Protein AF-0000000075646967 (afdb_homodimer)

pLDDT: mean 88.01, std 10.65, range [46.5, 98.62]

Organism: Culex quinquefasciatus (NCBI:txid7176)

InterPro domains:
  IPR001128 Cytochrome P450 [PF00067] (39-519)
  IPR001128 Cytochrome P450 [PR00385] (335-352)
  IPR001128 Cytochrome P450 [PR00385] (390-401)
  IPR001128 Cytochrome P450 [PR00385] (469-478)
  IPR001128 Cytochrome P450 [PR00385] (478-489)
  IPR002401 Cytochrome P450, E-class, group I [PR00463] (324-341)
  IPR002401 Cytochrome P450, E-class, group I [PR00463] (344-370)
  IPR002401 Cytochrome P450, E-class, group I [PR00463] (433-457)
  IPR002401 Cytochrome P450, E-class, group I [PR00463] (468-478)
  IPR002401 Cytochrome P450, E-class, group I [PR00463] (478-501)
  IPR017972 Cytochrome P450, conserved site [PS00086] (471-480)
  IPR036396 Cytochrome P450 superfamily [G3DSA:1.10.630.10] (17-534)
  IPR036396 Cytochrome P450 superfamily [SSF48264] (34-533)
  IPR050476 Insect Cytochrome P450 Detoxification [PTHR24292] (9-531)

Solvent-accessible surface area (backbone atoms only — not comparable to full-atom values): 57048 Å² total; per-residue (Å²): 114,70,38,54,51,64,52,55,51,48,50,50,49,48,49,51,49,49,50,45,66,55,45,63,65,74,50,62,51,34,74,40,73,31,19,37,47,52,64,42,81,73,35,12,46,43,42,53,25,74,69,46,72,33,20,40,48,55,49,37,34,49,59,48,60,59,31,58,75,48,52,47,35,31,38,25,57,32,76,45,46,32,39,39,40,66,33,41,69,57,43,48,41,45,38,49,77,43,23,86,34,36,68,26,53,67,62,76,83,46,72,67,80,51,88,76,56,90,40,55,62,52,50,11,75,80,47,30,48,58,70,61,24,45,38,49,42,14,48,50,41,47,62,58,34,72,70,49,45,47,52,34,38,53,58,49,49,54,49,49,55,54,52,50,52,52,54,49,58,69,12,59,84,78,45,34,39,79,41,51,33,49,64,57,31,34,39,51,28,42,26,46,43,32,35,42,42,65,68,34,91,52,56,41,85,81,38,74,79,38,64,68,58,51,41,50,53,56,58,65,50,60,80,37,65,66,49,48,50,46,48,52,43,34,57,75,36,46,75,63,43,46,68,50,86,67,58,90,59,48,68,69,45,51,51,51,52,47,48,54,51,49,51,48,53,51,49,27,69,75,68,67,59,85,56,72,24,46,51,46,45,48,50,29,32,43,70,66,67,60,62,75,68,85,71,84,69,84,77,52,76,46,87,72,45,74,74,81,37,72,54,37,69,34,87,46,88,67,71,58,48,68,70,38,51,49,19,42,53,48,45,53,46,58,56,44,24,59,56,48,12,41,53,49,30,52,44,48,51,50,34,30,74,32,53,70,60,40,50,55,44,38,50,52,45,52,53,51,51,59,72,44,70,83,52,78,85,45,58,71,62,58,46,65,41,60,64,57,42,20,44,51,44,37,42,37,46,67,63,42,60,34,61,50,68,27,19,24,73,38,71,39,76,48,64,75,83,78,59,55,67,50,73,47,52,53,75,27,29,37,32,38,42,42,38,25,47,35,50,28,53,90,67,28,72,63,37,86,56,93,54,34,64,57,52,30,87,82,40,38,77,72,47,57,69,66,52,61,51,67,49,52,60,43,74,78,25,51,76,54,40,59,59,51,50,50,50,52,51,52,51,51,48,57,46,44,71,46,28,44,57,31,72,44,94,70,37,60,82,75,72,52,62,34,54,11,92,56,72,86,42,52,64,84,56,49,35,34,27,41,30,58,57,132,114,70,37,54,52,65,52,54,50,47,50,50,49,50,50,50,48,51,47,46,65,55,45,64,65,74,49,61,51,34,72,40,73,31,19,38,48,52,64,41,80,72,35,12,46,43,42,54,25,75,70,47,72,33,20,39,48,56,48,39,32,50,58,48,61,58,32,59,75,48,51,47,34,32,38,25,57,32,76,47,47,30,39,39,39,65,31,41,69,59,44,47,40,44,37,49,77,42,23,85,34,36,68,26,55,67,64,74,82,46,72,67,79,51,88,76,58,89,39,55,64,52,50,12,77,82,49,29,48,58,69,62,25,45,38,49,42,14,48,50,41,46,62,58,33,72,71,49,46,46,53,34,38,54,57,50,49,55,50,48,54,53,51,49,52,54,53,47,59,69,12,59,83,79,44,33,41,78,40,51,35,49,66,57,30,33,39,52,27,42,27,48,44,31,36,41,42,64,67,35,88,53,56,42,86,82,39,72,78,38,64,70,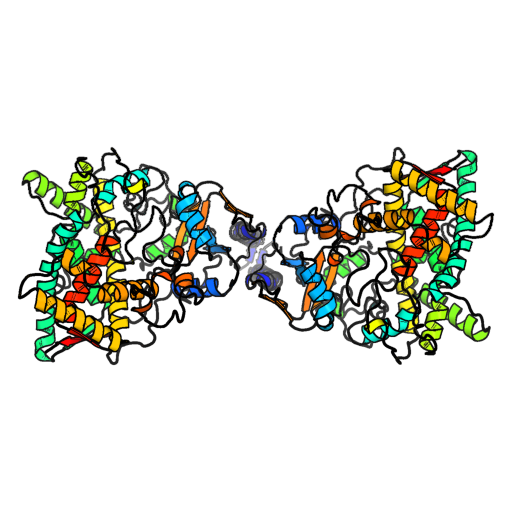58,52,42,51,54,56,56,65,50,61,78,38,64,65,49,47,50,48,47,50,44,34,58,75,35,46,75,65,42,45,69,50,86,68,57,90,59,48,68,67,45,49,52,51,53,46,49,52,52,49,52,48,52,52,49,26,69,76,67,67,60,85,57,74,26,46,51,47,43,48,51,29,32,43,70,67,66,61,60,76,69,84,68,84,68,83,78,52,75,49,86,71,47,73,73,81,38,72,53,35,68,35,86,46,87,65,72,60,47,69,69,39,50,49,19,42,53,49,46,53,46,56,58,43,24,58,56,48,12,39,52,51,30,52,43,47,51,50,34,29,74,34,54,70,60,39,51,54,44,38,50,51,46,51,54,50,52,60,71,43,71,83,51,79,87,46,58,71,61,57,48,65,42,59,66,58,42,20,44,51,44,37,41,36,45,68,64,43,60,32,62,48,67,26,20,24,74,39,70,38,77,49,64,75,82,77,58,55,66,52,74,47,53,53,75,28,30,37,32,38,43,40,38,25,47,36,50,28,53,91,69,29,72,65,36,86,55,92,53,33,63,57,51,30,88,83,39,35,77,72,46,56,69,66,54,60,53,68,48,51,60,43,72,79,28,52,76,55,39,58,58,52,51,50,51,52,54,52,52,51,48,57,46,45,70,45,29,44,59,32,72,44,95,68,38,61,83,77,74,52,62,34,54,11,91,55,71,86,40,50,65,82,55,47,35,34,28,42,30,58,56,132

Radius of gyration: 39.23 Å; Cα contacts (8 Å, |Δi|>4): 1684; chains: 2; bounding box: 58×118×92 Å

Sequence (1068 aa):
MEVNIVYPLAVVAILVWFYHRLTRVYGYFHEKPIPSMAAKPMFGSTKPVLTKKCSFNEFIKKIYDQYEGVKCFGLFDAKQRFFVLRDPELIKKVAVKDFDHFVDRRPMFGDRTSENSNIMFLKTLVGLKDQKWRDMRGTLSPAFTGSKMRAMFELITEYSERMVQVVRGEAAGAGYVDQEMKDFFRRIANDIIATCAFGLQVESFKNRNNEFFTMGKEMLNFKRAFVIFRMIAFKLFPGIMSKLNHDIIGKKQLEYFTRIIRDTVETREARGIVRPDMIQLLMEARKGTLKHQQESSNTGAGFATVEESHIGQATSNRAITEPELIAQCLIFFLAGFDTISTVFTFMAYELALNQDVQHKLHQEVVQTNDLLKGKPLTYDVLQTLTYLDIVVSECLRKWPAPAIDRLCVKDYVLDDGEGLKFTIDKGACVWFPVHGIHRDPKYYPDPERFNPERFSETNRASINPAAYMPFGVGPRNCIGSRFALMEIKAIVYQLLLSFSFERTEQTEVPIQLAKGFVNLASVNGVHLRLKLRVMEVNIVYPLAVVAILVWFYHRLTRVYGYFHEKPIPSMAAKPMFGSTKPVLTKKCSFNEFIKKIYDQYEGVKCFGLFDAKQRFFVLRDPELIKKVAVKDFDHFVDRRPMFGDRTSENSNIMFLKTLVGLKDQKWRDMRGTLSPAFTGSKMRAMFELITEYSERMVQVVRGEAAGAGYVDQEMKDFFRRIANDIIATCAFGLQVESFKNRNNEFFTMGKEMLNFKRAFVIFRMIAFKLFPGIMSKLNHDIIGKKQLEYFTRIIRDTVETREARGIVRPDMIQLLMEARKGTLKHQQESSNTGAGFATVEESHIGQATSNRAITEPELIAQCLIFFLAGFDTISTVFTFMAYELALNQDVQHKLHQEVVQTNDLLKGKPLTYDVLQTLTYLDIVVSECLRKWPAPAIDRLCVKDYVLDDGEGLKFTIDKGACVWFPVHGIHRDPKYYPDPERFNPERFSETNRASINPAAYMPFGVGPRNCIGSRFALMEIKAIVYQLLLSFSFERTEQTEVPIQLAKGFVNLASVNGVHLRLKLRV

Nearest PDB structures (foldseek):
  6dac-assembly1_A  TM=9.416E-01  e=2.974E-32  Homo sapiens
  7ufb-assembly1_A  TM=9.275E-01  e=1.501E-32  Homo sapiens
  7ksa-assembly1_A-2  TM=9.241E-01  e=8.284E-31  Homo sapiens
  2v0m-assembly2_B  TM=9.306E-01  e=4.900E-30  Homo sapiens
  7uff-assembly1_B-2  TM=9.299E-01  e=4.473E-30  Homo sapiens

Structure (mmCIF, N/CA/C/O backbone):
data_AF-0000000075646967-model_v1
#
loop_
_entity.id
_entity.type
_entity.pdbx_description
1 polymer 'Cytochrome P450 9b1'
#
loop_
_atom_site.group_PDB
_atom_site.id
_atom_site.type_symbol
_atom_site.label_atom_id
_atom_site.label_alt_id
_atom_site.label_comp_id
_atom_site.label_asym_id
_atom_site.label_entity_id
_atom_site.label_seq_id
_atom_site.pdbx_PDB_ins_code
_atom_site.Cartn_x
_atom_site.Cartn_y
_atom_site.Cartn_z
_atom_site.occupancy
_atom_site.B_iso_or_equiv
_atom_site.auth_seq_id
_atom_site.auth_comp_id
_atom_site.auth_asym_id
_atom_site.auth_atom_id
_atom_site.pdbx_PDB_model_num
ATOM 1 N N . MET A 1 1 ? -8.023 25.641 -42.406 1 63.62 1 MET A N 1
ATOM 2 C CA . MET A 1 1 ? -6.617 26.016 -42.281 1 63.62 1 MET A CA 1
ATOM 3 C C . MET A 1 1 ? -5.711 24.797 -42.406 1 63.62 1 MET A C 1
ATOM 5 O O . MET A 1 1 ? -5.949 23.781 -41.75 1 63.62 1 MET A O 1
ATOM 9 N N . GLU A 1 2 ? -4.906 24.672 -43.344 1 75.94 2 GLU A N 1
ATOM 10 C CA . GLU A 1 2 ? -3.992 23.562 -43.625 1 75.94 2 GLU A CA 1
ATOM 11 C C . GLU A 1 2 ? -2.67 23.734 -42.906 1 75.94 2 GLU A C 1
ATOM 13 O O . GLU A 1 2 ? -2.129 24.844 -42.812 1 75.94 2 GLU A O 1
ATOM 18 N N . VAL A 1 3 ? -2.40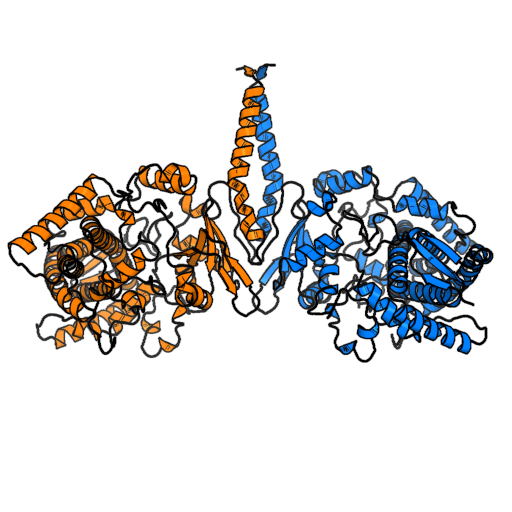8 22.922 -41.906 1 76.25 3 VAL A N 1
ATOM 19 C CA . VAL A 1 3 ? -1.17 23 -41.125 1 76.25 3 VAL A CA 1
ATOM 20 C C . VAL A 1 3 ? -0.236 21.859 -41.531 1 76.25 3 VAL A C 1
ATOM 22 O O . VAL A 1 3 ? -0.692 20.797 -41.938 1 76.25 3 VAL A O 1
ATOM 25 N N . ASN A 1 4 ? 0.993 22.219 -41.719 1 78.81 4 ASN A N 1
ATOM 26 C CA . ASN A 1 4 ? 2.01 21.188 -41.969 1 78.81 4 ASN A CA 1
ATOM 27 C C . ASN A 1 4 ? 1.986 20.109 -40.875 1 78.81 4 ASN A C 1
ATOM 29 O O . ASN A 1 4 ? 1.948 20.422 -39.688 1 78.81 4 ASN A O 1
ATOM 33 N N . ILE A 1 5 ? 1.819 18.844 -41.281 1 79 5 ILE A N 1
ATOM 34 C CA . ILE A 1 5 ? 1.659 17.672 -40.438 1 79 5 ILE A CA 1
ATOM 35 C C . ILE A 1 5 ? 2.781 17.625 -39.375 1 79 5 ILE A C 1
ATOM 37 O O . ILE A 1 5 ? 2.615 17.062 -38.312 1 79 5 ILE A O 1
ATOM 41 N N . VAL A 1 6 ? 3.893 18.25 -39.656 1 79.31 6 VAL A N 1
ATOM 42 C CA . VAL A 1 6 ? 5.043 18.25 -38.75 1 79.31 6 VAL A CA 1
ATOM 43 C C . VAL A 1 6 ? 4.691 19 -37.469 1 79.31 6 VAL A C 1
ATOM 45 O O . VAL A 1 6 ? 5.121 18.609 -36.375 1 79.31 6 VAL A O 1
ATOM 48 N N . TYR A 1 7 ? 3.848 19.969 -37.656 1 79.12 7 TYR A N 1
ATOM 49 C CA . TYR A 1 7 ? 3.525 20.781 -36.5 1 79.12 7 TYR A CA 1
ATOM 50 C C . TYR A 1 7 ? 2.639 20.031 -35.531 1 79.12 7 TYR A C 1
ATOM 52 O O . TYR A 1 7 ? 2.955 19.922 -34.344 1 79.12 7 TYR A O 1
ATOM 60 N N . PRO A 1 8 ? 1.542 19.453 -36.062 1 79.44 8 PRO A N 1
ATOM 61 C CA . PRO A 1 8 ? 0.737 18.672 -35.125 1 79.44 8 PRO A CA 1
ATOM 62 C C . PRO A 1 8 ? 1.516 17.516 -34.5 1 79.44 8 PRO A C 1
ATOM 64 O O . PRO A 1 8 ? 1.309 17.188 -33.312 1 79.44 8 PRO A O 1
ATOM 67 N N . LEU A 1 9 ? 2.381 16.938 -35.219 1 82 9 LEU A N 1
ATOM 68 C CA . LEU A 1 9 ? 3.188 15.852 -34.688 1 82 9 LEU A CA 1
ATOM 69 C C . LEU A 1 9 ? 4.129 16.359 -33.594 1 82 9 LEU A C 1
ATOM 71 O O . LEU A 1 9 ? 4.348 15.672 -32.594 1 82 9 LEU A O 1
ATOM 75 N N . ALA A 1 10 ? 4.641 17.484 -33.906 1 81.94 10 ALA A N 1
ATOM 76 C CA . ALA A 1 10 ? 5.516 18.078 -32.875 1 81.94 10 ALA A CA 1
ATOM 77 C C . ALA A 1 10 ? 4.742 18.422 -31.625 1 81.94 10 ALA A C 1
ATOM 79 O O . ALA A 1 10 ? 5.238 18.219 -30.5 1 81.94 10 ALA A O 1
ATOM 80 N N . VAL A 1 11 ? 3.582 18.906 -31.797 1 80.69 11 VAL A N 1
ATOM 81 C CA . VAL A 1 11 ? 2.75 19.266 -30.656 1 80.69 11 VAL A CA 1
ATOM 82 C C . VAL A 1 11 ? 2.41 18 -29.859 1 80.69 11 VAL A C 1
ATOM 84 O O . VAL A 1 11 ? 2.473 18.016 -28.625 1 80.69 11 VAL A O 1
ATOM 87 N N . VAL A 1 12 ? 2.107 17.016 -30.594 1 81.44 12 VAL A N 1
ATOM 88 C CA . VAL A 1 12 ? 1.788 15.75 -29.922 1 81.44 12 VAL A CA 1
ATOM 89 C C . VAL A 1 12 ? 3.018 15.234 -29.172 1 81.44 12 VAL A C 1
ATOM 91 O O . VAL A 1 12 ? 2.914 14.766 -28.047 1 81.44 12 VAL A O 1
ATOM 94 N N . ALA A 1 13 ? 4.082 15.359 -29.781 1 84.5 13 ALA A N 1
ATOM 95 C CA . ALA A 1 13 ? 5.32 14.898 -29.156 1 84.5 13 ALA A CA 1
ATOM 96 C C . ALA A 1 13 ? 5.633 15.703 -27.891 1 84.5 13 ALA A C 1
ATOM 98 O O . ALA A 1 13 ? 6.055 15.148 -26.875 1 84.5 13 ALA A O 1
ATOM 99 N N . ILE A 1 14 ? 5.422 16.906 -28.016 1 83.56 14 ILE A N 1
ATOM 100 C CA . ILE A 1 14 ? 5.672 17.797 -26.875 1 83.56 14 ILE A CA 1
ATOM 101 C C . ILE A 1 14 ? 4.695 17.469 -25.75 1 83.56 14 ILE A C 1
ATOM 103 O O . ILE A 1 14 ? 5.086 17.391 -24.578 1 83.56 14 ILE A O 1
ATOM 107 N N . LEU A 1 15 ? 3.523 17.234 -26.094 1 81.5 15 LEU A N 1
ATOM 108 C CA . LEU A 1 15 ? 2.514 16.906 -25.094 1 81.5 15 LEU A CA 1
ATOM 109 C C . LEU A 1 15 ? 2.828 15.57 -24.422 1 81.5 15 LEU A C 1
ATOM 111 O O . LEU A 1 15 ? 2.668 15.43 -23.203 1 81.5 15 LEU A O 1
ATOM 115 N N . VAL A 1 16 ? 3.268 14.68 -25.188 1 82.31 16 VAL A N 1
ATOM 116 C CA . VAL A 1 16 ? 3.623 13.367 -24.641 1 82.31 16 VAL A CA 1
ATOM 117 C C . VAL A 1 16 ? 4.836 13.5 -23.734 1 82.31 16 VAL A C 1
ATOM 119 O O . VAL A 1 16 ? 4.891 12.883 -22.656 1 82.31 16 VAL A O 1
ATOM 122 N N . TRP A 1 17 ? 5.711 14.273 -24.188 1 82.62 17 TRP A N 1
ATOM 123 C CA . TRP A 1 17 ? 6.902 14.5 -23.375 1 82.62 17 TRP A CA 1
ATOM 124 C C . TRP A 1 17 ? 6.543 15.172 -22.062 1 82.62 17 TRP A C 1
ATOM 126 O O . TRP A 1 17 ? 7.027 14.766 -21 1 82.62 17 TRP A O 1
ATOM 136 N N . PHE A 1 18 ? 5.742 16.156 -22.172 1 80.69 18 PHE A N 1
ATOM 137 C CA . PHE A 1 18 ? 5.312 16.859 -20.969 1 80.69 18 PHE A CA 1
ATOM 138 C C . PHE A 1 18 ? 4.535 15.945 -20.047 1 80.69 18 PHE A C 1
ATOM 140 O O . PHE A 1 18 ? 4.723 15.984 -18.828 1 80.69 18 PHE A O 1
ATOM 147 N N . TYR A 1 19 ? 3.74 15.211 -20.609 1 81.62 19 TYR A N 1
ATOM 148 C CA . TYR A 1 19 ? 2.99 14.242 -19.812 1 81.62 19 TYR A CA 1
ATOM 149 C C . TYR A 1 19 ? 3.93 13.258 -19.125 1 81.62 19 TYR A C 1
ATOM 151 O O . TYR A 1 19 ? 3.756 12.953 -17.953 1 81.62 19 TYR A O 1
ATOM 159 N N . HIS A 1 20 ? 4.836 12.812 -19.859 1 82.69 20 HIS A N 1
ATOM 160 C CA . HIS A 1 20 ? 5.805 11.883 -19.297 1 82.69 20 HIS A CA 1
ATOM 161 C C . HIS A 1 20 ? 6.605 12.531 -18.172 1 82.69 20 HIS A C 1
ATOM 163 O O . HIS A 1 20 ? 6.863 11.898 -17.141 1 82.69 20 HIS A O 1
ATOM 169 N N . ARG A 1 21 ? 6.945 13.711 -18.375 1 78.5 21 ARG A N 1
ATOM 170 C CA . ARG A 1 21 ? 7.723 14.422 -17.375 1 78.5 21 ARG A CA 1
ATOM 171 C C . ARG A 1 21 ? 6.902 14.648 -16.109 1 78.5 21 ARG A C 1
ATOM 173 O O . ARG A 1 21 ? 7.438 14.609 -14.992 1 78.5 21 ARG A O 1
ATOM 180 N N . LEU A 1 22 ? 5.652 14.844 -16.312 1 79.19 22 LEU A N 1
ATOM 181 C CA . LEU A 1 22 ? 4.781 15.141 -15.18 1 79.19 22 LEU A CA 1
ATOM 182 C C . LEU A 1 22 ? 4.434 13.867 -14.422 1 79.19 22 LEU A C 1
ATOM 184 O O . LEU A 1 22 ? 4.18 13.906 -13.211 1 79.19 22 LEU A O 1
ATOM 188 N N . THR A 1 23 ? 4.473 12.727 -15.117 1 83.69 23 THR A N 1
ATOM 189 C CA . THR A 1 23 ? 3.938 11.523 -14.5 1 83.69 23 THR A CA 1
ATOM 190 C C . THR A 1 23 ? 5.062 10.555 -14.133 1 83.69 23 THR A C 1
ATOM 192 O O . THR A 1 23 ? 4.828 9.539 -13.477 1 83.69 23 THR A O 1
ATOM 195 N N . ARG A 1 24 ? 6.277 10.875 -14.477 1 82.5 24 ARG A N 1
ATOM 196 C CA . ARG A 1 24 ? 7.398 9.961 -14.297 1 82.5 24 ARG A CA 1
ATOM 197 C C . ARG A 1 24 ? 7.641 9.672 -12.82 1 82.5 24 ARG A C 1
ATOM 199 O O . ARG A 1 24 ? 8.078 8.578 -12.453 1 82.5 24 ARG A O 1
ATOM 206 N N . VAL A 1 25 ? 7.277 10.633 -11.938 1 87.12 25 VAL A N 1
ATOM 207 C CA . VAL A 1 25 ? 7.605 10.516 -10.523 1 87.12 25 VAL A CA 1
ATOM 208 C C . VAL A 1 25 ? 6.527 9.711 -9.805 1 87.12 25 VAL A C 1
ATOM 210 O O . VAL A 1 25 ? 6.758 9.195 -8.711 1 87.12 25 VAL A O 1
ATOM 213 N N . TYR A 1 26 ? 5.363 9.5 -10.383 1 90.12 26 TYR A N 1
ATOM 214 C CA . TYR A 1 26 ? 4.199 8.961 -9.688 1 90.12 26 TYR A CA 1
ATOM 215 C C . TYR A 1 26 ? 4.344 7.461 -9.469 1 90.12 26 TYR A C 1
ATOM 217 O O . TYR A 1 26 ? 3.518 6.848 -8.789 1 90.12 26 TYR A O 1
ATOM 225 N N . GLY A 1 27 ? 5.41 6.836 -9.977 1 89.75 27 GLY A N 1
ATOM 226 C CA . GLY A 1 27 ? 5.668 5.426 -9.727 1 89.75 27 GLY A CA 1
ATOM 227 C C . GLY A 1 27 ? 6.461 5.188 -8.453 1 89.75 27 GLY A C 1
ATOM 228 O O . GLY A 1 27 ? 6.652 4.039 -8.039 1 89.75 27 GLY A O 1
ATOM 229 N N . TYR A 1 28 ? 6.828 6.199 -7.77 1 93.56 28 TYR A N 1
ATOM 230 C CA . TYR A 1 28 ? 7.738 6.156 -6.629 1 93.56 28 TYR A CA 1
ATOM 231 C C . TYR A 1 28 ? 7.188 5.262 -5.527 1 93.56 28 TYR A C 1
ATOM 233 O O . TYR A 1 28 ? 7.902 4.402 -5.004 1 93.56 28 TYR A O 1
ATOM 241 N N . PHE A 1 29 ? 5.945 5.371 -5.23 1 95.38 29 PHE A N 1
ATOM 242 C CA . PHE A 1 29 ? 5.398 4.688 -4.062 1 95.38 29 PHE A CA 1
ATOM 243 C C . PHE A 1 29 ? 5.059 3.238 -4.395 1 95.38 29 PHE A C 1
ATOM 245 O O . PHE A 1 29 ? 4.844 2.426 -3.492 1 95.38 29 PHE A O 1
ATOM 252 N N . HIS A 1 30 ? 5.023 2.887 -5.676 1 93.56 30 HIS A N 1
ATOM 253 C CA . HIS A 1 30 ? 4.727 1.518 -6.082 1 93.56 30 HIS A CA 1
ATOM 254 C C . HIS A 1 30 ? 5.883 0.581 -5.75 1 93.56 30 HIS A C 1
ATOM 256 O O . HIS A 1 30 ? 5.723 -0.642 -5.77 1 93.56 30 HIS A O 1
ATOM 262 N N . GLU A 1 31 ? 6.98 1.075 -5.465 1 90.75 31 GLU A N 1
ATOM 263 C CA . GLU A 1 31 ? 8.156 0.275 -5.137 1 90.75 31 GLU A CA 1
ATOM 264 C C . GLU A 1 31 ? 8.305 0.107 -3.625 1 90.75 31 GLU A C 1
ATOM 266 O O . GLU A 1 31 ? 9.289 -0.46 -3.152 1 90.75 31 GLU A O 1
ATOM 271 N N . LYS A 1 32 ? 7.41 0.598 -2.885 1 93.56 32 LYS A N 1
ATOM 272 C CA . LYS A 1 32 ? 7.445 0.524 -1.428 1 93.56 32 LYS A CA 1
ATOM 273 C C . LYS A 1 32 ? 6.297 -0.329 -0.894 1 93.56 32 LYS A C 1
ATOM 275 O O . LYS A 1 32 ? 5.234 -0.411 -1.518 1 93.56 32 LYS A O 1
ATOM 280 N N . PRO A 1 33 ? 6.449 -0.939 0.241 1 92.94 33 PRO A N 1
ATOM 281 C CA . PRO A 1 33 ? 5.43 -1.818 0.817 1 92.94 33 PRO A CA 1
ATOM 282 C C . PRO A 1 33 ? 4.344 -1.05 1.564 1 92.94 33 PRO A C 1
ATOM 284 O O . PRO A 1 33 ? 3.93 -1.46 2.652 1 92.94 33 PRO A O 1
ATOM 287 N N . ILE A 1 34 ? 3.926 0.089 1.055 1 94.88 34 ILE A N 1
ATOM 288 C CA . ILE A 1 34 ? 2.871 0.892 1.662 1 94.88 34 ILE A CA 1
ATOM 289 C C . ILE A 1 34 ? 1.856 1.301 0.597 1 94.88 34 ILE A C 1
ATOM 291 O O . ILE A 1 34 ? 2.201 1.437 -0.579 1 94.88 34 ILE A O 1
ATOM 295 N N . PRO A 1 35 ? 0.619 1.421 1.025 1 95.12 35 PRO A N 1
ATOM 296 C CA . PRO A 1 35 ? -0.36 1.94 0.068 1 95.12 35 PRO A CA 1
ATOM 297 C C . PRO A 1 35 ? -0.107 3.4 -0.301 1 95.12 35 PRO A C 1
ATOM 299 O O . PRO A 1 35 ? 0.67 4.086 0.371 1 95.12 35 PRO A O 1
ATOM 302 N N . SER A 1 36 ? -0.656 3.826 -1.377 1 95.56 36 SER A N 1
ATOM 303 C CA . SER A 1 36 ? -0.519 5.211 -1.808 1 95.56 36 SER A CA 1
ATOM 304 C C . SER A 1 36 ? -1.786 5.703 -2.498 1 95.56 36 SER A C 1
ATOM 306 O O . SER A 1 36 ? -2.561 4.906 -3.029 1 95.56 36 SER A O 1
ATOM 308 N N . MET A 1 37 ? -1.968 6.957 -2.445 1 94.62 37 MET A N 1
ATOM 309 C CA . MET A 1 37 ? -3.117 7.574 -3.1 1 94.62 37 MET A CA 1
ATOM 310 C C . MET A 1 37 ? -2.867 7.742 -4.594 1 94.62 37 MET A C 1
ATOM 312 O O . MET A 1 37 ? -1.719 7.855 -5.027 1 94.62 37 MET A O 1
ATOM 316 N N . ALA A 1 38 ? -3.977 7.766 -5.328 1 91.75 38 ALA A N 1
ATOM 317 C CA . ALA A 1 38 ? -3.863 8.023 -6.762 1 91.75 38 ALA A CA 1
ATOM 318 C C . ALA A 1 38 ? -3.334 9.43 -7.023 1 91.75 38 ALA A C 1
ATOM 320 O O . ALA A 1 38 ? -3.59 10.352 -6.246 1 91.75 38 ALA A O 1
ATOM 321 N N . ALA A 1 39 ? -2.504 9.555 -8 1 90.94 39 ALA A N 1
ATOM 322 C CA . ALA A 1 39 ? -1.952 10.852 -8.391 1 90.94 39 ALA A CA 1
ATOM 323 C C . ALA A 1 39 ? -2.436 11.258 -9.773 1 90.94 39 ALA A C 1
ATOM 325 O O . ALA A 1 39 ? -2.504 10.43 -10.688 1 90.94 39 ALA A O 1
ATOM 326 N N . LYS A 1 40 ? -2.852 12.43 -9.867 1 87.56 40 LYS A N 1
ATOM 327 C CA . LYS A 1 40 ? -3.244 12.992 -11.156 1 87.56 40 LYS A CA 1
ATOM 328 C C . LYS A 1 40 ? -2.146 13.883 -11.727 1 87.56 40 LYS A C 1
ATOM 330 O O . LYS A 1 40 ? -1.459 14.586 -10.977 1 87.56 40 LYS A O 1
ATOM 335 N N . PRO A 1 41 ? -2.088 13.859 -13.07 1 83.75 41 PRO A N 1
ATOM 336 C CA . PRO A 1 41 ? -1.042 14.688 -13.68 1 83.75 41 PRO A CA 1
ATOM 337 C C . PRO A 1 41 ? -1.128 16.156 -13.258 1 83.75 41 PRO A C 1
ATOM 339 O O . PRO A 1 41 ? -2.215 16.734 -13.258 1 83.75 41 PRO A O 1
ATOM 342 N N . MET A 1 42 ? -0.027 16.75 -12.781 1 79.94 42 MET A N 1
ATOM 343 C CA . MET A 1 42 ? 0.142 18.156 -12.422 1 79.94 42 MET A CA 1
ATOM 344 C C . MET A 1 42 ? -0.292 18.406 -10.977 1 79.94 42 MET A C 1
ATOM 346 O O . MET A 1 42 ? 0.327 19.203 -10.266 1 79.94 42 MET A O 1
ATOM 350 N N . PHE A 1 43 ? -1.299 17.703 -10.516 1 85.94 43 PHE A N 1
ATOM 351 C CA . PHE A 1 43 ? -1.868 18.047 -9.219 1 85.94 43 PHE A CA 1
ATOM 352 C C . PHE A 1 43 ? -1.426 17.047 -8.156 1 85.94 43 PHE A C 1
ATOM 354 O O . PHE A 1 43 ? -1.363 17.375 -6.969 1 85.94 43 PHE A O 1
ATOM 361 N N . GLY A 1 44 ? -1.121 15.828 -8.617 1 90.12 44 GLY A N 1
ATOM 362 C CA . GLY A 1 44 ? -0.874 14.766 -7.656 1 90.12 44 GLY A CA 1
ATOM 363 C C . GLY A 1 44 ? -2.137 14.266 -6.98 1 90.12 44 GLY A C 1
ATOM 364 O O . GLY A 1 44 ? -3.164 14.078 -7.637 1 90.12 44 GLY A O 1
ATOM 365 N N . SER A 1 45 ? -2.049 14.039 -5.715 1 94.12 45 SER A N 1
ATOM 366 C CA . SER A 1 45 ? -3.158 13.469 -4.957 1 94.12 45 SER A CA 1
ATOM 367 C C . SER A 1 45 ? -4 14.555 -4.301 1 94.12 45 SER A C 1
ATOM 369 O O . SER A 1 45 ? -5.082 14.281 -3.779 1 94.12 45 SER A O 1
ATOM 371 N N . THR A 1 46 ? -3.592 15.852 -4.309 1 91.69 46 THR A N 1
ATOM 372 C CA . THR A 1 46 ? -4.227 16.922 -3.541 1 91.69 46 THR A CA 1
ATOM 373 C C . THR A 1 46 ? -5.113 17.766 -4.441 1 91.69 46 THR A C 1
ATOM 375 O O . THR A 1 46 ? -5.406 18.922 -4.117 1 91.69 46 THR A O 1
ATOM 378 N N . LYS A 1 47 ? -5.52 17.234 -5.559 1 89.38 47 LYS A N 1
ATOM 379 C CA . LYS A 1 47 ? -6.348 17.969 -6.52 1 89.38 47 LYS A CA 1
ATOM 380 C C . LYS A 1 47 ? -7.613 18.5 -5.859 1 89.38 47 LYS A C 1
ATOM 382 O O . LYS A 1 47 ? -7.984 19.656 -6.078 1 89.38 47 LYS A O 1
ATOM 387 N N . PRO A 1 48 ? -8.273 17.75 -5.004 1 90.56 48 PRO A N 1
ATOM 388 C CA . PRO A 1 48 ? -9.508 18.25 -4.395 1 90.56 48 PRO A CA 1
ATOM 389 C C . PRO A 1 48 ? -9.289 19.516 -3.564 1 90.56 48 PRO A C 1
ATOM 391 O O . PRO A 1 48 ? -10.164 20.375 -3.5 1 90.56 48 PRO A O 1
ATOM 394 N N . VAL A 1 49 ? -8.18 19.672 -2.951 1 89.5 49 VAL A N 1
ATOM 395 C CA . VAL A 1 49 ? -7.875 20.844 -2.148 1 89.5 49 VAL A CA 1
ATOM 396 C C . VAL A 1 49 ? -7.484 22.016 -3.062 1 89.5 49 VAL A C 1
ATOM 398 O O . VAL A 1 49 ? -7.949 23.141 -2.879 1 89.5 49 VAL A O 1
ATOM 401 N N . LEU A 1 50 ? -6.715 21.703 -4.031 1 83.75 50 LEU A N 1
ATOM 402 C CA . LEU A 1 50 ? -6.23 22.719 -4.957 1 83.75 50 LEU A CA 1
ATOM 403 C C . LEU A 1 50 ? -7.387 23.312 -5.754 1 83.75 50 LEU A C 1
ATOM 405 O O . LEU A 1 50 ? -7.359 24.5 -6.098 1 83.75 50 LEU A O 1
ATOM 409 N N . THR A 1 51 ? -8.359 22.469 -6.059 1 86.94 51 THR A N 1
ATOM 410 C CA . THR A 1 51 ? -9.5 22.938 -6.836 1 86.94 51 THR A CA 1
ATOM 411 C C . THR A 1 51 ? -10.617 23.438 -5.918 1 86.94 51 THR A C 1
ATOM 413 O O . THR A 1 51 ? -11.75 23.609 -6.355 1 86.94 51 THR A O 1
ATOM 416 N N . LYS A 1 52 ? -10.391 23.578 -4.59 1 87.69 52 LYS A N 1
ATOM 417 C CA . LYS A 1 52 ? -11.281 24.141 -3.582 1 87.69 52 LYS A CA 1
ATOM 418 C C . LYS A 1 52 ? -12.57 23.344 -3.475 1 87.69 52 LYS A C 1
ATOM 420 O O . LYS A 1 52 ? -13.656 23.906 -3.334 1 87.69 52 LYS A O 1
ATOM 425 N N . LYS A 1 53 ? -12.445 22.016 -3.666 1 91.19 53 LYS A N 1
ATOM 426 C CA . LYS A 1 53 ? -13.602 21.156 -3.473 1 91.19 53 LYS A CA 1
ATOM 427 C C . LYS A 1 53 ? -13.805 20.828 -1.996 1 91.19 53 LYS A C 1
ATOM 429 O O . LYS A 1 53 ? -14.906 20.453 -1.579 1 91.19 53 LYS A O 1
ATOM 434 N N . CYS A 1 54 ? -12.734 20.906 -1.288 1 92.81 54 CYS A N 1
ATOM 435 C CA . CYS A 1 54 ? -12.812 20.672 0.148 1 92.81 54 CYS A CA 1
ATOM 436 C C . CYS A 1 54 ? -11.766 21.484 0.896 1 92.81 54 CYS A C 1
ATOM 438 O O . CYS A 1 54 ? -10.883 22.078 0.279 1 92.81 54 CYS A O 1
ATOM 440 N N . SER A 1 55 ? -11.93 21.625 2.162 1 93.62 55 SER A N 1
ATOM 441 C CA . SER A 1 55 ? -10.914 22.266 2.994 1 93.62 55 SER A CA 1
ATOM 442 C C . SER A 1 55 ? -9.734 21.328 3.242 1 93.62 55 SER A C 1
ATOM 444 O O . SER A 1 55 ? -9.844 20.125 3.053 1 93.62 55 SER A O 1
ATOM 446 N N . PHE A 1 56 ? -8.641 21.891 3.555 1 93.56 56 PHE A N 1
ATOM 447 C CA . PHE A 1 56 ? -7.461 21.078 3.842 1 93.56 56 PHE A CA 1
ATOM 448 C C . PHE A 1 56 ? -7.703 20.156 5.031 1 93.56 56 PHE A C 1
ATOM 450 O O . PHE A 1 56 ? -7.27 19 5.031 1 93.56 56 PHE A O 1
ATOM 457 N N . ASN A 1 57 ? -8.422 20.625 6.066 1 95.06 57 ASN A N 1
ATOM 458 C CA . ASN A 1 57 ? -8.781 19.812 7.219 1 95.06 57 ASN A CA 1
ATOM 459 C C . ASN A 1 57 ? -9.633 18.609 6.809 1 95.06 57 ASN A C 1
ATOM 461 O O . ASN A 1 57 ? -9.367 17.484 7.234 1 95.06 57 ASN A O 1
ATOM 465 N N . GLU A 1 58 ? -10.586 18.906 5.969 1 94.94 58 GLU A N 1
ATOM 466 C CA . GLU A 1 58 ? -11.453 17.828 5.488 1 94.94 58 GLU A CA 1
ATOM 467 C C . GLU A 1 58 ? -10.664 16.812 4.672 1 94.94 58 GLU A C 1
ATOM 469 O O . GLU A 1 58 ? -10.922 15.609 4.77 1 94.94 58 GLU A O 1
ATOM 474 N N . PHE A 1 59 ? -9.812 17.328 3.904 1 95.62 59 PHE A N 1
ATOM 475 C CA . PHE A 1 59 ? -8.977 16.453 3.088 1 95.62 59 PHE A CA 1
ATOM 476 C C . PHE A 1 59 ? -8.141 15.531 3.965 1 95.62 59 PHE A C 1
ATOM 478 O O . PHE A 1 59 ? -8.102 14.32 3.736 1 95.62 59 PHE A O 1
ATOM 485 N N . ILE A 1 60 ? -7.488 16.062 4.961 1 96.75 60 ILE A N 1
ATOM 486 C CA . ILE A 1 60 ? -6.633 15.297 5.855 1 96.75 60 ILE A CA 1
ATOM 487 C C . ILE A 1 60 ? -7.461 14.234 6.57 1 96.75 60 ILE A C 1
ATOM 489 O O . ILE A 1 60 ? -7.023 13.086 6.711 1 96.75 60 ILE A O 1
ATOM 493 N N . LYS A 1 61 ? -8.633 14.594 7.027 1 96.75 61 LYS A N 1
ATOM 494 C CA . LYS A 1 61 ? -9.508 13.641 7.695 1 96.75 61 LYS A CA 1
ATOM 495 C C . LYS A 1 61 ? -9.922 12.516 6.746 1 96.75 61 LYS A C 1
ATOM 497 O O . LYS A 1 61 ? -9.914 11.344 7.121 1 96.75 61 LYS A O 1
ATOM 502 N N . LYS A 1 62 ? -10.25 12.906 5.539 1 95.88 62 LYS A N 1
ATOM 503 C CA . LYS A 1 62 ? -10.711 11.938 4.551 1 95.88 62 LYS A CA 1
ATOM 504 C C . LYS A 1 62 ? -9.625 10.906 4.242 1 95.88 62 LYS A C 1
ATOM 506 O O . LYS A 1 62 ? -9.891 9.703 4.242 1 95.88 62 LYS A O 1
ATOM 511 N N . ILE A 1 63 ? -8.461 11.344 3.969 1 94.94 63 ILE A N 1
ATOM 512 C CA . ILE A 1 63 ? -7.402 10.422 3.578 1 94.94 63 ILE A CA 1
ATOM 513 C C . ILE A 1 63 ? -6.965 9.602 4.789 1 94.94 63 ILE A C 1
ATOM 515 O O . ILE A 1 63 ? -6.574 8.438 4.648 1 94.94 63 ILE A O 1
ATOM 519 N N . TYR A 1 64 ? -7.027 10.18 5.977 1 96.81 64 TYR A N 1
ATOM 520 C CA . TYR A 1 64 ? -6.738 9.453 7.207 1 96.81 64 TYR A CA 1
ATOM 521 C C . TYR A 1 64 ? -7.699 8.289 7.391 1 96.81 64 TYR A C 1
ATOM 523 O O . TYR A 1 64 ? -7.285 7.184 7.738 1 96.81 64 TYR A O 1
ATOM 531 N N . ASP A 1 65 ? -8.945 8.531 7.125 1 94.38 65 ASP A N 1
ATOM 532 C CA . ASP A 1 65 ? -9.984 7.527 7.309 1 94.38 65 ASP A CA 1
ATOM 533 C C . ASP A 1 65 ? -9.922 6.461 6.219 1 94.38 65 ASP A C 1
ATOM 535 O O . ASP A 1 65 ? -10.242 5.297 6.457 1 94.38 65 ASP A O 1
ATOM 539 N N . GLN A 1 66 ? -9.523 6.914 5.066 1 91.12 66 GLN A N 1
ATOM 540 C CA . GLN A 1 66 ? -9.461 6.02 3.916 1 91.12 66 GLN A CA 1
ATOM 541 C C . GLN A 1 66 ? -8.5 4.859 4.176 1 91.12 66 GLN A C 1
ATOM 543 O O . GLN A 1 66 ? -8.719 3.746 3.693 1 91.12 66 GLN A O 1
ATOM 548 N N . TYR A 1 67 ? -7.48 5.023 4.898 1 91.94 67 TYR A N 1
ATOM 549 C CA . TYR A 1 67 ? -6.449 4.016 5.117 1 91.94 67 TYR A CA 1
ATOM 550 C C . TYR A 1 67 ? -6.418 3.574 6.574 1 91.94 67 TYR A C 1
ATOM 552 O O . TYR A 1 67 ? -5.352 3.535 7.191 1 91.94 67 TYR A O 1
ATOM 560 N N . GLU A 1 68 ? -7.562 3.281 7.066 1 88.44 68 GLU A N 1
ATOM 561 C CA . GLU A 1 68 ? -7.652 2.795 8.438 1 88.44 68 GLU A CA 1
ATOM 562 C C . GLU A 1 68 ? -6.805 1.541 8.641 1 88.44 68 GLU A C 1
ATOM 564 O O . GLU A 1 68 ? -6.797 0.65 7.785 1 88.44 68 GLU A O 1
ATOM 569 N N . GLY A 1 69 ? -6.027 1.529 9.641 1 84.38 69 GLY A N 1
ATOM 570 C CA . GLY A 1 69 ? -5.211 0.368 9.961 1 84.38 69 GLY A CA 1
ATOM 571 C C . GLY A 1 69 ? -3.805 0.454 9.398 1 84.38 69 GLY A C 1
ATOM 572 O O . GLY A 1 69 ? -2.924 -0.312 9.797 1 84.38 69 GLY A O 1
ATOM 573 N N . VAL A 1 70 ? -3.609 1.309 8.484 1 91 70 VAL A N 1
ATOM 574 C CA . VAL A 1 70 ? -2.301 1.503 7.871 1 91 70 VAL A CA 1
ATOM 575 C C . VAL A 1 70 ? -1.483 2.494 8.695 1 91 70 VAL A C 1
ATOM 577 O O . VAL A 1 70 ? -2.016 3.498 9.18 1 91 70 VAL A O 1
ATOM 580 N N . LYS A 1 71 ? -0.229 2.217 8.883 1 94 71 LYS A N 1
ATOM 581 C CA . LYS A 1 71 ? 0.615 3.084 9.703 1 94 71 LYS A CA 1
ATOM 582 C C . LYS A 1 71 ? 1.171 4.242 8.875 1 94 71 LYS A C 1
ATOM 584 O O . LYS A 1 71 ? 1.44 5.32 9.414 1 94 71 LYS A O 1
ATOM 589 N N . CYS A 1 72 ? 1.369 3.957 7.637 1 96.25 72 CYS A N 1
ATOM 590 C CA . CYS A 1 72 ? 1.963 4.949 6.746 1 96.25 72 CYS A CA 1
ATOM 591 C C . CYS A 1 72 ? 1.501 4.742 5.309 1 96.25 72 CYS A C 1
ATOM 593 O O . CYS A 1 72 ? 1.377 3.604 4.852 1 96.25 72 CYS A O 1
ATOM 595 N N . PHE A 1 73 ? 1.176 5.746 4.594 1 97.25 73 PHE A N 1
ATOM 596 C CA . PHE A 1 73 ? 0.854 5.648 3.176 1 97.25 73 PHE A CA 1
ATOM 597 C C . PHE A 1 73 ? 1.441 6.828 2.406 1 97.25 73 PHE A C 1
ATOM 599 O O . PHE A 1 73 ? 1.892 7.805 3.008 1 97.25 73 PHE A O 1
ATOM 606 N N . GLY A 1 74 ? 1.477 6.723 1.097 1 97.5 74 GLY A N 1
ATOM 607 C CA . GLY A 1 74 ? 2.09 7.75 0.271 1 97.5 74 GLY A CA 1
ATOM 608 C C . GLY A 1 74 ? 1.079 8.586 -0.49 1 97.5 74 GLY A C 1
ATOM 609 O O . GLY A 1 74 ? -0.012 8.109 -0.812 1 97.5 74 GLY A O 1
ATOM 610 N N . LEU A 1 75 ? 1.395 9.812 -0.729 1 96.81 75 LEU A N 1
ATOM 611 C CA . LEU A 1 75 ? 0.639 10.672 -1.636 1 96.81 75 LEU A CA 1
ATOM 612 C C . LEU A 1 75 ? 1.553 11.695 -2.305 1 96.81 75 LEU A C 1
ATOM 614 O O . LEU A 1 75 ? 2.723 11.82 -1.939 1 96.81 75 LEU A O 1
ATOM 618 N N . PHE A 1 76 ? 1.063 12.328 -3.334 1 93.81 76 PHE A N 1
ATOM 619 C CA . PHE A 1 76 ? 1.798 13.359 -4.055 1 93.81 76 PHE A CA 1
ATOM 620 C C . PHE A 1 76 ? 1.074 14.695 -3.973 1 93.81 76 PHE A C 1
ATOM 622 O O . PHE A 1 76 ? -0.148 14.758 -4.125 1 93.81 76 PHE A O 1
ATOM 629 N N . ASP A 1 77 ? 1.729 15.648 -3.496 1 90.94 77 ASP A N 1
ATOM 630 C CA . ASP A 1 77 ? 1.297 17.016 -3.756 1 90.94 77 ASP A CA 1
ATOM 631 C C . ASP A 1 77 ? 2.016 17.594 -4.973 1 90.94 77 ASP A C 1
ATOM 633 O O . ASP A 1 77 ? 3.156 18.047 -4.867 1 90.94 77 ASP A O 1
ATOM 637 N N . ALA A 1 78 ? 1.317 17.562 -6.047 1 87.5 78 ALA A N 1
ATOM 638 C CA . ALA A 1 78 ? 1.954 17.781 -7.344 1 87.5 78 ALA A CA 1
ATOM 639 C C . ALA A 1 78 ? 3.061 16.766 -7.586 1 87.5 78 ALA A C 1
ATOM 641 O O . ALA A 1 78 ? 2.807 15.555 -7.602 1 87.5 78 ALA A O 1
ATOM 642 N N . LYS A 1 79 ? 4.344 17.203 -7.539 1 87.69 79 LYS A N 1
ATOM 643 C CA . LYS A 1 79 ? 5.445 16.266 -7.766 1 87.69 79 LYS A CA 1
ATOM 644 C C . LYS A 1 79 ? 6.137 15.906 -6.457 1 87.69 79 LYS A C 1
ATOM 646 O O . LYS A 1 79 ? 6.957 14.984 -6.414 1 87.69 79 LYS A O 1
ATOM 651 N N . GLN A 1 80 ? 5.773 16.609 -5.375 1 90.25 80 GLN A N 1
ATOM 652 C CA . GLN A 1 80 ? 6.418 16.391 -4.086 1 90.25 80 GLN A CA 1
ATOM 653 C C . GLN A 1 80 ? 5.922 15.102 -3.441 1 90.25 80 GLN A C 1
ATOM 655 O O . GLN A 1 80 ? 4.715 14.891 -3.309 1 90.25 80 GLN A O 1
ATOM 660 N N . ARG A 1 81 ? 6.812 14.234 -3.055 1 94.56 81 ARG A N 1
ATOM 661 C CA . ARG A 1 81 ? 6.512 12.969 -2.396 1 94.56 81 ARG A CA 1
ATOM 662 C C . ARG A 1 81 ? 6.219 13.172 -0.915 1 94.56 81 ARG A C 1
ATOM 664 O O . ARG A 1 81 ? 7.035 13.75 -0.191 1 94.56 81 ARG A O 1
ATOM 671 N N . PHE A 1 82 ? 5.078 12.664 -0.474 1 96.5 82 PHE A N 1
ATOM 672 C CA . PHE A 1 82 ? 4.719 12.766 0.935 1 96.5 82 PHE A CA 1
ATOM 673 C C . PHE A 1 82 ? 4.441 11.391 1.527 1 96.5 82 PHE A C 1
ATOM 675 O O . PHE A 1 82 ? 3.695 10.594 0.949 1 96.5 82 PHE A O 1
ATOM 682 N N . PHE A 1 83 ? 5.07 11.07 2.588 1 98 83 PHE A N 1
ATOM 683 C CA . PHE A 1 83 ? 4.684 9.961 3.447 1 98 83 PHE A CA 1
ATOM 684 C C . PHE A 1 83 ? 3.785 10.438 4.582 1 98 83 PHE A C 1
ATOM 686 O O . PHE A 1 83 ? 4.195 11.258 5.402 1 98 83 PHE A O 1
ATOM 693 N N . VAL A 1 84 ? 2.576 9.992 4.629 1 98.19 84 VAL A N 1
ATOM 694 C CA . VAL A 1 84 ? 1.662 10.367 5.703 1 98.19 84 VAL A CA 1
ATOM 695 C C . VAL A 1 84 ? 1.753 9.352 6.836 1 98.19 84 VAL A C 1
ATOM 697 O O . VAL A 1 84 ? 1.44 8.172 6.648 1 98.19 84 VAL A O 1
ATOM 700 N N . LEU A 1 85 ? 2.17 9.766 7.957 1 98.06 85 LEU A N 1
ATOM 701 C CA . LEU A 1 85 ? 2.324 8.898 9.117 1 98.06 85 LEU A CA 1
ATOM 702 C C . LEU A 1 85 ? 1.065 8.914 9.984 1 98.06 85 LEU A C 1
ATOM 704 O O . LEU A 1 85 ? 0.787 9.906 10.664 1 98.06 85 LEU A O 1
ATOM 708 N N . ARG A 1 86 ? 0.394 7.828 9.984 1 96.62 86 ARG A N 1
ATOM 709 C CA . ARG A 1 86 ? -0.878 7.734 10.695 1 96.62 86 ARG A CA 1
ATOM 710 C C . ARG A 1 86 ? -0.67 7.289 12.133 1 96.62 86 ARG A C 1
ATOM 712 O O . ARG A 1 86 ? -1.531 7.508 12.992 1 96.62 86 ARG A O 1
ATOM 719 N N . ASP A 1 87 ? 0.463 6.695 12.453 1 96.12 87 ASP A N 1
ATOM 720 C CA . ASP A 1 87 ? 0.753 6.129 13.766 1 96.12 87 ASP A CA 1
ATOM 721 C C . ASP A 1 87 ? 1.515 7.125 14.633 1 96.12 87 ASP A C 1
ATOM 723 O O . ASP A 1 87 ? 2.617 7.551 14.281 1 96.12 87 ASP A O 1
ATOM 727 N N . PRO A 1 88 ? 0.955 7.434 15.812 1 96.5 88 PRO A N 1
ATOM 728 C CA . PRO A 1 88 ? 1.597 8.422 16.672 1 96.5 88 PRO A CA 1
ATOM 729 C C . PRO A 1 88 ? 2.992 8 17.125 1 96.5 88 PRO A C 1
ATOM 731 O O . PRO A 1 88 ? 3.881 8.844 17.281 1 96.5 88 PRO A O 1
ATOM 734 N N . GLU A 1 89 ? 3.211 6.746 17.328 1 95 89 GLU A N 1
ATOM 735 C CA . GLU A 1 89 ? 4.527 6.281 17.75 1 95 89 GLU A CA 1
ATOM 736 C C . GLU A 1 89 ? 5.559 6.445 16.641 1 95 89 GLU A C 1
ATOM 738 O O . GLU A 1 89 ? 6.727 6.734 16.906 1 95 89 GLU A O 1
ATOM 743 N N . LEU A 1 90 ? 5.105 6.219 15.445 1 96 90 LEU A N 1
ATOM 744 C CA . LEU A 1 90 ? 5.988 6.449 14.305 1 96 90 LEU A CA 1
ATOM 745 C C . LEU A 1 90 ? 6.316 7.934 14.172 1 96 90 LEU A C 1
ATOM 747 O O . LEU A 1 90 ? 7.441 8.289 13.805 1 96 90 LEU A O 1
ATOM 751 N N . ILE A 1 91 ? 5.344 8.734 14.445 1 97.44 91 ILE A N 1
ATOM 752 C CA . ILE A 1 91 ? 5.551 10.172 14.391 1 97.44 91 ILE A CA 1
ATOM 753 C C . ILE A 1 91 ? 6.586 10.586 15.43 1 97.44 91 ILE A C 1
ATOM 755 O O . ILE A 1 91 ? 7.5 11.359 15.133 1 97.44 91 ILE A O 1
ATOM 759 N N . LYS A 1 92 ? 6.465 10.109 16.609 1 96.19 92 LYS A N 1
ATOM 760 C CA . LYS A 1 92 ? 7.426 10.391 17.672 1 96.19 92 LYS A CA 1
ATOM 761 C C . LYS A 1 92 ? 8.828 9.945 17.281 1 96.19 92 LYS A C 1
ATOM 763 O O . LYS A 1 92 ? 9.805 10.664 17.516 1 96.19 92 LYS A O 1
ATOM 768 N N . LYS A 1 93 ? 8.883 8.789 16.656 1 96.19 93 LYS A N 1
ATOM 769 C CA . LYS A 1 93 ? 10.172 8.266 16.219 1 96.19 93 LYS A CA 1
ATOM 770 C C . LYS A 1 93 ? 10.82 9.203 15.195 1 96.19 93 LYS A C 1
ATOM 772 O O . LYS A 1 93 ? 11.992 9.57 15.336 1 96.19 93 LYS A O 1
ATOM 777 N N . VAL A 1 94 ? 10.062 9.656 14.266 1 96.69 94 VAL A N 1
ATOM 778 C CA . VAL A 1 94 ? 10.562 10.469 13.164 1 96.69 94 VAL A CA 1
ATOM 779 C C . VAL A 1 94 ? 10.844 11.891 13.656 1 96.69 94 VAL A C 1
ATOM 781 O O . VAL A 1 94 ? 11.867 12.484 13.312 1 96.69 94 VAL A O 1
ATOM 784 N N . ALA A 1 95 ? 9.977 12.391 14.469 1 95.5 95 ALA A N 1
ATOM 785 C CA . ALA A 1 95 ? 10.031 13.797 14.852 1 95.5 95 ALA A CA 1
ATOM 786 C C . ALA A 1 95 ? 11.008 14.016 16.016 1 95.5 95 ALA A C 1
ATOM 788 O O . ALA A 1 95 ? 11.547 15.109 16.188 1 95.5 95 ALA A O 1
ATOM 789 N N . VAL A 1 96 ? 11.281 13.047 16.859 1 95 96 VAL A N 1
ATOM 790 C CA . VAL A 1 96 ? 12.07 13.227 18.062 1 95 96 VAL A CA 1
ATOM 791 C C . VAL A 1 96 ? 13.344 12.391 17.984 1 95 96 VAL A C 1
ATOM 793 O O . VAL A 1 96 ? 14.453 12.93 17.891 1 95 96 VAL A O 1
ATOM 796 N N . LYS A 1 97 ? 13.172 11.078 17.797 1 94.88 97 LYS A N 1
ATOM 797 C CA . LYS A 1 97 ? 14.32 10.18 17.859 1 94.88 97 LYS A CA 1
ATOM 798 C C . LYS A 1 97 ? 15.227 10.344 16.641 1 94.88 97 LYS A C 1
ATOM 800 O O . LYS A 1 97 ? 16.453 10.367 16.781 1 94.88 97 LYS A O 1
ATOM 805 N N . ASP A 1 98 ? 14.602 10.414 15.555 1 96.69 98 ASP A N 1
ATOM 806 C CA . ASP A 1 98 ? 15.367 10.5 14.312 1 96.69 98 ASP A CA 1
ATOM 807 C C . ASP A 1 98 ? 15.289 11.906 13.719 1 96.69 98 ASP A C 1
ATOM 809 O O . ASP A 1 98 ? 15.258 12.07 12.492 1 96.69 98 ASP A O 1
ATOM 813 N N . PHE A 1 99 ? 15.281 12.875 14.594 1 95.81 99 PHE A N 1
ATOM 814 C CA . PHE A 1 99 ? 15.086 14.273 14.234 1 95.81 99 PHE A CA 1
ATOM 815 C C . PHE A 1 99 ? 16.141 14.727 13.227 1 95.81 99 PHE A C 1
ATOM 817 O O . PHE A 1 99 ? 15.852 15.539 12.344 1 95.81 99 PHE A O 1
ATOM 824 N N . ASP A 1 100 ? 17.281 14.242 13.242 1 95 100 ASP A N 1
ATOM 825 C CA . ASP A 1 100 ? 18.406 14.688 12.406 1 95 100 ASP A CA 1
ATOM 826 C C . ASP A 1 100 ? 18.094 14.461 10.93 1 95 100 ASP A C 1
ATOM 828 O O . ASP A 1 100 ? 18.672 15.133 10.07 1 95 100 ASP A O 1
ATOM 832 N N . HIS A 1 101 ? 17.219 13.516 10.672 1 96.62 101 HIS A N 1
ATOM 833 C CA . HIS A 1 101 ? 16.859 13.242 9.289 1 96.62 101 HIS A CA 1
ATOM 834 C C . HIS A 1 101 ? 15.734 14.164 8.82 1 96.62 101 HIS A C 1
ATOM 836 O O . HIS A 1 101 ? 15.445 14.234 7.625 1 96.62 101 HIS A O 1
ATOM 842 N N . PHE A 1 102 ? 15.133 14.883 9.789 1 96.56 102 PHE A N 1
ATOM 843 C CA . PHE A 1 102 ? 13.914 15.625 9.477 1 96.56 102 PHE A CA 1
ATOM 844 C C . PHE A 1 102 ? 13.945 17 10.117 1 96.56 102 PHE A C 1
ATOM 846 O O . PHE A 1 102 ? 12.938 17.453 10.68 1 96.56 102 PHE A O 1
ATOM 853 N N . VAL A 1 103 ? 14.992 17.672 10.016 1 93.5 103 VAL A N 1
ATOM 854 C CA . VAL A 1 103 ? 15.211 18.953 10.688 1 93.5 103 VAL A CA 1
ATOM 855 C C . VAL A 1 103 ? 14.438 20.047 9.969 1 93.5 103 VAL A C 1
ATOM 857 O O . VAL A 1 103 ? 13.961 21 10.594 1 93.5 103 VAL A O 1
ATOM 860 N N . ASP A 1 104 ? 14.258 19.859 8.672 1 92.56 104 ASP A N 1
ATOM 861 C CA . ASP A 1 104 ? 13.766 20.984 7.875 1 92.56 104 ASP A CA 1
ATOM 862 C C . ASP A 1 104 ? 12.312 20.781 7.473 1 92.56 104 ASP A C 1
ATOM 864 O O . ASP A 1 104 ? 11.805 19.656 7.496 1 92.56 104 ASP A O 1
ATOM 868 N N . ARG A 1 105 ? 11.688 21.891 7.188 1 89.62 105 ARG A N 1
ATOM 869 C CA . ARG A 1 105 ? 10.367 21.891 6.559 1 89.62 105 ARG A CA 1
ATOM 870 C C . ARG A 1 105 ? 10.484 21.969 5.039 1 89.62 105 ARG A C 1
ATOM 872 O O . ARG A 1 105 ? 11.562 22.281 4.512 1 89.62 105 ARG A O 1
ATOM 879 N N . ARG A 1 106 ? 9.391 21.609 4.465 1 82.44 106 ARG A N 1
ATOM 880 C CA . ARG A 1 106 ? 9.375 21.734 3.012 1 82.44 106 ARG A CA 1
ATOM 881 C C . ARG A 1 106 ? 9.578 23.188 2.582 1 82.44 106 ARG A C 1
ATOM 883 O O . ARG A 1 106 ? 9.031 24.109 3.203 1 82.44 106 ARG A O 1
ATOM 890 N N . PRO A 1 107 ? 10.406 23.344 1.596 1 70.12 107 PRO A N 1
ATOM 891 C CA . PRO A 1 107 ? 10.57 24.719 1.123 1 70.12 107 PRO A CA 1
ATOM 892 C C . PRO A 1 107 ? 9.359 25.219 0.343 1 70.12 107 PRO A C 1
ATOM 894 O O . PRO A 1 107 ? 9.016 24.656 -0.704 1 70.12 107 PRO A O 1
ATOM 897 N N . MET A 1 108 ? 8.539 25.859 0.925 1 63.16 108 MET A N 1
ATOM 898 C CA . MET A 1 108 ? 7.316 26.312 0.269 1 63.16 108 MET A CA 1
ATOM 899 C C . MET A 1 108 ? 7.605 27.484 -0.657 1 63.16 108 MET A C 1
ATOM 901 O O . MET A 1 108 ? 6.902 27.688 -1.648 1 63.16 108 MET A O 1
ATOM 905 N N . PHE A 1 109 ? 8.57 28.25 -0.302 1 58.62 109 PHE A N 1
ATOM 906 C CA . PHE A 1 109 ? 8.766 29.5 -1.035 1 58.62 109 PHE A CA 1
ATOM 907 C C . PHE A 1 109 ? 10.156 29.547 -1.647 1 58.62 109 PHE A C 1
ATOM 909 O O . PHE A 1 109 ? 10.719 30.625 -1.822 1 58.62 109 PHE A O 1
ATOM 916 N N . GLY A 1 110 ? 10.672 28.422 -2.02 1 56.88 110 GLY A N 1
ATOM 917 C CA . GLY A 1 110 ? 11.969 28.422 -2.688 1 56.88 110 GLY A CA 1
ATOM 918 C C . GLY A 1 110 ? 13.086 27.875 -1.821 1 56.88 110 GLY A C 1
ATOM 919 O O . GLY A 1 110 ? 12.953 27.797 -0.598 1 56.88 110 GLY A O 1
ATOM 920 N N . ASP A 1 111 ? 13.906 26.891 -2.24 1 56.16 111 ASP A N 1
ATOM 921 C CA . ASP A 1 111 ? 15 26.266 -1.506 1 56.16 111 ASP A CA 1
ATOM 922 C C . ASP A 1 111 ? 16.328 26.938 -1.816 1 56.16 111 ASP A C 1
ATOM 924 O O . ASP A 1 111 ? 17.25 26.312 -2.361 1 56.16 111 ASP A O 1
ATOM 928 N N . ARG A 1 112 ? 16.406 28.266 -2.09 1 47.81 112 ARG A N 1
ATOM 929 C CA . ARG A 1 112 ? 17.781 28.594 -2.465 1 47.81 112 ARG A CA 1
ATOM 930 C C . ARG A 1 112 ? 18.719 28.484 -1.264 1 47.81 112 ARG A C 1
ATOM 932 O O . ARG A 1 112 ? 18.438 29.016 -0.194 1 47.81 112 ARG A O 1
ATOM 939 N N . THR A 1 113 ? 19.359 27.359 -1.145 1 48.84 113 THR A N 1
ATOM 940 C CA . THR A 1 113 ? 20.5 27.266 -0.242 1 48.84 113 THR A CA 1
ATOM 941 C C . THR A 1 113 ? 21.234 28.594 -0.161 1 48.84 113 THR A C 1
ATOM 943 O O . THR A 1 113 ? 22.266 28.703 0.504 1 48.84 113 THR A O 1
ATOM 946 N N . SER A 1 114 ? 20.922 29.5 -1.059 1 46.5 114 SER A N 1
ATOM 947 C CA . SER A 1 114 ? 21.953 30.531 -1.066 1 46.5 114 SER A CA 1
ATOM 948 C C . SER A 1 114 ? 21.828 31.453 0.147 1 46.5 114 SER A C 1
ATOM 950 O O . SER A 1 114 ? 20.75 31.969 0.433 1 46.5 114 SER A O 1
ATOM 952 N N . GLU A 1 115 ? 22.625 31.188 1.188 1 47.06 115 GLU A N 1
ATOM 953 C CA . GLU A 1 115 ? 22.984 32.062 2.295 1 47.06 115 GLU A CA 1
ATOM 954 C C . GLU A 1 115 ? 22.594 33.5 1.999 1 47.06 115 GLU A C 1
ATOM 956 O O . GLU A 1 115 ? 22.297 34.281 2.916 1 47.06 115 GLU A O 1
ATOM 961 N N . ASN A 1 116 ? 22.75 33.844 0.744 1 48.88 116 ASN A N 1
ATOM 962 C CA . ASN A 1 116 ? 22.672 35.25 0.372 1 48.88 116 ASN A CA 1
ATOM 963 C C . ASN A 1 116 ? 21.297 35.625 -0.132 1 48.88 116 ASN A C 1
ATOM 965 O O . ASN A 1 116 ? 21.141 36.594 -0.885 1 48.88 116 ASN A O 1
ATOM 969 N N . SER A 1 117 ? 20.266 34.812 0.204 1 59.5 117 SER A N 1
ATOM 970 C CA . SER A 1 117 ? 18.984 35.156 -0.398 1 59.5 117 SER A CA 1
ATOM 971 C C . SER A 1 117 ? 18.375 36.375 0.246 1 59.5 117 SER A C 1
ATOM 973 O O . SER A 1 117 ? 18.531 36.594 1.448 1 59.5 117 SER A O 1
ATOM 975 N N . ASN A 1 118 ? 18.156 37.406 -0.528 1 65.31 118 ASN A N 1
ATOM 976 C CA . ASN A 1 118 ? 17.484 38.625 -0.122 1 65.31 118 ASN A CA 1
ATOM 977 C C . ASN A 1 118 ? 16.031 38.375 0.238 1 65.31 118 ASN A C 1
ATOM 979 O O . ASN A 1 118 ? 15.289 39.344 0.529 1 65.31 118 ASN A O 1
ATOM 983 N N . ILE A 1 119 ? 15.742 37.031 0.406 1 74.56 119 ILE A N 1
ATOM 984 C CA . ILE A 1 119 ? 14.359 36.719 0.75 1 74.56 119 ILE A CA 1
ATOM 985 C C . ILE A 1 119 ? 14.195 36.719 2.268 1 74.56 119 ILE A C 1
ATOM 987 O O . ILE A 1 119 ? 14.82 35.906 2.955 1 74.56 119 ILE A O 1
ATOM 991 N N . MET A 1 120 ? 13.398 37.562 2.785 1 77.94 120 MET A N 1
ATOM 992 C CA . MET A 1 120 ? 13.227 37.781 4.219 1 77.94 120 MET A CA 1
ATOM 993 C C . MET A 1 120 ? 12.617 36.531 4.875 1 77.94 120 MET A C 1
ATOM 995 O O . MET A 1 120 ? 13.008 36.156 5.984 1 77.94 120 MET A O 1
ATOM 999 N N . PHE A 1 121 ? 11.781 35.875 4.246 1 77.69 121 PHE A N 1
ATOM 1000 C CA . PHE A 1 121 ? 11.094 34.719 4.828 1 77.69 121 PHE A CA 1
ATOM 1001 C C . PHE A 1 121 ? 12.07 33.594 5.125 1 77.69 121 PHE A C 1
ATOM 1003 O O . PHE A 1 121 ? 11.898 32.875 6.102 1 77.69 121 PHE A O 1
ATOM 1010 N N . LEU A 1 122 ? 13.047 33.469 4.359 1 82.06 122 LEU A N 1
ATOM 1011 C CA . LEU A 1 122 ? 14.008 32.375 4.531 1 82.06 122 LEU A CA 1
ATOM 1012 C C . LEU A 1 122 ? 14.883 32.625 5.758 1 82.06 122 LEU A C 1
ATOM 1014 O O . LEU A 1 122 ? 15.555 31.703 6.238 1 82.06 122 LEU A O 1
ATOM 1018 N N . LYS A 1 123 ? 14.797 33.812 6.238 1 86.31 123 LYS A N 1
ATOM 1019 C CA . LYS A 1 123 ? 15.602 34.188 7.41 1 86.31 123 LYS A CA 1
ATOM 1020 C C . LYS A 1 123 ? 14.789 34.031 8.695 1 86.31 123 LYS A C 1
ATOM 1022 O O . LYS A 1 123 ? 15.336 34.125 9.797 1 86.31 123 LYS A O 1
ATOM 1027 N N . THR A 1 124 ? 13.539 33.719 8.523 1 88.31 124 THR A N 1
ATOM 1028 C CA . THR A 1 124 ? 12.688 33.5 9.68 1 88.31 124 THR A CA 1
ATOM 1029 C C . THR A 1 124 ? 12.953 32.094 10.281 1 88.31 124 THR A C 1
ATOM 1031 O O . THR A 1 124 ? 13.492 31.234 9.617 1 88.31 124 THR A O 1
ATOM 1034 N N . LEU A 1 125 ? 12.562 31.953 11.516 1 89 125 LEU A N 1
ATOM 1035 C CA . LEU A 1 125 ? 12.75 30.672 12.195 1 89 125 LEU A CA 1
ATOM 1036 C C . LEU A 1 125 ? 12.086 29.531 11.414 1 89 125 LEU A C 1
ATOM 1038 O O . LEU A 1 125 ? 12.594 28.406 11.398 1 89 125 LEU A O 1
ATOM 1042 N N . VAL A 1 126 ? 11.023 29.797 10.742 1 87.62 126 VAL A N 1
ATOM 1043 C CA . VAL A 1 126 ? 10.281 28.781 10 1 87.62 126 VAL A CA 1
ATOM 1044 C C . VAL A 1 126 ? 11.031 28.438 8.719 1 87.62 126 VAL A C 1
ATOM 1046 O O . VAL A 1 126 ? 11 27.297 8.266 1 87.62 126 VAL A O 1
ATOM 1049 N N . GLY A 1 127 ? 11.703 29.344 8.188 1 86.62 127 GLY A N 1
ATOM 1050 C CA . GLY A 1 127 ? 12.352 29.156 6.898 1 86.62 127 GLY A CA 1
ATOM 1051 C C . GLY A 1 127 ? 13.781 28.656 7.016 1 86.62 127 GLY A C 1
ATOM 1052 O O . GLY A 1 127 ? 14.328 28.094 6.066 1 86.62 127 GLY A O 1
ATOM 1053 N N . LEU A 1 128 ? 14.398 28.875 8.211 1 88.12 128 LEU A N 1
ATOM 1054 C CA . LEU A 1 128 ? 15.789 28.469 8.398 1 88.12 128 LEU A CA 1
ATOM 1055 C C . LEU A 1 128 ? 15.922 26.953 8.375 1 88.12 128 LEU A C 1
ATOM 1057 O O . LEU A 1 128 ? 14.961 26.234 8.648 1 88.12 128 LEU A O 1
ATOM 1061 N N . LYS A 1 129 ? 17.156 26.562 8 1 90.12 129 LYS A N 1
ATOM 1062 C CA . LYS A 1 129 ? 17.391 25.125 7.816 1 90.12 129 LYS A CA 1
ATOM 1063 C C . LYS A 1 129 ? 18.609 24.656 8.609 1 90.12 129 LYS A C 1
ATOM 1065 O O . LYS A 1 129 ? 19.484 25.453 8.953 1 90.12 129 LYS A O 1
ATOM 1070 N N . ASP A 1 130 ? 18.531 23.484 8.945 1 90.75 130 ASP A N 1
ATOM 1071 C CA . ASP A 1 130 ? 19.672 22.734 9.469 1 90.75 130 ASP A CA 1
ATOM 1072 C C . ASP A 1 130 ? 20.312 23.438 10.656 1 90.75 130 ASP A C 1
ATOM 1074 O O . ASP A 1 130 ? 19.625 23.812 11.609 1 90.75 130 ASP A O 1
ATOM 1078 N N . GLN A 1 131 ? 21.609 23.688 10.539 1 89.75 131 GLN A N 1
ATOM 1079 C CA . GLN A 1 131 ? 22.359 24.234 11.664 1 89.75 131 GLN A CA 1
ATOM 1080 C C . GLN A 1 131 ? 21.938 25.672 11.961 1 89.75 131 GLN A C 1
ATOM 1082 O O . GLN A 1 131 ? 21.891 26.078 13.117 1 89.75 131 GLN A O 1
ATOM 1087 N N . LYS A 1 132 ? 21.609 26.375 10.969 1 89.06 132 LYS A N 1
ATOM 1088 C CA . LYS A 1 132 ? 21.156 27.734 11.172 1 89.06 132 LYS A CA 1
ATOM 1089 C C . LYS A 1 132 ? 19.859 27.781 11.977 1 89.06 132 LYS A C 1
ATOM 1091 O O . LYS A 1 132 ? 19.656 28.672 12.805 1 89.06 132 LYS A O 1
ATOM 1096 N N . TRP A 1 133 ? 19.047 26.875 11.664 1 91.81 133 TRP A N 1
ATOM 1097 C CA . TRP A 1 133 ? 17.797 26.781 12.43 1 91.81 133 TRP A CA 1
ATOM 1098 C C . TRP A 1 133 ? 18.094 26.453 13.891 1 91.81 133 TRP A C 1
ATOM 1100 O O . TRP A 1 133 ? 17.531 27.094 14.789 1 91.81 133 TRP A O 1
ATOM 1110 N N . ARG A 1 134 ? 18.938 25.469 14.125 1 92.06 134 ARG A N 1
ATOM 1111 C CA . ARG A 1 134 ? 19.281 25.047 15.477 1 92.06 134 ARG A CA 1
ATOM 1112 C C . ARG A 1 134 ? 19.844 26.219 16.281 1 92.06 134 ARG A C 1
ATOM 1114 O O . ARG A 1 134 ? 19.438 26.422 17.438 1 92.06 134 ARG A O 1
ATOM 1121 N N . ASP A 1 135 ? 20.672 26.922 15.641 1 89.31 135 ASP A N 1
ATOM 1122 C CA . ASP A 1 135 ? 21.312 28.047 16.312 1 89.31 135 ASP A CA 1
ATOM 1123 C C . ASP A 1 135 ? 20.281 29.109 16.672 1 89.31 135 ASP A C 1
ATOM 1125 O O . ASP A 1 135 ? 20.281 29.641 17.781 1 89.31 135 ASP A O 1
ATOM 1129 N N . MET A 1 136 ? 19.5 29.359 15.711 1 89.44 136 MET A N 1
ATOM 1130 C CA . MET A 1 136 ? 18.484 30.391 15.945 1 89.44 136 MET A CA 1
ATOM 1131 C C . MET A 1 136 ? 17.484 29.938 17 1 89.44 136 MET A C 1
ATOM 1133 O O . MET A 1 136 ? 17.062 30.734 17.844 1 89.44 136 MET A O 1
ATOM 1137 N N . ARG A 1 137 ? 17.094 28.672 16.938 1 90.56 137 ARG A N 1
ATOM 1138 C CA . ARG A 1 137 ? 16.203 28.109 17.938 1 90.56 137 ARG A CA 1
ATOM 1139 C C . ARG A 1 137 ? 16.797 28.266 19.344 1 90.56 137 ARG A C 1
ATOM 1141 O O . ARG A 1 137 ? 16.094 28.703 20.266 1 90.56 137 ARG A O 1
ATOM 1148 N N . GLY A 1 138 ? 18.016 27.938 19.484 1 87.62 138 GLY A N 1
ATOM 1149 C CA . GLY A 1 138 ? 18.703 28.078 20.766 1 87.62 138 GLY A CA 1
ATOM 1150 C C . GLY A 1 138 ? 18.797 29.516 21.234 1 87.62 138 GLY A C 1
ATOM 1151 O O . GLY A 1 138 ? 18.719 29.781 22.438 1 87.62 138 GLY A O 1
ATOM 1152 N N . THR A 1 139 ? 18.875 30.344 20.312 1 86 139 THR A N 1
ATOM 1153 C CA . THR A 1 139 ? 19.031 31.766 20.625 1 86 139 THR A CA 1
ATOM 1154 C C . THR A 1 139 ? 17.688 32.344 21.078 1 86 139 THR A C 1
ATOM 1156 O O . THR A 1 139 ? 17.656 33.219 21.953 1 86 139 THR A O 1
ATOM 1159 N N . LEU A 1 140 ? 16.609 31.891 20.516 1 87.75 140 LEU A N 1
ATOM 1160 C CA . LEU A 1 140 ? 15.312 32.5 20.734 1 87.75 140 LEU A CA 1
ATOM 1161 C C . LEU A 1 140 ? 14.578 31.859 21.891 1 87.75 140 LEU A C 1
ATOM 1163 O O . LEU A 1 140 ? 13.719 32.469 22.531 1 87.75 140 LEU A O 1
ATOM 1167 N N . SER A 1 141 ? 14.867 30.672 22.234 1 88.5 141 SER A N 1
ATOM 1168 C CA . SER A 1 141 ? 14.102 29.859 23.188 1 88.5 141 SER A CA 1
ATOM 1169 C C . SER A 1 141 ? 14.047 30.531 24.562 1 88.5 141 SER A C 1
ATOM 1171 O O . SER A 1 141 ? 13.008 30.5 25.219 1 88.5 141 SER A O 1
ATOM 1173 N N . PRO A 1 142 ? 15.086 31.141 25 1 86.19 142 PRO A N 1
ATOM 1174 C CA . PRO A 1 142 ? 15.047 31.766 26.328 1 86.19 142 PRO A CA 1
ATOM 1175 C C . PRO A 1 142 ? 14.031 32.906 26.422 1 86.19 142 PRO A C 1
ATOM 1177 O O . PRO A 1 142 ? 13.641 33.312 27.516 1 86.19 142 PRO A O 1
ATOM 1180 N N . ALA A 1 143 ? 13.656 33.375 25.266 1 84.38 143 ALA A N 1
ATOM 1181 C CA . ALA A 1 143 ? 12.68 34.469 25.25 1 84.38 143 ALA A CA 1
ATOM 1182 C C . ALA A 1 143 ? 11.289 33.969 25.625 1 84.38 143 ALA A C 1
ATOM 1184 O O . ALA A 1 143 ? 10.406 34.75 25.938 1 84.38 143 ALA A O 1
ATOM 1185 N N . PHE A 1 144 ? 11.102 32.719 25.656 1 87.12 144 PHE A N 1
ATOM 1186 C CA . PHE A 1 144 ? 9.766 32.156 25.875 1 87.12 144 PHE A CA 1
ATOM 1187 C C . PHE A 1 144 ? 9.727 31.328 27.156 1 87.12 144 PHE A C 1
ATOM 1189 O O . PHE A 1 144 ? 9.062 30.297 27.219 1 87.12 144 PHE A O 1
ATOM 1196 N N . THR A 1 145 ? 10.422 31.781 28.141 1 85.06 145 THR A N 1
ATOM 1197 C CA . THR A 1 145 ? 10.445 31.141 29.453 1 85.06 145 THR A CA 1
ATOM 1198 C C . THR A 1 145 ? 9.383 31.734 30.375 1 85.06 145 THR A C 1
ATOM 1200 O O . THR A 1 145 ? 8.789 32.75 30.062 1 85.06 145 THR A O 1
ATOM 1203 N N . GLY A 1 146 ? 9.211 31.047 31.5 1 83.94 146 GLY A N 1
ATOM 1204 C CA . GLY A 1 146 ? 8.203 31.484 32.469 1 83.94 146 GLY A CA 1
ATOM 1205 C C . GLY A 1 146 ? 8.445 32.875 32.969 1 83.94 146 GLY A C 1
ATOM 1206 O O . GLY A 1 146 ? 7.508 33.656 33.156 1 83.94 146 GLY A O 1
ATOM 1207 N N . SER A 1 147 ? 9.641 33.188 33.25 1 84.38 147 SER A N 1
ATOM 1208 C CA . SER A 1 147 ? 9.984 34.5 33.781 1 84.38 147 SER A CA 1
ATOM 1209 C C . SER A 1 147 ? 9.672 35.594 32.781 1 84.38 147 SER A C 1
ATOM 1211 O O . SER A 1 147 ? 9.125 36.625 33.125 1 84.38 147 SER A O 1
ATOM 1213 N N . LYS A 1 148 ? 10.016 35.344 31.547 1 86.44 148 LYS A N 1
ATOM 1214 C CA . LYS A 1 148 ? 9.75 36.344 30.516 1 86.44 148 LYS A CA 1
ATOM 1215 C C . LYS A 1 148 ? 8.258 36.469 30.234 1 86.44 148 LYS A C 1
ATOM 1217 O O . LYS A 1 148 ? 7.762 37.562 29.953 1 86.44 148 LYS A O 1
ATOM 1222 N N . MET A 1 149 ? 7.508 35.375 30.359 1 89.06 149 MET A N 1
ATOM 1223 C CA . MET A 1 149 ? 6.059 35.406 30.188 1 89.06 149 MET A CA 1
ATOM 1224 C C . MET A 1 149 ? 5.395 36.281 31.25 1 89.06 149 MET A C 1
ATOM 1226 O O . MET A 1 149 ? 4.453 37 30.953 1 89.06 149 MET A O 1
ATOM 1230 N N . ARG A 1 150 ? 5.91 36.188 32.438 1 90.62 150 ARG A N 1
ATOM 1231 C CA . ARG A 1 150 ? 5.375 37 33.531 1 90.62 150 ARG A CA 1
ATOM 1232 C C . ARG A 1 150 ? 5.449 38.5 33.219 1 90.62 150 ARG A C 1
ATOM 1234 O O . ARG A 1 150 ? 4.488 39.219 33.469 1 90.62 150 ARG A O 1
ATOM 1241 N N . ALA A 1 151 ? 6.547 38.812 32.656 1 87.81 151 ALA A N 1
ATOM 1242 C CA . ALA A 1 151 ? 6.746 40.219 32.312 1 87.81 151 ALA A CA 1
ATOM 1243 C C . ALA A 1 151 ? 5.816 40.625 31.188 1 87.81 151 ALA A C 1
ATOM 1245 O O . ALA A 1 151 ? 5.23 41.719 31.234 1 87.81 151 ALA A O 1
ATOM 1246 N N . MET A 1 152 ? 5.672 39.844 30.25 1 88.88 152 MET A N 1
ATOM 1247 C CA . MET A 1 152 ? 4.828 40.188 29.109 1 88.88 152 MET A CA 1
ATOM 1248 C C . MET A 1 152 ? 3.352 40.156 29.484 1 88.88 152 MET A C 1
ATOM 1250 O O . MET A 1 152 ? 2.531 40.844 28.859 1 88.88 152 MET A O 1
ATOM 1254 N N . PHE A 1 153 ? 3.045 39.375 30.484 1 93.75 153 PHE A N 1
ATOM 1255 C CA . PHE A 1 153 ? 1.664 39.219 30.922 1 93.75 153 PHE A CA 1
ATOM 1256 C C . PHE A 1 153 ? 1.087 40.562 31.391 1 93.75 153 PHE A C 1
ATOM 1258 O O . PHE A 1 153 ? -0.1 40.812 31.203 1 93.75 153 PHE A O 1
ATOM 1265 N N . GLU A 1 154 ? 1.903 41.375 31.922 1 91.44 154 GLU A N 1
ATOM 1266 C CA . GLU A 1 154 ? 1.457 42.688 32.375 1 91.44 154 GLU A CA 1
ATOM 1267 C C . GLU A 1 154 ? 0.951 43.531 31.234 1 91.44 154 GLU A C 1
ATOM 1269 O O . GLU A 1 154 ? -0.046 44.25 31.359 1 91.44 154 GLU A O 1
ATOM 1274 N N . LEU A 1 155 ? 1.677 43.406 30.141 1 89.69 155 LEU A N 1
ATOM 1275 C CA . LEU A 1 155 ? 1.269 44.156 28.953 1 89.69 155 LEU A CA 1
ATOM 1276 C C . LEU A 1 155 ? -0.077 43.656 28.438 1 89.69 155 LEU A C 1
ATOM 1278 O O . LEU A 1 155 ? -0.923 44.438 28.031 1 89.69 155 LEU A O 1
ATOM 1282 N N . ILE A 1 156 ? -0.316 42.375 28.531 1 92.94 156 ILE A N 1
ATOM 1283 C CA . ILE A 1 156 ? -1.545 41.75 28.031 1 92.94 156 ILE A CA 1
ATOM 1284 C C . ILE A 1 156 ? -2.711 42.125 28.938 1 92.94 156 ILE A C 1
ATOM 1286 O O . ILE A 1 156 ? -3.811 42.438 28.469 1 92.94 156 ILE A O 1
ATOM 1290 N N . THR A 1 157 ? -2.473 42.094 30.219 1 91.44 157 THR A N 1
ATOM 1291 C CA . THR A 1 157 ? -3.518 42.438 31.188 1 91.44 157 THR A CA 1
ATOM 1292 C C . THR A 1 157 ? -3.949 43.906 31.016 1 91.44 157 THR A C 1
ATOM 1294 O O . THR A 1 157 ? -5.145 44.219 31.047 1 91.44 157 THR A O 1
ATOM 1297 N N . GLU A 1 158 ? -2.957 44.75 30.844 1 90.38 158 GLU A N 1
ATOM 1298 C CA . GLU A 1 158 ? -3.262 46.156 30.625 1 90.38 158 GLU A CA 1
ATOM 1299 C C . GLU A 1 158 ? -4.094 46.344 29.359 1 90.38 158 GLU A C 1
ATOM 1301 O O . GLU A 1 158 ? -5.086 47.094 29.375 1 90.38 158 GLU A O 1
ATOM 1306 N N . TYR A 1 159 ? -3.635 45.781 28.375 1 92.06 159 TYR A N 1
ATOM 1307 C CA . TYR A 1 159 ? -4.371 45.875 27.109 1 92.06 159 TYR A CA 1
ATOM 1308 C C . TYR A 1 159 ? -5.785 45.312 27.266 1 92.06 159 TYR A C 1
ATOM 1310 O O . TYR A 1 159 ? -6.75 45.938 26.797 1 92.06 159 TYR A O 1
ATOM 1318 N N . SER A 1 160 ? -5.957 44.156 27.875 1 92.69 160 SER A N 1
ATOM 1319 C CA . SER A 1 160 ? -7.238 43.469 27.984 1 92.69 160 SER A CA 1
ATOM 1320 C C . SER A 1 160 ? -8.258 44.281 28.75 1 92.69 160 SER A C 1
ATOM 1322 O O . SER A 1 160 ? -9.445 44.312 28.406 1 92.69 160 SER A O 1
ATOM 1324 N N . GLU A 1 161 ? -7.777 44.969 29.734 1 89.56 161 GLU A N 1
ATOM 1325 C CA . GLU A 1 161 ? -8.672 45.812 30.516 1 89.56 161 GLU A CA 1
ATOM 1326 C C . GLU A 1 161 ? -9.227 46.938 29.672 1 89.56 161 GLU A C 1
ATOM 1328 O O . GLU A 1 161 ? -10.422 47.25 29.734 1 89.56 161 GLU A O 1
ATOM 1333 N N . ARG A 1 162 ? -8.359 47.531 28.891 1 91.62 162 ARG A N 1
ATOM 1334 C CA . ARG A 1 162 ? -8.789 48.625 28.031 1 91.62 162 ARG A CA 1
ATOM 1335 C C . ARG A 1 162 ? -9.734 48.125 26.953 1 91.62 162 ARG A C 1
ATOM 1337 O O . ARG A 1 162 ? -10.75 48.75 26.656 1 91.62 162 ARG A O 1
ATOM 1344 N N . MET A 1 163 ? -9.383 47.062 26.391 1 93.19 163 MET A N 1
ATOM 1345 C CA . MET A 1 163 ? -10.172 46.5 25.312 1 93.19 163 MET A CA 1
ATOM 1346 C C . MET A 1 163 ? -11.586 46.156 25.797 1 93.19 163 MET A C 1
ATOM 1348 O O . MET A 1 163 ? -12.562 46.469 25.109 1 93.19 163 MET A O 1
ATOM 1352 N N . VAL A 1 164 ? -11.75 45.562 26.969 1 93.62 164 VAL A N 1
ATOM 1353 C CA . VAL A 1 164 ? -13.039 45.156 27.5 1 93.62 164 VAL A CA 1
ATOM 1354 C C . VAL A 1 164 ? -13.914 46.375 27.75 1 93.62 164 VAL A C 1
ATOM 1356 O O . VAL A 1 164 ? -15.125 46.344 27.531 1 93.62 164 VAL A O 1
ATOM 1359 N N . GLN A 1 165 ? -13.273 47.438 28.188 1 93.44 165 GLN A N 1
ATOM 1360 C CA . GLN A 1 165 ? -14.016 48.656 28.438 1 93.44 165 GLN A CA 1
ATOM 1361 C C . GLN A 1 165 ? -14.625 49.188 27.141 1 93.44 165 GLN A C 1
ATOM 1363 O O . GLN A 1 165 ? -15.766 49.656 27.125 1 93.44 165 GLN A O 1
ATOM 1368 N N . VAL A 1 166 ? -13.852 49.125 26.141 1 93.25 166 VAL A N 1
ATOM 1369 C CA . VAL A 1 166 ? -14.328 49.594 24.844 1 93.25 166 VAL A CA 1
ATOM 1370 C C . VAL A 1 166 ? -15.492 48.75 24.375 1 93.25 166 VAL A C 1
ATOM 1372 O O . VAL A 1 166 ? -16.516 49.25 23.922 1 93.25 166 VAL A O 1
ATOM 1375 N N . VAL A 1 167 ? -15.391 47.469 24.469 1 94.19 167 VAL A N 1
ATOM 1376 C CA . VAL A 1 167 ? -16.422 46.531 23.984 1 94.19 167 VAL A CA 1
ATOM 1377 C C . VAL A 1 167 ? -17.672 46.688 24.844 1 94.19 167 VAL A C 1
ATOM 1379 O O . VAL A 1 167 ? -18.797 46.594 24.328 1 94.19 167 VAL A O 1
ATOM 1382 N N . ARG A 1 168 ? -17.5 46.875 26.141 1 94.94 168 ARG A N 1
ATOM 1383 C CA . ARG A 1 168 ? -18.625 47.094 27.031 1 94.94 168 ARG A CA 1
ATOM 1384 C C . ARG A 1 168 ? -19.375 48.375 26.625 1 94.94 168 ARG A C 1
ATOM 1386 O O . ARG A 1 168 ? -20.609 48.406 26.672 1 94.94 168 ARG A O 1
ATOM 1393 N N . GLY A 1 169 ? -18.609 49.344 26.25 1 94.19 169 GLY A N 1
ATOM 1394 C CA . GLY A 1 169 ? -19.219 50.594 25.781 1 94.19 169 GLY A CA 1
ATOM 1395 C C . GLY A 1 169 ? -20.078 50.406 24.547 1 94.19 169 GLY A C 1
ATOM 1396 O O . GLY A 1 169 ? -21.156 51 24.422 1 94.19 169 GLY A O 1
ATOM 1397 N N . GLU A 1 170 ? -19.594 49.594 23.672 1 92.94 170 GLU A N 1
ATOM 1398 C CA . GLU A 1 170 ? -20.328 49.312 22.453 1 92.94 170 GLU A CA 1
ATOM 1399 C C . GLU A 1 170 ? -21.609 48.531 22.75 1 92.94 170 GLU A C 1
ATOM 1401 O O . GLU A 1 170 ? -22.609 48.688 22.047 1 92.94 170 GLU A O 1
ATOM 1406 N N . ALA A 1 171 ? -21.562 47.75 23.828 1 94.44 171 ALA A N 1
ATOM 1407 C CA . ALA A 1 171 ? -22.703 46.906 24.172 1 94.44 171 ALA A CA 1
ATOM 1408 C C . ALA A 1 171 ? -23.672 47.625 25.094 1 94.44 171 ALA A C 1
ATOM 1410 O O . ALA A 1 171 ? -24.797 47.156 25.297 1 94.44 171 ALA A O 1
ATOM 1411 N N . ALA A 1 172 ? -23.344 48.688 25.75 1 92.62 172 ALA A N 1
ATOM 1412 C CA . ALA A 1 172 ? -24.094 49.344 26.812 1 92.62 172 ALA A CA 1
ATOM 1413 C C . ALA A 1 172 ? -25.5 49.719 26.375 1 92.62 172 ALA A C 1
ATOM 1415 O O . ALA A 1 172 ? -26.453 49.594 27.156 1 92.62 172 ALA A O 1
ATOM 1416 N N . GLY A 1 173 ? -25.766 50.125 25.219 1 91.56 173 GLY A N 1
ATOM 1417 C CA . GLY A 1 173 ? -27.094 50.5 24.766 1 91.56 173 GLY A CA 1
ATOM 1418 C C . GLY A 1 173 ? -28.062 49.344 24.688 1 91.56 173 GLY A C 1
ATOM 1419 O O . GLY A 1 173 ? -29.047 49.281 25.422 1 91.56 173 GLY A O 1
ATOM 1420 N N . ALA A 1 174 ? -27.734 48.281 24.047 1 94.38 174 ALA A N 1
ATOM 1421 C CA . ALA A 1 174 ? -28.625 47.156 23.766 1 94.38 174 ALA A CA 1
ATOM 1422 C C . ALA A 1 174 ? -28.391 46.031 24.766 1 94.38 174 ALA A C 1
ATOM 1424 O O . ALA A 1 174 ? -29.219 45.125 24.875 1 94.38 174 ALA A O 1
ATOM 1425 N N . GLY A 1 175 ? -27.328 46.062 25.516 1 95.69 175 GLY A N 1
ATOM 1426 C CA . GLY A 1 175 ? -26.969 45 26.422 1 95.69 175 GLY A CA 1
ATOM 1427 C C . GLY A 1 175 ? -26.141 43.906 25.75 1 95.69 175 GLY A C 1
ATOM 1428 O O . GLY A 1 175 ? -25.844 42.875 26.375 1 95.69 175 GLY A O 1
ATOM 1429 N N . TYR A 1 176 ? -25.969 44.062 24.516 1 96.62 176 TYR A N 1
ATOM 1430 C CA . TYR A 1 176 ? -25.156 43.094 23.766 1 96.62 176 TYR A CA 1
ATOM 1431 C C . TYR A 1 176 ? -24.578 43.75 22.516 1 96.62 176 TYR A C 1
ATOM 1433 O O . TYR A 1 176 ? -24.938 44.875 22.172 1 96.62 176 TYR A O 1
ATOM 1441 N N . VAL A 1 177 ? -23.609 43.094 21.891 1 96.25 177 VAL A N 1
ATOM 1442 C CA . VAL A 1 177 ? -23.078 43.5 20.594 1 96.25 177 VAL A CA 1
ATOM 1443 C C . VAL A 1 177 ? -22.812 42.281 19.734 1 96.25 177 VAL A C 1
ATOM 1445 O O . VAL A 1 177 ? -22.281 41.281 20.234 1 96.25 177 VAL A O 1
ATOM 1448 N N . ASP A 1 178 ? -23.297 42.312 18.547 1 96.44 178 ASP A N 1
ATOM 1449 C CA . ASP A 1 178 ? -23.031 41.219 17.594 1 96.44 178 ASP A CA 1
ATOM 1450 C C . ASP A 1 178 ? -21.734 41.5 16.828 1 96.44 178 ASP A C 1
ATOM 1452 O O . ASP A 1 178 ? -21.484 42.594 16.375 1 96.44 178 ASP A O 1
ATOM 1456 N N . GLN A 1 179 ? -20.875 40.5 16.812 1 95.5 179 GLN A N 1
ATOM 1457 C CA . GLN A 1 179 ? -19.562 40.625 16.203 1 95.5 179 GLN A CA 1
ATOM 1458 C C . GLN A 1 179 ? -19.234 39.469 15.289 1 95.5 179 GLN A C 1
ATOM 1460 O O . GLN A 1 179 ? -19.703 38.344 15.516 1 95.5 179 GLN A O 1
ATOM 1465 N N . GLU A 1 180 ? -18.562 39.75 14.164 1 96.75 180 GLU A N 1
ATOM 1466 C CA . GLU A 1 180 ? -17.844 38.688 13.461 1 96.75 180 GLU A CA 1
ATOM 1467 C C . GLU A 1 180 ? -16.531 38.344 14.18 1 96.75 180 GLU A C 1
ATOM 1469 O O . GLU A 1 180 ? -15.617 39.156 14.234 1 96.75 180 GLU A O 1
ATOM 1474 N N . MET A 1 181 ? -16.484 37.188 14.688 1 96.81 181 MET A N 1
ATOM 1475 C CA . MET A 1 181 ? -15.5 36.844 15.711 1 96.81 181 MET A CA 1
ATOM 1476 C C . MET A 1 181 ? -14.086 36.844 15.133 1 96.81 181 MET A C 1
ATOM 1478 O O . MET A 1 181 ? -13.125 37.156 15.836 1 96.81 181 MET A O 1
ATOM 1482 N N . LYS A 1 182 ? -13.898 36.438 13.906 1 94.25 182 LYS A N 1
ATOM 1483 C CA . LYS A 1 182 ? -12.547 36.438 13.352 1 94.25 182 LYS A CA 1
ATOM 1484 C C . LYS A 1 182 ? -11.977 37.875 13.273 1 94.25 182 LYS A C 1
ATOM 1486 O O . LYS A 1 182 ? -10.82 38.094 13.633 1 94.25 182 LYS A O 1
ATOM 1491 N N . ASP A 1 183 ? -12.766 38.719 12.805 1 92.94 183 ASP A N 1
ATOM 1492 C CA . ASP A 1 183 ? -12.336 40.125 12.758 1 92.94 183 ASP A CA 1
ATOM 1493 C C . ASP A 1 183 ? -12.102 40.688 14.164 1 92.94 183 ASP A C 1
ATOM 1495 O O . ASP A 1 183 ? -11.117 41.375 14.406 1 92.94 183 ASP A O 1
ATOM 1499 N N . PHE A 1 184 ? -13.023 40.406 15.047 1 95 184 PHE A N 1
ATOM 1500 C CA . PHE A 1 184 ? -12.938 40.844 16.438 1 95 184 PHE A CA 1
ATOM 1501 C C . PHE A 1 184 ? -11.633 40.375 17.078 1 95 184 PHE A C 1
ATOM 1503 O O . PHE A 1 184 ? -10.891 41.188 17.641 1 95 184 PHE A O 1
ATOM 1510 N N . PHE A 1 185 ? -11.281 39.125 16.891 1 95.62 185 PHE A N 1
ATOM 1511 C CA . PHE A 1 185 ? -10.117 38.562 17.547 1 95.62 185 PHE A CA 1
ATOM 1512 C C . PHE A 1 185 ? -8.836 38.906 16.797 1 95.62 185 PHE A C 1
ATOM 1514 O O . PHE A 1 185 ? -7.758 38.969 17.391 1 95.62 185 PHE A O 1
ATOM 1521 N N . ARG A 1 186 ? -8.875 39.125 15.508 1 92.62 186 ARG A N 1
ATOM 1522 C CA . ARG A 1 186 ? -7.707 39.594 14.766 1 92.62 186 ARG A CA 1
ATOM 1523 C C . ARG A 1 186 ? -7.227 40.938 15.312 1 92.62 186 ARG A C 1
ATOM 1525 O O . ARG A 1 186 ? -6.023 41.188 15.383 1 92.62 186 ARG A O 1
ATOM 1532 N N . ARG A 1 187 ? -8.125 41.719 15.633 1 93.56 187 ARG A N 1
ATOM 1533 C CA . ARG A 1 187 ? -7.785 43.031 16.188 1 93.56 187 ARG A CA 1
ATOM 1534 C C . ARG A 1 187 ? -7.141 42.875 17.562 1 93.56 187 ARG A C 1
ATOM 1536 O O . ARG A 1 187 ? -6.191 43.594 17.875 1 93.56 187 ARG A O 1
ATOM 1543 N N . ILE A 1 188 ? -7.676 42 18.344 1 94.31 188 ILE A N 1
ATOM 1544 C CA . ILE A 1 188 ? -7.094 41.75 19.656 1 94.31 188 ILE A CA 1
ATOM 1545 C C . ILE A 1 188 ? -5.672 41.219 19.5 1 94.31 188 ILE A C 1
ATOM 1547 O O . ILE A 1 188 ? -4.738 41.719 20.125 1 94.31 188 ILE A O 1
ATOM 1551 N N . ALA A 1 189 ? -5.562 40.219 18.656 1 92.88 189 ALA A N 1
ATOM 1552 C CA . ALA A 1 189 ? -4.25 39.625 18.422 1 92.88 189 ALA A CA 1
ATOM 1553 C C . ALA A 1 189 ? -3.254 40.656 17.906 1 92.88 189 ALA A C 1
ATOM 1555 O O . ALA A 1 189 ? -2.094 40.656 18.328 1 92.88 189 ALA A O 1
ATOM 1556 N N . ASN A 1 190 ? -3.73 41.469 17.031 1 90.06 190 ASN A N 1
ATOM 1557 C CA . ASN A 1 190 ? -2.902 42.5 16.469 1 90.06 190 ASN A CA 1
ATOM 1558 C C . ASN A 1 190 ? -2.398 43.469 17.547 1 90.06 190 ASN A C 1
ATOM 1560 O O . ASN A 1 190 ? -1.214 43.812 17.578 1 90.06 190 ASN A O 1
ATOM 1564 N N . ASP A 1 191 ? -3.24 43.875 18.375 1 93.12 191 ASP A N 1
ATOM 1565 C CA . ASP A 1 191 ? -2.879 44.844 19.406 1 93.12 191 ASP A CA 1
ATOM 1566 C C . ASP A 1 191 ? -1.926 44.25 20.438 1 93.12 191 ASP A C 1
ATOM 1568 O O . ASP A 1 191 ? -1.011 44.906 20.922 1 93.12 191 ASP A O 1
ATOM 1572 N N . ILE A 1 192 ? -2.158 43.031 20.734 1 92.38 192 ILE A N 1
ATOM 1573 C CA . ILE A 1 192 ? -1.302 42.344 21.688 1 92.38 192 ILE A CA 1
ATOM 1574 C C . ILE A 1 192 ? 0.1 42.188 21.094 1 92.38 192 ILE A C 1
ATOM 1576 O O . ILE A 1 192 ? 1.096 42.438 21.781 1 92.38 192 ILE A O 1
ATOM 1580 N N . ILE A 1 193 ? 0.16 41.75 19.891 1 89.69 193 ILE A N 1
ATOM 1581 C CA . ILE A 1 193 ? 1.469 41.562 19.281 1 89.69 193 ILE A CA 1
ATOM 1582 C C . ILE A 1 193 ? 2.17 42.906 19.109 1 89.69 193 ILE A C 1
ATOM 1584 O O . ILE A 1 193 ? 3.393 43 19.25 1 89.69 193 ILE A O 1
ATOM 1588 N N . ALA A 1 194 ? 1.396 43.906 18.75 1 88.94 194 ALA A N 1
ATOM 1589 C CA . ALA A 1 194 ? 1.971 45.25 18.625 1 88.94 194 ALA A CA 1
ATOM 1590 C C . ALA A 1 194 ? 2.645 45.688 19.922 1 88.94 194 ALA A C 1
ATOM 1592 O O . ALA A 1 194 ? 3.76 46.188 19.906 1 88.94 194 ALA A O 1
ATOM 1593 N N . THR A 1 195 ? 2.008 45.406 21 1 88.5 195 THR A N 1
ATOM 1594 C CA . THR A 1 195 ? 2.543 45.844 22.281 1 88.5 195 THR A CA 1
ATOM 1595 C C . THR A 1 195 ? 3.617 44.875 22.781 1 88.5 195 THR A C 1
ATOM 1597 O O . THR A 1 195 ? 4.648 45.312 23.297 1 88.5 195 THR A O 1
ATOM 1600 N N . CYS A 1 196 ? 3.453 43.625 22.609 1 87.25 196 CYS A N 1
ATOM 1601 C CA . CYS A 1 196 ? 4.355 42.625 23.188 1 87.25 196 CYS A CA 1
ATOM 1602 C C . CYS A 1 196 ? 5.566 42.406 22.281 1 87.25 196 CYS A C 1
ATOM 1604 O O . CYS A 1 196 ? 6.617 41.969 22.75 1 87.25 196 CYS A O 1
ATOM 1606 N N . ALA A 1 197 ? 5.449 42.656 21.031 1 82 197 ALA A N 1
ATOM 1607 C CA . ALA A 1 197 ? 6.562 42.375 20.125 1 82 197 ALA A CA 1
ATOM 1608 C C . ALA A 1 197 ? 7.242 43.656 19.672 1 82 197 ALA A C 1
ATOM 1610 O O . ALA A 1 197 ? 8.461 43.688 19.469 1 82 197 ALA A O 1
ATOM 1611 N N . PHE A 1 198 ? 6.418 44.719 19.547 1 80.75 198 PHE A N 1
ATOM 1612 C CA . PHE A 1 198 ? 6.973 45.906 18.922 1 80.75 198 PHE A CA 1
ATOM 1613 C C . PHE A 1 198 ? 6.984 47.094 19.891 1 80.75 198 PHE A C 1
ATOM 1615 O O . PHE A 1 198 ? 7.516 48.156 19.562 1 80.75 198 PHE A O 1
ATOM 1622 N N . GLY A 1 199 ? 6.363 46.906 21 1 79.44 199 GLY A N 1
ATOM 1623 C CA . GLY A 1 199 ? 6.309 48 21.969 1 79.44 199 GLY A CA 1
ATOM 1624 C C . GLY A 1 199 ? 5.418 49.156 21.531 1 79.44 199 GLY A C 1
ATOM 1625 O O . GLY A 1 199 ? 5.633 50.281 21.922 1 79.44 199 GLY A O 1
ATOM 1626 N N . LEU A 1 200 ? 4.562 48.812 20.688 1 82.31 200 LEU A N 1
ATOM 1627 C CA . LEU A 1 200 ? 3.65 49.812 20.156 1 82.31 200 LEU A CA 1
ATOM 1628 C C . LEU A 1 200 ? 2.27 49.688 20.797 1 82.31 200 LEU A C 1
ATOM 1630 O O . LEU A 1 200 ? 1.8 48.562 21.031 1 82.31 200 LEU A O 1
ATOM 1634 N N . GLN A 1 201 ? 1.827 50.75 21.047 1 82.69 201 GLN A N 1
ATOM 1635 C CA . GLN A 1 201 ? 0.438 50.75 21.484 1 82.69 201 GLN A CA 1
ATOM 1636 C C . GLN A 1 201 ? -0.51 51.062 20.328 1 82.69 201 GLN A C 1
ATOM 1638 O O . GLN A 1 201 ? -0.592 52.219 19.875 1 82.69 201 GLN A O 1
ATOM 1643 N N . VAL A 1 202 ? -1.087 50 19.938 1 83.69 202 VAL A N 1
ATOM 1644 C CA . VAL A 1 202 ? -2.062 50.125 18.859 1 83.69 202 VAL A CA 1
ATOM 1645 C C . VAL A 1 202 ? -3.463 49.812 19.406 1 83.69 202 VAL A C 1
ATOM 1647 O O . VAL A 1 202 ? -3.643 48.938 20.234 1 83.69 202 VAL A O 1
ATOM 1650 N N . GLU A 1 203 ? -4.422 50.656 19.188 1 85.19 203 GLU A N 1
ATOM 1651 C CA . GLU A 1 203 ? -5.812 50.469 19.594 1 85.19 203 GLU A CA 1
ATOM 1652 C C . GLU A 1 203 ? -6.715 50.25 18.391 1 85.19 203 GLU A C 1
ATOM 1654 O O . GLU A 1 203 ? -7.461 51.125 17.984 1 85.19 203 GLU A O 1
ATOM 1659 N N . SER A 1 204 ? -6.781 49.062 18.062 1 88.94 204 SER A N 1
ATOM 1660 C CA . SER A 1 204 ? -7.449 48.719 16.812 1 88.94 204 SER A CA 1
ATOM 1661 C C . SER A 1 204 ? -8.961 48.781 16.953 1 88.94 204 SER A C 1
ATOM 1663 O O . SER A 1 204 ? -9.688 48.844 15.953 1 88.94 204 SER A O 1
ATOM 1665 N N . PHE A 1 205 ? -9.531 48.781 18.156 1 87.12 205 PHE A N 1
ATOM 1666 C CA . PHE A 1 205 ? -10.969 48.906 18.359 1 87.12 205 PHE A CA 1
ATOM 1667 C C . PHE A 1 205 ? -11.406 50.344 18.266 1 87.12 205 PHE A C 1
ATOM 1669 O O . PHE A 1 205 ? -12.523 50.656 17.844 1 87.12 205 PHE A O 1
ATOM 1676 N N . LYS A 1 206 ? -10.531 51.188 18.656 1 86.19 206 LYS A N 1
ATOM 1677 C CA . LYS A 1 206 ? -10.82 52.625 18.562 1 86.19 206 LYS A CA 1
ATOM 1678 C C . LYS A 1 206 ? -10.547 53.125 17.156 1 86.19 206 LYS A C 1
ATOM 1680 O O . LYS A 1 206 ? -11.328 53.906 16.609 1 86.19 206 LYS A O 1
ATOM 1685 N N . ASN A 1 207 ? -9.398 52.688 16.656 1 87.62 207 ASN A N 1
ATOM 1686 C CA . ASN A 1 207 ? -9 53 15.289 1 87.62 207 ASN A CA 1
ATOM 1687 C C . ASN A 1 207 ? -8.945 51.781 14.406 1 87.62 207 ASN A C 1
ATOM 1689 O O . ASN A 1 207 ? -7.871 51.219 14.172 1 87.62 207 ASN A O 1
ATOM 1693 N N . ARG A 1 208 ? -9.953 51.5 13.797 1 84.44 208 ARG A N 1
ATOM 1694 C CA . ARG A 1 208 ? -10.141 50.219 13.102 1 84.44 208 ARG A CA 1
ATOM 1695 C C . ARG A 1 208 ? -9.242 50.156 11.875 1 84.44 208 ARG A C 1
ATOM 1697 O O . ARG A 1 208 ? -8.891 49.062 11.43 1 84.44 208 ARG A O 1
ATOM 1704 N N . ASN A 1 209 ? -8.844 51.25 11.344 1 84.94 209 ASN A N 1
ATOM 1705 C CA . ASN A 1 209 ? -8.07 51.25 10.109 1 84.94 209 ASN A CA 1
ATOM 1706 C C . ASN A 1 209 ? -6.648 51.75 10.336 1 84.94 209 ASN A C 1
ATOM 1708 O O . ASN A 1 209 ? -6.066 52.375 9.453 1 84.94 209 ASN A O 1
ATOM 1712 N N . ASN A 1 210 ? -6.195 51.438 11.531 1 87.5 210 ASN A N 1
ATOM 1713 C CA . ASN A 1 210 ? -4.824 51.875 11.766 1 87.5 210 ASN A CA 1
ATOM 1714 C C . ASN A 1 210 ? -3.848 51.156 10.82 1 87.5 210 ASN A C 1
ATOM 1716 O O . ASN A 1 210 ? -4.125 50.062 10.336 1 87.5 210 ASN A O 1
ATOM 1720 N N . GLU A 1 211 ? -2.768 51.781 10.602 1 87.69 211 GLU A N 1
ATOM 1721 C CA . GLU A 1 211 ? -1.806 51.344 9.594 1 87.69 211 GLU A CA 1
ATOM 1722 C C . GLU A 1 211 ? -1.194 50 9.969 1 87.69 211 GLU A C 1
ATOM 1724 O O . GLU A 1 211 ? -0.928 49.156 9.102 1 87.69 211 GLU A O 1
ATOM 1729 N N . PHE A 1 212 ? -0.914 49.844 11.211 1 87.06 212 PHE A N 1
ATOM 1730 C CA . PHE A 1 212 ? -0.307 48.594 11.664 1 87.06 212 PHE A CA 1
ATOM 1731 C C . PHE A 1 212 ? -1.205 47.406 11.344 1 87.06 212 PHE A C 1
ATOM 1733 O O . PHE A 1 212 ? -0.74 46.406 10.812 1 87.06 212 PHE A O 1
ATOM 1740 N N . PHE A 1 213 ? -2.457 47.562 11.625 1 87.12 213 PHE A N 1
ATOM 1741 C CA . PHE A 1 213 ? -3.436 46.5 11.367 1 87.12 213 PHE A CA 1
ATOM 1742 C C . PHE A 1 213 ? -3.613 46.281 9.875 1 87.12 213 PHE A C 1
ATOM 1744 O O . PHE A 1 213 ? -3.633 45.125 9.406 1 87.12 213 PHE A O 1
ATOM 1751 N N . THR A 1 214 ? -3.697 47.281 9.102 1 87.38 214 THR A N 1
ATOM 1752 C CA . THR A 1 214 ? -3.938 47.188 7.668 1 87.38 214 THR A CA 1
ATOM 1753 C C . THR A 1 214 ? -2.738 46.562 6.961 1 87.38 214 THR A C 1
ATOM 1755 O O . THR A 1 214 ? -2.902 45.719 6.066 1 87.38 214 THR A O 1
ATOM 1758 N N . MET A 1 215 ? -1.603 46.969 7.398 1 85.44 215 MET A N 1
ATOM 1759 C CA . MET A 1 215 ? -0.386 46.406 6.82 1 85.44 215 MET A CA 1
ATOM 1760 C C . MET A 1 215 ? -0.243 44.938 7.18 1 85.44 215 MET A C 1
ATOM 1762 O O . MET A 1 215 ? 0.206 44.125 6.359 1 85.44 215 MET A O 1
ATOM 1766 N N . GLY A 1 216 ? -0.563 44.688 8.391 1 82.94 216 GLY A N 1
ATOM 1767 C CA . GLY A 1 216 ? -0.518 43.312 8.805 1 82.94 216 GLY A CA 1
ATOM 1768 C C . GLY A 1 216 ? -1.504 42.438 8.062 1 82.94 216 GLY A C 1
ATOM 1769 O O . GLY A 1 216 ? -1.164 41.312 7.645 1 82.94 216 GLY A O 1
ATOM 1770 N N . LYS A 1 217 ? -2.699 42.875 7.891 1 82.19 217 LYS A N 1
ATOM 1771 C CA . LYS A 1 217 ? -3.746 42.156 7.176 1 82.19 217 LYS A CA 1
ATOM 1772 C C . LYS A 1 217 ? -3.348 41.906 5.723 1 82.19 217 LYS A C 1
ATOM 1774 O O . LYS A 1 217 ? -3.574 40.812 5.191 1 82.19 217 LYS A O 1
ATOM 1779 N N . GLU A 1 218 ? -2.777 42.781 5.148 1 80.12 218 GLU A N 1
ATOM 1780 C CA . GLU A 1 218 ? -2.355 42.688 3.756 1 80.12 218 GLU A CA 1
ATOM 1781 C C . GLU A 1 218 ? -1.187 41.719 3.611 1 80.12 218 GLU A C 1
ATOM 1783 O O . GLU A 1 218 ? -1.069 41.031 2.598 1 80.12 218 GLU A O 1
ATOM 1788 N N . MET A 1 219 ? -0.392 41.719 4.582 1 77.56 219 MET A N 1
ATOM 1789 C CA . MET A 1 219 ? 0.759 40.844 4.559 1 77.56 219 MET A CA 1
ATOM 1790 C C . MET A 1 219 ? 0.313 39.375 4.578 1 77.56 219 MET A C 1
ATOM 1792 O O . MET A 1 219 ? 0.962 38.5 3.982 1 77.56 219 MET A O 1
ATOM 1796 N N . LEU A 1 220 ? -0.783 39.125 5.18 1 72.38 220 LEU A N 1
ATOM 1797 C CA . LEU A 1 220 ? -1.246 37.75 5.344 1 72.38 220 LEU A CA 1
ATOM 1798 C C . LEU A 1 220 ? -2.232 37.375 4.246 1 72.38 220 LEU A C 1
ATOM 1800 O O . LEU A 1 220 ? -2.758 36.25 4.234 1 72.38 220 LEU A O 1
ATOM 1804 N N . ASN A 1 221 ? -2.527 38.281 3.414 1 68.81 221 ASN A N 1
ATOM 1805 C CA . ASN A 1 221 ? -3.461 37.969 2.338 1 68.81 221 ASN A CA 1
ATOM 1806 C C . ASN A 1 221 ? -2.789 37.156 1.228 1 68.81 221 ASN A C 1
ATOM 1808 O O . ASN A 1 221 ? -2.461 37.719 0.173 1 68.81 221 ASN A O 1
ATOM 1812 N N . PHE A 1 222 ? -2.693 35.906 1.526 1 62.22 222 PHE A N 1
ATOM 1813 C CA . PHE A 1 222 ? -2.053 35 0.57 1 62.22 222 PHE A CA 1
ATOM 1814 C C . PHE A 1 222 ? -3.012 34.656 -0.559 1 62.22 222 PHE A C 1
ATOM 1816 O O . PHE A 1 222 ? -2.674 33.844 -1.434 1 62.22 222 PHE A O 1
ATOM 1823 N N . LYS A 1 223 ? -4.23 35.156 -0.474 1 57.62 223 LYS A N 1
ATOM 1824 C CA . LYS A 1 223 ? -5.25 34.844 -1.474 1 57.62 223 LYS A CA 1
ATOM 1825 C C . LYS A 1 223 ? -5.043 35.656 -2.74 1 57.62 223 LYS A C 1
ATOM 1827 O O . LYS A 1 223 ? -5.777 35.5 -3.719 1 57.62 223 LYS A O 1
ATOM 1832 N N . ARG A 1 224 ? -4 36.312 -2.756 1 61.81 224 ARG A N 1
ATOM 1833 C CA . ARG A 1 224 ? -3.711 37.062 -3.967 1 61.81 224 ARG A CA 1
ATOM 1834 C C . ARG A 1 224 ? -3.344 36.156 -5.121 1 61.81 224 ARG A C 1
ATOM 1836 O O . ARG A 1 224 ? -2.594 35.188 -4.938 1 61.81 224 ARG A O 1
ATOM 1843 N N . ALA A 1 225 ? -4.074 36.344 -6.141 1 65.75 225 ALA A N 1
ATOM 1844 C CA . ALA A 1 225 ? -3.918 35.5 -7.328 1 65.75 225 ALA A CA 1
ATOM 1845 C C . ALA A 1 225 ? -2.441 35.281 -7.641 1 65.75 225 ALA A C 1
ATOM 1847 O O . ALA A 1 225 ? -2.047 34.156 -8.008 1 65.75 225 ALA A O 1
ATOM 1848 N N . PHE A 1 226 ? -1.739 36.344 -7.438 1 66.31 226 PHE A N 1
ATOM 1849 C CA . PHE A 1 226 ? -0.325 36.219 -7.773 1 66.31 226 PHE A CA 1
ATOM 1850 C C . PHE A 1 226 ? 0.388 35.25 -6.832 1 66.31 226 PHE A C 1
ATOM 1852 O O . PHE A 1 226 ? 1.264 34.5 -7.258 1 66.31 226 PHE A O 1
ATOM 1859 N N . VAL A 1 227 ? 0 35.281 -5.605 1 67.94 227 VAL A N 1
ATOM 1860 C CA . VAL A 1 227 ? 0.623 34.406 -4.621 1 67.94 227 VAL A CA 1
ATOM 1861 C C . VAL A 1 227 ? 0.249 32.969 -4.918 1 67.94 227 VAL A C 1
ATOM 1863 O O . VAL A 1 227 ? 1.104 32.062 -4.883 1 67.94 227 VAL A O 1
ATOM 1866 N N . ILE A 1 228 ? -0.989 32.75 -5.281 1 68 228 ILE A N 1
ATOM 1867 C CA . ILE A 1 228 ? -1.46 31.422 -5.613 1 68 228 ILE A CA 1
ATOM 1868 C C . ILE A 1 228 ? -0.719 30.906 -6.844 1 68 228 ILE A C 1
ATOM 1870 O O . ILE A 1 228 ? -0.273 29.75 -6.871 1 68 228 ILE A O 1
ATOM 1874 N N . PHE A 1 229 ? -0.655 31.766 -7.801 1 72.19 229 PHE A N 1
ATOM 1875 C CA . PHE A 1 229 ? 0.045 31.391 -9.023 1 72.19 229 PHE A CA 1
ATOM 1876 C C . PHE A 1 229 ? 1.499 31.047 -8.734 1 72.19 229 PHE A C 1
ATOM 1878 O O . PHE A 1 229 ? 2.031 30.078 -9.281 1 72.19 229 PHE A O 1
ATOM 1885 N N . ARG A 1 230 ? 2.037 31.781 -7.895 1 71.38 230 ARG A N 1
ATOM 1886 C CA . ARG A 1 230 ? 3.434 31.547 -7.551 1 71.38 230 ARG A CA 1
ATOM 1887 C C . ARG A 1 230 ? 3.596 30.234 -6.801 1 71.38 230 ARG A C 1
ATOM 1889 O O . ARG A 1 230 ? 4.559 29.484 -7.031 1 71.38 230 ARG A O 1
ATOM 1896 N N . MET A 1 231 ? 2.709 30 -5.949 1 70.06 231 MET A N 1
ATOM 1897 C CA . MET A 1 231 ? 2.764 28.766 -5.184 1 70.06 231 MET A CA 1
ATOM 1898 C C . MET A 1 231 ? 2.623 27.562 -6.105 1 70.06 231 MET A C 1
ATOM 1900 O O . MET A 1 231 ? 3.357 26.578 -5.965 1 70.06 231 MET A O 1
ATOM 1904 N N . ILE A 1 232 ? 1.76 27.688 -7.066 1 70.56 232 ILE A N 1
ATOM 1905 C CA . ILE A 1 232 ? 1.545 26.609 -8.023 1 70.56 232 ILE A CA 1
ATOM 1906 C C . ILE A 1 232 ? 2.771 26.453 -8.922 1 70.56 232 ILE A C 1
ATOM 1908 O O . ILE A 1 232 ? 3.221 25.344 -9.195 1 70.56 232 ILE A O 1
ATOM 1912 N N . ALA A 1 233 ? 3.262 27.578 -9.344 1 73.44 233 ALA A N 1
ATOM 1913 C CA . ALA A 1 233 ? 4.43 27.578 -10.219 1 73.44 233 ALA A CA 1
ATOM 1914 C C . ALA A 1 233 ? 5.645 26.984 -9.516 1 73.44 233 ALA A C 1
ATOM 1916 O O . ALA A 1 233 ? 6.438 26.266 -10.133 1 73.44 233 ALA A O 1
ATOM 1917 N N . PHE A 1 234 ? 5.734 27.25 -8.297 1 70.75 234 PHE A N 1
ATOM 1918 C CA . PHE A 1 234 ? 6.84 26.719 -7.516 1 70.75 234 PHE A CA 1
ATOM 1919 C C . PHE A 1 234 ? 6.707 25.203 -7.371 1 70.75 234 PHE A C 1
ATOM 1921 O O . PHE A 1 234 ? 7.707 24.484 -7.375 1 70.75 234 PHE A O 1
ATOM 1928 N N . LYS A 1 235 ? 5.5 24.828 -7.195 1 71.25 235 LYS A N 1
ATOM 1929 C CA . LYS A 1 235 ? 5.246 23.391 -7.035 1 71.25 235 LYS A CA 1
ATOM 1930 C C . LYS A 1 235 ? 5.531 22.641 -8.328 1 71.25 235 LYS A C 1
ATOM 1932 O O . LYS A 1 235 ? 6.055 21.516 -8.297 1 71.25 235 LYS A O 1
ATOM 1937 N N . LEU A 1 236 ? 5.258 23.25 -9.43 1 71.12 236 LEU A N 1
ATOM 1938 C CA . LEU A 1 236 ? 5.383 22.578 -10.719 1 71.12 236 LEU A CA 1
ATOM 1939 C C . LEU A 1 236 ? 6.785 22.75 -11.289 1 71.12 236 LEU A C 1
ATOM 1941 O O . LEU A 1 236 ? 7.305 21.859 -11.961 1 71.12 236 LEU A O 1
ATOM 1945 N N . PHE A 1 237 ? 7.344 23.969 -10.945 1 73.75 237 PHE A N 1
ATOM 1946 C CA . PHE A 1 237 ? 8.633 24.281 -11.547 1 73.75 237 PHE A CA 1
ATOM 1947 C C . PHE A 1 237 ? 9.586 24.875 -10.508 1 73.75 237 PHE A C 1
ATOM 1949 O O . PHE A 1 237 ? 10.047 26 -10.656 1 73.75 237 PHE A O 1
ATOM 1956 N N . PRO A 1 238 ? 9.953 24.156 -9.555 1 68.81 238 PRO A N 1
ATOM 1957 C CA . PRO A 1 238 ? 10.781 24.719 -8.484 1 68.81 238 PRO A CA 1
ATOM 1958 C C . PRO A 1 238 ? 12.125 25.234 -8.992 1 68.81 238 PRO A C 1
ATOM 1960 O O . PRO A 1 238 ? 12.625 26.25 -8.492 1 68.81 238 PRO A O 1
ATOM 1963 N N . GLY A 1 239 ? 12.641 24.656 -10 1 66.94 239 GLY A N 1
ATOM 1964 C CA . GLY A 1 239 ? 13.922 25.078 -10.523 1 66.94 239 GLY A CA 1
ATOM 1965 C C . GLY A 1 239 ? 13.891 26.469 -11.141 1 66.94 239 GLY A C 1
ATOM 1966 O O . GLY A 1 239 ? 14.766 27.297 -10.859 1 66.94 239 GLY A O 1
ATOM 1967 N N . ILE A 1 240 ? 12.859 26.719 -11.844 1 71.06 240 ILE A N 1
ATOM 1968 C CA . ILE A 1 240 ? 12.734 28.016 -12.523 1 71.06 240 ILE A CA 1
ATOM 1969 C C . ILE A 1 240 ? 12.375 29.094 -11.516 1 71.06 240 ILE A C 1
ATOM 1971 O O . ILE A 1 240 ? 12.938 30.188 -11.547 1 71.06 240 ILE A O 1
ATOM 1975 N N . MET A 1 241 ? 11.57 28.75 -10.648 1 69.69 241 MET A N 1
ATOM 1976 C CA . MET A 1 241 ? 11.039 29.75 -9.719 1 69.69 241 MET A CA 1
ATOM 1977 C C . MET A 1 241 ? 12.078 30.125 -8.672 1 69.69 241 MET A C 1
ATOM 1979 O O . MET A 1 241 ? 12.094 31.25 -8.18 1 69.69 241 MET A O 1
ATOM 1983 N N . SER A 1 242 ? 12.844 29.141 -8.375 1 66.38 242 SER A N 1
ATOM 1984 C CA . SER A 1 242 ? 13.891 29.422 -7.398 1 66.38 242 SER A CA 1
ATOM 1985 C C . SER A 1 242 ? 14.859 30.469 -7.922 1 66.38 242 SER A C 1
ATOM 1987 O O . SER A 1 242 ? 15.484 31.203 -7.137 1 66.38 242 SER A O 1
ATOM 1989 N N . LYS A 1 243 ? 14.836 30.625 -9.133 1 66 243 LYS A N 1
ATOM 1990 C CA . LYS A 1 243 ? 15.727 31.609 -9.742 1 66 243 LYS A CA 1
ATOM 1991 C C . LYS A 1 243 ? 15.078 33 -9.773 1 66 243 LYS A C 1
ATOM 1993 O O . LYS A 1 243 ? 15.773 34 -9.859 1 66 243 LYS A O 1
ATOM 1998 N N . LEU A 1 244 ? 13.758 32.875 -9.602 1 68.06 244 LEU A N 1
ATOM 1999 C CA . LEU A 1 244 ? 13.055 34.156 -9.617 1 68.06 244 LEU A CA 1
ATOM 2000 C C . LEU A 1 244 ? 12.992 34.75 -8.227 1 68.06 244 LEU A C 1
ATOM 2002 O O . LEU A 1 244 ? 12.719 34.062 -7.246 1 68.06 244 LEU A O 1
ATOM 2006 N N . ASN A 1 245 ? 13.906 35.469 -7.691 1 60.94 245 ASN A N 1
ATOM 2007 C CA . ASN A 1 245 ? 14.195 36.062 -6.387 1 60.94 245 ASN A CA 1
ATOM 2008 C C . ASN A 1 245 ? 13.016 36.875 -5.871 1 60.94 245 ASN A C 1
ATOM 2010 O O . ASN A 1 245 ? 13.188 38 -5.434 1 60.94 245 ASN A O 1
ATOM 2014 N N . HIS A 1 246 ? 11.812 36.344 -5.953 1 64.69 246 HIS A N 1
ATOM 2015 C CA . HIS A 1 246 ? 10.742 37.188 -5.445 1 64.69 246 HIS A CA 1
ATOM 2016 C C . HIS A 1 246 ? 10.219 36.688 -4.105 1 64.69 246 HIS A C 1
ATOM 2018 O O . HIS A 1 246 ? 10.047 35.469 -3.918 1 64.69 246 HIS A O 1
ATOM 2024 N N . ASP A 1 247 ? 10.125 37.719 -3.088 1 67.81 247 ASP A N 1
ATOM 2025 C CA . ASP A 1 247 ? 9.617 37.406 -1.752 1 67.81 247 ASP A CA 1
ATOM 2026 C C . ASP A 1 247 ? 8.102 37.281 -1.76 1 67.81 247 ASP A C 1
ATOM 2028 O O . ASP A 1 247 ? 7.418 37.875 -2.58 1 67.81 247 ASP A O 1
ATOM 2032 N N . ILE A 1 248 ? 7.57 36.438 -0.979 1 67.69 248 ILE A N 1
ATOM 2033 C CA . ILE A 1 248 ? 6.129 36.25 -0.862 1 67.69 248 ILE A CA 1
ATOM 2034 C C . ILE A 1 248 ? 5.516 37.438 -0.135 1 67.69 248 ILE A C 1
ATOM 2036 O O . ILE A 1 248 ? 4.348 37.781 -0.35 1 67.69 248 ILE A O 1
ATOM 2040 N N . ILE A 1 249 ? 6.398 38.062 0.69 1 71.19 249 ILE A N 1
ATOM 2041 C CA . ILE A 1 249 ? 5.926 39.25 1.403 1 71.19 249 ILE A CA 1
ATOM 2042 C C . ILE A 1 249 ? 5.992 40.469 0.487 1 71.19 249 ILE A C 1
ATOM 2044 O O . ILE A 1 249 ? 7 40.688 -0.19 1 71.19 249 ILE A O 1
ATOM 2048 N N . GLY A 1 250 ? 4.941 41.188 0.478 1 74.5 250 GLY A N 1
ATOM 2049 C CA . GLY A 1 250 ? 4.914 42.406 -0.334 1 74.5 250 GLY A CA 1
ATOM 2050 C C . GLY A 1 250 ? 5.98 43.406 0.055 1 74.5 250 GLY A C 1
ATOM 2051 O O . GLY A 1 250 ? 6.297 43.562 1.236 1 74.5 250 GLY A O 1
ATOM 2052 N N . LYS A 1 251 ? 6.539 44.094 -0.861 1 80.56 251 LYS A N 1
ATOM 2053 C CA . LYS A 1 251 ? 7.613 45.062 -0.641 1 80.56 251 LYS A CA 1
ATOM 2054 C C . LYS A 1 251 ? 7.156 46.156 0.288 1 80.56 251 LYS A C 1
ATOM 2056 O O . LYS A 1 251 ? 7.902 46.594 1.172 1 80.56 251 LYS A O 1
ATOM 2061 N N . LYS A 1 252 ? 5.965 46.594 0.092 1 85.75 252 LYS A N 1
ATOM 2062 C CA . LYS A 1 252 ? 5.453 47.688 0.898 1 85.75 252 LYS A CA 1
ATOM 2063 C C . LYS A 1 252 ? 5.328 47.281 2.365 1 85.75 252 LYS A C 1
ATOM 2065 O O . LYS A 1 252 ? 5.695 48.062 3.258 1 85.75 252 LYS A O 1
ATOM 2070 N N . GLN A 1 253 ? 4.781 46.156 2.584 1 85.81 253 GLN A N 1
ATOM 2071 C CA . GLN A 1 253 ? 4.605 45.656 3.945 1 85.81 253 GLN A CA 1
ATOM 2072 C C . GLN A 1 253 ? 5.953 45.406 4.609 1 85.81 253 GLN A C 1
ATOM 2074 O O . GLN A 1 253 ? 6.148 45.719 5.781 1 85.81 253 GLN A O 1
ATOM 2079 N N . LEU A 1 254 ? 6.852 44.875 3.869 1 85.81 254 LEU A N 1
ATOM 2080 C CA . LEU A 1 254 ? 8.18 44.594 4.391 1 85.81 254 LEU A CA 1
ATOM 2081 C C . LEU A 1 254 ? 8.898 45.875 4.793 1 85.81 254 LEU A C 1
ATOM 2083 O O . LEU A 1 254 ? 9.539 45.938 5.848 1 85.81 254 LEU A O 1
ATOM 2087 N N . GLU A 1 255 ? 8.812 46.781 3.941 1 89.25 255 GLU A N 1
ATOM 2088 C CA . GLU A 1 255 ? 9.453 48.062 4.227 1 89.25 255 GLU A CA 1
ATOM 2089 C C . GLU A 1 255 ? 8.836 48.719 5.453 1 89.25 255 GLU A C 1
ATOM 2091 O O . GLU A 1 255 ? 9.555 49.281 6.281 1 89.25 255 GLU A O 1
ATOM 2096 N N . TYR A 1 256 ? 7.582 48.656 5.516 1 89.62 256 TYR A N 1
ATOM 2097 C CA . TYR A 1 256 ? 6.867 49.25 6.637 1 89.62 256 TYR A CA 1
ATOM 2098 C C . TYR A 1 256 ? 7.312 48.625 7.957 1 89.62 256 TYR A C 1
ATOM 2100 O O . TYR A 1 256 ? 7.715 49.344 8.883 1 89.62 256 TYR A O 1
ATOM 2108 N N . PHE A 1 257 ? 7.281 47.406 8.086 1 88 257 PHE A N 1
ATOM 2109 C CA . PHE A 1 257 ? 7.602 46.719 9.336 1 88 257 PHE A CA 1
ATOM 2110 C C . PHE A 1 257 ? 9.094 46.812 9.633 1 88 257 PHE A C 1
ATOM 2112 O O . PHE A 1 257 ? 9.492 46.906 10.797 1 88 257 PHE A O 1
ATOM 2119 N N . THR A 1 258 ? 9.914 46.75 8.602 1 90.19 258 THR A N 1
ATOM 2120 C CA . THR A 1 258 ? 11.352 46.906 8.797 1 90.19 258 THR A CA 1
ATOM 2121 C C . THR A 1 258 ? 11.656 48.281 9.422 1 90.19 258 THR A C 1
ATOM 2123 O O . THR A 1 258 ? 12.477 48.375 10.336 1 90.19 258 THR A O 1
ATOM 2126 N N . ARG A 1 259 ? 10.992 49.219 8.898 1 92.19 259 ARG A N 1
ATOM 2127 C CA . ARG A 1 259 ? 11.195 50.562 9.414 1 92.19 259 ARG A CA 1
ATOM 2128 C C . ARG A 1 259 ? 10.781 50.656 10.875 1 92.19 259 ARG A C 1
ATOM 2130 O O . ARG A 1 259 ? 11.5 51.219 11.695 1 92.19 259 ARG A O 1
ATOM 2137 N N . ILE A 1 260 ? 9.656 50.125 11.227 1 89.38 260 ILE A N 1
ATOM 2138 C CA . ILE A 1 260 ? 9.156 50.188 12.602 1 89.38 260 ILE A CA 1
ATOM 2139 C C . ILE A 1 260 ? 10.148 49.5 13.539 1 89.38 260 ILE A C 1
ATOM 2141 O O . ILE A 1 260 ? 10.469 50 14.609 1 89.38 260 ILE A O 1
ATOM 2145 N N . ILE A 1 261 ? 10.641 48.406 13.156 1 89.75 261 ILE A N 1
ATOM 2146 C CA . ILE A 1 261 ? 11.547 47.625 13.992 1 89.75 261 ILE A CA 1
ATOM 2147 C C . ILE A 1 261 ? 12.867 48.344 14.156 1 89.75 261 ILE A C 1
ATOM 2149 O O . ILE A 1 261 ? 13.383 48.469 15.266 1 89.75 261 ILE A O 1
ATOM 2153 N N . ARG A 1 262 ? 13.328 48.844 13.062 1 90.88 262 ARG A N 1
ATOM 2154 C CA . ARG A 1 262 ? 14.594 49.562 13.102 1 90.88 262 ARG A CA 1
ATOM 2155 C C . ARG A 1 262 ? 14.484 50.812 13.969 1 90.88 262 ARG A C 1
ATOM 2157 O O . ARG A 1 262 ? 15.375 51.094 14.781 1 90.88 262 ARG A O 1
ATOM 2164 N N . ASP A 1 263 ? 13.469 51.5 13.719 1 91.31 263 ASP A N 1
ATOM 2165 C CA . ASP A 1 263 ? 13.266 52.719 14.484 1 91.31 263 ASP A CA 1
ATOM 2166 C C . ASP A 1 263 ? 13.148 52.406 15.977 1 91.31 263 ASP A C 1
ATOM 2168 O O . ASP A 1 263 ? 13.68 53.156 16.812 1 91.31 263 ASP A O 1
ATOM 2172 N N . THR A 1 264 ? 12.477 51.406 16.297 1 89 264 THR A N 1
ATOM 2173 C CA . THR A 1 264 ? 12.297 51 17.703 1 89 264 THR A CA 1
ATOM 2174 C C . THR A 1 264 ? 13.625 50.594 18.328 1 89 264 THR A C 1
ATOM 2176 O O . THR A 1 264 ? 13.938 51.031 19.453 1 89 264 THR A O 1
ATOM 2179 N N . VAL A 1 265 ? 14.375 49.844 17.641 1 88.75 265 VAL A N 1
ATOM 2180 C CA . VAL A 1 265 ? 15.672 49.375 18.141 1 88.75 265 VAL A CA 1
ATOM 2181 C C . VAL A 1 265 ? 16.594 50.562 18.344 1 88.75 265 VAL A C 1
ATOM 2183 O O . VAL A 1 265 ? 17.25 50.688 19.391 1 88.75 265 VAL A O 1
ATOM 2186 N N . GLU A 1 266 ? 16.594 51.438 17.375 1 91.25 266 GLU A N 1
ATOM 2187 C CA . GLU A 1 266 ? 17.469 52.594 17.453 1 91.25 266 GLU A CA 1
ATOM 2188 C C . GLU A 1 266 ? 17.078 53.5 18.609 1 91.25 266 GLU A C 1
ATOM 2190 O O . GLU A 1 266 ? 17.938 54 19.328 1 91.25 266 GLU A O 1
ATOM 2195 N N . THR A 1 267 ? 15.875 53.719 18.703 1 91.25 267 THR A N 1
ATOM 2196 C CA . THR A 1 267 ? 15.375 54.594 19.766 1 91.25 267 THR A CA 1
ATOM 2197 C C . THR A 1 267 ? 15.703 54 21.141 1 91.25 267 THR A C 1
ATOM 2199 O O . THR A 1 267 ? 16.109 54.719 22.047 1 91.25 267 THR A O 1
ATOM 2202 N N . ARG A 1 268 ? 15.562 52.719 21.266 1 89.5 268 ARG A N 1
ATOM 2203 C CA . ARG A 1 268 ? 15.828 52.062 22.547 1 89.5 268 ARG A CA 1
ATOM 2204 C C . ARG A 1 268 ? 17.312 52.094 22.891 1 89.5 268 ARG A C 1
ATOM 2206 O O . ARG A 1 268 ? 17.688 52.281 24.047 1 89.5 268 ARG A O 1
ATOM 2213 N N . GLU A 1 269 ? 18.078 51.906 21.922 1 88.69 269 GLU A N 1
ATOM 2214 C CA . GLU A 1 269 ? 19.516 51.938 22.141 1 88.69 269 GLU A CA 1
ATOM 2215 C C . GLU A 1 269 ? 19.984 53.375 22.469 1 88.69 269 GLU A C 1
ATOM 2217 O O . GLU A 1 269 ? 20.828 53.562 23.344 1 88.69 269 GLU A O 1
ATOM 2222 N N . ALA A 1 270 ? 19.375 54.344 21.844 1 92.44 270 ALA A N 1
ATOM 2223 C CA . ALA A 1 270 ? 19.766 55.75 22.031 1 92.44 270 ALA A CA 1
ATOM 2224 C C . ALA A 1 270 ? 19.297 56.25 23.391 1 92.44 270 ALA A C 1
ATOM 2226 O O . ALA A 1 270 ? 19.969 57.062 24.031 1 92.44 270 ALA A O 1
ATOM 2227 N N . ARG A 1 271 ? 18.125 55.75 23.859 1 92.69 271 ARG A N 1
ATOM 2228 C CA . ARG A 1 271 ? 17.5 56.344 25.047 1 92.69 271 ARG A CA 1
ATOM 2229 C C . ARG A 1 271 ? 17.609 55.375 26.234 1 92.69 271 ARG A C 1
ATOM 2231 O O . ARG A 1 271 ? 17.203 55.719 27.344 1 92.69 271 ARG A O 1
ATOM 2238 N N . GLY A 1 272 ? 18.047 54.25 26.031 1 89.06 272 GLY A N 1
ATOM 2239 C CA . GLY A 1 272 ? 18.188 53.25 27.094 1 89.06 272 GLY A CA 1
ATOM 2240 C C . GLY A 1 272 ? 16.875 52.75 27.609 1 89.06 272 GLY A C 1
ATOM 2241 O O . GLY A 1 272 ? 16.719 52.5 28.797 1 89.06 272 GLY A O 1
ATOM 2242 N N . ILE A 1 273 ? 15.93 52.688 26.75 1 88 273 ILE A N 1
ATOM 2243 C CA . ILE A 1 273 ? 14.602 52.188 27.125 1 88 273 ILE A CA 1
ATOM 2244 C C . ILE A 1 273 ? 14.586 50.688 27.141 1 88 273 ILE A C 1
ATOM 2246 O O . ILE A 1 273 ? 15.055 50.031 26.203 1 88 273 ILE A O 1
ATOM 2250 N N . VAL A 1 274 ? 14.109 50.125 28.297 1 85.06 274 VAL A N 1
ATOM 2251 C CA . VAL A 1 274 ? 13.969 48.688 28.422 1 85.06 274 VAL A CA 1
ATOM 2252 C C . VAL A 1 274 ? 12.492 48.312 28.609 1 85.06 274 VAL A C 1
ATOM 2254 O O . VAL A 1 274 ? 11.82 48.844 29.5 1 85.06 274 VAL A O 1
ATOM 2257 N N . ARG A 1 275 ? 11.977 47.562 27.703 1 84.81 275 ARG A N 1
ATOM 2258 C CA . ARG A 1 275 ? 10.602 47.062 27.734 1 84.81 275 ARG A CA 1
ATOM 2259 C C . ARG A 1 275 ? 10.562 45.562 27.609 1 84.81 275 ARG A C 1
ATOM 2261 O O . ARG A 1 275 ? 11.328 44.969 26.828 1 84.81 275 ARG A O 1
ATOM 2268 N N . PRO A 1 276 ? 9.789 44.938 28.406 1 82.44 276 PRO A N 1
ATOM 2269 C CA . PRO A 1 276 ? 9.742 43.469 28.344 1 82.44 276 PRO A CA 1
ATOM 2270 C C . PRO A 1 276 ? 8.953 42.938 27.156 1 82.44 276 PRO A C 1
ATOM 2272 O O . PRO A 1 276 ? 7.914 42.312 27.328 1 82.44 276 PRO A O 1
ATOM 2275 N N . ASP A 1 277 ? 9.477 43.188 26 1 82.19 277 ASP A N 1
ATOM 2276 C CA . ASP A 1 277 ? 8.852 42.719 24.781 1 82.19 277 ASP A CA 1
ATOM 2277 C C . ASP A 1 277 ? 9.852 41.938 23.922 1 82.19 277 ASP A C 1
ATOM 2279 O O . ASP A 1 277 ? 10.984 41.719 24.344 1 82.19 277 ASP A O 1
ATOM 2283 N N . MET A 1 278 ? 9.438 41.531 22.797 1 82.81 278 MET A N 1
ATOM 2284 C CA . MET A 1 278 ? 10.219 40.625 21.953 1 82.81 278 MET A CA 1
ATOM 2285 C C . MET A 1 278 ? 11.43 41.344 21.375 1 82.81 278 MET A C 1
ATOM 2287 O O . MET A 1 278 ? 12.508 40.75 21.25 1 82.81 278 MET A O 1
ATOM 2291 N N . ILE A 1 279 ? 11.234 42.531 20.969 1 85.06 279 ILE A N 1
ATOM 2292 C CA . ILE A 1 279 ? 12.352 43.281 20.422 1 85.06 279 ILE A CA 1
ATOM 2293 C C . ILE A 1 279 ? 13.477 43.375 21.453 1 85.06 279 ILE A C 1
ATOM 2295 O O . ILE A 1 279 ? 14.648 43.219 21.109 1 85.06 279 ILE A O 1
ATOM 2299 N N . GLN A 1 280 ? 13.078 43.656 22.656 1 85.94 280 GLN A N 1
ATOM 2300 C CA . GLN A 1 280 ? 14.07 43.719 23.719 1 85.94 280 GLN A CA 1
ATOM 2301 C C . GLN A 1 280 ? 14.812 42.375 23.875 1 85.94 280 GLN A C 1
ATOM 2303 O O . GLN A 1 280 ? 16.031 42.375 24.016 1 85.94 280 GLN A O 1
ATOM 2308 N N . LEU A 1 281 ? 14.102 41.406 23.812 1 83.19 281 LEU A N 1
ATOM 2309 C CA . LEU A 1 281 ? 14.695 40.062 23.953 1 83.19 281 LEU A CA 1
ATOM 2310 C C . LEU A 1 281 ? 15.625 39.75 22.781 1 83.19 281 LEU A C 1
ATOM 2312 O O . LEU A 1 281 ? 16.688 39.156 22.969 1 83.19 281 LEU A O 1
ATOM 2316 N N . LEU A 1 282 ? 15.234 40.188 21.656 1 84.69 282 LEU A N 1
ATOM 2317 C CA . LEU A 1 282 ? 16.062 39.969 20.469 1 84.69 282 LEU A CA 1
ATOM 2318 C C . LEU A 1 282 ? 17.328 40.812 20.531 1 84.69 282 LEU A C 1
ATOM 2320 O O . LEU A 1 282 ? 18.391 40.406 20.078 1 84.69 282 LEU A O 1
ATOM 2324 N N . MET A 1 283 ? 17.109 41.938 21.016 1 86.69 283 MET A N 1
ATOM 2325 C CA . MET A 1 283 ? 18.281 42.781 21.234 1 86.69 283 MET A CA 1
ATOM 2326 C C . MET A 1 283 ? 19.25 42.156 22.203 1 86.69 283 MET A C 1
ATOM 2328 O O . MET A 1 283 ? 20.469 42.188 22 1 86.69 283 MET A O 1
ATOM 2332 N N . GLU A 1 284 ? 18.672 41.594 23.219 1 85.5 284 GLU A N 1
ATOM 2333 C CA . GLU A 1 284 ? 19.5 40.906 24.203 1 85.5 284 GLU A CA 1
ATOM 2334 C C . GLU A 1 284 ? 20.172 39.688 23.578 1 85.5 284 GLU A C 1
ATOM 2336 O O . GLU A 1 284 ? 21.328 39.406 23.875 1 85.5 284 GLU A O 1
ATOM 2341 N N . ALA A 1 285 ? 19.438 39 22.812 1 83.06 285 ALA A N 1
ATOM 2342 C CA . ALA A 1 285 ? 20 37.844 22.109 1 83.06 285 ALA A CA 1
ATOM 2343 C C . ALA A 1 285 ? 21.141 38.281 21.203 1 83.06 285 ALA A C 1
ATOM 2345 O O . ALA A 1 285 ? 22.156 37.594 21.109 1 83.06 285 ALA A O 1
ATOM 2346 N N . ARG A 1 286 ? 20.891 39.344 20.484 1 82.69 286 ARG A N 1
ATOM 2347 C CA . ARG A 1 286 ? 21.906 39.844 19.578 1 82.69 286 ARG A CA 1
ATOM 2348 C C . ARG A 1 286 ? 23.172 40.25 20.344 1 82.69 286 ARG A C 1
ATOM 2350 O O . ARG A 1 286 ? 24.281 40.062 19.828 1 82.69 286 ARG A O 1
ATOM 2357 N N . LYS A 1 287 ? 23 40.688 21.5 1 82.06 287 LYS A N 1
ATOM 2358 C CA . LYS A 1 287 ? 24.125 41.094 22.344 1 82.06 287 LYS A CA 1
ATOM 2359 C C . LYS A 1 287 ? 24.703 39.906 23.109 1 82.06 287 LYS A C 1
ATOM 2361 O O . LYS A 1 287 ? 25.734 40.031 23.766 1 82.06 287 LYS A O 1
ATOM 2366 N N . GLY A 1 288 ? 24.062 38.781 23.094 1 78.38 288 GLY A N 1
ATOM 2367 C CA . GLY A 1 288 ? 24.516 37.594 23.781 1 78.38 288 GLY A CA 1
ATOM 2368 C C . GLY A 1 288 ? 24.188 37.594 25.266 1 78.38 288 GLY A C 1
ATOM 2369 O O . GLY A 1 288 ? 24.828 36.875 26.047 1 78.38 288 GLY A O 1
ATOM 2370 N N . THR A 1 289 ? 23.234 38.312 25.641 1 77.62 289 THR A N 1
ATOM 2371 C CA . THR A 1 289 ? 22.938 38.469 27.062 1 77.62 289 THR A CA 1
ATOM 2372 C C . THR A 1 289 ? 21.672 37.688 27.422 1 77.62 289 THR A C 1
ATOM 2374 O O . THR A 1 289 ? 21.328 37.562 28.594 1 77.62 289 THR A O 1
ATOM 2377 N N . LEU A 1 290 ? 20.984 37.188 26.422 1 77.69 290 LEU A N 1
ATOM 2378 C CA . LEU A 1 290 ? 19.812 36.406 26.688 1 77.69 290 LEU A CA 1
ATOM 2379 C C . LEU A 1 290 ? 20.188 35 27.125 1 77.69 290 LEU A C 1
ATOM 2381 O O . LEU A 1 290 ? 20.797 34.25 26.375 1 77.69 290 LEU A O 1
ATOM 2385 N N . LYS A 1 291 ? 20.188 34.625 28.406 1 69.19 291 LYS A N 1
ATOM 2386 C CA . LYS A 1 291 ? 20.641 33.344 28.938 1 69.19 291 LYS A CA 1
ATOM 2387 C C . LYS A 1 291 ? 19.453 32.5 29.406 1 69.19 291 LYS A C 1
ATOM 2389 O O . LYS A 1 291 ? 18.422 33.062 29.812 1 69.19 291 LYS A O 1
ATOM 2394 N N . HIS A 1 292 ? 19.531 31.219 29.141 1 72 292 HIS A N 1
ATOM 2395 C CA . HIS A 1 292 ? 18.531 30.281 29.609 1 72 292 HIS A CA 1
ATOM 2396 C C . HIS A 1 292 ? 18.453 30.25 31.125 1 72 292 HIS A C 1
ATOM 2398 O O . HIS A 1 292 ? 19.5 30.156 31.797 1 72 292 HIS A O 1
ATOM 2404 N N . GLN A 1 293 ? 17.359 30.703 31.656 1 60.25 293 GLN A N 1
ATOM 2405 C CA . GLN A 1 293 ? 17.188 30.547 33.094 1 60.25 293 GLN A CA 1
ATOM 2406 C C . GLN A 1 293 ? 16.594 29.188 33.438 1 60.25 293 GLN A C 1
ATOM 2408 O O . GLN A 1 293 ? 15.664 28.719 32.781 1 60.25 293 GLN A O 1
ATOM 2413 N N . GLN A 1 294 ? 17.484 28.266 34.062 1 55.16 294 GLN A N 1
ATOM 2414 C CA . GLN A 1 294 ? 16.969 26.969 34.5 1 55.16 294 GLN A CA 1
ATOM 2415 C C . GLN A 1 294 ? 15.648 27.125 35.25 1 55.16 294 GLN A C 1
ATOM 2417 O O . GLN A 1 294 ? 15.57 27.859 36.25 1 55.16 294 GLN A O 1
ATOM 2422 N N . GLU A 1 295 ? 14.656 27.188 34.5 1 56.5 295 GLU A N 1
ATOM 2423 C CA . GLU A 1 295 ? 13.391 27.234 35.219 1 56.5 295 GLU A CA 1
ATOM 2424 C C . GLU A 1 295 ? 13.141 25.922 35.969 1 56.5 295 GLU A C 1
ATOM 2426 O O . GLU A 1 295 ? 13.492 24.844 35.469 1 56.5 295 GLU A O 1
ATOM 2431 N N . SER A 1 296 ? 13.203 26.031 37.312 1 48.94 296 SER A N 1
ATOM 2432 C CA . SER A 1 296 ? 12.961 24.875 38.188 1 48.94 296 SER A CA 1
ATOM 2433 C C . SER A 1 296 ? 11.875 23.984 37.594 1 48.94 296 SER A C 1
ATOM 2435 O O . SER A 1 296 ? 12.055 22.766 37.469 1 48.94 296 SER A O 1
ATOM 2437 N N . SER A 1 297 ? 10.531 24.047 38 1 47.09 297 SER A N 1
ATOM 2438 C CA . SER A 1 297 ? 9.398 23.141 37.781 1 47.09 297 SER A CA 1
ATOM 2439 C C . SER A 1 297 ? 8.453 23.688 36.719 1 47.09 297 SER A C 1
ATOM 2441 O O . SER A 1 297 ? 8.039 24.844 36.781 1 47.09 297 SER A O 1
ATOM 2443 N N . ASN A 1 298 ? 8.602 23.328 35.469 1 52.62 298 ASN A N 1
ATOM 2444 C CA . ASN A 1 298 ? 7.555 23.562 34.469 1 52.62 298 ASN A CA 1
ATOM 2445 C C . ASN A 1 298 ? 6.172 23.281 35.031 1 52.62 298 ASN A C 1
ATOM 2447 O O . ASN A 1 298 ? 5.23 22.984 34.312 1 52.62 298 ASN A O 1
ATOM 2451 N N . THR A 1 299 ? 6.066 23.266 36.25 1 49.78 299 THR A N 1
ATOM 2452 C CA . THR A 1 299 ? 4.863 22.953 37 1 49.78 299 THR A CA 1
ATOM 2453 C C . THR A 1 299 ? 3.805 24.031 36.812 1 49.78 299 THR A C 1
ATOM 2455 O O . THR A 1 299 ? 4.082 25.219 37 1 49.78 299 THR A O 1
ATOM 2458 N N . GLY A 1 300 ? 2.76 23.844 35.812 1 55.19 300 GLY A N 1
ATOM 2459 C CA . GLY A 1 300 ? 1.542 24.641 35.781 1 55.19 300 GLY A CA 1
ATOM 2460 C C . GLY A 1 300 ? 1.248 25.203 34.406 1 55.19 300 GLY A C 1
ATOM 2461 O O . GLY A 1 300 ? 0.264 25.922 34.219 1 55.19 300 GLY A O 1
ATOM 2462 N N . ALA A 1 301 ? 2.16 25.047 33.281 1 60 301 ALA A N 1
ATOM 2463 C CA . ALA A 1 301 ? 1.966 25.812 32.031 1 60 301 ALA A CA 1
ATOM 2464 C C . ALA A 1 301 ? 0.816 25.234 31.219 1 60 301 ALA A C 1
ATOM 2466 O O . ALA A 1 301 ? 0.417 25.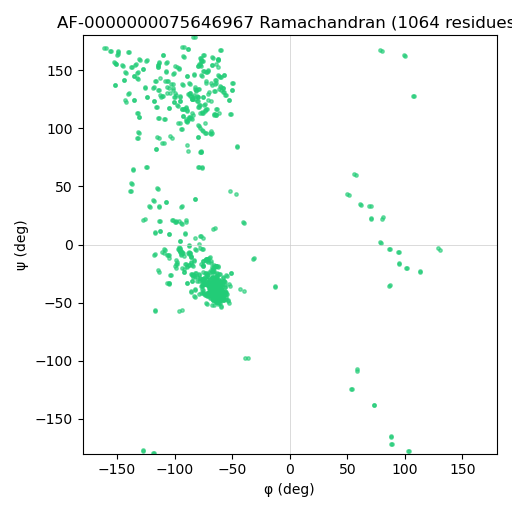812 30.203 1 60 301 ALA A O 1
ATOM 2467 N N . GLY A 1 302 ? 0.17 24.328 31.734 1 74.94 302 GLY A N 1
ATOM 2468 C CA . GLY A 1 302 ? -0.992 23.797 31.047 1 74.94 302 GLY A CA 1
ATOM 2469 C C . GLY A 1 302 ? -0.704 22.5 30.312 1 74.94 302 GLY A C 1
ATOM 2470 O O . GLY A 1 302 ? 0.454 22.188 30.031 1 74.94 302 GLY A O 1
ATOM 2471 N N . PHE A 1 303 ? -1.677 21.828 30 1 80.62 303 PHE A N 1
ATOM 2472 C CA . PHE A 1 303 ? -1.576 20.516 29.391 1 80.62 303 PHE A CA 1
ATOM 2473 C C . PHE A 1 303 ? -0.99 20.609 27.984 1 80.62 303 PHE A C 1
ATOM 2475 O O . PHE A 1 303 ? -0.228 19.734 27.562 1 80.62 303 PHE A O 1
ATOM 2482 N N . ALA A 1 304 ? -1.271 21.688 27.297 1 84.06 304 ALA A N 1
ATOM 2483 C CA . ALA A 1 304 ? -0.926 21.812 25.891 1 84.06 304 ALA A CA 1
ATOM 2484 C C . ALA A 1 304 ? 0.479 22.375 25.703 1 84.06 304 ALA A C 1
ATOM 2486 O O . ALA A 1 304 ? 1.011 22.406 24.594 1 84.06 304 ALA A O 1
ATOM 2487 N N . THR A 1 305 ? 1.102 22.797 26.766 1 84.06 305 THR A N 1
ATOM 2488 C CA . THR A 1 305 ? 2.424 23.406 26.672 1 84.06 305 THR A CA 1
ATOM 2489 C C . THR A 1 305 ? 3.461 22.375 26.234 1 84.06 305 THR A C 1
ATOM 2491 O O . THR A 1 305 ? 3.457 21.234 26.719 1 84.06 305 THR A O 1
ATOM 2494 N N . VAL A 1 306 ? 4.305 22.797 25.344 1 84.88 306 VAL A N 1
ATOM 2495 C CA . VAL A 1 306 ? 5.324 21.875 24.859 1 84.88 306 VAL A CA 1
ATOM 2496 C C . VAL A 1 306 ? 6.633 22.109 25.609 1 84.88 306 VAL A C 1
ATOM 2498 O O . VAL A 1 306 ? 6.906 23.234 26.047 1 84.88 306 VAL A O 1
ATOM 2501 N N . GLU A 1 307 ? 7.379 21.078 25.672 1 80 307 GLU A N 1
ATOM 2502 C CA . GLU A 1 307 ? 8.68 21.141 26.328 1 80 307 GLU A CA 1
ATOM 2503 C C . GLU A 1 307 ? 9.789 21.453 25.328 1 80 307 GLU A C 1
ATOM 2505 O O . GLU A 1 307 ? 9.773 20.953 24.203 1 80 307 GLU A O 1
ATOM 2510 N N . GLU A 1 308 ? 10.609 22.328 25.828 1 82.94 308 GLU A N 1
ATOM 2511 C CA . GLU A 1 308 ? 11.727 22.688 24.969 1 82.94 308 GLU A CA 1
ATOM 2512 C C . GLU A 1 308 ? 12.742 21.547 24.891 1 82.94 308 GLU A C 1
ATOM 2514 O O . GLU A 1 308 ? 13.023 20.891 25.891 1 82.94 308 GLU A O 1
ATOM 2519 N N . SER A 1 309 ? 13.273 21.344 23.719 1 85.69 309 SER A N 1
ATOM 2520 C CA . SER A 1 309 ? 14.242 20.281 23.5 1 85.69 309 SER A CA 1
ATOM 2521 C C . SER A 1 309 ? 15.648 20.719 23.875 1 85.69 309 SER A C 1
ATOM 2523 O O . SER A 1 309 ? 15.867 21.875 24.234 1 85.69 309 SER A O 1
ATOM 2525 N N . HIS A 1 310 ? 16.562 19.797 23.719 1 79.56 310 HIS A N 1
ATOM 2526 C CA . HIS A 1 310 ? 17.984 20.062 23.969 1 79.56 310 HIS A CA 1
ATOM 2527 C C . HIS A 1 310 ? 18.531 21.109 23 1 79.56 310 HIS A C 1
ATOM 2529 O O . HIS A 1 310 ? 19.438 21.859 23.344 1 79.56 310 HIS A O 1
ATOM 2535 N N . ILE A 1 311 ? 17.922 21.141 21.906 1 81.81 311 ILE A N 1
ATOM 2536 C CA . ILE A 1 311 ? 18.375 22.094 20.891 1 81.81 311 ILE A CA 1
ATOM 2537 C C . ILE A 1 311 ? 18.078 23.516 21.344 1 81.81 311 ILE A C 1
ATOM 2539 O O . ILE A 1 311 ? 18.922 24.406 21.234 1 81.81 311 ILE A O 1
ATOM 2543 N N . GLY A 1 312 ? 16.922 23.672 21.797 1 78 312 GLY A N 1
ATOM 2544 C CA . GLY A 1 312 ? 16.531 24.984 22.281 1 78 312 GLY A CA 1
ATOM 2545 C C . GLY A 1 312 ? 17.25 25.406 23.547 1 78 312 GLY A C 1
ATOM 2546 O O . GLY A 1 312 ? 17.297 26.594 23.875 1 78 312 GLY A O 1
ATOM 2547 N N . GLN A 1 313 ? 17.875 24.453 24.172 1 74.44 313 GLN A N 1
ATOM 2548 C CA . GLN A 1 313 ? 18.562 24.75 25.438 1 74.44 313 GLN A CA 1
ATOM 2549 C C . GLN A 1 313 ? 20.047 25 25.203 1 74.44 313 GLN A C 1
ATOM 2551 O O . GLN A 1 313 ? 20.766 25.406 26.109 1 74.44 313 GLN A O 1
ATOM 2556 N N . ALA A 1 314 ? 20.406 24.812 23.922 1 74 314 ALA A N 1
ATOM 2557 C CA . ALA A 1 314 ? 21.828 24.984 23.609 1 74 314 ALA A CA 1
ATOM 2558 C C . ALA A 1 314 ? 22.156 26.453 23.422 1 74 314 ALA A C 1
ATOM 2560 O O . ALA A 1 314 ? 21.359 27.219 22.859 1 74 314 ALA A O 1
ATOM 2561 N N . THR A 1 315 ? 23.266 26.781 24.047 1 69.69 315 THR A N 1
ATOM 2562 C CA . THR A 1 315 ? 23.719 28.156 23.891 1 69.69 315 THR A CA 1
ATOM 2563 C C . THR A 1 315 ? 24.391 28.359 22.531 1 69.69 315 THR A C 1
ATOM 2565 O O . THR A 1 315 ? 25.25 27.562 22.141 1 69.69 315 THR A O 1
ATOM 2568 N N . SER A 1 316 ? 23.703 29.172 21.734 1 70.69 316 SER A N 1
ATOM 2569 C CA . SER A 1 316 ? 24.375 29.484 20.484 1 70.69 316 SER A CA 1
ATOM 2570 C C . SER A 1 316 ? 25.062 30.844 20.547 1 70.69 316 SER A C 1
ATOM 2572 O O . SER A 1 316 ? 24.531 31.797 21.109 1 70.69 316 SER A O 1
ATOM 2574 N N . ASN A 1 317 ? 26.312 30.828 20.141 1 65.88 317 ASN A N 1
ATOM 2575 C CA . ASN A 1 317 ? 27.109 32.062 20.141 1 65.88 317 ASN A CA 1
ATOM 2576 C C . ASN A 1 317 ? 26.984 32.812 18.797 1 65.88 317 ASN A C 1
ATOM 2578 O O . ASN A 1 317 ? 27.797 33.688 18.5 1 65.88 317 ASN A O 1
ATOM 2582 N N . ARG A 1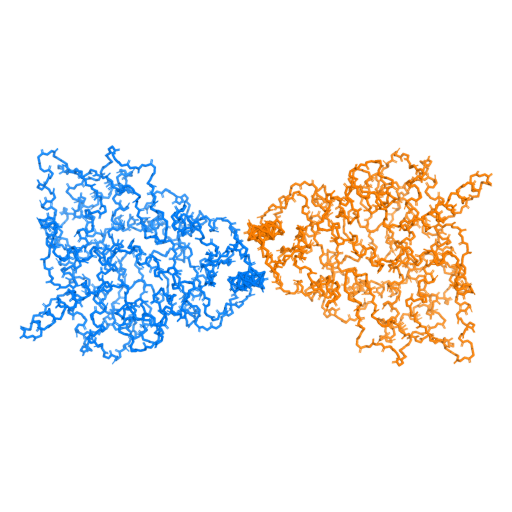 318 ? 26.016 32.5 18.125 1 73 318 ARG A N 1
ATOM 2583 C CA . ARG A 1 318 ? 25.953 33.156 16.828 1 73 318 ARG A CA 1
ATOM 2584 C C . ARG A 1 318 ? 25.266 34.531 16.938 1 73 318 ARG A C 1
ATOM 2586 O O . ARG A 1 318 ? 24.203 34.656 17.531 1 73 318 ARG A O 1
ATOM 2593 N N . ALA A 1 319 ? 26 35.531 16.406 1 76.88 319 ALA A N 1
ATOM 2594 C CA . ALA A 1 319 ? 25.438 36.875 16.391 1 76.88 319 ALA A CA 1
ATOM 2595 C C . ALA A 1 319 ? 24.281 36.969 15.398 1 76.88 319 ALA A C 1
ATOM 2597 O O . ALA A 1 319 ? 24.391 36.5 14.266 1 76.88 319 ALA A O 1
ATOM 2598 N N . ILE A 1 320 ? 23.188 37.531 15.859 1 84.75 320 ILE A N 1
ATOM 2599 C CA . ILE A 1 320 ? 22.031 37.75 14.992 1 84.75 320 ILE A CA 1
ATOM 2600 C C . ILE A 1 320 ? 22.234 39 14.156 1 84.75 320 ILE A C 1
ATOM 2602 O O . ILE A 1 320 ? 22.531 40.094 14.703 1 84.75 320 ILE A O 1
ATOM 2606 N N . THR A 1 321 ? 22.156 38.844 12.859 1 86.69 321 THR A N 1
ATOM 2607 C CA . THR A 1 321 ? 22.281 40 11.977 1 86.69 321 THR A CA 1
ATOM 2608 C C . THR A 1 321 ? 21 40.844 12 1 86.69 321 THR A C 1
ATOM 2610 O O . THR A 1 321 ? 19.953 40.375 12.469 1 86.69 321 THR A O 1
ATOM 2613 N N . GLU A 1 322 ? 21.094 42.062 11.539 1 86.75 322 GLU A N 1
ATOM 2614 C CA . GLU A 1 322 ? 19.938 42.938 11.523 1 86.75 322 GLU A CA 1
ATOM 2615 C C . GLU A 1 322 ? 18.812 42.344 10.688 1 86.75 322 GLU A C 1
ATOM 2617 O O . GLU A 1 322 ? 17.656 42.312 11.125 1 86.75 322 GLU A O 1
ATOM 2622 N N . PRO A 1 323 ? 19.125 41.875 9.5 1 87.5 323 PRO A N 1
ATOM 2623 C CA . PRO A 1 323 ? 18.047 41.25 8.727 1 87.5 323 PRO A CA 1
ATOM 2624 C C . PRO A 1 323 ? 17.406 40.062 9.43 1 87.5 323 PRO A C 1
ATOM 2626 O O . PRO A 1 323 ? 16.203 39.844 9.312 1 87.5 323 PRO A O 1
ATOM 2629 N N . GLU A 1 324 ? 18.219 39.375 10.133 1 88.94 324 GLU A N 1
ATOM 2630 C CA . GLU A 1 324 ? 17.688 38.25 10.883 1 88.94 324 GLU A CA 1
ATOM 2631 C C . GLU A 1 324 ? 16.797 38.719 12.023 1 88.94 324 GLU A C 1
ATOM 2633 O O . GLU A 1 324 ? 15.758 38.094 12.297 1 88.94 324 GLU A O 1
ATOM 2638 N N . LEU A 1 325 ? 17.25 39.75 12.648 1 88.5 325 LEU A N 1
ATOM 2639 C CA . LEU A 1 325 ? 16.438 40.312 13.727 1 88.5 325 LEU A CA 1
ATOM 2640 C C . LEU A 1 325 ? 15.07 40.75 13.203 1 88.5 325 LEU A C 1
ATOM 2642 O O . LEU A 1 325 ? 14.039 40.438 13.805 1 88.5 325 LEU A O 1
ATOM 2646 N N . ILE A 1 326 ? 15.102 41.406 12.109 1 87.5 326 ILE A N 1
ATOM 2647 C CA . ILE A 1 326 ? 13.875 41.875 11.492 1 87.5 326 ILE A CA 1
ATOM 2648 C C . ILE A 1 326 ? 13 40.688 11.086 1 87.5 326 ILE A C 1
ATOM 2650 O O . ILE A 1 326 ? 11.789 40.688 11.328 1 87.5 326 ILE A O 1
ATOM 2654 N N . ALA A 1 327 ? 13.609 39.688 10.555 1 88.88 327 ALA A N 1
ATOM 2655 C CA . ALA A 1 327 ? 12.883 38.5 10.117 1 88.88 327 ALA A CA 1
ATOM 2656 C C . ALA A 1 327 ? 12.195 37.812 11.289 1 88.88 327 ALA A C 1
ATOM 2658 O O . ALA A 1 327 ? 11.047 37.344 11.164 1 88.88 327 ALA A O 1
ATOM 2659 N N . GLN A 1 328 ? 12.875 37.719 12.344 1 89.5 328 GLN A N 1
ATOM 2660 C CA . GLN A 1 328 ? 12.297 37.062 13.508 1 89.5 328 GLN A CA 1
ATOM 2661 C C . GLN A 1 328 ? 11.133 37.844 14.078 1 89.5 328 GLN A C 1
ATOM 2663 O O . GLN A 1 328 ? 10.117 37.281 14.492 1 89.5 328 GLN A O 1
ATOM 2668 N N . CYS A 1 329 ? 11.266 39.125 14.078 1 86.38 329 CYS A N 1
ATOM 2669 C CA . CYS A 1 329 ? 10.164 39.938 14.531 1 86.38 329 CYS A CA 1
ATOM 2670 C C . CYS A 1 329 ? 8.945 39.781 13.625 1 86.38 329 CYS A C 1
ATOM 2672 O O . CYS A 1 329 ? 7.812 39.688 14.102 1 86.38 329 CYS A O 1
ATOM 2674 N N . LEU A 1 330 ? 9.227 39.688 12.453 1 84.06 330 LEU A N 1
ATOM 2675 C CA . LEU A 1 330 ? 8.156 39.594 11.469 1 84.06 330 LEU A CA 1
ATOM 2676 C C . LEU A 1 330 ? 7.418 38.25 11.617 1 84.06 330 LEU A C 1
ATOM 2678 O O . LEU A 1 330 ? 6.191 38.219 11.516 1 84.06 330 LEU A O 1
ATOM 2682 N N . ILE A 1 331 ? 8.148 37.219 11.781 1 86.88 331 ILE A N 1
ATOM 2683 C CA . ILE A 1 331 ? 7.496 35.906 11.859 1 86.88 331 ILE A CA 1
ATOM 2684 C C . ILE A 1 331 ? 6.695 35.812 13.156 1 86.88 331 ILE A C 1
ATOM 2686 O O . ILE A 1 331 ? 5.641 35.188 13.195 1 86.88 331 ILE A O 1
ATOM 2690 N N . PHE A 1 332 ? 7.191 36.438 14.156 1 82.81 332 PHE A N 1
ATOM 2691 C CA . PHE A 1 332 ? 6.414 36.469 15.391 1 82.81 332 PHE A CA 1
ATOM 2692 C C . PHE A 1 332 ? 5.094 37.188 15.18 1 82.81 332 PHE A C 1
ATOM 2694 O O . PHE A 1 332 ? 4.07 36.812 15.758 1 82.81 332 PHE A O 1
ATOM 2701 N N . PHE A 1 333 ? 5.195 38.188 14.438 1 81.38 333 PHE A N 1
ATOM 2702 C CA . PHE A 1 333 ? 3.977 38.906 14.094 1 81.38 333 PHE A CA 1
ATOM 2703 C C . PHE A 1 333 ? 3.033 38.031 13.281 1 81.38 333 PHE A C 1
ATOM 2705 O O . PHE A 1 333 ? 1.848 37.938 13.609 1 81.38 333 PHE A O 1
ATOM 2712 N N . LEU A 1 334 ? 3.551 37.438 12.297 1 79.75 334 LEU A N 1
ATOM 2713 C CA . LEU A 1 334 ? 2.74 36.625 11.391 1 79.75 334 LEU A CA 1
ATOM 2714 C C . LEU A 1 334 ? 2.135 35.438 12.117 1 79.75 334 LEU A C 1
ATOM 2716 O O . LEU A 1 334 ? 0.965 35.094 11.914 1 79.75 334 LEU A O 1
ATOM 2720 N N . ALA A 1 335 ? 2.889 34.844 12.93 1 80.62 335 ALA A N 1
ATOM 2721 C CA . ALA A 1 335 ? 2.459 33.625 13.641 1 80.62 335 ALA A CA 1
ATOM 2722 C C . ALA A 1 335 ? 1.454 33.969 14.742 1 80.62 335 ALA A C 1
ATOM 2724 O O . ALA A 1 335 ? 0.598 33.156 15.078 1 80.62 335 ALA A O 1
ATOM 2725 N N . GLY A 1 336 ? 1.549 35.156 15.258 1 79.56 336 GLY A N 1
ATOM 2726 C CA . GLY A 1 336 ? 0.717 35.531 16.391 1 79.56 336 GLY A CA 1
ATOM 2727 C C . GLY A 1 336 ? -0.577 36.219 15.969 1 79.56 336 GLY A C 1
ATOM 2728 O O . GLY A 1 336 ? -1.483 36.375 16.797 1 79.56 336 GLY A O 1
ATOM 2729 N N . PHE A 1 337 ? -0.676 36.469 14.773 1 81.12 337 PHE A N 1
ATOM 2730 C CA . PHE A 1 337 ? -1.808 37.281 14.32 1 81.12 337 PHE A CA 1
ATOM 2731 C C . PHE A 1 337 ? -2.938 36.375 13.82 1 81.12 337 PHE A C 1
ATOM 2733 O O . PHE A 1 337 ? -3.996 36.281 14.445 1 81.12 337 PHE A O 1
ATOM 2740 N N . ASP A 1 338 ? -2.66 35.594 12.914 1 82.94 338 ASP A N 1
ATOM 2741 C CA . ASP A 1 338 ? -3.721 34.812 12.258 1 82.94 338 ASP A CA 1
ATOM 2742 C C . ASP A 1 338 ? -4.02 33.531 13.023 1 82.94 338 ASP A C 1
ATOM 2744 O O . ASP A 1 338 ? -5.184 33.156 13.188 1 82.94 338 ASP A O 1
ATOM 2748 N N . THR A 1 339 ? -3.055 32.875 13.5 1 88.56 339 THR A N 1
ATOM 2749 C CA . THR A 1 339 ? -3.219 31.578 14.156 1 88.56 339 THR A CA 1
ATOM 2750 C C . THR A 1 339 ? -3.951 31.734 15.484 1 88.56 339 THR A C 1
ATOM 2752 O O . THR A 1 339 ? -4.875 30.984 15.781 1 88.56 339 THR A O 1
ATOM 2755 N N . ILE A 1 340 ? -3.58 32.75 16.219 1 91.88 340 ILE A N 1
ATOM 2756 C CA . ILE A 1 340 ? -4.168 32.938 17.531 1 91.88 340 ILE A CA 1
ATOM 2757 C C . ILE A 1 340 ? -5.617 33.375 17.391 1 91.88 340 ILE A C 1
ATOM 2759 O O . ILE A 1 340 ? -6.488 32.969 18.156 1 91.88 340 ILE A O 1
ATOM 2763 N N . SER A 1 341 ? -5.836 34.312 16.469 1 93.5 341 SER A N 1
ATOM 2764 C CA . SER A 1 341 ? -7.199 34.781 16.25 1 93.5 341 SER A CA 1
ATOM 2765 C C . SER A 1 341 ? -8.117 33.656 15.82 1 93.5 341 SER A C 1
ATOM 2767 O O . SER A 1 341 ? -9.297 33.625 16.172 1 93.5 341 SER A O 1
ATOM 2769 N N . THR A 1 342 ? -7.555 32.719 15.102 1 94.56 342 THR A N 1
ATOM 2770 C CA . THR A 1 342 ? -8.32 31.547 14.695 1 94.56 342 THR A CA 1
ATOM 2771 C C . THR A 1 342 ? -8.695 30.703 15.906 1 94.56 342 THR A C 1
ATOM 2773 O O . THR A 1 342 ? -9.852 30.281 16.047 1 94.56 342 THR A O 1
ATOM 2776 N N . VAL A 1 343 ? -7.797 30.484 16.781 1 95.88 343 VAL A N 1
ATOM 2777 C CA . VAL A 1 343 ? -8.07 29.703 17.984 1 95.88 343 VAL A CA 1
ATOM 2778 C C . VAL A 1 343 ? -9.156 30.391 18.812 1 95.88 343 VAL A C 1
ATOM 2780 O O . VAL A 1 343 ? -10.102 29.734 19.266 1 95.88 343 VAL A O 1
ATOM 2783 N N . PHE A 1 344 ? -9.047 31.703 18.938 1 96.94 344 PHE A N 1
ATOM 2784 C CA . PHE A 1 344 ? -10.047 32.469 19.672 1 96.94 344 PHE A CA 1
ATOM 2785 C C . PHE A 1 344 ? -11.43 32.312 19.047 1 96.94 344 PHE A C 1
ATOM 2787 O O . PHE A 1 344 ? -12.422 32.094 19.766 1 96.94 344 PHE A O 1
ATOM 2794 N N . THR A 1 345 ? -11.406 32.375 17.766 1 97.38 345 THR A N 1
ATOM 2795 C CA . THR A 1 345 ? -12.664 32.312 17.031 1 97.38 345 THR A CA 1
ATOM 2796 C C . THR A 1 345 ? -13.375 31 17.266 1 97.38 345 THR A C 1
ATOM 2798 O O . THR A 1 345 ? -14.562 30.969 17.594 1 97.38 345 THR A O 1
ATOM 2801 N N . PHE A 1 346 ? -12.688 29.969 17.188 1 97.44 346 PHE A N 1
ATOM 2802 C CA . PHE A 1 346 ? -13.305 28.656 17.328 1 97.44 346 PHE A CA 1
ATOM 2803 C C . PHE A 1 346 ? -13.586 28.344 18.797 1 97.44 346 PHE A C 1
ATOM 2805 O O . PHE A 1 346 ? -14.523 27.609 19.109 1 97.44 346 PHE A O 1
ATOM 2812 N N . MET A 1 347 ? -12.797 28.875 19.672 1 97.81 347 MET A N 1
ATOM 2813 C CA . MET A 1 347 ? -13.102 28.75 21.094 1 97.81 347 MET A CA 1
ATOM 2814 C C . MET A 1 347 ? -14.414 29.438 21.438 1 97.81 347 MET A C 1
ATOM 2816 O O . MET A 1 347 ? -15.266 28.859 22.109 1 97.81 347 MET A O 1
ATOM 2820 N N . ALA A 1 348 ? -14.562 30.656 20.953 1 98.38 348 ALA A N 1
ATOM 2821 C CA . ALA A 1 348 ? -15.812 31.375 21.156 1 98.38 348 ALA A CA 1
ATOM 2822 C C . ALA A 1 348 ? -16.984 30.625 20.562 1 98.38 348 ALA A C 1
ATOM 2824 O O . ALA A 1 348 ? -18.062 30.562 21.156 1 98.38 348 ALA A O 1
ATOM 2825 N N . TYR A 1 349 ? -16.781 30.062 19.375 1 98.38 349 TYR A N 1
ATOM 2826 C CA . TYR A 1 349 ? -17.797 29.266 18.703 1 98.38 349 TYR A CA 1
ATOM 2827 C C . TYR A 1 349 ? -18.234 28.078 19.547 1 98.38 349 TYR A C 1
ATOM 2829 O O . TYR A 1 349 ? -19.422 27.859 19.766 1 98.38 349 TYR A O 1
ATOM 2837 N N . GLU A 1 350 ? -17.281 27.359 20.125 1 98.5 350 GLU A N 1
ATOM 2838 C CA . GLU A 1 350 ? -17.594 26.188 20.938 1 98.5 350 GLU A CA 1
ATOM 2839 C C . GLU A 1 350 ? -18.281 26.578 22.234 1 98.5 350 GLU A C 1
ATOM 2841 O O . GLU A 1 350 ? -19.188 25.891 22.688 1 98.5 350 GLU A O 1
ATOM 2846 N N . LEU A 1 351 ? -17.844 27.656 22.844 1 98.62 351 LEU A N 1
ATOM 2847 C CA . LEU A 1 351 ? -18.469 28.109 24.078 1 98.62 351 LEU A CA 1
ATOM 2848 C C . LEU A 1 351 ? -19.891 28.562 23.844 1 98.62 351 LEU A C 1
ATOM 2850 O O . LEU A 1 351 ? -20.766 28.375 24.703 1 98.62 351 LEU A O 1
ATOM 2854 N N . ALA A 1 352 ? -20.109 29.188 22.672 1 98.5 352 ALA A N 1
ATOM 2855 C CA . ALA A 1 352 ? -21.453 29.625 22.328 1 98.5 352 ALA A CA 1
ATOM 2856 C C . ALA A 1 352 ? -22.375 28.422 22.125 1 98.5 352 ALA A C 1
ATOM 2858 O O . ALA A 1 352 ? -23.578 28.5 22.438 1 98.5 352 ALA A O 1
ATOM 2859 N N . LEU A 1 353 ? -21.875 27.328 21.609 1 98 353 LEU A N 1
ATOM 2860 C CA . LEU A 1 353 ? -22.672 26.156 21.312 1 98 353 LEU A CA 1
ATOM 2861 C C . LEU A 1 353 ? -22.812 25.266 22.547 1 98 353 LEU A C 1
ATOM 2863 O O . LEU A 1 353 ? -23.734 24.469 22.641 1 98 353 LEU A O 1
ATOM 2867 N N . ASN A 1 354 ? -21.891 25.359 23.422 1 98.25 354 ASN A N 1
ATOM 2868 C CA . ASN A 1 354 ? -21.859 24.547 24.641 1 98.25 354 ASN A CA 1
ATOM 2869 C C . ASN A 1 354 ? -21.984 25.422 25.891 1 98.25 354 ASN A C 1
ATOM 2871 O O . ASN A 1 354 ? -21.031 25.562 26.641 1 98.25 354 ASN A O 1
ATOM 2875 N N . GLN A 1 355 ? -23.156 25.781 26.234 1 97.94 355 GLN A N 1
ATOM 2876 C CA . GLN A 1 355 ? -23.438 26.75 27.297 1 97.94 355 GLN A CA 1
ATOM 2877 C C . GLN A 1 355 ? -23.109 26.172 28.672 1 97.94 355 GLN A C 1
ATOM 2879 O O . GLN A 1 355 ? -22.734 26.922 29.578 1 97.94 355 GLN A O 1
ATOM 2884 N N . ASP A 1 356 ? -23.281 24.891 28.781 1 98.06 356 ASP A N 1
ATOM 2885 C CA . ASP A 1 356 ? -22.922 24.25 30.047 1 98.06 356 ASP A CA 1
ATOM 2886 C C . ASP A 1 356 ? -21.422 24.422 30.344 1 98.06 356 ASP A C 1
ATOM 2888 O O . ASP A 1 356 ? -21.047 24.719 31.469 1 98.06 356 ASP A O 1
ATOM 2892 N N . VAL A 1 357 ? -20.609 24.25 29.359 1 98.5 357 VAL A N 1
ATOM 2893 C CA . VAL A 1 357 ? -19.172 24.438 29.5 1 98.5 357 VAL A CA 1
ATOM 2894 C C . VAL A 1 357 ? -18.859 25.891 29.797 1 98.5 357 VAL A C 1
ATOM 2896 O O . VAL A 1 357 ? -18.031 26.203 30.656 1 98.5 357 VAL A O 1
ATOM 2899 N N . GLN A 1 358 ? -19.531 26.828 29.062 1 98.62 358 GLN A N 1
ATOM 2900 C CA . GLN A 1 358 ? -19.312 28.25 29.266 1 98.62 358 GLN A CA 1
ATOM 2901 C C . GLN A 1 358 ? -19.688 28.672 30.688 1 98.62 358 GLN A C 1
ATOM 2903 O O . GLN A 1 358 ? -18.984 29.453 31.312 1 98.62 358 GLN A O 1
ATOM 2908 N N . HIS A 1 359 ? -20.781 28.125 31.203 1 98.31 359 HIS A N 1
ATOM 2909 C CA . HIS A 1 359 ? -21.25 28.453 32.531 1 98.31 359 HIS A CA 1
ATOM 2910 C C . HIS A 1 359 ? -20.25 27.984 33.594 1 98.31 359 HIS A C 1
ATOM 2912 O O . HIS A 1 359 ? -19.938 28.734 34.531 1 98.31 359 HIS A O 1
ATOM 2918 N N . LYS A 1 360 ? -19.828 26.797 33.406 1 98.44 360 LYS A N 1
ATOM 2919 C CA . LYS A 1 360 ? -18.844 26.266 34.344 1 98.44 360 LYS A CA 1
ATOM 2920 C C . LYS A 1 360 ? -17.547 27.078 34.312 1 98.44 360 LYS A C 1
ATOM 2922 O O . LYS A 1 360 ? -16.953 27.344 35.344 1 98.44 360 LYS A O 1
ATOM 2927 N N . LEU A 1 361 ? -17.141 27.438 33.156 1 98.56 361 LEU A N 1
ATOM 2928 C CA . LEU A 1 361 ? -15.945 28.25 33 1 98.56 361 LEU A CA 1
ATOM 2929 C C . LEU A 1 361 ? -16.141 29.625 33.625 1 98.56 361 LEU A C 1
ATOM 2931 O O . LEU A 1 361 ? -15.227 30.141 34.281 1 98.56 361 LEU A O 1
ATOM 2935 N N . HIS A 1 362 ? -17.281 30.188 33.406 1 98.38 362 HIS A N 1
ATOM 2936 C CA . HIS A 1 362 ? -17.594 31.5 34 1 98.38 362 HIS A CA 1
ATOM 2937 C C . HIS A 1 362 ? -17.531 31.438 35.531 1 98.38 362 HIS A C 1
ATOM 2939 O O . HIS A 1 362 ? -17.062 32.375 36.156 1 98.38 362 HIS A O 1
ATOM 2945 N N . GLN A 1 363 ? -17.984 30.375 36.062 1 98.25 363 GLN A N 1
ATOM 2946 C CA . GLN A 1 363 ? -17.938 30.219 37.5 1 98.25 363 GLN A CA 1
ATOM 2947 C C . GLN A 1 363 ? -16.516 30.234 38.031 1 98.25 363 GLN A C 1
ATOM 2949 O O . GLN A 1 363 ? -16.219 30.875 39.031 1 98.25 363 GLN A O 1
ATOM 2954 N N . GLU A 1 364 ? -15.656 29.562 37.344 1 98.12 364 GLU A N 1
ATOM 2955 C CA . GLU A 1 364 ? -14.25 29.562 37.719 1 98.12 364 GLU A CA 1
ATOM 2956 C C . GLU A 1 364 ? -13.648 30.969 37.625 1 98.12 364 GLU A C 1
ATOM 2958 O O . GLU A 1 364 ? -12.906 31.391 38.531 1 98.12 364 GLU A O 1
ATOM 2963 N N . VAL A 1 365 ? -13.969 31.641 36.594 1 97.56 365 VAL A N 1
ATOM 2964 C CA . VAL A 1 365 ? -13.438 32.969 36.344 1 97.56 365 VAL A CA 1
ATOM 2965 C C . VAL A 1 365 ? -13.922 33.938 37.406 1 97.56 365 VAL A C 1
ATOM 2967 O O . VAL A 1 365 ? -13.133 34.719 37.969 1 97.56 365 VAL A O 1
ATOM 2970 N N . VAL A 1 366 ? -15.18 33.906 37.781 1 97.38 366 VAL A N 1
ATOM 2971 C CA . VAL A 1 366 ? -15.766 34.781 38.781 1 97.38 366 VAL A CA 1
ATOM 2972 C C . VAL A 1 366 ? -15.164 34.469 40.156 1 97.38 366 VAL A C 1
ATOM 2974 O O . VAL A 1 366 ? -14.828 35.375 40.906 1 97.38 366 VAL A O 1
ATOM 2977 N N . GLN A 1 367 ? -15.062 33.219 40.438 1 97.88 367 GLN A N 1
ATOM 2978 C CA . GLN A 1 367 ? -14.469 32.812 41.719 1 97.88 367 GLN A CA 1
ATOM 2979 C C . GLN A 1 367 ? -13.039 33.344 41.844 1 97.88 367 GLN A C 1
ATOM 2981 O O . GLN A 1 367 ? -12.633 33.812 42.906 1 97.88 367 GLN A O 1
ATOM 2986 N N . THR A 1 368 ? -12.305 33.1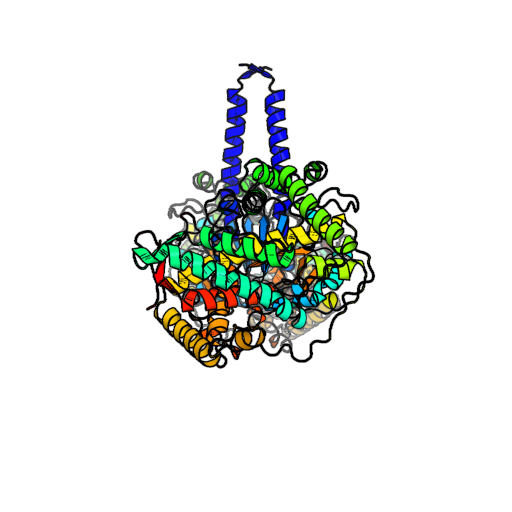88 40.812 1 97.31 368 THR A N 1
ATOM 2987 C CA . THR A 1 368 ? -10.93 33.688 40.812 1 97.31 368 THR A CA 1
ATOM 2988 C C . THR A 1 368 ? -10.883 35.188 40.969 1 97.31 368 THR A C 1
ATOM 2990 O O . THR A 1 368 ? -10.055 35.719 41.688 1 97.31 368 THR A O 1
ATOM 2993 N N . ASN A 1 369 ? -11.727 35.875 40.188 1 95.75 369 ASN A N 1
ATOM 2994 C CA . ASN A 1 369 ? -11.797 37.344 40.312 1 95.75 369 ASN A CA 1
ATOM 2995 C C . ASN A 1 369 ? -12.125 37.781 41.75 1 95.75 369 ASN A C 1
ATOM 2997 O O . ASN A 1 369 ? -11.578 38.781 42.219 1 95.75 369 ASN A O 1
ATOM 3001 N N . ASP A 1 370 ? -13.016 37.094 42.375 1 96.44 370 ASP A N 1
ATOM 3002 C CA . ASP A 1 370 ? -13.383 37.406 43.75 1 96.44 370 ASP A CA 1
ATOM 3003 C C . ASP A 1 370 ? -12.195 37.219 44.719 1 96.44 370 ASP A C 1
ATOM 3005 O O . ASP A 1 370 ? -12.008 38.031 45.625 1 96.44 370 ASP A O 1
ATOM 3009 N N . LEU A 1 371 ? -11.453 36.25 44.406 1 95.69 371 LEU A N 1
ATOM 3010 C CA . LEU A 1 371 ? -10.297 35.969 45.25 1 95.69 371 LEU A CA 1
ATOM 3011 C C . LEU A 1 371 ? -9.227 37.031 45.094 1 95.69 371 LEU A C 1
ATOM 3013 O O . LEU A 1 371 ? -8.438 37.281 46 1 95.69 371 LEU A O 1
ATOM 3017 N N . LEU A 1 372 ? -9.164 37.656 43.938 1 95.12 372 LEU A N 1
ATOM 3018 C CA . LEU A 1 372 ? -8.164 38.688 43.656 1 95.12 372 LEU A CA 1
ATOM 3019 C C . LEU A 1 372 ? -8.516 40 44.344 1 95.12 372 LEU A C 1
ATOM 3021 O O . LEU A 1 372 ? -7.66 40.875 44.5 1 95.12 372 LEU A O 1
ATOM 3025 N N . LYS A 1 373 ? -9.766 40.25 44.812 1 93.88 373 LYS A N 1
ATOM 3026 C CA . LYS A 1 373 ? -10.227 41.406 45.562 1 93.88 373 LYS A CA 1
ATOM 3027 C C . LYS A 1 373 ? -9.82 42.719 44.906 1 93.88 373 LYS A C 1
ATOM 3029 O O . LYS A 1 373 ? -9.227 43.562 45.562 1 93.88 373 LYS A O 1
ATOM 3034 N N . GLY A 1 374 ? -9.961 42.781 43.688 1 88.56 374 GLY A N 1
ATOM 3035 C CA . GLY A 1 374 ? -9.711 44.031 42.969 1 88.56 374 GLY A CA 1
ATOM 3036 C C . GLY A 1 374 ? -8.305 44.125 42.406 1 88.56 374 GLY A C 1
ATOM 3037 O O . GLY A 1 374 ? -8 45.031 41.625 1 88.56 374 GLY A O 1
ATOM 3038 N N . LYS A 1 375 ? -7.434 43.188 42.719 1 91.88 375 LYS A N 1
ATOM 3039 C CA . LYS A 1 375 ? -6.09 43.156 42.125 1 91.88 375 LYS A CA 1
ATOM 3040 C C . LYS A 1 375 ? -6.117 42.594 40.719 1 91.88 375 LYS A C 1
ATOM 3042 O O . LYS A 1 375 ? -7.027 41.844 40.344 1 91.88 375 LYS A O 1
ATOM 3047 N N . PRO A 1 376 ? -5.113 43.031 40.031 1 91.56 376 PRO A N 1
ATOM 3048 C CA . PRO A 1 376 ? -5.074 42.531 38.656 1 91.56 376 PRO A CA 1
ATOM 3049 C C . PRO A 1 376 ? -4.715 41.031 38.562 1 91.56 376 PRO A C 1
ATOM 3051 O O . PRO A 1 376 ? -4.008 40.531 39.438 1 91.56 376 PRO A O 1
ATOM 3054 N N . LEU A 1 377 ? -5.242 40.406 37.531 1 93.88 377 LEU A N 1
ATOM 3055 C CA . LEU A 1 377 ? -4.875 39.031 37.25 1 93.88 377 LEU A CA 1
ATOM 3056 C C . LEU A 1 377 ? -3.379 38.906 36.969 1 93.88 377 LEU A C 1
ATOM 3058 O O . LEU A 1 377 ? -2.803 39.719 36.25 1 93.88 377 LEU A O 1
ATOM 3062 N N . THR A 1 378 ? -2.705 37.938 37.562 1 93.88 378 THR A N 1
ATOM 3063 C CA . THR A 1 378 ? -1.282 37.719 37.344 1 93.88 378 THR A CA 1
ATOM 3064 C C . THR A 1 378 ? -1.062 36.438 36.562 1 93.88 378 THR A C 1
ATOM 3066 O O . THR A 1 378 ? -1.963 35.594 36.438 1 93.88 378 THR A O 1
ATOM 3069 N N . TYR A 1 379 ? 0.127 36.344 36.031 1 93.5 379 TYR A N 1
ATOM 3070 C CA . TYR A 1 379 ? 0.51 35.156 35.281 1 93.5 379 TYR A CA 1
ATOM 3071 C C . TYR A 1 379 ? 0.369 33.906 36.125 1 93.5 379 TYR A C 1
ATOM 3073 O O . TYR A 1 379 ? -0.144 32.875 35.656 1 93.5 379 TYR A O 1
ATOM 3081 N N . ASP 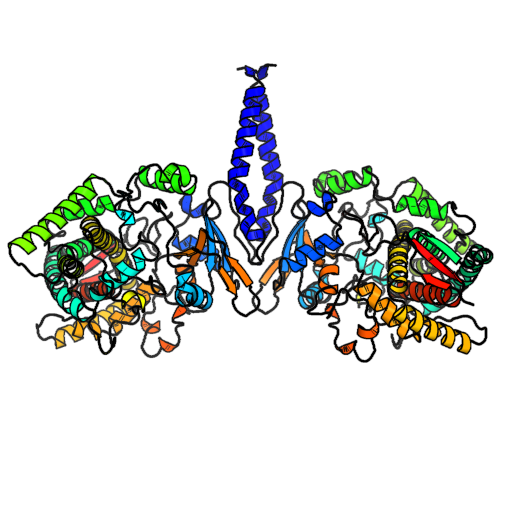A 1 380 ? 0.787 33.938 37.375 1 93 380 ASP A N 1
ATOM 3082 C CA . ASP A 1 380 ? 0.765 32.781 38.25 1 93 380 ASP A CA 1
ATOM 3083 C C . ASP A 1 380 ? -0.668 32.375 38.594 1 93 380 ASP A C 1
ATOM 3085 O O . ASP A 1 380 ? -0.975 31.172 38.656 1 93 380 ASP A O 1
ATOM 3089 N N . VAL A 1 381 ? -1.536 33.312 38.844 1 94.94 381 VAL A N 1
ATOM 3090 C CA . VAL A 1 381 ? -2.938 33.031 39.125 1 94.94 381 VAL A CA 1
ATOM 3091 C C . VAL A 1 381 ? -3.584 32.406 37.875 1 94.94 381 VAL A C 1
ATOM 3093 O O . VAL A 1 381 ? -4.398 31.484 37.969 1 94.94 381 VAL A O 1
ATOM 3096 N N . LEU A 1 382 ? -3.23 32.906 36.719 1 95.06 382 LEU A N 1
ATOM 3097 C CA . LEU A 1 382 ? -3.752 32.375 35.469 1 95.06 382 LEU A CA 1
ATOM 3098 C C . LEU A 1 382 ? -3.471 30.875 35.344 1 95.06 382 LEU A C 1
ATOM 3100 O O . LEU A 1 382 ? -4.301 30.125 34.844 1 95.06 382 LEU A O 1
ATOM 3104 N N . GLN A 1 383 ? -2.309 30.453 35.875 1 92.56 383 GLN A N 1
ATOM 3105 C CA . GLN A 1 383 ? -1.877 29.062 35.75 1 92.56 383 GLN A CA 1
ATOM 3106 C C . GLN A 1 383 ? -2.697 28.156 36.656 1 92.56 383 GLN A C 1
ATOM 3108 O O . GLN A 1 383 ? -2.701 26.938 36.5 1 92.56 383 GLN A O 1
ATOM 3113 N N . THR A 1 384 ? -3.438 28.703 37.562 1 94.12 384 THR A N 1
ATOM 3114 C CA . THR A 1 384 ? -4.195 27.922 38.531 1 94.12 384 THR A CA 1
ATOM 3115 C C . THR A 1 384 ? -5.613 27.656 38.031 1 94.12 384 THR A C 1
ATOM 3117 O O . THR A 1 384 ? -6.375 26.922 38.625 1 94.12 384 THR A O 1
ATOM 3120 N N . LEU A 1 385 ? -5.977 28.266 36.938 1 96.56 385 LEU A N 1
ATOM 3121 C CA . LEU A 1 385 ? -7.305 28.062 36.375 1 96.56 385 LEU A CA 1
ATOM 3122 C C . LEU A 1 385 ? -7.371 26.75 35.594 1 96.56 385 LEU A C 1
ATOM 3124 O O . LEU A 1 385 ? -7.199 26.734 34.375 1 96.56 385 LEU A O 1
ATOM 3128 N N . THR A 1 386 ? -7.773 25.719 36.281 1 95.81 386 THR A N 1
ATOM 3129 C CA . THR A 1 386 ? -7.684 24.359 35.75 1 95.81 386 THR A CA 1
ATOM 3130 C C . THR A 1 386 ? -8.75 24.125 34.688 1 95.81 386 THR A C 1
ATOM 3132 O O . THR A 1 386 ? -8.492 23.453 33.688 1 95.81 386 THR A O 1
ATOM 3135 N N . TYR A 1 387 ? -9.953 24.578 34.906 1 97.69 387 TYR A N 1
ATOM 3136 C CA . TYR A 1 387 ? -11.008 24.344 33.938 1 97.69 387 TYR A CA 1
ATOM 3137 C C . TYR A 1 387 ? -10.742 25.125 32.656 1 97.69 387 TYR A C 1
ATOM 3139 O O . TYR A 1 387 ? -11.008 24.625 31.562 1 97.69 387 TYR A O 1
ATOM 3147 N N . LEU A 1 388 ? -10.266 26.359 32.812 1 98 388 LEU A N 1
ATOM 3148 C CA . LEU A 1 388 ? -9.875 27.125 31.625 1 98 388 LEU A CA 1
ATOM 3149 C C . LEU A 1 388 ? -8.82 26.375 30.812 1 98 388 LEU A C 1
ATOM 3151 O O . LEU A 1 388 ? -8.883 26.344 29.578 1 98 388 LEU A O 1
ATOM 3155 N N . ASP A 1 389 ? -7.906 25.797 31.484 1 97.19 389 ASP A N 1
ATOM 3156 C CA . ASP A 1 389 ? -6.836 25.062 30.828 1 97.19 389 ASP A CA 1
ATOM 3157 C C . ASP A 1 389 ? -7.395 23.891 30.016 1 97.19 389 ASP A C 1
ATOM 3159 O O . ASP A 1 389 ? -6.969 23.656 28.891 1 97.19 389 ASP A O 1
ATOM 3163 N N . ILE A 1 390 ? -8.305 23.141 30.594 1 97.75 390 ILE A N 1
ATOM 3164 C CA . ILE A 1 390 ? -8.805 21.953 29.906 1 97.75 390 ILE A CA 1
ATOM 3165 C C . ILE A 1 390 ? -9.742 22.359 28.781 1 97.75 390 ILE A C 1
ATOM 3167 O O . ILE A 1 390 ? -9.852 21.656 27.766 1 97.75 390 ILE A O 1
ATOM 3171 N N . VAL A 1 391 ? -10.453 23.516 28.922 1 98.38 391 VAL A N 1
ATOM 3172 C CA . VAL A 1 391 ? -11.281 24.031 27.844 1 98.38 391 VAL A CA 1
ATOM 3173 C C . VAL A 1 391 ? -10.406 24.406 26.656 1 98.38 391 VAL A C 1
ATOM 3175 O O . VAL A 1 391 ? -10.719 24.078 25.516 1 98.38 391 VAL A O 1
ATOM 3178 N N . VAL A 1 392 ? -9.281 25.062 26.938 1 97.94 392 VAL A N 1
ATOM 3179 C CA . VAL A 1 392 ? -8.344 25.453 25.891 1 97.94 392 VAL A CA 1
ATOM 3180 C C . VAL A 1 392 ? -7.754 24.203 25.234 1 97.94 392 VAL A C 1
ATOM 3182 O O . VAL A 1 392 ? -7.645 24.141 24 1 97.94 392 VAL A O 1
ATOM 3185 N N . SER A 1 393 ? -7.402 23.234 26.016 1 97.75 393 SER A N 1
ATOM 3186 C CA . SER A 1 393 ? -6.816 22 25.5 1 97.75 393 SER A CA 1
ATOM 3187 C C . SER A 1 393 ? -7.781 21.281 24.578 1 97.75 393 SER A C 1
ATOM 3189 O O . SER A 1 393 ? -7.375 20.781 23.531 1 97.75 393 SER A O 1
ATOM 3191 N N . GLU A 1 394 ? -9.055 21.25 24.953 1 98.31 394 GLU A N 1
ATOM 3192 C CA . GLU A 1 394 ? -10.062 20.609 24.109 1 98.31 394 GLU A CA 1
ATOM 3193 C C . GLU A 1 394 ? -10.281 21.375 22.812 1 98.31 394 GLU A C 1
ATOM 3195 O O . GLU A 1 394 ? -10.492 20.781 21.766 1 98.31 394 GLU A O 1
ATOM 3200 N N . CYS A 1 395 ? -10.242 22.672 22.922 1 98.19 395 CYS A N 1
ATOM 3201 C CA . CYS A 1 395 ? -10.398 23.484 21.719 1 98.19 395 CYS A CA 1
ATOM 3202 C C . CYS A 1 395 ? -9.266 23.219 20.734 1 98.19 395 CYS A C 1
ATOM 3204 O O . CYS A 1 395 ? -9.5 23.062 19.547 1 98.19 395 CYS A O 1
ATOM 3206 N N . LEU A 1 396 ? -8.055 23.156 21.266 1 97.56 396 LEU A N 1
ATOM 3207 C CA . LEU A 1 396 ? -6.879 22.922 20.438 1 97.56 396 LEU A CA 1
ATOM 3208 C C . LEU A 1 396 ? -6.91 21.531 19.828 1 97.56 396 LEU A C 1
ATOM 3210 O O . LEU A 1 396 ? -6.426 21.312 18.703 1 97.56 396 LEU A O 1
ATOM 3214 N N . ARG A 1 397 ? -7.469 20.578 20.562 1 97.75 397 ARG A N 1
ATOM 3215 C CA . ARG A 1 397 ? -7.641 19.234 20.016 1 97.75 397 ARG A CA 1
ATOM 3216 C C . ARG A 1 397 ? -8.641 19.234 18.875 1 97.75 397 ARG A C 1
ATOM 3218 O O . ARG A 1 397 ? -8.375 18.672 17.812 1 97.75 397 ARG A O 1
ATOM 3225 N N . LYS A 1 398 ? -9.75 19.844 19.062 1 97.75 398 LYS A N 1
ATOM 3226 C CA . LYS A 1 398 ? -10.875 19.766 18.125 1 97.75 398 LYS A CA 1
ATOM 3227 C C . LYS A 1 398 ? -10.602 20.578 16.859 1 97.75 398 LYS A C 1
ATOM 3229 O O . LYS A 1 398 ? -11.039 20.219 15.773 1 97.75 398 LYS A O 1
ATOM 3234 N N . TRP A 1 399 ? -9.883 21.688 17.031 1 96.75 399 TRP A N 1
ATOM 3235 C CA . TRP A 1 399 ? -9.641 22.578 15.906 1 96.75 399 TRP A CA 1
ATOM 3236 C C . TRP A 1 399 ? -8.141 22.812 15.703 1 96.75 399 TRP A C 1
ATOM 3238 O O . TRP A 1 399 ? -7.66 23.938 15.805 1 96.75 399 TRP A O 1
ATOM 3248 N N . PRO A 1 400 ? -7.406 21.781 15.328 1 95.19 400 PRO A N 1
ATOM 3249 C CA . PRO A 1 400 ? -5.961 21.875 15.125 1 95.19 400 PRO A CA 1
ATOM 3250 C C . PRO A 1 400 ? -5.59 22.297 13.703 1 95.19 400 PRO A C 1
ATOM 3252 O O . PRO A 1 400 ? -6.465 22.422 12.844 1 95.19 400 PRO A O 1
ATOM 3255 N N . ALA A 1 401 ? -4.281 22.625 13.594 1 92.38 401 ALA A N 1
ATOM 3256 C CA . ALA A 1 401 ? -3.76 22.641 12.227 1 92.38 401 ALA A CA 1
ATOM 3257 C C . ALA A 1 401 ? -3.971 21.281 11.539 1 92.38 401 ALA A C 1
ATOM 3259 O O . ALA A 1 401 ? -3.928 20.234 12.195 1 92.38 401 ALA A O 1
ATOM 3260 N N . PRO A 1 402 ? -4.215 21.328 10.242 1 94.81 402 PRO A N 1
ATOM 3261 C CA . PRO A 1 402 ? -4.566 20.078 9.57 1 94.81 402 PRO A CA 1
ATOM 3262 C C . PRO A 1 402 ? -3.428 19.062 9.578 1 94.81 402 PRO A C 1
ATOM 3264 O O . PRO A 1 402 ? -3.648 17.875 9.875 1 94.81 402 PRO A O 1
ATOM 3267 N N . ALA A 1 403 ? -2.234 19.562 9.211 1 95.19 403 ALA A N 1
ATOM 3268 C CA . ALA A 1 403 ? -1.083 18.672 9.141 1 95.19 403 ALA A CA 1
ATOM 3269 C C . ALA A 1 403 ? 0.218 19.422 9.391 1 95.19 403 ALA A C 1
ATOM 3271 O O . ALA A 1 403 ? 0.263 20.656 9.273 1 95.19 403 ALA A O 1
ATOM 3272 N N . ILE A 1 404 ? 1.23 18.703 9.82 1 95.06 404 ILE A N 1
ATOM 3273 C CA . ILE A 1 404 ? 2.586 19.219 10 1 95.06 404 ILE A CA 1
ATOM 3274 C C . ILE A 1 404 ? 3.545 18.469 9.078 1 95.06 404 ILE A C 1
ATOM 3276 O O . ILE A 1 404 ? 3.439 17.25 8.914 1 95.06 404 ILE A O 1
ATOM 3280 N N . ASP A 1 405 ? 4.414 19.188 8.422 1 94.12 405 ASP A N 1
ATOM 3281 C CA . ASP A 1 405 ? 5.301 18.516 7.477 1 94.12 405 ASP A CA 1
ATOM 3282 C C . ASP A 1 405 ? 6.754 18.594 7.938 1 94.12 405 ASP A C 1
ATOM 3284 O O . ASP A 1 405 ? 7.113 19.469 8.742 1 94.12 405 ASP A O 1
ATOM 3288 N N . ARG A 1 406 ? 7.547 17.641 7.508 1 96.25 406 ARG A N 1
ATOM 3289 C CA . ARG A 1 406 ? 9 17.609 7.617 1 96.25 406 ARG A CA 1
ATOM 3290 C C . ARG A 1 406 ? 9.641 17.156 6.312 1 96.25 406 ARG A C 1
ATOM 3292 O O . ARG A 1 406 ? 9.062 16.344 5.582 1 96.25 406 ARG A O 1
ATOM 3299 N N . LEU A 1 407 ? 10.781 17.734 6.043 1 95.81 407 LEU A N 1
ATOM 3300 C CA . LEU A 1 407 ? 11.57 17.328 4.887 1 95.81 407 LEU A CA 1
ATOM 3301 C C . LEU A 1 407 ? 12.641 16.312 5.285 1 95.81 407 LEU A C 1
ATOM 3303 O O . LEU A 1 407 ? 13.367 16.531 6.258 1 95.81 407 LEU A O 1
ATOM 3307 N N . CYS A 1 408 ? 12.633 15.219 4.566 1 97.31 408 CYS A N 1
ATOM 3308 C CA . CYS A 1 408 ? 13.727 14.266 4.75 1 97.31 408 CYS A CA 1
ATOM 3309 C C . CYS A 1 408 ? 15.016 14.781 4.125 1 97.31 408 CYS A C 1
ATOM 3311 O O . CYS A 1 408 ? 15.125 14.867 2.902 1 97.31 408 CYS A O 1
ATOM 3313 N N . VAL A 1 409 ? 16 15.039 4.949 1 95.56 409 VAL A N 1
ATOM 3314 C CA . VAL A 1 409 ? 17.188 15.742 4.445 1 95.56 409 VAL A CA 1
ATOM 3315 C C . VAL A 1 409 ? 18.281 14.742 4.113 1 95.56 409 VAL A C 1
ATOM 3317 O O . VAL A 1 409 ? 19.25 15.078 3.436 1 95.56 409 VAL A O 1
ATOM 3320 N N . LYS A 1 410 ? 18.203 13.578 4.578 1 96.5 410 LYS A N 1
ATOM 3321 C CA . LYS A 1 410 ? 19.047 12.438 4.258 1 96.5 410 LYS A CA 1
ATOM 3322 C C . LYS A 1 410 ? 18.234 11.141 4.227 1 96.5 410 LYS A C 1
ATOM 3324 O O . LYS A 1 410 ? 17.25 11.008 4.949 1 96.5 410 LYS A O 1
ATOM 3329 N N . ASP A 1 411 ? 18.688 10.227 3.361 1 97.25 411 ASP A N 1
ATOM 3330 C CA . ASP A 1 411 ? 17.938 8.977 3.26 1 97.25 411 ASP A CA 1
ATOM 3331 C C . ASP A 1 411 ? 17.688 8.367 4.641 1 97.25 411 ASP A C 1
ATOM 3333 O O . ASP A 1 411 ? 18.578 8.383 5.496 1 97.25 411 ASP A O 1
ATOM 3337 N N . TYR A 1 412 ? 16.516 7.871 4.816 1 97.81 412 TYR A N 1
ATOM 3338 C CA . TYR A 1 412 ? 16.078 7.375 6.117 1 97.81 412 TYR A CA 1
ATOM 3339 C C . TYR A 1 412 ? 15.367 6.035 5.977 1 97.81 412 TYR A C 1
ATOM 3341 O O . TYR A 1 412 ? 14.414 5.914 5.207 1 97.81 412 TYR A O 1
ATOM 3349 N N . VAL A 1 413 ? 15.859 5.043 6.695 1 97.19 413 VAL A N 1
ATOM 3350 C CA . VAL A 1 413 ? 15.188 3.748 6.734 1 97.19 413 VAL A CA 1
ATOM 3351 C C . VAL A 1 413 ? 14.156 3.732 7.863 1 97.19 413 VAL A C 1
ATOM 3353 O O . VAL A 1 413 ? 14.523 3.664 9.039 1 97.19 413 VAL A O 1
ATOM 3356 N N . LEU A 1 414 ? 12.93 3.814 7.512 1 96.81 414 LEU A N 1
ATOM 3357 C CA . LEU A 1 414 ? 11.859 3.691 8.5 1 96.81 414 LEU A CA 1
ATOM 3358 C C . LEU A 1 414 ? 11.625 2.23 8.867 1 96.81 414 LEU A C 1
ATOM 3360 O O . LEU A 1 414 ? 11.383 1.397 7.988 1 96.81 414 LEU A O 1
ATOM 3364 N N . ASP A 1 415 ? 11.773 1.915 10.016 1 93.94 415 ASP A N 1
ATOM 3365 C CA . ASP A 1 415 ? 11.562 0.588 10.586 1 93.94 415 ASP A CA 1
ATOM 3366 C C . ASP A 1 415 ? 10.695 0.661 11.844 1 93.94 415 ASP A C 1
ATOM 3368 O O . ASP A 1 415 ? 11.133 1.179 12.875 1 93.94 415 ASP A O 1
ATOM 3372 N N . ASP A 1 416 ? 9.43 0.157 11.727 1 90 416 ASP A N 1
ATOM 3373 C CA . ASP A 1 416 ? 8.531 0.26 12.875 1 90 416 ASP A CA 1
ATOM 3374 C C . ASP A 1 416 ? 8.789 -0.862 13.875 1 90 416 ASP A C 1
ATOM 3376 O O . ASP A 1 416 ? 8.18 -0.901 14.945 1 90 416 ASP A O 1
ATOM 3380 N N . GLY A 1 417 ? 9.672 -1.767 13.555 1 87.31 417 GLY A N 1
ATOM 3381 C CA . GLY A 1 417 ? 10.008 -2.873 14.43 1 87.31 417 GLY A CA 1
ATOM 3382 C C . GLY A 1 417 ? 8.984 -3.992 14.406 1 87.31 417 GLY A C 1
ATOM 3383 O O . GLY A 1 417 ? 9.117 -4.977 15.141 1 87.31 417 GLY A O 1
ATOM 3384 N N . GLU A 1 418 ? 7.965 -3.857 13.578 1 85.62 418 GLU A N 1
ATOM 3385 C CA . GLU A 1 418 ? 6.891 -4.84 13.531 1 85.62 418 GLU A CA 1
ATOM 3386 C C . GLU A 1 418 ? 6.66 -5.34 12.109 1 85.62 418 GLU A C 1
ATOM 3388 O O . GLU A 1 418 ? 5.539 -5.699 11.742 1 85.62 418 GLU A O 1
ATOM 3393 N N . GLY A 1 419 ? 7.742 -5.184 11.195 1 82.94 419 GLY A N 1
ATOM 3394 C CA . GLY A 1 419 ? 7.645 -5.766 9.859 1 82.94 419 GLY A CA 1
ATOM 3395 C C . GLY A 1 419 ? 7.578 -4.723 8.758 1 82.94 419 GLY A C 1
ATOM 3396 O O . GLY A 1 419 ? 7.832 -5.031 7.594 1 82.94 419 GLY A O 1
ATOM 3397 N N . LEU A 1 420 ? 7.137 -3.523 9.133 1 88.5 420 LEU A N 1
ATOM 3398 C CA . LEU A 1 420 ? 7.125 -2.451 8.141 1 88.5 420 LEU A CA 1
ATOM 3399 C C . LEU A 1 420 ? 8.492 -1.782 8.047 1 88.5 420 LEU A C 1
ATOM 3401 O O . LEU A 1 420 ? 8.953 -1.173 9.016 1 88.5 420 LEU A O 1
ATOM 3405 N N . LYS A 1 421 ? 9.172 -1.965 6.938 1 92.88 421 LYS A N 1
ATOM 3406 C CA . LYS A 1 421 ? 10.5 -1.405 6.734 1 92.88 421 LYS A CA 1
ATOM 3407 C C . LYS A 1 421 ? 10.688 -0.926 5.297 1 92.88 421 LYS A C 1
ATOM 3409 O O . LYS A 1 421 ? 10.445 -1.678 4.352 1 92.88 421 LYS A O 1
ATOM 3414 N N . PHE A 1 422 ? 11.016 0.321 5.113 1 94.44 422 PHE A N 1
ATOM 3415 C CA . PHE A 1 422 ? 11.297 0.867 3.791 1 94.44 422 PHE A CA 1
ATOM 3416 C C . PHE A 1 422 ? 12.109 2.15 3.896 1 94.44 422 PHE A C 1
ATOM 3418 O O . PHE A 1 422 ? 12.273 2.701 4.988 1 94.44 422 PHE A O 1
ATOM 3425 N N . THR A 1 423 ? 12.625 2.633 2.777 1 96.56 423 THR A N 1
ATOM 3426 C CA . THR A 1 423 ? 13.469 3.822 2.76 1 96.56 423 THR A CA 1
ATOM 3427 C C . THR A 1 423 ? 12.664 5.051 2.336 1 96.56 423 THR A C 1
ATOM 3429 O O . THR A 1 423 ? 11.898 4.992 1.374 1 96.56 423 THR A O 1
ATOM 3432 N N . ILE A 1 424 ? 12.703 6.078 3.113 1 97.69 424 ILE A N 1
ATOM 3433 C CA . ILE A 1 424 ? 12.281 7.41 2.697 1 97.69 424 ILE A CA 1
ATOM 3434 C C . ILE A 1 424 ? 13.469 8.156 2.084 1 97.69 424 ILE A C 1
ATOM 3436 O O . ILE A 1 424 ? 14.445 8.453 2.771 1 97.69 424 ILE A O 1
ATOM 3440 N N . ASP A 1 425 ? 13.352 8.461 0.828 1 97.25 425 ASP A N 1
ATOM 3441 C CA . ASP A 1 425 ? 14.477 9.055 0.107 1 97.25 425 ASP A CA 1
ATOM 3442 C C . ASP A 1 425 ? 14.656 10.523 0.479 1 97.25 425 ASP A C 1
ATOM 3444 O O . ASP A 1 425 ? 13.68 11.211 0.794 1 97.25 425 ASP A O 1
ATOM 3448 N N . LYS A 1 426 ? 15.93 11 0.431 1 96.44 426 LYS A N 1
ATOM 3449 C CA . LYS A 1 426 ? 16.203 12.43 0.567 1 96.44 426 LYS A CA 1
ATOM 3450 C C . LYS A 1 426 ? 15.328 13.242 -0.381 1 96.44 426 LYS A C 1
ATOM 3452 O O . LYS A 1 426 ? 15.148 12.875 -1.544 1 96.44 426 LYS A O 1
ATOM 3457 N N . GLY A 1 427 ? 14.75 14.266 0.209 1 93.69 427 GLY A N 1
ATOM 3458 C CA . GLY A 1 427 ? 13.938 15.141 -0.622 1 93.69 427 GLY A CA 1
ATOM 3459 C C . GLY A 1 427 ? 12.445 14.883 -0.472 1 93.69 427 GLY A C 1
ATOM 3460 O O . GLY A 1 427 ? 11.625 15.727 -0.83 1 93.69 427 GLY A O 1
ATOM 3461 N N . ALA A 1 428 ? 12.109 13.68 0.034 1 95.56 428 ALA A N 1
ATOM 3462 C CA . ALA A 1 428 ? 10.703 13.398 0.325 1 95.56 428 ALA A CA 1
ATOM 3463 C C . ALA A 1 428 ? 10.266 14.078 1.618 1 95.56 428 ALA A C 1
ATOM 3465 O O . ALA A 1 428 ? 11.102 14.461 2.439 1 95.56 428 ALA A O 1
ATOM 3466 N N . CYS A 1 429 ? 8.969 14.258 1.744 1 96.38 429 CYS A N 1
ATOM 3467 C CA . CYS A 1 429 ? 8.414 14.883 2.941 1 96.38 429 CYS A CA 1
ATOM 3468 C C . CYS A 1 429 ? 7.57 13.891 3.732 1 96.38 429 CYS A C 1
ATOM 3470 O O . CYS A 1 429 ? 7.133 12.867 3.191 1 96.38 429 CYS A O 1
ATOM 3472 N N . VAL A 1 430 ? 7.449 14.172 4.973 1 97.56 430 VAL A N 1
ATOM 3473 C CA . VAL A 1 430 ? 6.516 13.43 5.812 1 97.56 430 VAL A CA 1
ATOM 3474 C C . VAL A 1 430 ? 5.422 14.367 6.324 1 97.56 430 VAL A C 1
ATOM 3476 O O . VAL A 1 430 ? 5.684 15.539 6.613 1 97.56 430 VAL A O 1
ATOM 3479 N N . TRP A 1 431 ? 4.172 13.844 6.367 1 97.06 431 TRP A N 1
ATOM 3480 C CA . TRP A 1 431 ? 3.039 14.555 6.953 1 97.06 431 TRP A CA 1
ATOM 3481 C C . TRP A 1 431 ? 2.584 13.875 8.242 1 97.06 431 TRP A C 1
ATOM 3483 O O . TRP A 1 431 ? 2.459 12.648 8.297 1 97.06 431 TRP A O 1
ATOM 3493 N N . PHE A 1 432 ? 2.492 14.656 9.25 1 97.88 432 PHE A N 1
ATOM 3494 C CA . PHE A 1 432 ? 1.722 14.25 10.422 1 97.88 432 PHE A CA 1
ATOM 3495 C C . PHE A 1 432 ? 0.268 14.695 10.289 1 97.88 432 PHE A C 1
ATOM 3497 O O . PHE A 1 432 ? -0.027 15.891 10.312 1 97.88 432 PHE A O 1
ATOM 3504 N N . PRO A 1 433 ? -0.648 13.797 10.07 1 97.88 433 PRO A N 1
ATOM 3505 C CA . PRO A 1 433 ? -2.051 14.18 9.875 1 97.88 433 PRO A CA 1
ATOM 3506 C C . PRO A 1 433 ? -2.758 14.5 11.195 1 97.88 433 PRO A C 1
ATOM 3508 O O . PRO A 1 433 ? -3.625 13.742 11.633 1 97.88 433 PRO A O 1
ATOM 3511 N N . VAL A 1 434 ? -2.557 15.633 11.711 1 97.81 434 VAL A N 1
ATOM 3512 C CA . VAL A 1 434 ? -2.969 16.047 13.047 1 97.81 434 VAL A CA 1
ATOM 3513 C C . VAL A 1 434 ? -4.492 16.031 13.148 1 97.81 434 VAL A C 1
ATOM 3515 O O . VAL A 1 434 ? -5.055 15.484 14.102 1 97.81 434 VAL A O 1
ATOM 3518 N N . HIS A 1 435 ? -5.176 16.625 12.172 1 97.69 435 HIS A N 1
ATOM 3519 C CA . HIS A 1 435 ? -6.633 16.688 12.203 1 97.69 435 HIS A CA 1
ATOM 3520 C C . HIS A 1 435 ? -7.246 15.289 12.242 1 97.69 435 HIS A C 1
ATOM 3522 O O . HIS A 1 435 ? -8.266 15.07 12.898 1 97.69 435 HIS A O 1
ATOM 3528 N N . GLY A 1 436 ? -6.645 14.391 11.492 1 97.75 436 GLY A N 1
ATOM 3529 C CA . GLY A 1 436 ? -7.098 13.008 11.508 1 97.75 436 GLY A CA 1
ATOM 3530 C C . GLY A 1 436 ? -6.883 12.328 12.844 1 97.75 436 GLY A C 1
ATOM 3531 O O . GLY A 1 436 ? -7.797 11.695 13.375 1 97.75 436 GLY A O 1
ATOM 3532 N N . ILE A 1 437 ? -5.723 12.508 13.445 1 98.12 437 ILE A N 1
ATOM 3533 C CA . ILE A 1 437 ? -5.359 11.859 14.703 1 98.12 437 ILE A CA 1
ATOM 3534 C C . ILE A 1 437 ? -6.223 12.414 15.836 1 98.12 437 ILE A C 1
ATOM 3536 O O . ILE A 1 437 ? -6.734 11.656 16.656 1 98.12 437 ILE A O 1
ATOM 3540 N N . HIS A 1 438 ? -6.43 13.727 15.828 1 98.06 438 HIS A N 1
ATOM 3541 C CA . HIS A 1 438 ? -7.195 14.375 16.875 1 98.06 438 HIS A CA 1
ATOM 3542 C C . HIS A 1 438 ? -8.672 14.008 16.797 1 98.06 438 HIS A C 1
ATOM 3544 O O . HIS A 1 438 ? -9.43 14.234 17.75 1 98.06 438 HIS A O 1
ATOM 3550 N N . ARG A 1 439 ? -9.102 13.375 15.719 1 97.81 439 ARG A N 1
ATOM 3551 C CA . ARG A 1 439 ? -10.492 12.977 15.547 1 97.81 439 ARG A CA 1
ATOM 3552 C C . ARG A 1 439 ? -10.617 11.461 15.453 1 97.81 439 ARG A C 1
ATOM 3554 O O . ARG A 1 439 ? -11.648 10.938 15.023 1 97.81 439 ARG A O 1
ATOM 3561 N N . ASP A 1 440 ? -9.57 10.781 15.734 1 97.12 440 ASP A N 1
ATOM 3562 C CA . ASP A 1 440 ? -9.578 9.32 15.766 1 97.12 440 ASP A CA 1
ATOM 3563 C C . ASP A 1 440 ? -10.188 8.805 17.062 1 97.12 440 ASP A C 1
ATOM 3565 O O . ASP A 1 440 ? -9.656 9.055 18.156 1 97.12 440 ASP A O 1
ATOM 3569 N N . PRO A 1 441 ? -11.258 8.086 17.016 1 96.56 441 PRO A N 1
ATOM 3570 C CA . PRO A 1 441 ? -11.906 7.594 18.234 1 96.56 441 PRO A CA 1
ATOM 3571 C C . PRO A 1 441 ? -11.023 6.621 19.031 1 96.56 441 PRO A C 1
ATOM 3573 O O . PRO A 1 441 ? -11.25 6.402 20.219 1 96.56 441 PRO A O 1
ATOM 3576 N N . LYS A 1 442 ? -10.055 6.09 18.375 1 94 442 LYS A N 1
ATOM 3577 C CA . LYS A 1 442 ? -9.102 5.227 19.062 1 94 442 LYS A CA 1
ATOM 3578 C C . LYS A 1 442 ? -8.344 5.992 20.141 1 94 442 LYS A C 1
ATOM 3580 O O . LYS A 1 442 ? -8.016 5.434 21.188 1 94 442 LYS A O 1
ATOM 3585 N N . TYR A 1 443 ? -8.125 7.246 19.875 1 96 443 TYR A N 1
ATOM 3586 C CA . TYR A 1 443 ? -7.348 8.062 20.797 1 96 443 TYR A CA 1
ATOM 3587 C C . TYR A 1 443 ? -8.25 8.992 21.594 1 96 443 TYR A C 1
ATOM 3589 O O . TYR A 1 443 ? -7.961 9.328 22.75 1 96 443 TYR A O 1
ATOM 3597 N N . TYR A 1 444 ? -9.312 9.43 20.938 1 97.25 444 TYR A N 1
ATOM 3598 C CA . TYR A 1 444 ? -10.258 10.344 21.562 1 97.25 444 TYR A CA 1
ATOM 3599 C C . TYR A 1 444 ? -11.688 9.859 21.359 1 97.25 444 TYR A C 1
ATOM 3601 O O . TYR A 1 444 ? -12.344 10.219 20.391 1 97.25 444 TYR A O 1
ATOM 3609 N N . PRO A 1 445 ? -12.203 9.18 22.344 1 96.06 445 PRO A N 1
ATOM 3610 C CA . PRO A 1 445 ? -13.594 8.742 22.219 1 96.06 445 PRO A CA 1
ATOM 3611 C C . PRO A 1 445 ? -14.562 9.906 22 1 96.06 445 PRO A C 1
ATOM 3613 O O . PRO A 1 445 ? -14.414 10.969 22.609 1 96.06 445 PRO A O 1
ATOM 3616 N N . ASP A 1 446 ? -15.461 9.805 21.094 1 96.38 446 ASP A N 1
ATOM 3617 C CA . ASP A 1 446 ? -16.422 10.844 20.703 1 96.38 446 ASP A CA 1
ATOM 3618 C C . ASP A 1 446 ? -15.703 12.125 20.297 1 96.38 446 ASP A C 1
ATOM 3620 O O . ASP A 1 446 ? -15.969 13.195 20.844 1 96.38 446 ASP A O 1
ATOM 3624 N N . PRO A 1 447 ? -14.898 12.039 19.297 1 97.25 447 PRO A N 1
ATOM 3625 C CA . PRO A 1 447 ? -13.984 13.141 18.984 1 97.25 447 PRO A CA 1
ATOM 3626 C C . PRO A 1 447 ? -14.711 14.391 18.5 1 97.25 447 PRO A C 1
ATOM 3628 O O . PRO A 1 447 ? -14.156 15.492 18.547 1 97.25 447 PRO A O 1
ATOM 3631 N N . GLU A 1 448 ? -15.93 14.297 18.047 1 96.44 448 GLU A N 1
ATOM 3632 C CA . GLU A 1 448 ? -16.641 15.453 17.531 1 96.44 448 GLU A CA 1
ATOM 3633 C C . GLU A 1 448 ? -17.297 16.25 18.656 1 96.44 448 GLU A C 1
ATOM 3635 O O . GLU A 1 448 ? -17.672 17.406 18.469 1 96.44 448 GLU A O 1
ATOM 3640 N N . ARG A 1 449 ? -17.422 15.609 19.734 1 97.12 449 ARG A N 1
ATOM 3641 C CA . ARG A 1 449 ? -18 16.281 20.891 1 97.12 449 ARG A CA 1
ATOM 3642 C C . ARG A 1 449 ? -16.969 17.172 21.594 1 97.12 449 ARG A C 1
ATOM 3644 O O . ARG A 1 449 ? -15.82 16.766 21.75 1 97.12 449 ARG A O 1
ATOM 3651 N N . PHE A 1 450 ? -17.438 18.406 21.891 1 98.12 450 PHE A N 1
ATOM 3652 C CA . PHE A 1 450 ? -16.594 19.281 22.703 1 98.12 450 PHE A CA 1
ATOM 3653 C C . PHE A 1 450 ? -16.672 18.906 24.172 1 98.12 450 PHE A C 1
ATOM 3655 O O . PHE A 1 450 ? -17.641 19.266 24.859 1 98.12 450 PHE A O 1
ATOM 3662 N N . ASN A 1 451 ? -15.625 18.203 24.625 1 97.69 451 ASN A N 1
ATOM 3663 C CA . ASN A 1 451 ? -15.609 17.672 26 1 97.69 451 ASN A CA 1
ATOM 3664 C C . ASN A 1 451 ? -14.297 17.984 26.703 1 97.69 451 ASN A C 1
ATOM 3666 O O . ASN A 1 451 ? -13.391 17.141 26.75 1 97.69 451 ASN A O 1
ATOM 3670 N N . PRO A 1 452 ? -14.258 19.156 27.438 1 97.81 452 PRO A N 1
ATOM 3671 C CA . PRO A 1 452 ? -13.039 19.547 28.141 1 97.81 452 PRO A CA 1
ATOM 3672 C C . PRO A 1 452 ? -12.617 18.516 29.203 1 97.81 452 PRO A C 1
ATOM 3674 O O . PRO A 1 452 ? -11.43 18.359 29.469 1 97.81 452 PRO A O 1
ATOM 3677 N N . GLU A 1 453 ? -13.508 17.781 29.703 1 96.75 453 GLU A N 1
ATOM 3678 C CA . GLU A 1 453 ? -13.242 16.875 30.797 1 96.75 453 GLU A CA 1
ATOM 3679 C C . GLU A 1 453 ? -12.281 15.766 30.375 1 96.75 453 GLU A C 1
ATOM 3681 O O . GLU A 1 453 ? -11.68 15.094 31.219 1 96.75 453 GLU A O 1
ATOM 3686 N N . ARG A 1 454 ? -12.125 15.555 29.094 1 95.81 454 ARG A N 1
ATOM 3687 C CA . ARG A 1 454 ? -11.141 14.594 28.609 1 95.81 454 ARG A CA 1
ATOM 3688 C C . ARG A 1 454 ? -9.75 14.914 29.141 1 95.81 454 ARG A C 1
ATOM 3690 O O . ARG A 1 454 ? -8.93 14.008 29.312 1 95.81 454 ARG A O 1
ATOM 3697 N N . PHE A 1 455 ? -9.57 16.172 29.438 1 96.5 455 PHE A N 1
ATOM 3698 C CA . PHE A 1 455 ? -8.242 16.609 29.828 1 96.5 455 PHE A CA 1
ATOM 3699 C C . PHE A 1 455 ? -8.172 16.844 31.344 1 96.5 455 PHE A C 1
ATOM 3701 O O . PHE A 1 455 ? -7.207 17.438 31.844 1 96.5 455 PHE A O 1
ATOM 3708 N N . SER A 1 456 ? -9.141 16.469 32 1 95.12 456 SER A N 1
ATOM 3709 C CA . SER A 1 456 ? -9.133 16.609 33.469 1 95.12 456 SER A CA 1
ATOM 3710 C C . SER A 1 456 ? -8.023 15.789 34.094 1 95.12 456 SER A C 1
ATOM 3712 O O . SER A 1 456 ? -7.465 14.898 33.438 1 95.12 456 SER A O 1
ATOM 3714 N N . GLU A 1 457 ? -7.684 16.156 35.25 1 90.75 457 GLU A N 1
ATOM 3715 C CA . GLU A 1 457 ? -6.613 15.461 35.969 1 90.75 457 GLU A CA 1
ATOM 3716 C C . GLU A 1 457 ? -6.852 13.953 36 1 90.75 457 GLU A C 1
ATOM 3718 O O . GLU A 1 457 ? -5.91 13.172 35.906 1 90.75 457 GLU A O 1
ATOM 3723 N N . THR A 1 458 ? -8.047 13.547 36.094 1 91 458 THR A N 1
ATOM 3724 C CA . THR A 1 458 ? -8.414 12.133 36.188 1 91 458 THR A CA 1
ATOM 3725 C C . THR A 1 458 ? -8.312 11.461 34.812 1 91 458 THR A C 1
ATOM 3727 O O . THR A 1 458 ? -7.895 10.305 34.719 1 91 458 THR A O 1
ATOM 3730 N N . ASN A 1 459 ? -8.633 12.188 33.812 1 91.94 459 ASN A N 1
ATOM 3731 C CA . ASN A 1 459 ? -8.789 11.562 32.5 1 91.94 459 ASN A CA 1
ATOM 3732 C C . ASN A 1 459 ? -7.555 11.75 31.625 1 91.94 459 ASN A C 1
ATOM 3734 O O . ASN A 1 459 ? -7.336 10.992 30.688 1 91.94 459 ASN A O 1
ATOM 3738 N N . ARG A 1 460 ? -6.75 12.695 31.969 1 90.06 460 ARG A N 1
ATOM 3739 C CA . ARG A 1 460 ? -5.656 13.062 31.078 1 90.06 460 ARG A CA 1
ATOM 3740 C C . ARG A 1 460 ? -4.621 11.945 31 1 90.06 460 ARG A C 1
ATOM 3742 O O . ARG A 1 460 ? -3.889 11.844 30 1 90.06 460 ARG A O 1
ATOM 3749 N N . ALA A 1 461 ? -4.598 11.102 31.984 1 88.69 461 ALA A N 1
ATOM 3750 C CA . ALA A 1 461 ? -3.654 9.984 32 1 88.69 461 ALA A CA 1
ATOM 3751 C C . ALA A 1 461 ? -3.963 8.992 30.891 1 88.69 461 ALA A C 1
ATOM 3753 O O . ALA A 1 461 ? -3.078 8.258 30.438 1 88.69 461 ALA A O 1
ATOM 3754 N N . SER A 1 462 ? -5.125 9.008 30.438 1 90.88 462 SER A N 1
ATOM 3755 C CA . SER A 1 462 ? -5.555 8.055 29.422 1 90.88 462 SER A CA 1
ATOM 3756 C C . SER A 1 462 ? -5.25 8.57 28.016 1 90.88 462 SER A C 1
ATOM 3758 O O . SER A 1 462 ? -5.301 7.812 27.047 1 90.88 462 SER A O 1
ATOM 3760 N N . ILE A 1 463 ? -4.836 9.75 27.906 1 92.12 463 ILE A N 1
ATOM 3761 C CA . ILE A 1 463 ? -4.559 10.328 26.594 1 92.12 463 ILE A CA 1
ATOM 3762 C C . ILE A 1 463 ? -3.145 9.953 26.156 1 92.12 463 ILE A C 1
ATOM 3764 O O . ILE A 1 463 ? -2.184 10.156 26.906 1 92.12 463 ILE A O 1
ATOM 3768 N N . ASN A 1 464 ? -3.039 9.367 24.984 1 92.12 464 ASN A N 1
ATOM 3769 C CA . ASN A 1 464 ? -1.728 9.133 24.391 1 92.12 464 ASN A CA 1
ATOM 3770 C C . ASN A 1 464 ? -1.013 10.445 24.078 1 92.12 464 ASN A C 1
ATOM 3772 O O . ASN A 1 464 ? -1.464 11.219 23.234 1 92.12 464 ASN A O 1
ATOM 3776 N N . PRO A 1 465 ? 0.036 10.742 24.766 1 91.38 465 PRO A N 1
ATOM 3777 C CA . PRO A 1 465 ? 0.702 12.031 24.562 1 91.38 465 PRO A CA 1
ATOM 3778 C C . PRO A 1 465 ? 1.157 12.25 23.125 1 91.38 465 PRO A C 1
ATOM 3780 O O . PRO A 1 465 ? 1.188 13.383 22.641 1 91.38 465 PRO A O 1
ATOM 3783 N N . ALA A 1 466 ? 1.429 11.18 22.469 1 93.5 466 ALA A N 1
ATOM 3784 C CA . ALA A 1 466 ? 1.907 11.281 21.094 1 93.5 466 ALA A CA 1
ATOM 3785 C C . ALA A 1 466 ? 0.764 11.625 20.141 1 93.5 466 ALA A C 1
ATOM 3787 O O . ALA A 1 466 ? 0.998 12.039 19 1 93.5 466 ALA A O 1
ATOM 3788 N N . ALA A 1 467 ? -0.441 11.484 20.625 1 96.56 467 ALA A N 1
ATOM 3789 C CA . ALA A 1 467 ? -1.602 11.719 19.766 1 96.56 467 ALA A CA 1
ATOM 3790 C C . ALA A 1 467 ? -2.129 13.141 19.938 1 96.56 467 ALA A C 1
ATOM 3792 O O . ALA A 1 467 ? -3.07 13.547 19.25 1 96.56 467 ALA A O 1
ATOM 3793 N N . TYR A 1 468 ? -1.538 13.891 20.844 1 96.69 468 TYR A N 1
ATOM 3794 C CA . TYR A 1 468 ? -1.907 15.289 21.062 1 96.69 468 TYR A CA 1
ATOM 3795 C C . TYR A 1 468 ? -0.813 16.219 20.562 1 96.69 468 TYR A C 1
ATOM 3797 O O . TYR A 1 468 ? 0.23 16.359 21.203 1 96.69 468 TYR A O 1
ATOM 3805 N N . MET A 1 469 ? -1.124 16.922 19.391 1 95.81 469 MET A N 1
ATOM 3806 C CA . MET A 1 469 ? -0.039 17.688 18.781 1 95.81 469 MET A CA 1
ATOM 3807 C C . MET A 1 469 ? -0.53 19.047 18.312 1 95.81 469 MET A C 1
ATOM 3809 O O . MET A 1 469 ? -0.29 19.438 17.172 1 95.81 469 MET A O 1
ATOM 3813 N N . PRO A 1 470 ? -1.144 19.781 19.172 1 95.56 470 PRO A N 1
ATOM 3814 C CA . PRO A 1 470 ? -1.612 21.078 18.703 1 95.56 470 PRO A CA 1
ATOM 3815 C C . PRO A 1 470 ? -0.466 22.047 18.375 1 95.56 470 PRO A C 1
ATOM 3817 O O . PRO A 1 470 ? -0.625 22.938 17.562 1 95.56 470 PRO A O 1
ATOM 3820 N N . PHE A 1 471 ? 0.661 21.875 19.047 1 95.5 471 PHE A N 1
ATOM 3821 C CA . PHE A 1 471 ? 1.793 22.781 18.859 1 95.5 471 PHE A CA 1
ATOM 3822 C C . PHE A 1 471 ? 2.965 22.047 18.219 1 95.5 471 PHE A C 1
ATOM 3824 O O . PHE A 1 471 ? 4.113 22.484 18.328 1 95.5 471 PHE A O 1
ATOM 3831 N N . GLY A 1 472 ? 2.654 20.922 17.578 1 94.06 472 GLY A N 1
ATOM 3832 C CA . GLY A 1 472 ? 3.688 20.141 16.922 1 94.06 472 GLY A CA 1
ATOM 3833 C C . GLY A 1 472 ? 4.348 19.125 17.844 1 94.06 472 GLY A C 1
ATOM 3834 O O . GLY A 1 472 ? 3.832 18.844 18.922 1 94.06 472 GLY A O 1
ATOM 3835 N N . VAL A 1 473 ? 5.441 18.5 17.312 1 93.94 473 VAL A N 1
ATOM 3836 C CA . VAL A 1 473 ? 6.148 17.453 18.047 1 93.94 473 VAL A CA 1
ATOM 3837 C C . VAL A 1 473 ? 7.645 17.547 17.766 1 93.94 473 VAL A C 1
ATOM 3839 O O . VAL A 1 473 ? 8.055 17.953 16.672 1 93.94 473 VAL A O 1
ATOM 3842 N N . GLY A 1 474 ? 8.398 17.297 18.859 1 93.31 474 GLY A N 1
ATOM 3843 C CA . GLY A 1 474 ? 9.844 17.266 18.688 1 93.31 474 GLY A CA 1
ATOM 3844 C C . GLY A 1 474 ? 10.484 18.641 18.844 1 93.31 474 GLY A C 1
ATOM 3845 O O . GLY A 1 474 ? 9.836 19.578 19.312 1 93.31 474 GLY A O 1
ATOM 3846 N N . PRO A 1 475 ? 11.672 18.75 18.422 1 94.06 475 PRO A N 1
ATOM 3847 C CA . PRO A 1 475 ? 12.43 20 18.625 1 94.06 475 PRO A CA 1
ATOM 3848 C C . PRO A 1 475 ? 11.867 21.156 17.828 1 94.06 475 PRO A C 1
ATOM 3850 O O . PRO A 1 475 ? 12.078 22.328 18.188 1 94.06 475 PRO A O 1
ATOM 3853 N N . ARG A 1 476 ? 11.148 20.891 16.766 1 93.94 476 ARG A N 1
ATOM 3854 C CA . ARG A 1 476 ? 10.609 21.969 15.945 1 93.94 476 ARG A CA 1
ATOM 3855 C C . ARG A 1 476 ? 9.188 22.312 16.359 1 93.94 476 ARG A C 1
ATOM 3857 O O . ARG A 1 476 ? 8.43 22.906 15.586 1 93.94 476 ARG A O 1
ATOM 3864 N N . ASN A 1 477 ? 8.82 21.906 17.547 1 94 477 ASN A N 1
ATOM 3865 C CA . ASN A 1 477 ? 7.52 22.312 18.047 1 94 477 ASN A CA 1
ATOM 3866 C C . ASN A 1 477 ? 7.41 23.828 18.156 1 94 477 ASN A C 1
ATOM 3868 O O . ASN A 1 477 ? 8.391 24.547 17.938 1 94 477 ASN A O 1
ATOM 3872 N N . CYS A 1 478 ? 6.258 24.281 18.344 1 93.19 478 CYS A N 1
ATOM 3873 C CA . CYS A 1 478 ? 6.008 25.719 18.359 1 93.19 478 CYS A CA 1
ATOM 3874 C C . CYS A 1 478 ? 6.754 26.391 19.516 1 93.19 478 CYS A C 1
ATOM 3876 O O . CYS A 1 478 ? 6.461 26.141 20.672 1 93.19 478 CYS A O 1
ATOM 3878 N N . ILE A 1 479 ? 7.637 27.234 19.219 1 90.38 479 ILE A N 1
ATOM 3879 C CA . ILE A 1 479 ? 8.469 27.938 20.203 1 90.38 479 ILE A CA 1
ATOM 3880 C C . ILE A 1 479 ? 7.609 28.875 21.047 1 90.38 479 ILE A C 1
ATOM 3882 O O . ILE A 1 479 ? 7.902 29.109 22.219 1 90.38 479 ILE A O 1
ATOM 3886 N N . GLY A 1 480 ? 6.543 29.359 20.531 1 91.19 480 GLY A N 1
ATOM 3887 C CA . GLY A 1 480 ? 5.699 30.359 21.188 1 91.19 480 GLY A CA 1
ATOM 3888 C C . GLY A 1 480 ? 4.484 29.75 21.859 1 91.19 480 GLY A C 1
ATOM 3889 O O . GLY A 1 480 ? 3.506 30.438 22.141 1 91.19 480 GLY A O 1
ATOM 3890 N N . SER A 1 481 ? 4.5 28.453 22.125 1 93.12 481 SER A N 1
ATOM 3891 C CA . SER A 1 481 ? 3.324 27.781 22.672 1 93.12 481 SER A CA 1
ATOM 3892 C C . SER A 1 481 ? 2.934 28.375 24.031 1 93.12 481 SER A C 1
ATOM 3894 O O . SER A 1 481 ? 1.751 28.594 24.297 1 93.12 481 SER A O 1
ATOM 3896 N N . ARG A 1 482 ? 3.891 28.75 24.844 1 91.81 482 ARG A N 1
ATOM 3897 C CA . ARG A 1 482 ? 3.613 29.312 26.172 1 91.81 482 ARG A CA 1
ATOM 3898 C C . ARG A 1 482 ? 2.953 30.688 26.047 1 91.81 482 ARG A C 1
ATOM 3900 O O . ARG A 1 482 ? 2.02 31 26.781 1 91.81 482 ARG A O 1
ATOM 3907 N N . PHE A 1 483 ? 3.506 31.453 25.156 1 91.75 483 PHE A N 1
ATOM 3908 C CA . PHE A 1 483 ? 2.93 32.781 24.906 1 91.75 483 PHE A CA 1
ATOM 3909 C C . PHE A 1 483 ? 1.502 32.656 24.391 1 91.75 483 PHE A C 1
ATOM 3911 O O . PHE A 1 483 ? 0.61 33.375 24.828 1 91.75 483 PHE A O 1
ATOM 3918 N N . ALA A 1 484 ? 1.326 31.781 23.438 1 93.62 484 ALA A N 1
ATOM 3919 C CA . ALA A 1 484 ? 0.009 31.562 22.844 1 93.62 484 ALA A CA 1
ATOM 3920 C C . ALA A 1 484 ? -1.012 31.172 23.906 1 93.62 484 ALA A C 1
ATOM 3922 O O . ALA A 1 484 ? -2.125 31.703 23.938 1 93.62 484 ALA A O 1
ATOM 3923 N N . LEU A 1 485 ? -0.646 30.234 24.734 1 94.88 485 LEU A N 1
ATOM 3924 C CA . LEU A 1 485 ? -1.551 29.734 25.766 1 94.88 485 LEU A CA 1
ATOM 3925 C C . LEU A 1 485 ? -1.875 30.828 26.781 1 94.88 485 LEU A C 1
ATOM 3927 O O . LEU A 1 485 ? -3.025 30.984 27.188 1 94.88 485 LEU A O 1
ATOM 3931 N N . MET A 1 486 ? -0.871 31.562 27.156 1 93.88 486 MET A N 1
ATOM 3932 C CA . MET A 1 486 ? -1.072 32.688 28.078 1 93.88 486 MET A CA 1
ATOM 3933 C C . MET A 1 486 ? -2.035 33.688 27.484 1 93.88 486 MET A C 1
ATOM 3935 O O . MET A 1 486 ? -2.953 34.156 28.156 1 93.88 486 MET A O 1
ATOM 3939 N N . GLU A 1 487 ? -1.759 33.969 26.25 1 94.38 487 GLU A N 1
ATOM 3940 C CA . GLU A 1 487 ? -2.604 34.938 25.547 1 94.38 487 GLU A CA 1
ATOM 3941 C C . GLU A 1 487 ? -4.051 34.469 25.484 1 94.38 487 GLU A C 1
ATOM 3943 O O . GLU A 1 487 ? -4.977 35.219 25.781 1 94.38 487 GLU A O 1
ATOM 3948 N N . ILE A 1 488 ? -4.285 33.25 25.156 1 95.38 488 ILE A N 1
ATOM 3949 C CA . ILE A 1 488 ? -5.617 32.688 25 1 95.38 488 ILE A CA 1
ATOM 3950 C C . ILE A 1 488 ? -6.34 32.719 26.344 1 95.38 488 ILE A C 1
ATOM 3952 O O . ILE A 1 488 ? -7.477 33.188 26.438 1 95.38 488 ILE A O 1
ATOM 3956 N N . LYS A 1 489 ? -5.691 32.25 27.359 1 96.44 489 LYS A N 1
ATOM 3957 C CA . LYS A 1 489 ? -6.316 32.156 28.672 1 96.44 489 LYS A CA 1
ATOM 3958 C C . LYS A 1 489 ? -6.637 33.531 29.234 1 96.44 489 LYS A C 1
ATOM 3960 O O . LYS A 1 489 ? -7.715 33.75 29.797 1 96.44 489 LYS A O 1
ATOM 3965 N N . ALA A 1 490 ? -5.723 34.469 29.047 1 96.12 490 ALA A N 1
ATOM 3966 C CA . ALA A 1 490 ? -5.906 35.812 29.578 1 96.12 490 ALA A CA 1
ATOM 3967 C C . ALA A 1 490 ? -7.102 36.5 28.938 1 96.12 490 ALA A C 1
ATOM 3969 O O . ALA A 1 490 ? -7.93 37.125 29.625 1 96.12 490 ALA A O 1
ATOM 3970 N N . ILE A 1 491 ? -7.148 36.406 27.672 1 96.56 491 ILE A N 1
ATOM 3971 C CA . ILE A 1 491 ? -8.188 37.125 26.922 1 96.56 491 ILE A CA 1
ATOM 3972 C C . ILE A 1 491 ? -9.547 36.469 27.203 1 96.56 491 ILE A C 1
ATOM 3974 O O . ILE A 1 491 ? -10.547 37.156 27.406 1 96.56 491 ILE A O 1
ATOM 3978 N N . VAL A 1 492 ? -9.602 35.188 27.219 1 97.06 492 VAL A N 1
ATOM 3979 C CA . VAL A 1 492 ? -10.852 34.469 27.484 1 97.06 492 VAL A CA 1
ATOM 3980 C C . VAL A 1 492 ? -11.328 34.812 28.906 1 97.06 492 VAL A C 1
ATOM 3982 O O . VAL A 1 492 ? -12.523 35.031 29.125 1 97.06 492 VAL A O 1
ATOM 3985 N N . TYR A 1 493 ? -10.414 34.781 29.875 1 97.06 493 TYR A N 1
ATOM 3986 C CA . TYR A 1 493 ? -10.727 35.125 31.25 1 97.06 493 TYR A CA 1
ATOM 3987 C C . TYR A 1 493 ? -11.391 36.5 31.328 1 97.06 493 TYR A C 1
ATOM 3989 O O . TYR A 1 493 ? -12.461 36.656 31.922 1 97.06 493 TYR A O 1
ATOM 3997 N N . GLN A 1 494 ? -10.781 37.469 30.656 1 96.06 494 GLN A N 1
ATOM 3998 C CA . GLN A 1 494 ? -11.258 38.844 30.719 1 96.06 494 GLN A CA 1
ATOM 3999 C C . GLN A 1 494 ? -12.609 39 30.016 1 96.06 494 GLN A C 1
ATOM 4001 O O . GLN A 1 494 ? -13.5 39.688 30.516 1 96.06 494 GLN A O 1
ATOM 4006 N N . LEU A 1 495 ? -12.773 38.406 28.906 1 97.06 495 LEU A N 1
ATOM 4007 C CA . LEU A 1 495 ? -14.016 38.5 28.156 1 97.06 495 LEU A CA 1
ATOM 4008 C C . LEU A 1 495 ? -15.164 37.844 28.922 1 97.06 495 LEU A C 1
ATOM 4010 O O . LEU A 1 495 ? -16.281 38.375 28.953 1 97.06 495 LEU A O 1
ATOM 4014 N N . LEU A 1 496 ? -14.906 36.719 29.578 1 97.44 496 LEU A N 1
ATOM 4015 C CA . LEU A 1 496 ? -15.961 35.969 30.25 1 97.44 496 LEU A CA 1
ATOM 4016 C C . LEU A 1 496 ? -16.406 36.688 31.531 1 97.44 496 LEU A C 1
ATOM 4018 O O . LEU A 1 496 ? -17.5 36.438 32.031 1 97.44 496 LEU A O 1
ATOM 4022 N N . LEU A 1 497 ? -15.539 37.5 32.094 1 95.88 497 LEU A N 1
ATOM 4023 C CA . LEU A 1 497 ? -15.93 38.312 33.25 1 95.88 497 LEU A CA 1
ATOM 4024 C C . LEU A 1 497 ? -17.031 39.312 32.875 1 95.88 497 LEU A C 1
ATOM 4026 O O . LEU A 1 497 ? -17.891 39.625 33.688 1 95.88 497 LEU A O 1
ATOM 4030 N N . SER A 1 498 ? -17.016 39.719 31.609 1 95.5 498 SER A N 1
ATOM 4031 C CA . SER A 1 498 ? -17.891 40.812 31.219 1 95.5 498 SER A CA 1
ATOM 4032 C C . SER A 1 498 ? -18.984 40.344 30.25 1 95.5 498 SER A C 1
ATOM 4034 O O . SER A 1 498 ? -20.031 41 30.141 1 95.5 498 SER A O 1
ATOM 4036 N N . PHE A 1 499 ? -18.688 39.25 29.562 1 97.81 499 PHE A N 1
ATOM 4037 C CA . PHE A 1 499 ? -19.594 38.906 28.469 1 97.81 499 PHE A CA 1
ATOM 4038 C C . PHE A 1 499 ? -19.891 37.406 28.469 1 97.81 499 PHE A C 1
ATOM 4040 O O . PHE A 1 499 ? -19.125 36.594 29.031 1 97.81 499 PHE A O 1
ATOM 4047 N N . SER A 1 500 ? -21.031 37.031 27.969 1 98 500 SER A N 1
ATOM 4048 C CA . SER A 1 500 ? -21.312 35.656 27.516 1 98 500 SER A CA 1
ATOM 4049 C C . SER A 1 500 ? -21.328 35.562 26 1 98 500 SER A C 1
ATOM 4051 O O . SER A 1 500 ? -21.75 36.5 25.312 1 98 500 SER A O 1
ATOM 4053 N N . PHE A 1 501 ? -20.797 34.5 25.453 1 98.31 501 PHE A N 1
ATOM 4054 C CA . PHE A 1 501 ? -20.906 34.188 24.031 1 98.31 501 PHE A CA 1
ATOM 4055 C C . PHE A 1 501 ? -22.203 33.469 23.703 1 98.31 501 PHE A C 1
ATOM 4057 O O . PHE A 1 501 ? -22.484 32.406 24.266 1 98.31 501 PHE A O 1
ATOM 4064 N N . GLU A 1 502 ? -22.875 34.031 22.812 1 98.31 502 GLU A N 1
ATOM 4065 C CA . GLU A 1 502 ? -24.172 33.438 22.469 1 98.31 502 GLU A CA 1
ATOM 4066 C C . GLU A 1 502 ? -24.359 33.344 20.953 1 98.31 502 GLU A C 1
ATOM 4068 O O . GLU A 1 502 ? -23.75 34.125 20.203 1 98.31 502 GLU A O 1
ATOM 4073 N N . ARG A 1 503 ? -25.219 32.375 20.453 1 96.5 503 ARG A N 1
ATOM 4074 C CA . ARG A 1 503 ? -25.547 32.219 19.031 1 96.5 503 ARG A CA 1
ATOM 4075 C C . ARG A 1 503 ? -26.453 33.344 18.562 1 96.5 503 ARG A C 1
ATOM 4077 O O . ARG A 1 503 ? -27.203 33.938 19.344 1 96.5 503 ARG A O 1
ATOM 4084 N N . THR A 1 504 ? -26.312 33.688 17.359 1 97.25 504 THR A N 1
ATOM 4085 C CA . THR A 1 504 ? -27.234 34.562 16.656 1 97.25 504 THR A CA 1
ATOM 4086 C C . THR A 1 504 ? -27.859 33.844 15.461 1 97.25 504 THR A C 1
ATOM 4088 O O . THR A 1 504 ? -27.578 32.688 15.219 1 97.25 504 THR A O 1
ATOM 4091 N N . GLU A 1 505 ? -28.734 34.625 14.75 1 95.75 505 GLU A N 1
ATOM 4092 C CA . GLU A 1 505 ? -29.359 34.062 13.555 1 95.75 505 GLU A CA 1
ATOM 4093 C C . GLU A 1 505 ? -28.312 33.781 12.469 1 95.75 505 GLU A C 1
ATOM 4095 O O . GLU A 1 505 ? -28.5 32.875 11.633 1 95.75 505 GLU A O 1
ATOM 4100 N N . GLN A 1 506 ? -27.234 34.375 12.57 1 95.88 506 GLN A N 1
ATOM 4101 C CA . GLN A 1 506 ? -26.203 34.281 11.539 1 95.88 506 GLN A CA 1
ATOM 4102 C C . GLN A 1 506 ? -25.188 33.188 11.898 1 95.88 506 GLN A C 1
ATOM 4104 O O . GLN A 1 506 ? -24.312 32.875 11.094 1 95.88 506 GLN A O 1
ATOM 4109 N N . THR A 1 507 ? -25.328 32.656 13.07 1 97 507 THR A N 1
ATOM 4110 C CA . THR A 1 507 ? -24.391 31.609 13.484 1 97 507 THR A CA 1
ATOM 4111 C C . THR A 1 507 ? -24.656 30.312 12.727 1 97 507 THR A C 1
ATOM 4113 O O . THR A 1 507 ? -25.719 29.703 12.883 1 97 507 THR A O 1
ATOM 4116 N N . GLU A 1 508 ? -23.688 29.906 11.953 1 95.88 508 GLU A N 1
ATOM 4117 C CA . GLU A 1 508 ? -23.828 28.672 11.18 1 95.88 508 GLU A CA 1
ATOM 4118 C C . GLU A 1 508 ? -23.5 27.438 12.031 1 95.88 508 GLU A C 1
ATOM 4120 O O . GLU A 1 508 ? -22.406 27.359 12.609 1 95.88 508 GLU A O 1
ATOM 4125 N N . VAL A 1 509 ? -24.453 26.469 12.086 1 95.31 509 VAL A N 1
ATOM 4126 C CA . VAL A 1 509 ? -24.25 25.203 12.797 1 95.31 509 VAL A CA 1
ATOM 4127 C C . VAL A 1 509 ? -24.672 24.047 11.906 1 95.31 509 VAL A C 1
ATOM 4129 O O . VAL A 1 509 ? -25.844 23.906 11.562 1 95.31 509 VAL A O 1
ATOM 4132 N N . PRO A 1 510 ? -23.797 23.188 11.453 1 93.75 510 PRO A N 1
ATOM 4133 C CA . PRO A 1 510 ? -22.359 23.188 11.742 1 93.75 510 PRO A CA 1
ATOM 4134 C C . PRO A 1 510 ? -21.594 24.219 10.922 1 93.75 510 PRO A C 1
ATOM 4136 O O . PRO A 1 510 ? -22.062 24.656 9.867 1 93.75 510 PRO A O 1
ATOM 4139 N N . ILE A 1 511 ? -20.484 24.625 11.438 1 94.62 511 ILE A N 1
ATOM 4140 C CA . ILE A 1 511 ? -19.625 25.594 10.766 1 94.62 511 ILE A CA 1
ATOM 4141 C C . ILE A 1 511 ? -19.094 25.016 9.469 1 94.62 511 ILE A C 1
ATOM 4143 O O . ILE A 1 511 ? -18.766 23.828 9.406 1 94.62 511 ILE A O 1
ATOM 4147 N N . GLN A 1 512 ? -19.062 25.844 8.422 1 93.88 512 GLN A N 1
ATOM 4148 C CA . GLN A 1 512 ? -18.469 25.453 7.152 1 93.88 512 GLN A CA 1
ATOM 4149 C C . GLN A 1 512 ? -17.062 26.031 7 1 93.88 512 GLN A C 1
ATOM 4151 O O . GLN A 1 512 ? -16.891 27.25 7.047 1 93.88 512 GLN A O 1
ATOM 4156 N N . LEU A 1 513 ? -16.141 25.141 6.801 1 93.62 513 LEU A N 1
ATOM 4157 C CA . LEU A 1 513 ? -14.75 25.578 6.715 1 93.62 513 LEU A CA 1
ATOM 4158 C C . LEU A 1 513 ? -14.414 26.062 5.305 1 93.62 513 LEU A C 1
ATOM 4160 O O . LEU A 1 513 ? -14.938 25.531 4.324 1 93.62 513 LEU A O 1
ATOM 4164 N N . ALA A 1 514 ? -13.562 27 5.32 1 90.94 514 ALA A N 1
ATOM 4165 C CA . ALA A 1 514 ? -13.086 27.516 4.039 1 90.94 514 ALA A CA 1
ATOM 4166 C C . ALA A 1 514 ? -12.367 26.422 3.248 1 90.94 514 ALA A C 1
ATOM 4168 O O . ALA A 1 514 ? -11.625 25.625 3.822 1 90.94 514 ALA A O 1
ATOM 4169 N N . LYS A 1 515 ? -12.539 26.516 1.937 1 88.81 515 LYS A N 1
ATOM 4170 C CA . LYS A 1 515 ? -12.008 25.469 1.067 1 88.81 515 LYS A CA 1
ATOM 4171 C C . LYS A 1 515 ? -10.641 25.859 0.508 1 88.81 515 LYS A C 1
ATOM 4173 O O . LYS A 1 515 ? -10.367 27.047 0.313 1 88.81 515 LYS A O 1
ATOM 4178 N N . GLY A 1 516 ? -9.797 24.797 0.235 1 81.94 516 GLY A N 1
ATOM 4179 C CA . GLY A 1 516 ? -8.469 25.047 -0.319 1 81.94 516 GLY A CA 1
ATOM 4180 C C . GLY A 1 516 ? -7.359 24.906 0.705 1 81.94 516 GLY A C 1
ATOM 4181 O O . GLY A 1 516 ? -7.605 24.5 1.844 1 81.94 516 GLY A O 1
ATOM 4182 N N . PHE A 1 517 ? -6.117 25.172 0.25 1 76.62 517 PHE A N 1
ATOM 4183 C CA . PHE A 1 517 ? -4.953 25.125 1.126 1 76.62 517 PHE A CA 1
ATOM 4184 C C . PHE A 1 517 ? -4.855 26.406 1.951 1 76.62 517 PHE A C 1
ATOM 4186 O O . PHE A 1 517 ? -3.953 27.219 1.741 1 76.62 517 PHE A O 1
ATOM 4193 N N . VAL A 1 518 ? -5.809 26.562 2.82 1 72.25 518 VAL A N 1
ATOM 4194 C CA . VAL A 1 518 ? -5.863 27.734 3.674 1 72.25 518 VAL A CA 1
ATOM 4195 C C . VAL A 1 518 ? -5.91 27.312 5.141 1 72.25 518 VAL A C 1
ATOM 4197 O O . VAL A 1 518 ? -6.211 26.156 5.449 1 72.25 518 VAL A O 1
ATOM 4200 N N . ASN A 1 519 ? -5.527 28.25 5.93 1 78.38 519 ASN A N 1
ATOM 4201 C CA . ASN A 1 519 ? -5.641 28 7.363 1 78.38 519 ASN A CA 1
ATOM 4202 C C . ASN A 1 519 ? -7.09 27.797 7.785 1 78.38 519 ASN A C 1
ATOM 4204 O O . ASN A 1 519 ? -8.016 28.156 7.055 1 78.38 519 ASN A O 1
ATOM 4208 N N . LEU A 1 520 ? -7.258 27.234 8.812 1 87.75 520 LEU A N 1
ATOM 4209 C CA . LEU A 1 520 ? -8.578 26.984 9.375 1 87.75 520 LEU A CA 1
ATOM 4210 C C . LEU A 1 520 ? -9.398 28.281 9.422 1 87.75 520 LEU A C 1
ATOM 4212 O O . LEU A 1 520 ? -8.977 29.266 10.031 1 87.75 520 LEU A O 1
ATOM 4216 N N . ALA A 1 521 ? -10.438 28.359 8.625 1 88.81 521 ALA A N 1
ATOM 4217 C CA . ALA A 1 521 ? -11.32 29.516 8.547 1 88.81 521 ALA A CA 1
ATOM 4218 C C . ALA A 1 521 ? -12.742 29.109 8.148 1 88.81 521 ALA A C 1
ATOM 4220 O O . ALA A 1 521 ? -12.945 28.031 7.574 1 88.81 521 ALA A O 1
ATOM 4221 N N . SER A 1 522 ? -13.648 29.922 8.516 1 92.5 522 SER A N 1
ATOM 4222 C CA . SER A 1 522 ? -15.039 29.703 8.133 1 92.5 522 SER A CA 1
ATOM 4223 C C . SER A 1 522 ? -15.352 30.375 6.801 1 92.5 522 SER A C 1
ATOM 4225 O O . SER A 1 522 ? -14.844 31.469 6.512 1 92.5 522 SER A O 1
ATOM 4227 N N . VAL A 1 523 ? -16.156 29.781 6.047 1 90.44 523 VAL A N 1
ATOM 4228 C CA . VAL A 1 523 ? -16.531 30.312 4.738 1 90.44 523 VAL A CA 1
ATOM 4229 C C . VAL A 1 523 ? -17.312 31.609 4.91 1 90.44 523 VAL A C 1
ATOM 4231 O O . VAL A 1 523 ? -17.062 32.594 4.203 1 90.44 523 VAL A O 1
ATOM 4234 N N . ASN A 1 524 ? -18.188 31.656 5.852 1 91.88 524 ASN A N 1
ATOM 4235 C CA . ASN A 1 524 ? -19.109 32.781 5.996 1 91.88 524 ASN A CA 1
ATOM 4236 C C . ASN A 1 524 ? -18.828 33.594 7.258 1 91.88 524 ASN A C 1
ATOM 4238 O O . ASN A 1 524 ? -19.641 34.406 7.672 1 91.88 524 ASN A O 1
ATOM 4242 N N . GLY A 1 525 ? -17.719 33.344 7.867 1 93.69 525 GLY A N 1
ATOM 4243 C CA . GLY A 1 525 ? -17.422 34 9.125 1 93.69 525 GLY A CA 1
ATOM 4244 C C . GLY A 1 525 ? -18.125 33.344 10.312 1 93.69 525 GLY A C 1
ATOM 4245 O O . GLY A 1 525 ? -19 32.5 10.148 1 93.69 525 GLY A O 1
ATOM 4246 N N . VAL A 1 526 ? -17.719 33.688 11.438 1 97.12 526 VAL A N 1
ATOM 4247 C CA . VAL A 1 526 ? -18.344 33.25 12.68 1 97.12 526 VAL A CA 1
ATOM 4248 C C . VAL A 1 526 ? -18.984 34.438 13.391 1 97.12 526 VAL A C 1
ATOM 4250 O O . VAL A 1 526 ? -18.297 35.281 13.93 1 97.12 526 VAL A O 1
ATOM 4253 N N . HIS A 1 527 ? -20.312 34.438 13.383 1 97.88 527 HIS A N 1
ATOM 4254 C CA . HIS A 1 527 ? -21.062 35.531 13.969 1 97.88 527 HIS A CA 1
ATOM 4255 C C . HIS A 1 527 ? -21.672 35.125 15.312 1 97.88 527 HIS A C 1
ATOM 4257 O O . HIS A 1 527 ? -22.484 34.219 15.383 1 97.88 527 HIS A O 1
ATOM 4263 N N . LEU A 1 528 ? -21.25 35.812 16.375 1 98.31 528 LEU A N 1
ATOM 4264 C CA . LEU A 1 528 ? -21.75 35.531 17.719 1 98.31 528 LEU A CA 1
ATOM 4265 C C . LEU A 1 528 ? -22.188 36.844 18.406 1 98.31 528 LEU A C 1
ATOM 4267 O O . LEU A 1 528 ? -21.844 37.938 17.969 1 98.31 528 LEU A O 1
ATOM 4271 N N . ARG A 1 529 ? -23.031 36.625 19.406 1 96.69 529 ARG A N 1
ATOM 4272 C CA . ARG A 1 529 ? -23.5 37.688 20.266 1 96.69 529 ARG A CA 1
ATOM 4273 C C . ARG A 1 529 ? -22.688 37.75 21.562 1 96.69 529 ARG A C 1
ATOM 4275 O O . ARG A 1 529 ? -22.562 36.719 22.25 1 96.69 529 ARG A O 1
ATOM 4282 N N . LEU A 1 530 ? -22 38.938 21.812 1 97.94 530 LEU A N 1
ATOM 4283 C CA . LEU A 1 530 ? -21.438 39.219 23.125 1 97.94 530 LEU A CA 1
ATOM 4284 C C . LEU A 1 530 ? -22.453 39.906 24.016 1 97.94 530 LEU A C 1
ATOM 4286 O O . LEU A 1 530 ? -22.719 41.094 23.859 1 97.94 530 LEU A O 1
ATOM 4290 N N . LYS A 1 531 ? -22.922 39.188 24.922 1 98.06 531 LYS A N 1
ATOM 4291 C CA . LYS A 1 531 ? -23.938 39.75 25.828 1 98.06 531 LYS A CA 1
ATOM 4292 C C . LYS A 1 531 ? -23.312 40.156 27.172 1 98.06 531 LYS A C 1
ATOM 4294 O O . LYS A 1 531 ? -22.562 39.375 27.766 1 98.06 531 LYS A O 1
ATOM 4299 N N . LEU A 1 532 ? -23.656 41.344 27.656 1 96.81 532 LEU A N 1
ATOM 4300 C CA . LEU A 1 532 ? -23.125 41.844 28.906 1 96.81 532 LEU A CA 1
ATOM 4301 C C . LEU A 1 532 ? -23.609 41 30.094 1 96.81 532 LEU A C 1
ATOM 4303 O O . LEU A 1 532 ? -24.781 40.625 30.141 1 96.81 532 LEU A O 1
ATOM 4307 N N . ARG A 1 533 ? -22.656 40.656 30.891 1 92.62 533 ARG A N 1
ATOM 4308 C CA . ARG A 1 533 ? -23.016 39.938 32.094 1 92.62 533 ARG A CA 1
ATOM 4309 C C . ARG A 1 533 ? -23.375 40.906 33.219 1 92.62 533 ARG A C 1
ATOM 4311 O O . ARG A 1 533 ? -22.766 41.969 33.344 1 92.62 533 ARG A O 1
ATOM 4318 N N . VAL A 1 534 ? -24.531 40.719 33.906 1 73.81 534 VAL A N 1
ATOM 4319 C CA . VAL A 1 534 ? -24.969 41.594 35 1 73.81 534 VAL A CA 1
ATOM 4320 C C . VAL A 1 534 ? -24.281 41.188 36.312 1 73.81 534 VAL A C 1
ATOM 4322 O O . VAL A 1 534 ? -24.031 40 36.531 1 73.81 534 VAL A O 1
ATOM 4325 N N . MET B 1 1 ? 3.32 17.734 -46.812 1 63.69 1 MET B N 1
ATOM 4326 C CA . MET B 1 1 ? 1.918 17.344 -46.938 1 63.69 1 MET B CA 1
ATOM 4327 C C . MET B 1 1 ? 1.05 18.156 -45.969 1 63.69 1 MET B C 1
ATOM 4329 O O . MET B 1 1 ? 1.377 18.281 -44.781 1 63.69 1 MET B O 1
ATOM 4333 N N . GLU B 1 2 ? 0.159 18.938 -46.406 1 75.88 2 GLU B N 1
ATOM 4334 C CA . GLU B 1 2 ? -0.738 19.812 -45.656 1 75.88 2 GLU B CA 1
ATOM 4335 C C . GLU B 1 2 ? -1.993 19.062 -45.219 1 75.88 2 GLU B C 1
ATOM 4337 O O . GLU B 1 2 ? -2.566 18.297 -45.969 1 75.88 2 GLU B O 1
ATOM 4342 N N . VAL B 1 3 ? -2.15 18.797 -43.938 1 76.5 3 VAL B N 1
ATOM 4343 C CA . VAL B 1 3 ? -3.318 18.078 -43.438 1 76.5 3 VAL B CA 1
ATOM 4344 C C . VAL B 1 3 ? -4.242 19.062 -42.719 1 76.5 3 VAL B C 1
ATOM 4346 O O . VAL B 1 3 ? -3.781 20.062 -42.156 1 76.5 3 VAL B O 1
ATOM 4349 N N . ASN B 1 4 ? -5.484 18.938 -43 1 79 4 ASN B N 1
ATOM 4350 C CA . ASN B 1 4 ? -6.48 19.719 -42.25 1 79 4 ASN B CA 1
ATOM 4351 C C . ASN B 1 4 ? -6.324 19.531 -40.75 1 79 4 ASN B C 1
ATOM 4353 O O . ASN B 1 4 ? -6.191 18.391 -40.25 1 79 4 ASN B O 1
ATOM 4357 N N . ILE B 1 5 ? -6.148 20.625 -40 1 79.12 5 ILE B N 1
ATOM 4358 C CA . ILE B 1 5 ? -5.871 20.688 -38.562 1 79.12 5 ILE B CA 1
ATOM 4359 C C . ILE B 1 5 ? -6.898 19.844 -37.812 1 79.12 5 ILE B C 1
ATOM 4361 O O . ILE B 1 5 ? -6.621 19.359 -36.719 1 79.12 5 ILE B O 1
ATOM 4365 N N . VAL B 1 6 ? -8.047 19.625 -38.375 1 79.5 6 VAL B N 1
ATOM 4366 C CA . VAL B 1 6 ? -9.109 18.875 -37.719 1 79.5 6 VAL B CA 1
ATOM 4367 C C . VAL B 1 6 ? -8.688 17.422 -37.562 1 79.5 6 VAL B C 1
ATOM 4369 O O . VAL B 1 6 ? -9.008 16.781 -36.562 1 79.5 6 VAL B O 1
ATOM 4372 N N . TYR B 1 7 ? -7.902 17.016 -38.531 1 79.12 7 TYR B N 1
ATOM 4373 C CA . TYR B 1 7 ? -7.516 15.609 -38.469 1 79.12 7 TYR B CA 1
ATOM 4374 C C . TYR B 1 7 ? -6.523 15.352 -37.344 1 79.12 7 TYR B C 1
ATOM 4376 O O . TYR B 1 7 ? -6.738 14.469 -36.531 1 79.12 7 TYR B O 1
ATOM 4384 N N . PRO B 1 8 ? -5.457 16.156 -37.312 1 79.62 8 PRO B N 1
ATOM 4385 C CA . PRO B 1 8 ? -4.551 15.938 -36.188 1 79.62 8 PRO B CA 1
ATOM 4386 C C . PRO B 1 8 ? -5.23 16.125 -34.844 1 79.62 8 PRO B C 1
ATOM 4388 O O . PRO B 1 8 ? -4.914 15.422 -33.875 1 79.62 8 PRO B O 1
ATOM 4391 N N . LEU B 1 9 ? -6.125 17.016 -34.75 1 81.94 9 LEU B N 1
ATOM 4392 C CA . LEU B 1 9 ? -6.848 17.219 -33.5 1 81.94 9 LEU B CA 1
ATOM 4393 C C . LEU B 1 9 ? -7.711 16.016 -33.156 1 81.94 9 LEU B C 1
ATOM 4395 O O . LEU B 1 9 ? -7.824 15.633 -31.984 1 81.94 9 LEU B O 1
ATOM 4399 N N . ALA B 1 10 ? -8.281 15.547 -34.188 1 81.81 10 ALA B N 1
ATOM 4400 C CA . ALA B 1 10 ? -9.094 14.344 -33.969 1 81.81 10 ALA B CA 1
ATOM 4401 C C . ALA B 1 10 ? -8.234 13.172 -33.531 1 81.81 10 ALA B C 1
ATOM 4403 O O . ALA B 1 10 ? -8.625 12.406 -32.656 1 81.81 10 ALA B O 1
ATOM 4404 N N . VAL B 1 11 ? -7.113 13.062 -34.125 1 80.5 11 VAL B N 1
ATOM 4405 C CA . VAL B 1 11 ? -6.203 11.984 -33.75 1 80.5 11 VAL B CA 1
ATOM 4406 C C . VAL B 1 11 ? -5.758 12.148 -32.312 1 80.5 11 VAL B C 1
ATOM 4408 O O . VAL B 1 11 ? -5.719 11.172 -31.547 1 80.5 11 VAL B O 1
ATOM 4411 N N . VAL B 1 12 ? -5.469 13.344 -31.984 1 81.5 12 VAL B N 1
ATOM 4412 C CA . VAL B 1 12 ? -5.051 13.609 -30.625 1 81.5 12 VAL B CA 1
ATOM 4413 C C . VAL B 1 12 ? -6.195 13.289 -29.656 1 81.5 12 VAL B C 1
ATOM 4415 O O . VAL B 1 12 ? -5.98 12.695 -28.609 1 81.5 12 VAL B O 1
ATOM 4418 N N . ALA B 1 13 ? -7.312 13.641 -30.031 1 84.62 13 ALA B N 1
ATOM 4419 C CA . ALA B 1 13 ? -8.477 13.375 -29.188 1 84.62 13 ALA B CA 1
ATOM 4420 C C . ALA B 1 13 ? -8.711 11.883 -29.031 1 84.62 13 ALA B C 1
ATOM 4422 O O . ALA B 1 13 ? -9.023 11.406 -27.938 1 84.62 13 ALA B O 1
ATOM 4423 N N . ILE B 1 14 ? -8.555 11.234 -30.078 1 83 14 ILE B N 1
ATOM 4424 C CA . ILE B 1 14 ? -8.742 9.789 -30.047 1 83 14 ILE B CA 1
ATOM 4425 C C . ILE B 1 14 ? -7.66 9.141 -29.172 1 83 14 ILE B C 1
ATOM 4427 O O . ILE B 1 14 ? -7.949 8.25 -28.375 1 83 14 ILE B O 1
ATOM 4431 N N . LEU B 1 15 ? -6.52 9.609 -29.297 1 81.56 15 LEU B N 1
ATOM 4432 C CA . LEU B 1 15 ? -5.418 9.062 -28.516 1 81.56 15 LEU B CA 1
ATOM 4433 C C . LEU B 1 15 ? -5.621 9.344 -27.031 1 81.56 15 LEU B C 1
ATOM 4435 O O . LEU B 1 15 ? -5.355 8.477 -26.188 1 81.56 15 LEU B O 1
ATOM 4439 N N . VAL B 1 16 ? -6.086 10.477 -26.766 1 82.25 16 VAL B N 1
ATOM 4440 C CA . VAL B 1 16 ? -6.344 10.844 -25.375 1 82.25 16 VAL B CA 1
ATOM 4441 C C . VAL B 1 16 ? -7.48 9.992 -24.812 1 82.25 16 VAL B C 1
ATOM 4443 O O . VAL B 1 16 ? -7.422 9.531 -23.672 1 82.25 16 VAL B O 1
ATOM 4446 N N . TRP B 1 17 ? -8.414 9.836 -25.625 1 82.56 17 TRP B N 1
ATOM 4447 C CA . TRP B 1 17 ? -9.539 9.008 -25.219 1 82.56 17 TRP B CA 1
ATOM 4448 C C . TRP B 1 17 ? -9.094 7.574 -24.953 1 82.56 17 TRP B C 1
ATOM 4450 O O . TRP B 1 17 ? -9.469 6.973 -23.953 1 82.56 17 TRP B O 1
ATOM 4460 N N . PHE B 1 18 ? -8.352 7.09 -25.859 1 80.62 18 PHE B N 1
ATOM 4461 C CA . PHE B 1 18 ? -7.848 5.727 -25.719 1 80.62 18 PHE B CA 1
ATOM 4462 C C . PHE B 1 18 ? -6.961 5.602 -24.484 1 80.62 18 PHE B C 1
ATOM 4464 O O . PHE B 1 18 ? -7.047 4.613 -23.766 1 80.62 18 PHE B O 1
ATOM 4471 N N . TYR B 1 19 ? -6.188 6.527 -24.328 1 81.62 19 TYR B N 1
ATOM 4472 C CA . TYR B 1 19 ? -5.34 6.543 -23.141 1 81.62 19 TYR B CA 1
ATOM 4473 C C . TYR B 1 19 ? -6.18 6.566 -21.875 1 81.62 19 TYR B C 1
ATOM 4475 O O . TYR B 1 19 ? -5.898 5.828 -20.922 1 81.62 19 TYR B O 1
ATOM 4483 N N . HIS B 1 20 ? -7.129 7.375 -21.891 1 82.56 20 HIS B N 1
ATOM 4484 C CA . HIS B 1 20 ? -8.008 7.469 -20.734 1 82.56 20 HIS B CA 1
ATOM 4485 C C . HIS B 1 20 ? -8.742 6.152 -20.484 1 82.56 20 HIS B C 1
ATOM 4487 O O . HIS B 1 20 ? -8.891 5.727 -19.344 1 82.56 20 HIS B O 1
ATOM 4493 N N . ARG B 1 21 ? -9.133 5.57 -21.516 1 78.62 21 ARG B N 1
ATOM 4494 C CA . ARG B 1 21 ? -9.852 4.305 -21.391 1 78.62 21 ARG B CA 1
ATOM 4495 C C . ARG B 1 21 ? -8.945 3.205 -20.859 1 78.62 21 ARG B C 1
ATOM 4497 O O . ARG B 1 21 ? -9.383 2.344 -20.094 1 78.62 21 ARG B O 1
ATOM 4504 N N . LEU B 1 22 ? -7.723 3.295 -21.25 1 79.25 22 LEU B N 1
ATOM 4505 C CA . LEU B 1 22 ? -6.777 2.254 -20.859 1 79.25 22 LEU B CA 1
ATOM 4506 C C . LEU B 1 22 ? -6.309 2.453 -19.422 1 79.25 22 LEU B C 1
ATOM 4508 O O . LEU B 1 22 ? -5.965 1.488 -18.734 1 79.25 22 LEU B O 1
ATOM 4512 N N . THR B 1 23 ? -6.359 3.709 -18.953 1 83.38 23 THR B N 1
ATOM 4513 C CA . THR B 1 23 ? -5.727 3.984 -17.672 1 83.38 23 THR B CA 1
ATOM 4514 C C . THR B 1 23 ? -6.777 4.238 -16.594 1 83.38 23 THR B C 1
ATOM 4516 O O . THR B 1 23 ? -6.445 4.355 -15.414 1 83.38 23 THR B O 1
ATOM 4519 N N . ARG B 1 24 ? -8.023 4.266 -16.953 1 82.5 24 ARG B N 1
ATOM 4520 C CA . ARG B 1 24 ? -9.086 4.629 -16.016 1 82.5 24 ARG B CA 1
ATOM 4521 C C . ARG B 1 24 ? -9.18 3.631 -14.875 1 82.5 24 ARG B C 1
ATOM 4523 O O . ARG B 1 24 ? -9.531 4 -13.75 1 82.5 24 ARG B O 1
ATOM 4530 N N . VAL B 1 25 ? -8.789 2.367 -15.125 1 87.31 25 VAL B N 1
ATOM 4531 C CA . VAL B 1 25 ? -8.984 1.307 -14.141 1 87.31 25 VAL B CA 1
ATOM 4532 C C . VAL B 1 25 ? -7.812 1.281 -13.164 1 87.31 25 VAL B C 1
ATOM 4534 O O . VAL B 1 25 ? -7.918 0.724 -12.07 1 87.31 25 VAL B O 1
ATOM 4537 N N . TYR B 1 26 ? -6.695 1.92 -13.461 1 90.25 26 TYR B N 1
ATOM 4538 C CA . TYR B 1 26 ? -5.453 1.756 -12.719 1 90.25 26 TYR B CA 1
ATOM 4539 C C . TYR B 1 26 ? -5.512 2.492 -11.383 1 90.25 26 TYR B C 1
ATOM 4541 O O . TYR B 1 26 ? -4.605 2.369 -10.562 1 90.25 26 TYR B O 1
ATOM 4549 N N . GLY B 1 27 ? -6.59 3.23 -11.102 1 89.69 27 GLY B N 1
ATOM 4550 C CA . GLY B 1 27 ? -6.766 3.879 -9.812 1 89.69 27 GLY B CA 1
ATOM 4551 C C . GLY B 1 27 ? -7.438 2.988 -8.781 1 89.69 27 GLY B C 1
ATOM 4552 O O . GLY B 1 27 ? -7.551 3.357 -7.613 1 89.69 27 GLY B O 1
ATOM 4553 N N . TYR B 1 28 ? -7.773 1.81 -9.148 1 93.62 28 TYR B N 1
ATOM 4554 C CA . TYR B 1 28 ? -8.578 0.897 -8.344 1 93.62 28 TYR B CA 1
ATOM 4555 C C . TYR B 1 28 ? -7.902 0.602 -7.008 1 93.62 28 TYR B C 1
ATOM 4557 O O . TYR B 1 28 ? -8.539 0.681 -5.953 1 93.62 28 TYR B O 1
ATOM 4565 N N . PHE B 1 29 ? -6.645 0.349 -7.02 1 95.38 29 PHE B N 1
ATOM 4566 C CA . PHE B 1 29 ? -5.973 -0.13 -5.82 1 95.38 29 PHE B CA 1
ATOM 4567 C C . PHE B 1 29 ? -5.605 1.032 -4.906 1 95.38 29 PHE B C 1
ATOM 4569 O O . PHE B 1 29 ? -5.281 0.828 -3.732 1 95.38 29 PHE B O 1
ATOM 4576 N N . HIS B 1 30 ? -5.672 2.268 -5.406 1 93.5 30 HIS B N 1
ATOM 4577 C CA . HIS B 1 30 ? -5.355 3.439 -4.594 1 93.5 30 HIS B CA 1
ATOM 4578 C C . HIS B 1 30 ? -6.441 3.701 -3.557 1 93.5 30 HIS B C 1
ATOM 4580 O O . HIS B 1 30 ? -6.234 4.473 -2.615 1 93.5 30 HIS B O 1
ATOM 4586 N N . GLU B 1 31 ? -7.52 3.117 -3.686 1 90.69 31 GLU B N 1
ATOM 4587 C CA . GLU B 1 31 ? -8.633 3.295 -2.754 1 90.69 31 GLU B CA 1
ATOM 4588 C C . GLU B 1 31 ? -8.641 2.197 -1.693 1 90.69 31 GLU B C 1
ATOM 4590 O O . GLU B 1 31 ? -9.562 2.125 -0.877 1 90.69 31 GLU B O 1
ATOM 4595 N N . LYS B 1 32 ? -7.715 1.355 -1.704 1 93.56 32 LYS B N 1
ATOM 4596 C CA . L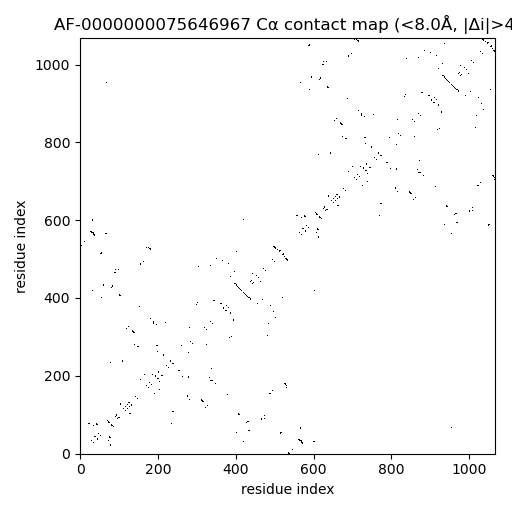YS B 1 32 ? -7.617 0.247 -0.759 1 93.56 32 LYS B CA 1
ATOM 4597 C C . LYS B 1 32 ? -6.395 0.396 0.139 1 93.56 32 LYS B C 1
ATOM 4599 O O . LYS B 1 32 ? -5.387 0.984 -0.265 1 93.56 32 LYS B O 1
ATOM 4604 N N . PRO B 1 33 ? -6.426 -0.138 1.322 1 92.94 33 PRO B N 1
ATOM 4605 C CA . PRO B 1 33 ? -5.324 -0.011 2.279 1 92.94 33 PRO B CA 1
ATOM 4606 C C . PRO B 1 33 ? -4.211 -1.024 2.031 1 92.94 33 PRO B C 1
ATOM 4608 O O . PRO B 1 33 ? -3.686 -1.614 2.98 1 92.94 33 PRO B O 1
ATOM 4611 N N . ILE B 1 34 ? -3.879 -1.301 0.792 1 94.81 34 ILE B N 1
ATOM 4612 C CA . ILE B 1 34 ? -2.811 -2.227 0.435 1 94.81 34 ILE B CA 1
ATOM 4613 C C . ILE B 1 34 ? -1.909 -1.592 -0.623 1 94.81 34 ILE B C 1
ATOM 4615 O O . ILE B 1 34 ? -2.361 -0.763 -1.416 1 94.81 34 ILE B O 1
ATOM 4619 N N . PRO B 1 35 ? -0.649 -1.948 -0.555 1 95.12 35 PRO B N 1
ATOM 4620 C CA . PRO B 1 35 ? 0.22 -1.465 -1.63 1 95.12 35 PRO B CA 1
ATOM 4621 C C . PRO B 1 35 ? -0.126 -2.074 -2.986 1 95.12 35 PRO B C 1
ATOM 4623 O O . PRO B 1 35 ? -0.867 -3.057 -3.055 1 95.12 35 PRO B O 1
ATOM 4626 N N . SER B 1 36 ? 0.305 -1.454 -4.031 1 95.56 36 SER B N 1
ATOM 4627 C CA . SER B 1 36 ? 0.072 -1.964 -5.379 1 95.56 36 SER B CA 1
ATOM 4628 C C . SER B 1 36 ? 1.252 -1.662 -6.297 1 95.56 36 SER B C 1
ATOM 4630 O O . SER B 1 36 ? 2.008 -0.719 -6.055 1 95.56 36 SER B O 1
ATOM 4632 N N . MET B 1 37 ? 1.395 -2.453 -7.262 1 94.69 37 MET B N 1
ATOM 4633 C CA . MET B 1 37 ? 2.457 -2.268 -8.25 1 94.69 37 MET B CA 1
ATOM 4634 C C . MET B 1 37 ? 2.072 -1.202 -9.266 1 94.69 37 MET B C 1
ATOM 4636 O O . MET B 1 37 ? 0.887 -0.977 -9.523 1 94.69 37 MET B O 1
ATOM 4640 N N . ALA B 1 38 ? 3.115 -0.595 -9.82 1 91.69 38 ALA B N 1
ATOM 4641 C CA . ALA B 1 38 ? 2.867 0.373 -10.891 1 91.69 38 ALA B CA 1
ATOM 4642 C C . ALA B 1 38 ? 2.258 -0.303 -12.109 1 91.69 38 ALA B C 1
ATOM 4644 O O . ALA B 1 38 ? 2.535 -1.473 -12.383 1 91.69 38 ALA B O 1
ATOM 4645 N N . ALA B 1 39 ? 1.342 0.358 -12.742 1 91 39 ALA B N 1
ATOM 4646 C CA . ALA B 1 39 ? 0.705 -0.154 -13.953 1 91 39 ALA B CA 1
ATOM 4647 C C . ALA B 1 39 ? 1.05 0.711 -15.164 1 91 39 ALA B C 1
ATOM 4649 O O . ALA B 1 39 ? 1.069 1.94 -15.07 1 91 39 ALA B O 1
ATOM 4650 N N . LYS B 1 40 ? 1.413 0.085 -16.188 1 87.5 40 LYS B N 1
ATOM 4651 C CA . LYS B 1 40 ? 1.67 0.776 -17.438 1 87.5 40 LYS B CA 1
ATOM 4652 C C . LYS B 1 40 ? 0.492 0.628 -18.406 1 87.5 40 LYS B C 1
ATOM 4654 O O . LYS B 1 40 ? -0.154 -0.422 -18.438 1 87.5 40 LYS B O 1
ATOM 4659 N N . PRO B 1 41 ? 0.314 1.696 -19.188 1 83.69 41 PRO B N 1
ATOM 4660 C CA . PRO B 1 41 ? -0.811 1.626 -20.125 1 83.69 41 PRO B CA 1
ATOM 4661 C C . PRO B 1 41 ? -0.745 0.401 -21.031 1 83.69 41 PRO B C 1
ATOM 4663 O O . PRO B 1 41 ? 0.317 0.088 -21.578 1 83.69 41 PRO B O 1
ATOM 4666 N N . MET B 1 42 ? -1.824 -0.385 -21.125 1 79.81 42 MET B N 1
ATOM 4667 C CA . MET B 1 42 ? -2.016 -1.536 -22 1 79.81 42 MET B CA 1
ATOM 4668 C C . MET B 1 42 ? -1.472 -2.807 -21.359 1 79.81 42 MET B C 1
ATOM 4670 O O . MET B 1 42 ? -2.059 -3.881 -21.5 1 79.81 42 MET B O 1
ATOM 4674 N N . PHE B 1 43 ? -0.394 -2.703 -20.625 1 85.81 43 PHE B N 1
ATOM 4675 C CA . PHE B 1 43 ? 0.27 -3.912 -20.141 1 85.81 43 PHE B CA 1
ATOM 4676 C C . PHE B 1 43 ? -0.039 -4.152 -18.672 1 85.81 43 PHE B C 1
ATOM 4678 O O . PHE B 1 43 ? -0.017 -5.293 -18.203 1 85.81 43 PHE B O 1
ATOM 4685 N N . GLY B 1 44 ? -0.333 -3.059 -17.969 1 90.19 44 GLY B N 1
ATOM 4686 C CA . GLY B 1 44 ? -0.456 -3.176 -16.516 1 90.19 44 GLY B CA 1
ATOM 4687 C C . GLY B 1 44 ? 0.879 -3.352 -15.82 1 90.19 44 GLY B C 1
ATOM 4688 O O . GLY B 1 44 ? 1.857 -2.686 -16.156 1 90.19 44 GLY B O 1
ATOM 4689 N N . SER B 1 45 ? 0.911 -4.215 -14.859 1 94.12 45 SER B N 1
ATOM 4690 C CA . SER B 1 45 ? 2.102 -4.414 -14.039 1 94.12 45 SER B CA 1
ATOM 4691 C C . SER B 1 45 ? 2.953 -5.562 -14.57 1 94.12 45 SER B C 1
ATOM 4693 O O . SER B 1 45 ? 4.086 -5.758 -14.133 1 94.12 45 SER B O 1
ATOM 4695 N N . THR B 1 46 ? 2.484 -6.363 -15.555 1 91.75 46 THR B N 1
ATOM 4696 C CA . THR B 1 46 ? 3.141 -7.594 -15.992 1 91.75 46 THR B CA 1
ATOM 4697 C C . THR B 1 46 ? 3.908 -7.367 -17.281 1 91.75 46 THR B C 1
ATOM 4699 O O . THR B 1 46 ? 4.176 -8.312 -18.031 1 91.75 46 THR B O 1
ATOM 4702 N N . LYS B 1 47 ? 4.234 -6.145 -17.578 1 89.31 47 LYS B N 1
ATOM 4703 C CA . LYS B 1 47 ? 4.945 -5.789 -18.812 1 89.31 47 LYS B CA 1
ATOM 4704 C C . LYS B 1 47 ? 6.238 -6.59 -18.953 1 89.31 47 LYS B C 1
ATOM 4706 O O . LYS B 1 47 ? 6.543 -7.105 -20.031 1 89.31 47 LYS B O 1
ATOM 4711 N N . PRO B 1 48 ? 7.004 -6.766 -17.891 1 90.56 48 PRO B N 1
ATOM 4712 C CA . PRO B 1 48 ? 8.266 -7.496 -18.016 1 90.56 48 PRO B CA 1
ATOM 4713 C C . PRO B 1 48 ? 8.07 -8.93 -18.5 1 90.56 48 PRO B C 1
ATOM 4715 O O . PRO B 1 48 ? 8.914 -9.469 -19.219 1 90.56 48 PRO B O 1
ATOM 4718 N N . VAL B 1 49 ? 7.02 -9.57 -18.141 1 89.5 49 VAL B N 1
ATOM 4719 C CA . VAL B 1 49 ? 6.738 -10.938 -18.562 1 89.5 49 VAL B CA 1
ATOM 4720 C C . VAL B 1 49 ? 6.223 -10.945 -20 1 89.5 49 VAL B C 1
ATOM 4722 O O . VAL B 1 49 ? 6.66 -11.758 -20.828 1 89.5 49 VAL B O 1
ATOM 4725 N N . LEU B 1 50 ? 5.379 -10.016 -20.281 1 83.81 50 LEU B N 1
ATOM 4726 C CA . LEU B 1 50 ? 4.781 -9.93 -21.609 1 83.81 50 LEU B CA 1
ATOM 4727 C C . LEU B 1 50 ? 5.836 -9.617 -22.656 1 83.81 50 LEU B C 1
ATOM 4729 O O . LEU B 1 50 ? 5.734 -10.07 -23.797 1 83.81 50 LEU B O 1
ATOM 4733 N N . THR B 1 51 ? 6.809 -8.82 -22.266 1 86.81 51 THR B N 1
ATOM 4734 C CA . THR B 1 51 ? 7.859 -8.438 -23.203 1 86.81 51 THR B CA 1
ATOM 4735 C C . THR B 1 51 ? 9.031 -9.422 -23.125 1 86.81 51 THR B C 1
ATOM 4737 O O . THR B 1 51 ? 10.117 -9.133 -23.641 1 86.81 51 THR B O 1
ATOM 4740 N N . LYS B 1 52 ? 8.914 -10.57 -22.422 1 87.56 52 LYS B N 1
ATOM 4741 C CA . LYS B 1 52 ? 9.867 -11.672 -22.344 1 87.56 52 LYS B CA 1
ATOM 4742 C C . LYS B 1 52 ? 11.195 -11.211 -21.75 1 87.56 52 LYS B C 1
ATOM 4744 O O . LYS B 1 52 ? 12.258 -11.633 -22.203 1 87.56 52 LYS B O 1
ATOM 4749 N N . LYS B 1 53 ? 11.102 -10.258 -20.812 1 91.06 53 LYS B N 1
ATOM 4750 C CA . LYS B 1 53 ? 12.305 -9.828 -20.094 1 91.06 53 LYS B CA 1
ATOM 4751 C C . LYS B 1 53 ? 12.648 -10.781 -18.953 1 91.06 53 LYS B C 1
ATOM 4753 O O . LYS B 1 53 ? 13.789 -10.844 -18.516 1 91.06 53 LYS B O 1
ATOM 4758 N N . CYS B 1 54 ? 11.648 -11.445 -18.5 1 92.81 54 CYS B N 1
ATOM 4759 C CA . CYS B 1 54 ? 11.859 -12.43 -17.453 1 92.81 54 CYS B CA 1
ATOM 4760 C C . CYS B 1 54 ? 10.844 -13.562 -17.547 1 92.81 54 CYS B C 1
ATOM 4762 O O . CYS B 1 54 ? 9.891 -13.484 -18.328 1 92.81 54 CYS B O 1
ATOM 4764 N N . SER B 1 55 ? 11.125 -14.641 -16.906 1 93.5 55 SER B N 1
ATOM 4765 C CA . SER B 1 55 ? 10.164 -15.734 -16.812 1 93.5 55 SER B CA 1
ATOM 4766 C C . SER B 1 55 ? 9.047 -15.414 -15.828 1 93.5 55 SER B C 1
ATOM 4768 O O . SER B 1 55 ? 9.188 -14.508 -15 1 93.5 55 SER B O 1
ATOM 4770 N N . PHE B 1 56 ? 7.961 -16.062 -15.984 1 93.44 56 PHE B N 1
ATOM 4771 C CA . PHE B 1 56 ? 6.84 -15.844 -15.078 1 93.44 56 PHE B CA 1
ATOM 4772 C C . PHE B 1 56 ? 7.223 -16.219 -13.648 1 93.44 56 PHE B C 1
ATOM 4774 O O . PHE B 1 56 ? 6.836 -15.531 -12.703 1 93.44 56 PHE B O 1
ATOM 4781 N N . ASN B 1 57 ? 8.016 -17.281 -13.453 1 95 57 ASN B N 1
ATOM 4782 C CA . ASN B 1 57 ? 8.5 -17.672 -12.133 1 95 57 ASN B CA 1
ATOM 4783 C C . ASN B 1 57 ? 9.359 -16.578 -11.5 1 95 57 ASN B C 1
ATOM 4785 O O . ASN B 1 57 ? 9.18 -16.234 -10.336 1 95 57 ASN B O 1
ATOM 4789 N N . GLU B 1 58 ? 10.211 -16.047 -12.344 1 94.94 58 GLU B N 1
ATOM 4790 C CA . GLU B 1 58 ? 11.078 -14.977 -11.867 1 94.94 58 GLU B CA 1
ATOM 4791 C C . GLU B 1 58 ? 10.273 -13.742 -11.484 1 94.94 58 GLU B C 1
ATOM 4793 O O . GLU B 1 58 ? 10.578 -13.07 -10.492 1 94.94 58 GLU B O 1
ATOM 4798 N N . PHE B 1 59 ? 9.328 -13.484 -12.289 1 95.62 59 PHE B N 1
ATOM 4799 C CA . PHE B 1 59 ? 8.469 -12.344 -12.023 1 95.62 59 PHE B CA 1
ATOM 4800 C C . PHE B 1 59 ? 7.746 -12.508 -10.688 1 95.62 59 PHE B C 1
ATOM 4802 O O . PHE B 1 59 ? 7.738 -11.594 -9.867 1 95.62 59 PHE B O 1
ATOM 4809 N N . ILE B 1 60 ? 7.16 -13.648 -10.453 1 96.81 60 ILE B N 1
ATOM 4810 C CA . ILE B 1 60 ? 6.418 -13.922 -9.227 1 96.81 60 ILE B CA 1
ATOM 4811 C C . ILE B 1 60 ? 7.348 -13.797 -8.023 1 96.81 60 ILE B C 1
ATOM 4813 O O . ILE B 1 60 ? 6.977 -13.227 -6.996 1 96.81 60 ILE B O 1
ATOM 4817 N N . LYS B 1 61 ? 8.539 -14.328 -8.117 1 96.75 61 LYS B N 1
ATOM 4818 C CA . LYS B 1 61 ? 9.508 -14.227 -7.031 1 96.75 61 LYS B CA 1
ATOM 4819 C C . LYS B 1 61 ? 9.883 -12.773 -6.758 1 96.75 61 LYS B C 1
ATOM 4821 O O . LYS B 1 61 ? 9.961 -12.352 -5.602 1 96.75 61 LYS B O 1
ATOM 4826 N N . LYS B 1 62 ? 10.086 -12.047 -7.824 1 95.94 62 LYS B N 1
ATOM 4827 C CA . LYS B 1 62 ? 10.5 -10.648 -7.699 1 95.94 62 LYS B CA 1
ATOM 4828 C C . LYS B 1 62 ? 9.445 -9.82 -6.98 1 95.94 62 LYS B C 1
ATOM 4830 O O . LYS B 1 62 ? 9.758 -9.078 -6.055 1 95.94 62 LYS B O 1
ATOM 4835 N N . ILE B 1 63 ? 8.234 -9.938 -7.395 1 95.06 63 ILE B N 1
ATOM 4836 C CA . ILE B 1 63 ? 7.18 -9.109 -6.812 1 95.06 63 ILE B CA 1
ATOM 4837 C C . ILE B 1 63 ? 6.883 -9.578 -5.391 1 95.06 63 ILE B C 1
ATOM 4839 O O . ILE B 1 63 ? 6.527 -8.781 -4.523 1 95.06 63 ILE B O 1
ATOM 4843 N N . TYR B 1 64 ? 7.031 -10.867 -5.137 1 96.81 64 TYR B N 1
ATOM 4844 C CA . TYR B 1 64 ? 6.883 -11.414 -3.793 1 96.81 64 TYR B CA 1
ATOM 4845 C C . TYR B 1 64 ? 7.902 -10.805 -2.842 1 96.81 64 TYR B C 1
ATOM 4847 O O . TYR B 1 64 ? 7.562 -10.414 -1.721 1 96.81 64 TYR B O 1
ATOM 4855 N N . ASP B 1 65 ? 9.109 -10.68 -3.295 1 94.44 65 ASP B N 1
ATOM 4856 C CA . ASP B 1 65 ? 10.203 -10.164 -2.473 1 94.44 65 ASP B CA 1
ATOM 4857 C C . ASP B 1 65 ? 10.086 -8.656 -2.291 1 94.44 65 ASP B C 1
ATOM 4859 O O . ASP B 1 65 ? 10.477 -8.117 -1.251 1 94.44 65 ASP B O 1
ATOM 4863 N N . GLN B 1 66 ? 9.562 -8.047 -3.314 1 91.19 66 GLN B N 1
ATOM 4864 C CA . GLN B 1 66 ? 9.438 -6.594 -3.297 1 91.19 66 GLN B CA 1
ATOM 4865 C C . GLN B 1 66 ? 8.555 -6.133 -2.139 1 91.19 66 GLN B C 1
ATOM 4867 O O . GLN B 1 66 ? 8.773 -5.062 -1.569 1 91.19 66 GLN B O 1
ATOM 4872 N N . TYR B 1 67 ? 7.594 -6.852 -1.738 1 92.06 67 TYR B N 1
ATOM 4873 C CA . TYR B 1 67 ? 6.629 -6.453 -0.72 1 92.06 67 TYR B CA 1
ATOM 4874 C C . TYR B 1 67 ? 6.738 -7.34 0.515 1 92.06 67 TYR B C 1
ATOM 4876 O O . TYR B 1 67 ? 5.734 -7.852 1.012 1 92.06 67 TYR B O 1
ATOM 4884 N N . GLU B 1 68 ? 7.938 -7.5 0.947 1 88.56 68 GLU B N 1
ATOM 4885 C CA . GLU B 1 68 ? 8.164 -8.289 2.154 1 88.56 68 GLU B CA 1
ATOM 4886 C C . GLU B 1 68 ? 7.395 -7.715 3.342 1 88.56 68 GLU B C 1
ATOM 4888 O O . GLU B 1 68 ? 7.348 -6.5 3.533 1 88.56 68 GLU B O 1
ATOM 4893 N N . GLY B 1 69 ? 6.711 -8.531 4.023 1 84.31 69 GLY B N 1
ATOM 4894 C CA . GLY B 1 69 ? 5.977 -8.117 5.203 1 84.31 69 GLY B CA 1
ATOM 4895 C C . GLY B 1 69 ? 4.523 -7.785 4.922 1 84.31 69 GLY B C 1
ATOM 4896 O O . GLY B 1 69 ? 3.715 -7.672 5.844 1 84.31 69 GLY B O 1
ATOM 4897 N N . VAL B 1 70 ? 4.207 -7.598 3.705 1 90.94 70 VAL B N 1
ATOM 4898 C CA . VAL B 1 70 ? 2.842 -7.285 3.297 1 90.94 70 VAL B CA 1
ATOM 4899 C C . VAL B 1 70 ? 2.061 -8.578 3.076 1 90.94 70 VAL B C 1
ATOM 4901 O O . VAL B 1 70 ? 2.59 -9.547 2.523 1 90.94 70 VAL B O 1
ATOM 4904 N N . LYS B 1 71 ? 0.832 -8.609 3.512 1 93.94 71 LYS B N 1
ATOM 4905 C CA . LYS B 1 71 ? 0.026 -9.82 3.389 1 93.94 71 LYS B CA 1
ATOM 4906 C C . LYS B 1 71 ? -0.644 -9.898 2.021 1 93.94 71 LYS B C 1
ATOM 4908 O O . LYS B 1 71 ? -0.912 -10.992 1.518 1 93.94 71 LYS B O 1
ATOM 4913 N N . CYS B 1 72 ? -0.934 -8.75 1.513 1 96.25 72 CYS B N 1
ATOM 4914 C CA . CYS B 1 72 ? -1.645 -8.68 0.241 1 96.25 72 CYS B CA 1
ATOM 4915 C C . CYS B 1 72 ? -1.295 -7.398 -0.506 1 96.25 72 CYS B C 1
ATOM 4917 O O . CYS B 1 72 ? -1.161 -6.336 0.104 1 96.25 72 CYS B O 1
ATOM 4919 N N . PHE B 1 73 ? -1.071 -7.43 -1.765 1 97.31 73 PHE B N 1
ATOM 4920 C CA . PHE B 1 73 ? -0.869 -6.234 -2.578 1 97.31 73 PHE B CA 1
ATOM 4921 C C . PHE B 1 73 ? -1.568 -6.371 -3.924 1 97.31 73 PHE B C 1
ATOM 4923 O O . PHE B 1 73 ? -2.004 -7.465 -4.297 1 97.31 73 PHE B O 1
ATOM 4930 N N . GLY B 1 74 ? -1.714 -5.27 -4.641 1 97.5 74 GLY B N 1
ATOM 4931 C CA . GLY B 1 74 ? -2.439 -5.273 -5.902 1 97.5 74 GLY B CA 1
ATOM 4932 C C . GLY B 1 74 ? -1.532 -5.137 -7.109 1 97.5 74 GLY B C 1
ATOM 4933 O O . GLY B 1 74 ? -0.458 -4.539 -7.023 1 97.5 74 GLY B O 1
ATOM 4934 N N . LEU B 1 75 ? -1.919 -5.719 -8.195 1 96.88 75 LEU B N 1
ATOM 4935 C CA . LEU B 1 75 ? -1.281 -5.488 -9.484 1 96.88 75 LEU B CA 1
ATOM 4936 C C . LEU B 1 75 ? -2.291 -5.625 -10.625 1 96.88 75 LEU B C 1
ATOM 4938 O O . LEU B 1 75 ? -3.43 -6.043 -10.398 1 96.88 75 LEU B O 1
ATOM 4942 N N . PHE B 1 76 ? -1.916 -5.172 -11.789 1 93.88 76 PHE B N 1
ATOM 4943 C CA . PHE B 1 76 ? -2.752 -5.266 -12.977 1 93.88 76 PHE B CA 1
ATOM 4944 C C . PHE B 1 76 ? -2.078 -6.117 -14.047 1 93.88 76 PHE B C 1
ATOM 4946 O O . PHE B 1 76 ? -0.878 -5.98 -14.289 1 93.88 76 PHE B O 1
ATOM 4953 N N . ASP B 1 77 ? -2.723 -7.098 -14.461 1 90.94 77 ASP B N 1
ATOM 4954 C CA . ASP B 1 77 ? -2.373 -7.711 -15.742 1 90.94 77 ASP B CA 1
ATOM 4955 C C . ASP B 1 77 ? -3.219 -7.137 -16.875 1 90.94 77 ASP B C 1
ATOM 4957 O O . ASP B 1 77 ? -4.367 -7.543 -17.078 1 90.94 77 ASP B O 1
ATOM 4961 N N . ALA B 1 78 ? -2.617 -6.242 -17.562 1 87.56 78 ALA B N 1
ATOM 4962 C CA . ALA B 1 78 ? -3.371 -5.375 -18.469 1 87.56 78 ALA B CA 1
ATOM 4963 C C . ALA B 1 78 ? -4.453 -4.605 -17.719 1 87.56 78 ALA B C 1
ATOM 4965 O O . ALA B 1 78 ? -4.152 -3.846 -16.781 1 87.56 78 ALA B O 1
ATOM 4966 N N . LYS B 1 79 ? -5.75 -4.973 -17.906 1 87.69 79 LYS B N 1
ATOM 4967 C CA . LYS B 1 79 ? -6.828 -4.27 -17.219 1 87.69 79 LYS B CA 1
ATOM 4968 C C . LYS B 1 79 ? -7.391 -5.113 -16.078 1 87.69 79 LYS B C 1
ATOM 4970 O O . LYS B 1 79 ? -8.172 -4.625 -15.266 1 87.69 79 LYS B O 1
ATOM 4975 N N . GLN B 1 80 ? -6.957 -6.387 -16.016 1 90.31 80 GLN B N 1
ATOM 4976 C CA . GLN B 1 80 ? -7.477 -7.301 -15.008 1 90.31 80 GLN B CA 1
ATOM 4977 C C . GLN B 1 80 ? -6.875 -6.996 -13.641 1 90.31 80 GLN B C 1
ATOM 4979 O O . GLN B 1 80 ? -5.652 -6.922 -13.492 1 90.31 80 GLN B O 1
ATOM 4984 N N . ARG B 1 81 ? -7.691 -6.812 -12.633 1 94.56 81 ARG B N 1
ATOM 4985 C CA . ARG B 1 81 ? -7.281 -6.547 -11.258 1 94.56 81 ARG B CA 1
ATOM 4986 C C . ARG B 1 81 ? -6.875 -7.832 -10.547 1 94.56 81 ARG B C 1
ATOM 4988 O O . ARG B 1 81 ? -7.648 -8.789 -10.5 1 94.56 81 ARG B O 1
ATOM 4995 N N . PHE B 1 82 ? -5.676 -7.816 -9.969 1 96.56 82 PHE B N 1
ATOM 4996 C CA . PHE B 1 82 ? -5.203 -8.977 -9.234 1 96.56 82 PHE B CA 1
ATOM 4997 C C . PHE B 1 82 ? -4.82 -8.602 -7.809 1 96.56 82 PHE B C 1
ATOM 4999 O O . PHE B 1 82 ? -4.094 -7.625 -7.594 1 96.56 82 PHE B O 1
ATOM 5006 N N . PHE B 1 83 ? -5.344 -9.266 -6.855 1 98 83 PHE B N 1
ATOM 5007 C CA . PHE B 1 83 ? -4.84 -9.25 -5.488 1 98 83 PHE B CA 1
ATOM 5008 C C . PHE B 1 83 ? -3.867 -10.398 -5.254 1 98 83 PHE B C 1
ATOM 5010 O O . PHE B 1 83 ? -4.238 -11.57 -5.379 1 98 83 PHE B O 1
ATOM 5017 N N . VAL B 1 84 ? -2.641 -10.109 -4.977 1 98.19 84 VAL B N 1
ATOM 5018 C CA . VAL B 1 84 ? -1.654 -11.148 -4.703 1 98.19 84 VAL B CA 1
ATOM 5019 C C . VAL B 1 84 ? -1.605 -11.43 -3.201 1 98.19 84 VAL B C 1
ATOM 5021 O O . VAL B 1 84 ? -1.264 -10.555 -2.41 1 98.19 84 VAL B O 1
ATOM 5024 N N . LEU B 1 85 ? -1.942 -12.586 -2.818 1 98.06 85 LEU B N 1
ATOM 5025 C CA . LEU B 1 85 ? -1.961 -12.984 -1.415 1 98.06 85 LEU B CA 1
ATOM 5026 C C . LEU B 1 85 ? -0.635 -13.625 -1.014 1 98.06 85 LEU B C 1
ATOM 5028 O O . LEU B 1 85 ? -0.343 -14.758 -1.406 1 98.06 85 LEU B O 1
ATOM 5032 N N . ARG B 1 86 ? 0.078 -12.93 -0.212 1 96.62 86 ARG B N 1
ATOM 5033 C CA . ARG B 1 86 ? 1.408 -13.383 0.181 1 96.62 86 ARG B CA 1
ATOM 5034 C C . ARG B 1 86 ? 1.344 -14.258 1.427 1 96.62 86 ARG B C 1
ATOM 5036 O O . ARG B 1 86 ? 2.266 -15.031 1.697 1 96.62 86 ARG B O 1
ATOM 5043 N N . ASP B 1 87 ? 0.261 -14.195 2.182 1 96.06 87 ASP B N 1
ATOM 5044 C CA . ASP B 1 87 ? 0.107 -14.898 3.451 1 96.06 87 ASP B CA 1
ATOM 5045 C C . ASP B 1 87 ? -0.617 -16.234 3.258 1 96.06 87 ASP B C 1
ATOM 5047 O O . ASP B 1 87 ? -1.762 -16.266 2.803 1 96.06 87 ASP B O 1
ATOM 5051 N N . PRO B 1 88 ? 0.027 -17.328 3.688 1 96.5 88 PRO B N 1
ATOM 5052 C CA . PRO B 1 88 ? -0.578 -18.641 3.486 1 96.5 88 PRO B CA 1
ATOM 5053 C C . PRO B 1 88 ? -1.91 -18.797 4.215 1 96.5 88 PRO B C 1
ATOM 5055 O O . PRO B 1 88 ? -2.818 -19.469 3.713 1 96.5 88 PRO B O 1
ATOM 5058 N N . GLU B 1 89 ? -2.055 -18.203 5.336 1 94.94 89 GLU B N 1
ATOM 5059 C CA . GLU B 1 89 ? -3.311 -18.312 6.07 1 94.94 89 GLU B CA 1
ATOM 5060 C C . GLU B 1 89 ? -4.438 -17.578 5.355 1 94.94 89 GLU B C 1
ATOM 5062 O O . GLU B 1 89 ? -5.59 -18.016 5.379 1 94.94 89 GLU B O 1
ATOM 5067 N N . LEU B 1 90 ? -4.086 -16.469 4.777 1 95.94 90 LEU B N 1
ATOM 5068 C CA . LEU B 1 90 ? -5.07 -15.75 3.977 1 95.94 90 LEU B CA 1
ATOM 5069 C C . LEU B 1 90 ? -5.469 -16.562 2.748 1 95.94 90 LEU B C 1
ATOM 5071 O O . LEU B 1 90 ? -6.633 -16.547 2.338 1 95.94 90 LEU B O 1
ATOM 5075 N N . ILE B 1 91 ? -4.512 -17.219 2.199 1 97.44 91 ILE B N 1
ATOM 5076 C CA . ILE B 1 91 ? -4.777 -18.078 1.043 1 97.44 91 ILE B CA 1
ATOM 5077 C C . ILE B 1 91 ? -5.738 -19.188 1.435 1 97.44 91 ILE B C 1
ATOM 5079 O O . ILE B 1 91 ? -6.707 -19.469 0.72 1 97.44 91 ILE B O 1
ATOM 5083 N N . LYS B 1 92 ? -5.5 -19.828 2.52 1 96.12 92 LYS B N 1
ATOM 5084 C CA . LYS B 1 92 ? -6.375 -20.875 3.02 1 96.12 92 LYS B CA 1
ATOM 5085 C C . LYS B 1 92 ? -7.789 -20.359 3.252 1 96.12 92 LYS B C 1
ATOM 5087 O O . LYS B 1 92 ? -8.766 -21.016 2.912 1 96.12 92 LYS B O 1
ATOM 5092 N N . LYS B 1 93 ? -7.855 -19.156 3.799 1 96.19 93 LYS B N 1
ATOM 5093 C CA . LYS B 1 93 ? -9.156 -18.547 4.047 1 96.19 93 LYS B CA 1
ATOM 5094 C C . LYS B 1 93 ? -9.922 -18.328 2.746 1 96.19 93 LYS B C 1
ATOM 5096 O O . LYS B 1 93 ? -11.086 -18.719 2.637 1 96.19 93 LYS B O 1
ATOM 5101 N N . VAL B 1 94 ? -9.266 -17.844 1.764 1 96.62 94 VAL B N 1
ATOM 5102 C CA . VAL B 1 94 ? -9.891 -17.5 0.493 1 96.62 94 VAL B CA 1
ATOM 5103 C C . VAL B 1 94 ? -10.188 -18.766 -0.306 1 96.62 94 VAL B C 1
ATOM 5105 O O . VAL B 1 94 ? -11.266 -18.906 -0.888 1 96.62 94 VAL B O 1
ATOM 5108 N N . ALA B 1 95 ? -9.266 -19.672 -0.288 1 95.44 95 ALA B N 1
ATOM 5109 C CA . ALA B 1 95 ? -9.352 -20.844 -1.16 1 95.44 95 ALA B CA 1
ATOM 5110 C C . ALA B 1 95 ? -10.227 -21.922 -0.544 1 95.44 95 ALA B C 1
ATOM 5112 O O . ALA B 1 95 ? -10.805 -22.75 -1.261 1 95.44 95 ALA B O 1
ATOM 5113 N N . VAL B 1 96 ? -10.391 -22.016 0.76 1 94.94 96 VAL B N 1
ATOM 5114 C CA . VAL B 1 96 ? -11.094 -23.125 1.412 1 94.94 96 VAL B CA 1
ATOM 5115 C C . VAL B 1 96 ? -12.328 -22.594 2.133 1 94.94 96 VAL B C 1
ATOM 5117 O O . VAL B 1 96 ? -13.461 -22.906 1.752 1 94.94 96 VAL B O 1
ATOM 5120 N N . LYS B 1 97 ? -12.125 -21.641 3.037 1 94.81 97 LYS B N 1
ATOM 5121 C CA . LYS B 1 97 ? -13.219 -21.203 3.889 1 94.81 97 LYS B CA 1
ATOM 5122 C C . LYS B 1 97 ? -14.234 -20.375 3.098 1 94.81 97 LYS B C 1
ATOM 5124 O O . LYS B 1 97 ? -15.438 -20.547 3.26 1 94.81 97 LYS B O 1
ATOM 5129 N N . ASP B 1 98 ? -13.703 -19.531 2.322 1 96.62 98 ASP B N 1
ATOM 5130 C CA . ASP B 1 98 ? -14.578 -18.641 1.568 1 96.62 98 ASP B CA 1
ATOM 5131 C C . ASP B 1 98 ? -14.609 -19.016 0.09 1 96.62 98 ASP B C 1
ATOM 5133 O O . ASP B 1 98 ? -14.688 -18.141 -0.779 1 96.62 98 ASP B O 1
ATOM 5137 N N . PHE B 1 99 ? -14.562 -20.297 -0.143 1 95.75 99 PHE B N 1
ATOM 5138 C CA . PHE B 1 99 ? -14.453 -20.844 -1.486 1 95.75 99 PHE B CA 1
ATOM 5139 C C . PHE B 1 99 ? -15.602 -20.375 -2.363 1 95.75 99 PHE B C 1
ATOM 5141 O O . PHE B 1 99 ? -15.43 -20.172 -3.564 1 95.75 99 PHE B O 1
ATOM 5148 N N . ASP B 1 100 ? -16.719 -20.141 -1.873 1 94.88 100 ASP B N 1
ATOM 5149 C CA . ASP B 1 100 ? -17.922 -19.797 -2.631 1 94.88 100 ASP B CA 1
ATOM 5150 C C . ASP B 1 100 ? -17.734 -18.484 -3.377 1 94.88 100 ASP B C 1
ATOM 5152 O O . ASP B 1 100 ? -18.406 -18.234 -4.383 1 94.88 100 ASP B O 1
ATOM 5156 N N . HIS B 1 101 ? -16.859 -17.672 -2.867 1 96.56 101 HIS B N 1
ATOM 5157 C CA . HIS B 1 101 ? -16.594 -16.391 -3.516 1 96.56 101 HIS B CA 1
ATOM 5158 C C . HIS B 1 101 ? -15.555 -16.531 -4.621 1 96.56 101 HIS B C 1
ATOM 5160 O O . HIS B 1 101 ? -15.367 -15.617 -5.43 1 96.56 101 HIS B O 1
ATOM 5166 N N . PHE B 1 102 ? -14.906 -17.719 -4.656 1 96.44 102 PHE B N 1
ATOM 5167 C CA . PHE B 1 102 ? -13.75 -17.859 -5.535 1 96.44 102 PHE B CA 1
ATOM 5168 C C . PHE B 1 102 ? -13.781 -19.219 -6.234 1 96.44 102 PHE B C 1
ATOM 5170 O O . PHE B 1 102 ? -12.75 -19.891 -6.344 1 96.44 102 PHE B O 1
ATOM 5177 N N . VAL B 1 103 ? -14.852 -19.594 -6.734 1 93.31 103 VAL B N 1
ATOM 5178 C CA . VAL B 1 103 ? -15.07 -20.906 -7.316 1 93.31 103 VAL B CA 1
ATOM 5179 C C . VAL B 1 103 ? -14.414 -20.984 -8.695 1 93.31 103 VAL B C 1
ATOM 5181 O O . VAL B 1 103 ? -13.922 -22.031 -9.102 1 93.31 103 VAL B O 1
ATOM 5184 N N . ASP B 1 104 ? -14.336 -19.844 -9.352 1 92.25 104 ASP B N 1
ATOM 5185 C CA . ASP B 1 104 ? -13.969 -19.875 -10.758 1 92.25 104 ASP B CA 1
ATOM 5186 C C . ASP B 1 104 ? -12.547 -19.359 -10.969 1 92.25 104 ASP B C 1
ATOM 5188 O O . ASP B 1 104 ? -11.992 -18.672 -10.109 1 92.25 104 ASP B O 1
ATOM 5192 N N . ARG B 1 105 ? -11.984 -19.797 -12.07 1 89.31 105 ARG B N 1
ATOM 5193 C CA . ARG B 1 105 ? -10.727 -19.234 -12.562 1 89.31 105 ARG B CA 1
ATOM 5194 C C . ARG B 1 105 ? -10.977 -18.094 -13.547 1 89.31 105 ARG B C 1
ATOM 5196 O O . ARG B 1 105 ? -12.102 -17.922 -14.023 1 89.31 105 ARG B O 1
ATOM 5203 N N . ARG B 1 106 ? -9.922 -17.359 -13.688 1 82.19 106 ARG B N 1
ATOM 5204 C CA . ARG B 1 106 ? -10.031 -16.297 -14.672 1 82.19 106 ARG B CA 1
ATOM 5205 C C . ARG B 1 106 ? -10.32 -16.859 -16.062 1 82.19 106 ARG B C 1
ATOM 5207 O O . ARG B 1 106 ? -9.75 -17.875 -16.453 1 82.19 106 ARG B O 1
ATOM 5214 N N . PRO B 1 107 ? -11.25 -16.203 -16.719 1 70 107 PRO B N 1
ATOM 5215 C CA . PRO B 1 107 ? -11.5 -16.688 -18.078 1 70 107 PRO B CA 1
ATOM 5216 C C . PRO B 1 107 ? -10.383 -16.312 -19.047 1 70 107 PRO B C 1
ATOM 5218 O O . PRO B 1 107 ? -10.133 -15.125 -19.281 1 70 107 PRO B O 1
ATOM 5221 N N . MET B 1 108 ? -9.523 -17.125 -19.266 1 63.16 108 MET B N 1
ATOM 5222 C CA . MET B 1 108 ? -8.383 -16.828 -20.125 1 63.16 108 MET B CA 1
ATOM 5223 C C . MET B 1 108 ? -8.797 -16.828 -21.594 1 63.16 108 MET B C 1
ATOM 5225 O O . MET B 1 108 ? -8.188 -16.141 -22.422 1 63.16 108 MET B O 1
ATOM 5229 N N . PHE B 1 109 ? -9.758 -17.625 -21.906 1 58.56 109 PHE B N 1
ATOM 5230 C CA . PHE B 1 109 ? -10.062 -17.812 -23.312 1 58.56 109 PHE B CA 1
ATOM 5231 C C . PHE B 1 109 ? -11.508 -17.438 -23.625 1 58.56 109 PHE B C 1
ATOM 5233 O O . PHE B 1 109 ? -12.125 -17.984 -24.531 1 58.56 109 PHE B O 1
ATOM 5240 N N . GLY B 1 110 ? -12 -16.469 -22.922 1 57.03 110 GLY B N 1
ATOM 5241 C CA . GLY B 1 110 ? -13.344 -16 -23.203 1 57.03 110 GLY B CA 1
ATOM 5242 C C . GLY B 1 110 ? -14.359 -16.406 -22.156 1 57.03 110 GLY B C 1
ATOM 5243 O O . GLY B 1 110 ? -14.117 -17.328 -21.375 1 57.03 110 GLY B O 1
ATOM 5244 N N . ASP B 1 111 ? -15.172 -15.516 -21.562 1 56.19 111 ASP B N 1
ATOM 5245 C CA . ASP B 1 111 ? -16.172 -15.773 -20.516 1 56.19 111 ASP B CA 1
ATOM 5246 C C . ASP B 1 111 ? -17.547 -15.992 -21.125 1 56.19 111 ASP B C 1
ATOM 5248 O O . ASP B 1 111 ? -18.484 -15.219 -20.875 1 56.19 111 ASP B O 1
ATOM 5252 N N . ARG B 1 112 ? -17.719 -16.578 -22.344 1 47.78 112 ARG B N 1
ATOM 5253 C CA . ARG B 1 112 ? -19.141 -16.547 -22.688 1 47.78 112 ARG B CA 1
ATOM 5254 C C . ARG B 1 112 ? -19.953 -17.453 -21.797 1 47.78 112 ARG B C 1
ATOM 5256 O O . ARG B 1 112 ? -19.609 -18.625 -21.609 1 47.78 112 ARG B O 1
ATOM 5263 N N . THR B 1 113 ? -20.5 -16.891 -20.766 1 48.97 113 THR B N 1
ATOM 5264 C CA . THR B 1 113 ? -21.562 -17.594 -20.047 1 48.97 113 THR B CA 1
ATOM 5265 C C . THR B 1 113 ? -22.359 -18.484 -20.984 1 48.97 113 THR B C 1
ATOM 5267 O O . THR B 1 113 ? -23.344 -19.109 -20.578 1 48.97 113 THR B O 1
ATOM 5270 N N . SER B 1 114 ? -22.172 -18.328 -22.266 1 46.75 114 SER B N 1
ATOM 5271 C CA . SER B 1 114 ? -23.25 -18.984 -23 1 46.75 114 SER B CA 1
ATOM 5272 C C . SER B 1 114 ? -23.062 -20.484 -23.016 1 46.75 114 SER B C 1
ATOM 5274 O O . SER B 1 114 ? -22 -21 -23.359 1 46.75 114 SER B O 1
ATOM 5276 N N . GLU B 1 115 ? -23.766 -21.172 -22.109 1 47.16 115 GLU B N 1
ATOM 5277 C CA . GLU B 1 115 ? -24.078 -22.609 -22.109 1 47.16 115 GLU B CA 1
ATOM 5278 C C . GLU B 1 115 ? -23.766 -23.234 -23.469 1 47.16 115 GLU B C 1
ATOM 5280 O O . GLU B 1 115 ? -23.422 -24.422 -23.531 1 47.16 115 GLU B O 1
ATOM 5285 N N . ASN B 1 116 ? -24.016 -22.453 -24.469 1 48.91 116 ASN B N 1
ATOM 5286 C CA . ASN B 1 116 ? -24.047 -23.031 -25.812 1 48.91 116 ASN B CA 1
ATOM 5287 C C . ASN B 1 116 ? -22.719 -22.797 -26.547 1 48.91 116 ASN B C 1
ATOM 5289 O O . ASN B 1 116 ? -22.688 -22.766 -27.766 1 48.91 116 ASN B O 1
ATOM 5293 N N . SER B 1 117 ? -21.625 -22.516 -25.781 1 59.53 117 SER B N 1
ATOM 5294 C CA . SER B 1 117 ? -20.422 -22.188 -26.516 1 59.53 117 SER B CA 1
ATOM 5295 C C . SER B 1 117 ? -19.812 -23.438 -27.156 1 59.53 117 SER B C 1
ATOM 5297 O O . SER B 1 117 ? -19.875 -24.531 -26.594 1 59.53 117 SER B O 1
ATOM 5299 N N . ASN B 1 118 ? -19.688 -23.422 -28.453 1 65.25 118 ASN B N 1
ATOM 5300 C CA . ASN B 1 118 ? -19.047 -24.469 -29.25 1 65.25 118 ASN B CA 1
ATOM 5301 C C . ASN B 1 118 ? -17.547 -24.547 -28.953 1 65.25 118 ASN B C 1
ATOM 5303 O O . ASN B 1 118 ? -16.828 -25.328 -29.594 1 65.25 118 ASN B O 1
ATOM 5307 N N . ILE B 1 119 ? -17.203 -23.844 -27.828 1 74.25 119 ILE B N 1
ATOM 5308 C CA . ILE B 1 119 ? -15.781 -23.875 -27.484 1 74.25 119 ILE B CA 1
ATOM 5309 C C . ILE B 1 119 ? -15.484 -25.062 -26.562 1 74.25 119 ILE B C 1
ATOM 5311 O O . ILE B 1 119 ? -16.016 -25.141 -25.453 1 74.25 119 ILE B O 1
ATOM 5315 N N . MET B 1 120 ? -14.688 -25.953 -27 1 77.75 120 MET B N 1
ATOM 5316 C CA . MET B 1 120 ? -14.398 -27.219 -26.297 1 77.75 120 MET B CA 1
ATOM 5317 C C . MET B 1 120 ? -13.688 -26.953 -24.984 1 77.75 120 MET B C 1
ATOM 5319 O O . MET B 1 120 ? -13.977 -27.609 -23.969 1 77.75 120 MET B O 1
ATOM 5323 N N . PHE B 1 121 ? -12.875 -26.016 -24.891 1 77.38 121 PHE B N 1
ATOM 5324 C CA . PHE B 1 121 ? -12.094 -25.734 -23.703 1 77.38 121 PHE B CA 1
ATOM 5325 C C . PHE B 1 121 ? -13 -25.328 -22.547 1 77.38 121 PHE B C 1
ATOM 5327 O O . PHE B 1 121 ? -12.727 -25.656 -21.391 1 77.38 121 PHE B O 1
ATOM 5334 N N . LEU B 1 122 ? -14.031 -24.672 -22.812 1 81.69 122 LEU B N 1
ATOM 5335 C CA . LEU B 1 122 ? -14.938 -24.188 -21.781 1 81.69 122 LEU B CA 1
ATOM 5336 C C . LEU B 1 122 ? -15.711 -25.344 -21.156 1 81.69 122 LEU B C 1
ATOM 5338 O O . LEU B 1 122 ? -16.312 -25.203 -20.094 1 81.69 122 LEU B O 1
ATOM 5342 N N . LYS B 1 123 ? -15.633 -26.469 -21.828 1 85.94 123 LYS B N 1
ATOM 5343 C CA . LYS B 1 123 ? -16.344 -27.641 -21.328 1 85.94 123 LYS B CA 1
ATOM 5344 C C . LYS B 1 123 ? -15.43 -28.531 -20.5 1 85.94 123 LYS B C 1
ATOM 5346 O O . LYS B 1 123 ? -15.883 -29.484 -19.875 1 85.94 123 LYS B O 1
ATOM 5351 N N . THR B 1 124 ? -14.188 -28.141 -20.469 1 88.06 124 THR B N 1
ATOM 5352 C CA . THR B 1 124 ? -13.234 -28.891 -19.656 1 88.06 124 THR B CA 1
ATOM 5353 C C . THR B 1 124 ? -13.383 -28.547 -18.172 1 88.06 124 THR B C 1
ATOM 5355 O O . THR B 1 124 ? -13.945 -27.5 -17.844 1 88.06 124 THR B O 1
ATOM 5358 N N . LEU B 1 125 ? -12.891 -29.406 -17.328 1 88.62 125 LEU B N 1
ATOM 5359 C CA . LEU B 1 125 ? -12.977 -29.172 -15.891 1 88.62 125 LEU B CA 1
ATOM 5360 C C . LEU B 1 125 ? -12.328 -27.844 -15.523 1 88.62 125 LEU B C 1
ATOM 5362 O O . LEU B 1 125 ? -12.789 -27.156 -14.602 1 88.62 125 LEU B O 1
ATOM 5366 N N . VAL B 1 126 ? -11.328 -27.422 -16.219 1 87.31 126 VAL B N 1
ATOM 5367 C CA . VAL B 1 126 ? -10.617 -26.188 -15.93 1 87.31 126 VAL B CA 1
ATOM 5368 C C . VAL B 1 126 ? -11.453 -24.984 -16.375 1 87.31 126 VAL B C 1
ATOM 5370 O O . VAL B 1 126 ? -11.414 -23.922 -15.742 1 87.31 126 VAL B O 1
ATOM 5373 N N . GLY B 1 127 ? -12.219 -25.141 -17.344 1 86.5 127 GLY B N 1
ATOM 5374 C CA . GLY B 1 127 ? -12.961 -24.031 -17.922 1 86.5 127 GLY B CA 1
ATOM 5375 C C . GLY B 1 127 ? -14.359 -23.891 -17.344 1 86.5 127 GLY B C 1
ATOM 5376 O O . GLY B 1 127 ? -14.961 -22.812 -17.438 1 86.5 127 GLY B O 1
ATOM 5377 N N . LEU B 1 128 ? -14.867 -24.984 -16.734 1 87.88 128 LEU B N 1
ATOM 5378 C CA . LEU B 1 128 ? -16.219 -24.953 -16.188 1 87.88 128 LEU B CA 1
ATOM 5379 C C . LEU B 1 128 ? -16.312 -24 -15 1 87.88 128 LEU B C 1
ATOM 5381 O O . LEU B 1 128 ? -15.297 -23.734 -14.336 1 87.88 128 LEU B O 1
ATOM 5385 N N . LYS B 1 129 ? -17.547 -23.516 -14.805 1 89.88 129 LYS B N 1
ATOM 5386 C CA . LYS B 1 129 ? -17.734 -22.516 -13.766 1 89.88 129 LYS B CA 1
ATOM 5387 C C . LYS B 1 129 ? -18.859 -22.906 -12.805 1 89.88 129 LYS B C 1
ATOM 5389 O O . LYS B 1 129 ? -19.734 -23.703 -13.156 1 89.88 129 LYS B O 1
ATOM 5394 N N . ASP B 1 130 ? -18.719 -22.469 -11.695 1 90.62 130 ASP B N 1
ATOM 5395 C CA . ASP B 1 130 ? -19.75 -22.469 -10.672 1 90.62 130 ASP B CA 1
ATOM 5396 C C . ASP B 1 130 ? -20.328 -23.875 -10.477 1 90.62 130 ASP B C 1
ATOM 5398 O O . ASP B 1 130 ? -19.578 -24.828 -10.234 1 90.62 130 ASP B O 1
ATOM 5402 N N . GLN B 1 131 ? -21.641 -23.984 -10.625 1 89.56 131 GLN B N 1
ATOM 5403 C CA . GLN B 1 131 ? -22.312 -25.234 -10.312 1 89.56 131 GLN B CA 1
ATOM 5404 C C . GLN B 1 131 ? -21.922 -26.328 -11.305 1 89.56 131 GLN B C 1
ATOM 5406 O O . GLN B 1 131 ? -21.797 -27.5 -10.93 1 89.56 131 GLN B O 1
ATOM 5411 N N . LYS B 1 132 ? -21.719 -25.953 -12.492 1 88.88 132 LYS B N 1
ATOM 5412 C CA . LYS B 1 132 ? -21.297 -26.938 -13.492 1 88.88 132 LYS B CA 1
ATOM 5413 C C . LYS B 1 132 ? -19.938 -27.531 -13.133 1 88.88 132 LYS B C 1
ATOM 5415 O O . LYS B 1 132 ? -19.703 -28.719 -13.352 1 88.88 132 LYS B O 1
ATOM 5420 N N . TRP B 1 133 ? -19.109 -26.703 -12.695 1 91.69 133 TRP B N 1
ATOM 5421 C CA . TRP B 1 133 ? -17.812 -27.188 -12.258 1 91.69 133 TRP B CA 1
ATOM 5422 C C . TRP B 1 133 ? -17.953 -28.156 -11.094 1 91.69 133 TRP B C 1
ATOM 5424 O O . TRP B 1 133 ? -17.375 -29.25 -11.094 1 91.69 133 TRP B O 1
ATOM 5434 N N . ARG B 1 134 ? -18.75 -27.781 -10.094 1 91.88 134 ARG B N 1
ATOM 5435 C CA . ARG B 1 134 ? -18.953 -28.609 -8.906 1 91.88 134 ARG B CA 1
ATOM 5436 C C . ARG B 1 134 ? -19.5 -29.984 -9.289 1 91.88 134 ARG B C 1
ATOM 5438 O O . ARG B 1 134 ? -19 -31.016 -8.797 1 91.88 134 ARG B O 1
ATOM 5445 N N . ASP B 1 135 ? -20.406 -29.953 -10.164 1 89.19 135 ASP B N 1
ATOM 5446 C CA . ASP B 1 135 ? -21.031 -31.188 -10.602 1 89.19 135 ASP B CA 1
ATOM 5447 C C . ASP B 1 135 ? -20.016 -32.094 -11.32 1 89.19 135 ASP B C 1
ATOM 5449 O O . ASP B 1 135 ? -19.938 -33.281 -11.062 1 89.19 135 ASP B O 1
ATOM 5453 N N . MET B 1 136 ? -19.328 -31.438 -12.148 1 89.19 136 MET B N 1
ATOM 5454 C CA . MET B 1 136 ? -18.344 -32.219 -12.906 1 89.19 136 MET B CA 1
ATOM 5455 C C . MET B 1 136 ? -17.234 -32.719 -12 1 89.19 136 MET B C 1
ATOM 5457 O O . MET B 1 136 ? -16.797 -33.875 -12.148 1 89.19 136 MET B O 1
ATOM 5461 N N . ARG B 1 137 ? -16.812 -31.891 -11.07 1 90.38 137 ARG B N 1
ATOM 5462 C CA . ARG B 1 137 ? -15.805 -32.312 -10.094 1 90.38 137 ARG B CA 1
ATOM 5463 C C . ARG B 1 137 ? -16.281 -33.531 -9.32 1 90.38 137 ARG B C 1
ATOM 5465 O O . ARG B 1 137 ? -15.531 -34.5 -9.156 1 90.38 137 ARG B O 1
ATOM 5472 N N . GLY B 1 138 ? -17.484 -33.5 -8.859 1 87.5 138 GLY B N 1
ATOM 5473 C CA . GLY B 1 138 ? -18.062 -34.625 -8.141 1 87.5 138 GLY B CA 1
ATOM 5474 C C . GLY B 1 138 ? -18.172 -35.875 -8.984 1 87.5 138 GLY B C 1
ATOM 5475 O O . GLY B 1 138 ? -18 -36.969 -8.484 1 87.5 138 GLY B O 1
ATOM 5476 N N . THR B 1 139 ? -18.375 -35.656 -10.188 1 85.81 139 THR B N 1
ATOM 5477 C CA . THR B 1 139 ? -18.547 -36.781 -11.109 1 85.81 139 THR B CA 1
ATOM 5478 C C . THR B 1 139 ? -17.203 -37.438 -11.414 1 85.81 139 THR B C 1
ATOM 5480 O O . THR B 1 139 ? -17.125 -38.656 -11.57 1 85.81 139 THR B O 1
ATOM 5483 N N . LEU B 1 140 ? -16.156 -36.656 -11.484 1 87.5 140 LEU B N 1
ATOM 5484 C CA . LEU B 1 140 ? -14.867 -37.156 -11.953 1 87.5 140 LEU B CA 1
ATOM 5485 C C . LEU B 1 140 ? -14.016 -37.656 -10.789 1 87.5 140 LEU B C 1
ATOM 5487 O O . LEU B 1 140 ? -13.133 -38.5 -10.969 1 87.5 140 LEU B O 1
ATOM 5491 N N . SER B 1 141 ? -14.234 -37.219 -9.633 1 88.31 141 SER B N 1
ATOM 5492 C CA . SER B 1 141 ? -13.359 -37.438 -8.484 1 88.31 141 SER B CA 1
ATOM 5493 C C . SER B 1 141 ? -13.211 -38.906 -8.18 1 88.31 141 SER B C 1
ATOM 5495 O O . SER B 1 141 ? -12.125 -39.375 -7.848 1 88.31 141 SER B O 1
ATOM 5497 N N . PRO B 1 142 ? -14.227 -39.688 -8.305 1 85.94 142 PRO B N 1
ATOM 5498 C CA . PRO B 1 142 ? -14.102 -41.125 -8 1 85.94 142 PRO B CA 1
ATOM 5499 C C . PRO B 1 142 ? -13.133 -41.844 -8.93 1 85.94 142 PRO B C 1
ATOM 5501 O O . PRO B 1 142 ? -12.672 -42.938 -8.617 1 85.94 142 PRO B O 1
ATOM 5504 N N . ALA B 1 143 ? -12.867 -41.219 -10.031 1 84.19 143 ALA B N 1
ATOM 5505 C CA . ALA B 1 143 ? -11.945 -41.812 -10.992 1 84.19 143 ALA B CA 1
ATOM 5506 C C . ALA B 1 143 ? -10.508 -41.75 -10.484 1 84.19 143 ALA B C 1
ATOM 5508 O O . ALA B 1 143 ? -9.633 -42.438 -10.992 1 84.19 143 ALA B O 1
ATOM 5509 N N . PHE B 1 144 ? -10.266 -41 -9.469 1 86.94 144 PHE B N 1
ATOM 5510 C CA . PHE B 1 144 ? -8.898 -40.781 -9.008 1 86.94 144 PHE B CA 1
ATOM 5511 C C . PHE B 1 144 ? -8.719 -41.281 -7.586 1 86.94 144 PHE B C 1
ATOM 5513 O O . PHE B 1 144 ? -8.023 -40.656 -6.781 1 86.94 144 PHE B O 1
ATOM 5520 N N . THR B 1 145 ? -9.336 -42.375 -7.281 1 84.75 145 THR B N 1
ATOM 5521 C CA . THR B 1 145 ? -9.227 -43 -5.977 1 84.75 145 THR B CA 1
ATOM 5522 C C . THR B 1 145 ? -8.109 -44.062 -5.977 1 84.75 145 THR B C 1
ATOM 5524 O O . THR B 1 145 ? -7.586 -44.406 -7.035 1 84.75 145 THR B O 1
ATOM 5527 N N . GLY B 1 146 ? -7.805 -44.531 -4.773 1 83.75 146 GLY B N 1
ATOM 5528 C CA . GLY B 1 146 ? -6.738 -45.5 -4.625 1 83.75 146 GLY B CA 1
ATOM 5529 C C . GLY B 1 146 ? -6.992 -46.781 -5.395 1 83.75 146 GLY B C 1
ATOM 5530 O O . GLY B 1 146 ? -6.074 -47.344 -5.992 1 83.75 146 GLY B O 1
ATOM 5531 N N . SER B 1 147 ? -8.18 -47.219 -5.375 1 84.25 147 SER B N 1
ATOM 5532 C CA . SER B 1 147 ? -8.531 -48.469 -6.066 1 84.25 147 SER B CA 1
ATOM 5533 C C . SER B 1 147 ? -8.344 -48.344 -7.574 1 84.25 147 SER B C 1
ATOM 5535 O O . SER B 1 147 ? -7.809 -49.219 -8.227 1 84.25 147 SER B O 1
ATOM 5537 N N . LYS B 1 148 ? -8.773 -47.219 -8.094 1 86.19 148 LYS B N 1
ATOM 5538 C CA . LYS B 1 148 ? -8.641 -47 -9.531 1 86.19 148 LYS B CA 1
ATOM 5539 C C . LYS B 1 148 ? -7.18 -46.812 -9.922 1 86.19 148 LYS B C 1
ATOM 5541 O O . LYS B 1 148 ? -6.754 -47.219 -11 1 86.19 148 LYS B O 1
ATOM 5546 N N . MET B 1 149 ? -6.391 -46.188 -9.055 1 89 149 MET B N 1
ATOM 5547 C CA . MET B 1 149 ? -4.965 -46 -9.297 1 89 149 MET B CA 1
ATOM 5548 C C . MET B 1 149 ? -4.246 -47.344 -9.391 1 89 149 MET B C 1
ATOM 5550 O O . MET B 1 149 ? -3.363 -47.531 -10.234 1 89 149 MET B O 1
ATOM 5554 N N . ARG B 1 150 ? -4.648 -48.281 -8.562 1 90.62 150 ARG B N 1
ATOM 5555 C CA . ARG B 1 150 ? -4.055 -49.625 -8.578 1 90.62 150 ARG B CA 1
ATOM 5556 C C . ARG B 1 150 ? -4.215 -50.281 -9.945 1 90.62 150 ARG B C 1
ATOM 5558 O O . ARG B 1 150 ? -3.268 -50.875 -10.461 1 90.62 150 ARG B O 1
ATOM 5565 N N . ALA B 1 151 ? -5.367 -50.062 -10.438 1 87.81 151 ALA B N 1
ATOM 5566 C CA . ALA B 1 151 ? -5.652 -50.656 -11.742 1 87.81 151 ALA B CA 1
ATOM 5567 C C . ALA B 1 151 ? -4.84 -50 -12.844 1 87.81 151 ALA B C 1
ATOM 5569 O O . ALA B 1 151 ? -4.289 -50.656 -13.711 1 87.81 151 ALA B O 1
ATOM 5570 N N . MET B 1 152 ? -4.742 -48.781 -12.805 1 88.81 152 MET B N 1
ATOM 5571 C CA . MET B 1 152 ? -4.016 -48.031 -13.836 1 88.81 152 MET B CA 1
ATOM 5572 C C . MET B 1 152 ? -2.512 -48.25 -13.695 1 88.81 152 MET B C 1
ATOM 5574 O O . MET B 1 152 ? -1.773 -48.156 -14.68 1 88.81 152 MET B O 1
ATOM 5578 N N . PHE B 1 153 ? -2.088 -48.531 -12.5 1 93.69 153 PHE B N 1
ATOM 5579 C CA . PHE B 1 153 ? -0.668 -48.719 -12.227 1 93.69 153 PHE B CA 1
ATOM 5580 C C . PHE B 1 153 ? -0.107 -49.906 -13.039 1 93.69 153 PHE B C 1
ATOM 5582 O O . PHE B 1 153 ? 1.049 -49.844 -13.469 1 93.69 153 PHE B O 1
ATOM 5589 N N . GLU B 1 154 ? -0.905 -50.844 -13.297 1 91.25 154 GLU B N 1
ATOM 5590 C CA . GLU B 1 154 ? -0.474 -52 -14.094 1 91.25 154 GLU B CA 1
ATOM 5591 C C . GLU B 1 154 ? -0.104 -51.562 -15.508 1 91.25 154 GLU B C 1
ATOM 5593 O O . GLU B 1 154 ? 0.872 -52.062 -16.078 1 91.25 154 GLU B O 1
ATOM 5598 N N . LEU B 1 155 ? -0.922 -50.688 -16 1 89.5 155 LEU B N 1
ATOM 5599 C CA . LEU B 1 155 ? -0.647 -50.188 -17.344 1 89.5 155 LEU B CA 1
ATOM 5600 C C . LEU B 1 155 ? 0.668 -49.406 -17.375 1 89.5 155 LEU B C 1
ATOM 5602 O O . LEU B 1 155 ? 1.443 -49.531 -18.328 1 89.5 155 LEU B O 1
ATOM 5606 N N . ILE B 1 156 ? 0.957 -48.688 -16.344 1 92.81 156 ILE B N 1
ATOM 5607 C CA . ILE B 1 156 ? 2.162 -47.875 -16.266 1 92.81 156 ILE B CA 1
ATOM 5608 C C . ILE B 1 156 ? 3.387 -48.75 -16.109 1 92.81 156 ILE B C 1
ATOM 5610 O O . ILE B 1 156 ? 4.422 -48.531 -16.734 1 92.81 156 ILE B O 1
ATOM 5614 N N . THR B 1 157 ? 3.264 -49.75 -15.297 1 91.31 157 THR B N 1
ATOM 5615 C CA . THR B 1 157 ? 4.371 -50.688 -15.07 1 91.31 157 THR B CA 1
ATOM 5616 C C . THR B 1 157 ? 4.727 -51.438 -16.359 1 91.31 157 THR B C 1
ATOM 5618 O O . THR B 1 157 ? 5.906 -51.594 -16.688 1 91.31 157 THR B O 1
ATOM 5621 N N . GLU B 1 158 ? 3.695 -51.844 -17.047 1 90.19 158 GLU B N 1
ATOM 5622 C CA . GLU B 1 158 ? 3.924 -52.5 -18.312 1 90.19 158 GLU B CA 1
ATOM 5623 C C . GLU B 1 158 ? 4.637 -51.594 -19.312 1 90.19 158 GLU B C 1
ATOM 5625 O O . GLU B 1 158 ? 5.598 -52.031 -19.969 1 90.19 158 GLU B O 1
ATOM 5630 N N . TYR B 1 159 ? 4.109 -50.5 -19.422 1 91.94 159 TYR B N 1
ATOM 5631 C CA . TYR B 1 159 ? 4.734 -49.531 -20.312 1 91.94 159 TYR B CA 1
ATOM 5632 C C . TYR B 1 159 ? 6.176 -49.25 -19.906 1 91.94 159 TYR B C 1
ATOM 5634 O O . TYR B 1 159 ? 7.07 -49.219 -20.75 1 91.94 159 TYR B O 1
ATOM 5642 N N . SER B 1 160 ? 6.445 -49 -18.625 1 92.5 160 SER B N 1
ATOM 5643 C CA . SER B 1 160 ? 7.758 -48.625 -18.125 1 92.5 160 SER B CA 1
ATOM 5644 C C . SER B 1 160 ? 8.805 -49.688 -18.406 1 92.5 160 SER B C 1
ATOM 5646 O O . SER B 1 160 ? 9.953 -49.375 -18.719 1 92.5 160 SER B O 1
ATOM 5648 N N . GLU B 1 161 ? 8.391 -50.875 -18.297 1 89.44 161 GLU B N 1
ATOM 5649 C CA . GLU B 1 161 ? 9.305 -51.969 -18.562 1 89.44 161 GLU B CA 1
ATOM 5650 C C . GLU B 1 161 ? 9.742 -51.969 -20.031 1 89.44 161 GLU B C 1
ATOM 5652 O O . GLU B 1 161 ? 10.922 -52.156 -20.328 1 89.44 161 GLU B O 1
ATOM 5657 N N . ARG B 1 162 ? 8.781 -51.75 -20.875 1 91.56 162 ARG B N 1
ATOM 5658 C CA . ARG B 1 162 ? 9.094 -51.75 -22.297 1 91.56 162 ARG B CA 1
ATOM 5659 C C . ARG B 1 162 ? 9.961 -50.531 -22.656 1 91.56 162 ARG B C 1
ATOM 5661 O O . ARG B 1 162 ? 10.922 -50.656 -23.422 1 91.56 162 ARG B O 1
ATOM 5668 N N . MET B 1 163 ? 9.609 -49.469 -22.125 1 93.06 163 MET B N 1
ATOM 5669 C CA . MET B 1 163 ? 10.328 -48.219 -22.406 1 93.06 163 MET B CA 1
ATOM 5670 C C . MET B 1 163 ? 11.789 -48.344 -21.969 1 93.06 163 MET B C 1
ATOM 5672 O O . MET B 1 163 ? 12.695 -47.938 -22.703 1 93.06 163 MET B O 1
ATOM 5676 N N . VAL B 1 164 ? 12.07 -48.906 -20.781 1 93.62 164 VAL B N 1
ATOM 5677 C CA . VAL B 1 164 ? 13.422 -49 -20.25 1 93.62 164 VAL B CA 1
ATOM 5678 C C . VAL B 1 164 ? 14.266 -49.906 -21.141 1 93.62 164 VAL B C 1
ATOM 5680 O O . VAL B 1 164 ? 15.461 -49.656 -21.344 1 93.62 164 VAL B O 1
ATOM 5683 N N . GLN B 1 165 ? 13.625 -50.938 -21.656 1 93.38 165 GLN B N 1
ATOM 5684 C CA . GLN B 1 165 ? 14.344 -51.844 -22.547 1 93.38 165 GLN B CA 1
ATOM 5685 C C . GLN B 1 165 ? 14.812 -51.125 -23.797 1 93.38 165 GLN B C 1
ATOM 5687 O O . GLN B 1 165 ? 15.93 -51.344 -24.266 1 93.38 165 GLN B O 1
ATOM 5692 N N . VAL B 1 166 ? 13.961 -50.344 -24.281 1 93.12 166 VAL B N 1
ATOM 5693 C CA . VAL B 1 166 ? 14.305 -49.594 -25.484 1 93.12 166 VAL B CA 1
ATOM 5694 C C . VAL B 1 166 ? 15.453 -48.625 -25.203 1 93.12 166 VAL B C 1
ATOM 5696 O O . VAL B 1 166 ? 16.422 -48.562 -25.969 1 93.12 166 VAL B O 1
ATOM 5699 N N . VAL B 1 167 ? 15.414 -47.938 -24.125 1 94.12 167 VAL B N 1
ATOM 5700 C CA . VAL B 1 167 ? 16.438 -46.938 -23.766 1 94.12 167 VAL B CA 1
ATOM 5701 C C . VAL B 1 167 ? 17.75 -47.656 -23.469 1 94.12 167 VAL B C 1
ATOM 5703 O O . VAL B 1 167 ? 18.828 -47.156 -23.812 1 94.12 167 VAL B O 1
ATOM 5706 N N . ARG B 1 168 ? 17.672 -48.781 -22.812 1 94.88 168 ARG B N 1
ATOM 5707 C CA . ARG B 1 168 ? 18.875 -49.594 -22.562 1 94.88 168 ARG B CA 1
ATOM 5708 C C . ARG B 1 168 ? 19.531 -50 -23.859 1 94.88 168 ARG B C 1
ATOM 5710 O O . ARG B 1 168 ? 20.766 -50 -23.969 1 94.88 168 ARG B O 1
ATOM 5717 N N . GLY B 1 169 ? 18.703 -50.344 -24.797 1 94.12 169 GLY B N 1
ATOM 5718 C CA . GLY B 1 169 ? 19.219 -50.719 -26.109 1 94.12 169 GLY B CA 1
ATOM 5719 C C . GLY B 1 169 ? 19.969 -49.594 -26.781 1 94.12 169 GLY B C 1
ATOM 5720 O O . GLY B 1 169 ? 21 -49.812 -27.422 1 94.12 169 GLY B O 1
ATOM 5721 N N . GLU B 1 170 ? 19.453 -48.438 -26.656 1 92.88 170 GLU B N 1
ATOM 5722 C CA . GLU B 1 170 ? 20.094 -47.25 -27.219 1 92.88 170 GLU B CA 1
ATOM 5723 C C . GLU B 1 170 ? 21.422 -46.969 -26.531 1 92.88 170 GLU B C 1
ATOM 5725 O O . GLU B 1 170 ? 22.359 -46.469 -27.172 1 92.88 170 GLU B O 1
ATOM 5730 N N . ALA B 1 171 ? 21.5 -47.344 -25.266 1 94.5 171 ALA B N 1
ATOM 5731 C CA . ALA B 1 171 ? 22.688 -47.031 -24.469 1 94.5 171 ALA B CA 1
ATOM 5732 C C . ALA B 1 171 ? 23.719 -48.156 -24.562 1 94.5 171 ALA B C 1
ATOM 5734 O O . ALA B 1 171 ? 24.859 -48 -24.156 1 94.5 171 ALA B O 1
ATOM 5735 N N . ALA B 1 172 ? 23.406 -49.344 -25 1 92.62 172 ALA B N 1
ATOM 5736 C CA . ALA B 1 172 ? 24.188 -50.562 -24.938 1 92.62 172 ALA B CA 1
ATOM 5737 C C . ALA B 1 172 ? 25.562 -50.375 -25.594 1 92.62 172 ALA B C 1
ATOM 5739 O O . ALA B 1 172 ? 26.562 -50.906 -25.109 1 92.62 172 ALA B O 1
ATOM 5740 N N . GLY B 1 173 ? 25.703 -49.719 -26.641 1 91.69 173 GLY B N 1
ATOM 5741 C CA . GLY B 1 173 ? 26.969 -49.531 -27.328 1 91.69 173 GLY B CA 1
ATOM 5742 C C . GLY B 1 173 ? 27.969 -48.719 -26.547 1 91.69 173 GLY B C 1
ATOM 5743 O O . GLY B 1 173 ? 29 -49.219 -26.125 1 91.69 173 GLY B O 1
ATOM 5744 N N . ALA B 1 174 ? 27.641 -47.594 -26.078 1 94.38 174 ALA B N 1
ATOM 5745 C CA . ALA B 1 174 ? 28.531 -46.625 -25.438 1 94.38 174 ALA B CA 1
ATOM 5746 C C . ALA B 1 174 ? 28.438 -46.75 -23.906 1 94.38 174 ALA B C 1
ATOM 5748 O O . ALA B 1 174 ? 29.312 -46.219 -23.188 1 94.38 174 ALA B O 1
ATOM 5749 N N . GLY B 1 175 ? 27.453 -47.406 -23.391 1 95.62 175 GLY B N 1
ATOM 5750 C CA . GLY B 1 175 ? 27.219 -47.469 -21.969 1 95.62 175 GLY B CA 1
ATOM 5751 C C . GLY B 1 175 ? 26.391 -46.312 -21.438 1 95.62 175 GLY B C 1
ATOM 5752 O O . GLY B 1 175 ? 26.172 -46.219 -20.219 1 95.62 175 GLY B O 1
ATOM 5753 N N . TYR B 1 176 ? 26.094 -45.438 -22.297 1 96.62 176 TYR B N 1
ATOM 5754 C CA . TYR B 1 176 ? 25.266 -44.312 -21.938 1 96.62 176 TYR B CA 1
ATOM 5755 C C . TYR B 1 176 ? 24.547 -43.719 -23.156 1 96.62 176 TYR B C 1
ATOM 5757 O O . TYR B 1 176 ? 24.828 -44.125 -24.281 1 96.62 176 TYR B O 1
ATOM 5765 N N . VAL B 1 177 ? 23.562 -42.875 -22.938 1 96.19 177 VAL B N 1
ATOM 5766 C CA . VAL B 1 177 ? 22.906 -42.125 -24 1 96.19 177 VAL B CA 1
ATOM 5767 C C . VAL B 1 177 ? 22.625 -40.688 -23.516 1 96.19 177 VAL B C 1
ATOM 5769 O O . VAL B 1 177 ? 22.188 -40.5 -22.391 1 96.19 177 VAL B O 1
ATOM 5772 N N . ASP B 1 178 ? 23 -39.75 -24.328 1 96.44 178 ASP B N 1
ATOM 5773 C CA . ASP B 1 178 ? 22.688 -38.344 -24.031 1 96.44 178 ASP B CA 1
ATOM 5774 C C . ASP B 1 178 ? 21.312 -37.969 -24.578 1 96.44 178 ASP B C 1
ATOM 5776 O O . ASP B 1 178 ? 20.984 -38.281 -25.719 1 96.44 178 ASP B O 1
ATOM 5780 N N . GLN B 1 179 ? 20.516 -37.375 -23.703 1 95.5 179 GLN B N 1
ATOM 5781 C CA . GLN B 1 179 ? 19.156 -37.031 -24.078 1 95.5 179 GLN B CA 1
ATOM 5782 C C . GLN B 1 179 ? 18.797 -35.594 -23.688 1 95.5 179 GLN B C 1
ATOM 5784 O O . GLN B 1 179 ? 19.344 -35.094 -22.703 1 95.5 179 GLN B O 1
ATOM 5789 N N . GLU B 1 180 ? 18.016 -34.938 -24.547 1 96.69 180 GLU B N 1
ATOM 5790 C CA . GLU B 1 180 ? 17.266 -33.75 -24.078 1 96.69 180 GLU B CA 1
ATOM 5791 C C . GLU B 1 180 ? 16.047 -34.188 -23.25 1 96.69 180 GLU B C 1
ATOM 5793 O O . GLU B 1 180 ? 15.102 -34.75 -23.797 1 96.69 180 GLU B O 1
ATOM 5798 N N . MET B 1 181 ? 16.078 -33.875 -22.016 1 96.81 181 MET B N 1
ATOM 5799 C CA . MET B 1 181 ? 15.211 -34.5 -21.031 1 96.81 181 MET B CA 1
ATOM 5800 C C . MET B 1 181 ? 13.758 -34.094 -21.266 1 96.81 181 MET B C 1
ATOM 5802 O O . MET B 1 181 ? 12.844 -34.906 -21.016 1 96.81 181 MET B O 1
ATOM 5806 N N . LYS B 1 182 ? 13.469 -32.906 -21.688 1 94.19 182 LYS B N 1
ATOM 5807 C CA . LYS B 1 182 ? 12.078 -32.531 -21.922 1 94.19 182 LYS B CA 1
ATOM 5808 C C . LYS B 1 182 ? 11.453 -33.344 -23.031 1 94.19 182 LYS B C 1
ATOM 5810 O O . LYS B 1 182 ? 10.32 -33.812 -22.906 1 94.19 182 LYS B O 1
ATOM 5815 N N . ASP B 1 183 ? 12.164 -33.469 -24.078 1 92.81 183 ASP B N 1
ATOM 5816 C CA . ASP B 1 183 ? 11.672 -34.312 -25.172 1 92.81 183 ASP B CA 1
ATOM 5817 C C . ASP B 1 183 ? 11.539 -35.75 -24.734 1 92.81 183 ASP B C 1
ATOM 5819 O O . ASP B 1 183 ? 10.555 -36.438 -25.062 1 92.81 183 ASP B O 1
ATOM 5823 N N . PHE B 1 184 ? 12.547 -36.281 -24.062 1 94.94 184 PHE B N 1
ATOM 5824 C CA . PHE B 1 184 ? 12.562 -37.625 -23.562 1 94.94 184 PHE B CA 1
ATOM 5825 C C . PHE B 1 184 ? 11.336 -37.906 -22.703 1 94.94 184 PHE B C 1
ATOM 5827 O O . PHE B 1 184 ? 10.617 -38.875 -22.922 1 94.94 184 PHE B O 1
ATOM 5834 N N . PHE B 1 185 ? 11.016 -37 -21.766 1 95.62 185 PHE B N 1
ATOM 5835 C CA . PHE B 1 185 ? 9.938 -37.219 -20.812 1 95.62 185 PHE B CA 1
ATOM 5836 C C . PHE B 1 185 ? 8.586 -36.906 -21.438 1 95.62 185 PHE B C 1
ATOM 5838 O O . PHE B 1 185 ? 7.559 -37.469 -21.031 1 95.62 185 PHE B O 1
ATOM 5845 N N . ARG B 1 186 ? 8.492 -36.031 -22.391 1 92.5 186 ARG B N 1
ATOM 5846 C CA . ARG B 1 186 ? 7.25 -35.781 -23.125 1 92.5 186 ARG B CA 1
ATOM 5847 C C . ARG B 1 186 ? 6.762 -37.031 -23.812 1 92.5 186 ARG B C 1
ATOM 5849 O O . ARG B 1 186 ? 5.559 -37.312 -23.859 1 92.5 186 ARG B O 1
ATOM 5856 N N . ARG B 1 187 ? 7.668 -37.75 -24.312 1 93.5 187 ARG B N 1
ATOM 5857 C CA . ARG B 1 187 ? 7.324 -38.969 -24.984 1 93.5 187 ARG B CA 1
ATOM 5858 C C . ARG B 1 187 ? 6.809 -40.031 -23.984 1 93.5 187 ARG B C 1
ATOM 5860 O O . ARG B 1 187 ? 5.859 -40.75 -24.281 1 93.5 187 ARG B O 1
ATOM 5867 N N . ILE B 1 188 ? 7.438 -40.094 -22.859 1 94.25 188 ILE B N 1
ATOM 5868 C CA . ILE B 1 188 ? 6.984 -41 -21.812 1 94.25 188 ILE B CA 1
ATOM 5869 C C . ILE B 1 188 ? 5.574 -40.594 -21.375 1 94.25 188 ILE B C 1
ATOM 5871 O O . ILE B 1 188 ? 4.68 -41.438 -21.312 1 94.25 188 ILE B O 1
ATOM 5875 N N . ALA B 1 189 ? 5.43 -39.344 -21.078 1 92.75 189 ALA B N 1
ATOM 5876 C CA . ALA B 1 189 ? 4.129 -38.844 -20.625 1 92.75 189 ALA B CA 1
ATOM 5877 C C . ALA B 1 189 ? 3.049 -39.094 -21.672 1 92.75 189 ALA B C 1
ATOM 5879 O O . ALA B 1 189 ? 1.931 -39.5 -21.328 1 92.75 189 ALA B O 1
ATOM 5880 N N . ASN B 1 190 ? 3.418 -38.875 -22.875 1 89.88 190 ASN B N 1
ATOM 5881 C CA . ASN B 1 190 ? 2.5 -39.094 -23.984 1 89.88 190 ASN B CA 1
ATOM 5882 C C . ASN B 1 190 ? 2.051 -40.562 -24.047 1 89.88 190 ASN B C 1
ATOM 5884 O O . ASN B 1 190 ? 0.86 -40.844 -24.203 1 89.88 190 ASN B O 1
ATOM 5888 N N . ASP B 1 191 ? 2.949 -41.438 -23.953 1 92.94 191 ASP B N 1
ATOM 5889 C CA . ASP B 1 191 ? 2.637 -42.875 -24.062 1 92.94 191 ASP B CA 1
ATOM 5890 C C . ASP B 1 191 ? 1.801 -43.344 -22.859 1 92.94 191 ASP B C 1
ATOM 5892 O O . ASP B 1 191 ? 0.9 -44.156 -23.016 1 92.94 191 ASP B O 1
ATOM 5896 N N . ILE B 1 192 ? 2.096 -42.844 -21.766 1 92.12 192 ILE B N 1
ATOM 5897 C CA . ILE B 1 192 ? 1.354 -43.219 -20.562 1 92.12 192 ILE B CA 1
ATOM 5898 C C . ILE B 1 192 ? -0.085 -42.719 -20.672 1 92.12 192 ILE B C 1
ATOM 5900 O O . ILE B 1 192 ? -1.029 -43.438 -20.391 1 92.12 192 ILE B O 1
ATOM 5904 N N . ILE B 1 193 ? -0.231 -41.5 -21.047 1 89.38 193 ILE B N 1
ATOM 5905 C CA . ILE B 1 193 ? -1.579 -40.938 -21.156 1 89.38 193 ILE B CA 1
ATOM 5906 C C . ILE B 1 193 ? -2.348 -41.656 -22.25 1 89.38 193 ILE B C 1
ATOM 5908 O O . ILE B 1 193 ? -3.557 -41.875 -22.141 1 89.38 193 ILE B O 1
ATOM 5912 N N . ALA B 1 194 ? -1.636 -41.938 -23.328 1 88.69 194 ALA B N 1
ATOM 5913 C CA . ALA B 1 194 ? -2.275 -42.688 -24.422 1 88.69 194 ALA B CA 1
ATOM 5914 C C . ALA B 1 194 ? -2.854 -44 -23.922 1 88.69 194 ALA B C 1
ATOM 5916 O O . ALA B 1 194 ? -3.986 -44.375 -24.25 1 88.69 194 ALA B O 1
ATOM 5917 N N . THR B 1 195 ? -2.123 -44.656 -23.109 1 88.38 195 THR B N 1
ATOM 5918 C CA . THR B 1 195 ? -2.562 -45.969 -22.641 1 88.38 195 THR B CA 1
ATOM 5919 C C . THR B 1 195 ? -3.551 -45.844 -21.484 1 88.38 195 THR B C 1
ATOM 5921 O O . THR B 1 195 ? -4.551 -46.562 -21.422 1 88.38 195 THR B O 1
ATOM 5924 N N . CYS B 1 196 ? -3.359 -44.938 -20.609 1 87 196 CYS B N 1
ATOM 5925 C CA . CYS B 1 196 ? -4.168 -44.812 -19.391 1 87 196 CYS B CA 1
ATOM 5926 C C . CYS B 1 196 ? -5.441 -44.031 -19.672 1 87 196 CYS B C 1
ATOM 5928 O O . CYS B 1 196 ? -6.43 -44.156 -18.938 1 87 196 CYS B O 1
ATOM 5930 N N . ALA B 1 197 ? -5.445 -43.156 -20.625 1 81.56 197 ALA B N 1
ATOM 5931 C CA . ALA B 1 197 ? -6.617 -42.312 -20.859 1 81.56 197 ALA B CA 1
ATOM 5932 C C . ALA B 1 197 ? -7.387 -42.781 -22.094 1 81.56 197 ALA B C 1
ATOM 5934 O O . ALA B 1 197 ? -8.617 -42.688 -22.141 1 81.56 197 ALA B O 1
ATOM 5935 N N . PHE B 1 198 ? -6.617 -43.312 -23.078 1 80.5 198 PHE B N 1
ATOM 5936 C CA . PHE B 1 198 ? -7.277 -43.562 -24.359 1 80.5 198 PHE B CA 1
ATOM 5937 C C . PHE B 1 198 ? -7.254 -45.062 -24.703 1 80.5 198 PHE B C 1
ATOM 5939 O O . PHE B 1 198 ? -7.852 -45.469 -25.688 1 80.5 198 PHE B O 1
ATOM 5946 N N . GLY B 1 199 ? -6.531 -45.781 -23.938 1 79.12 199 GLY B N 1
ATOM 5947 C CA . GLY B 1 199 ? -6.438 -47.219 -24.203 1 79.12 199 GLY B CA 1
ATOM 5948 C C . GLY B 1 199 ? -5.637 -47.531 -25.453 1 79.12 199 GLY B C 1
ATOM 5949 O O . GLY B 1 199 ? -5.867 -48.562 -26.109 1 79.12 199 GLY B O 1
ATOM 5950 N N . LEU B 1 200 ? -4.855 -46.625 -25.797 1 82.06 200 LEU B N 1
ATOM 5951 C CA . LEU B 1 200 ? -4.031 -46.781 -26.984 1 82.06 200 LEU B CA 1
ATOM 5952 C C . LEU B 1 200 ? -2.596 -47.156 -26.609 1 82.06 200 LEU B C 1
ATOM 5954 O O . LEU B 1 200 ? -2.061 -46.625 -25.625 1 82.06 200 LEU B O 1
ATOM 5958 N N . GLN B 1 201 ? -2.17 -48 -27.328 1 82.19 201 GLN B N 1
ATOM 5959 C CA . GLN B 1 201 ? -0.75 -48.281 -27.172 1 82.19 201 GLN B CA 1
ATOM 5960 C C . GLN B 1 201 ? 0.087 -47.5 -28.188 1 82.19 201 GLN B C 1
ATOM 5962 O O . GLN B 1 201 ? 0.064 -47.812 -29.391 1 82.19 201 GLN B O 1
ATOM 5967 N N . VAL B 1 202 ? 0.676 -46.531 -27.672 1 83.25 202 VAL B N 1
ATOM 5968 C CA . VAL B 1 202 ? 1.556 -45.688 -28.484 1 83.25 202 VAL B CA 1
ATOM 5969 C C . VAL B 1 202 ? 3.004 -45.875 -28.031 1 83.25 202 VAL B C 1
ATOM 5971 O O . VAL B 1 202 ? 3.283 -46 -26.844 1 83.25 202 VAL B O 1
ATOM 5974 N N . GLU B 1 203 ? 3.91 -46.188 -28.906 1 85 203 GLU B N 1
ATOM 5975 C CA . GLU B 1 203 ? 5.336 -46.312 -28.625 1 85 203 GLU B CA 1
ATOM 5976 C C . GLU B 1 203 ? 6.145 -45.188 -29.25 1 85 203 GLU B C 1
ATOM 5978 O O . GLU B 1 203 ? 6.809 -45.375 -30.266 1 85 203 GLU B O 1
ATOM 5983 N N . SER B 1 204 ? 6.223 -44.188 -28.531 1 88.69 204 SER B N 1
ATOM 5984 C CA . SER B 1 204 ? 6.797 -42.969 -29.078 1 88.69 204 SER B CA 1
ATOM 5985 C C . SER B 1 204 ? 8.32 -43.062 -29.188 1 88.69 204 SER B C 1
ATOM 5987 O O . SER B 1 204 ? 8.945 -42.281 -29.906 1 88.69 204 SER B O 1
ATOM 5989 N N . PHE B 1 205 ? 8.992 -44 -28.469 1 87 205 PHE B N 1
ATOM 5990 C CA . PHE B 1 205 ? 10.438 -44.188 -28.562 1 87 205 PHE B CA 1
ATOM 5991 C C . PHE B 1 205 ? 10.797 -44.969 -29.812 1 87 205 PHE B C 1
ATOM 5993 O O . PHE B 1 205 ? 11.867 -44.781 -30.391 1 87 205 PHE B O 1
ATOM 6000 N N . LYS B 1 206 ? 9.922 -45.812 -30.172 1 86.06 206 LYS B N 1
ATOM 6001 C CA . LYS B 1 206 ? 10.141 -46.594 -31.391 1 86.06 206 LYS B CA 1
ATOM 6002 C C . LYS B 1 206 ? 9.727 -45.812 -32.625 1 86.06 206 LYS B C 1
ATOM 6004 O O . LYS B 1 206 ? 10.43 -45.812 -33.625 1 86.06 206 LYS B O 1
ATOM 6009 N N . ASN B 1 207 ? 8.555 -45.188 -32.469 1 87.5 207 ASN B N 1
ATOM 6010 C CA . ASN B 1 207 ? 8.031 -44.344 -33.531 1 87.5 207 ASN B CA 1
ATOM 6011 C C . ASN B 1 207 ? 7.953 -42.875 -33.062 1 87.5 207 ASN B C 1
ATOM 6013 O O . ASN B 1 207 ? 6.887 -42.406 -32.688 1 87.5 207 ASN B O 1
ATOM 6017 N N . ARG B 1 208 ? 8.93 -42.188 -33.312 1 84.25 208 ARG B N 1
ATOM 6018 C CA . ARG B 1 208 ? 9.102 -40.844 -32.75 1 84.25 208 ARG B CA 1
ATOM 6019 C C . ARG B 1 208 ? 8.109 -39.875 -33.344 1 84.25 208 ARG B C 1
ATOM 6021 O O . ARG B 1 208 ? 7.738 -38.875 -32.719 1 84.25 208 ARG B O 1
ATOM 6028 N N . ASN B 1 209 ? 7.617 -40.156 -34.531 1 84.5 209 ASN B N 1
ATOM 6029 C CA . ASN B 1 209 ? 6.742 -39.188 -35.188 1 84.5 209 ASN B CA 1
ATOM 6030 C C . ASN B 1 209 ? 5.324 -39.75 -35.312 1 84.5 209 ASN B C 1
ATOM 6032 O O . ASN B 1 209 ? 4.641 -39.469 -36.312 1 84.5 209 ASN B O 1
ATOM 6036 N N . ASN B 1 210 ? 4.996 -40.531 -34.312 1 87.19 210 ASN B N 1
ATOM 6037 C CA . ASN B 1 210 ? 3.629 -41.031 -34.375 1 87.19 210 ASN B CA 1
ATOM 6038 C C . ASN B 1 210 ? 2.607 -39.906 -34.312 1 87.19 210 ASN B C 1
ATOM 6040 O O . ASN B 1 210 ? 2.889 -38.812 -33.781 1 87.19 210 ASN B O 1
ATOM 6044 N N . GLU B 1 211 ? 1.49 -40.125 -34.875 1 87.5 211 GLU B N 1
ATOM 6045 C CA . GLU B 1 211 ? 0.467 -39.094 -35.031 1 87.5 211 GLU B CA 1
ATOM 6046 C C . GLU B 1 211 ? -0.057 -38.594 -33.688 1 87.5 211 GLU B C 1
ATOM 6048 O O . GLU B 1 211 ? -0.359 -37.406 -33.531 1 87.5 211 GLU B O 1
ATOM 6053 N N . PHE B 1 212 ? -0.218 -39.5 -32.781 1 86.81 212 PHE B N 1
ATOM 6054 C CA . PHE B 1 212 ? -0.734 -39.125 -31.484 1 86.81 212 PHE B CA 1
ATOM 6055 C C . PHE B 1 212 ? 0.179 -38.125 -30.812 1 86.81 212 PHE B C 1
ATOM 6057 O O . PHE B 1 212 ? -0.29 -37.094 -30.297 1 86.81 212 PHE B O 1
ATOM 6064 N N . PHE B 1 213 ? 1.44 -38.375 -30.875 1 86.81 213 PHE B N 1
ATOM 6065 C CA . PHE B 1 213 ? 2.436 -37.5 -30.281 1 86.81 213 PHE B CA 1
ATOM 6066 C C . PHE B 1 213 ? 2.494 -36.156 -31.031 1 86.81 213 PHE B C 1
ATOM 6068 O O . PHE B 1 213 ? 2.518 -35.094 -30.406 1 86.81 213 PHE B O 1
ATOM 6075 N N . THR B 1 214 ? 2.469 -36.156 -32.281 1 87.19 214 THR B N 1
ATOM 6076 C CA . THR B 1 214 ? 2.59 -34.969 -33.094 1 87.19 214 THR B CA 1
ATOM 6077 C C . THR B 1 214 ? 1.362 -34.062 -32.938 1 87.19 214 THR B C 1
ATOM 6079 O O . THR B 1 214 ? 1.484 -32.844 -32.844 1 87.19 214 THR B O 1
ATOM 6082 N N . MET B 1 215 ? 0.259 -34.719 -32.906 1 85.38 215 MET B N 1
ATOM 6083 C CA . MET B 1 215 ? -0.979 -33.969 -32.719 1 85.38 215 MET B CA 1
ATOM 6084 C C . MET B 1 215 ? -1.031 -33.344 -31.312 1 85.38 215 MET B C 1
ATOM 6086 O O . MET B 1 215 ? -1.516 -32.25 -31.125 1 85.38 215 MET B O 1
ATOM 6090 N N . GLY B 1 216 ? -0.603 -34.156 -30.406 1 82.69 216 GLY B N 1
ATOM 6091 C CA . GLY B 1 216 ? -0.556 -33.625 -29.062 1 82.69 216 GLY B CA 1
ATOM 6092 C C . GLY B 1 216 ? 0.399 -32.469 -28.906 1 82.69 216 GLY B C 1
ATOM 6093 O O . GLY B 1 216 ? 0.069 -31.453 -28.25 1 82.69 216 GLY B O 1
ATOM 6094 N N . LYS B 1 217 ? 1.565 -32.562 -29.469 1 81.88 217 LYS B N 1
ATOM 6095 C CA . LYS B 1 217 ? 2.576 -31.5 -29.406 1 81.88 217 LYS B CA 1
ATOM 6096 C C . LYS B 1 217 ? 2.066 -30.219 -30.062 1 81.88 217 LYS B C 1
ATOM 6098 O O . LYS B 1 217 ? 2.293 -29.125 -29.547 1 81.88 217 LYS B O 1
ATOM 6103 N N . GLU B 1 218 ? 1.4 -30.328 -31.062 1 79.81 218 GLU B N 1
ATOM 6104 C CA . GLU B 1 218 ? 0.865 -29.188 -31.781 1 79.81 218 GLU B CA 1
ATOM 6105 C C . GLU B 1 218 ? -0.271 -28.516 -31 1 79.81 218 GLU B C 1
ATOM 6107 O O . GLU B 1 218 ? -0.446 -27.297 -31.062 1 79.81 218 GLU B O 1
ATOM 6112 N N . MET B 1 219 ? -0.972 -29.328 -30.359 1 77.56 219 MET B N 1
ATOM 6113 C CA . MET B 1 219 ? -2.084 -28.812 -29.562 1 77.56 219 MET B CA 1
ATOM 6114 C C . MET B 1 219 ? -1.579 -27.906 -28.438 1 77.56 219 MET B C 1
ATOM 6116 O O . MET B 1 219 ? -2.242 -26.938 -28.062 1 77.56 219 MET B O 1
ATOM 6120 N N . LEU B 1 220 ? -0.429 -28.188 -27.969 1 72.06 220 LEU B N 1
ATOM 6121 C CA . LEU B 1 220 ? 0.101 -27.469 -26.812 1 72.06 220 LEU B CA 1
ATOM 6122 C C . LEU B 1 220 ? 1.005 -26.312 -27.266 1 72.06 220 LEU B C 1
ATOM 6124 O O . LEU B 1 220 ? 1.583 -25.609 -26.438 1 72.06 220 LEU B O 1
ATOM 6128 N N . ASN B 1 221 ? 1.195 -26.188 -28.531 1 68.81 221 ASN B N 1
ATOM 6129 C CA . ASN B 1 221 ? 2.049 -25.109 -29.016 1 68.81 221 ASN B CA 1
ATOM 6130 C C . ASN B 1 221 ? 1.321 -23.766 -28.984 1 68.81 221 ASN B C 1
ATOM 6132 O O . ASN B 1 221 ? 0.873 -23.281 -30.031 1 68.81 221 ASN B O 1
ATOM 6136 N N . PHE B 1 222 ? 1.312 -23.234 -27.766 1 62.94 222 PHE B N 1
ATOM 6137 C CA . PHE B 1 222 ? 0.625 -21.969 -27.578 1 62.94 222 PHE B CA 1
ATOM 6138 C C . PHE B 1 222 ? 1.492 -20.812 -28.062 1 62.94 222 PHE B C 1
ATOM 6140 O O . PHE B 1 222 ? 1.102 -19.641 -27.938 1 62.94 222 PHE B O 1
ATOM 6147 N N . LYS B 1 223 ? 2.672 -21.078 -28.562 1 59.31 223 LYS B N 1
ATOM 6148 C CA . LYS B 1 223 ? 3.605 -20.062 -29.016 1 59.31 223 LYS B CA 1
ATOM 6149 C C . LYS B 1 223 ? 3.264 -19.594 -30.438 1 59.31 223 LYS B C 1
ATOM 6151 O O . LYS B 1 223 ? 3.904 -18.688 -30.969 1 59.31 223 LYS B O 1
ATOM 6156 N N . ARG B 1 224 ? 2.217 -20.109 -30.828 1 62.75 224 ARG B N 1
ATOM 6157 C CA . ARG B 1 224 ? 1.801 -19.641 -32.125 1 62.75 224 ARG B CA 1
ATOM 6158 C C . ARG B 1 224 ? 1.373 -18.172 -32.062 1 62.75 224 ARG B C 1
ATOM 6160 O O . ARG B 1 224 ? 0.668 -17.766 -31.156 1 62.75 224 ARG B O 1
ATOM 6167 N N . ALA B 1 225 ? 2.025 -17.422 -32.875 1 65.25 225 ALA B N 1
ATOM 6168 C CA . ALA B 1 225 ? 1.797 -15.977 -32.938 1 65.25 225 ALA B CA 1
ATOM 6169 C C . ALA B 1 225 ? 0.31 -15.656 -32.812 1 65.25 225 ALA B C 1
ATOM 6171 O O . ALA B 1 225 ? -0.07 -14.703 -32.125 1 65.25 225 ALA B O 1
ATOM 6172 N N . PHE B 1 226 ? -0.426 -16.5 -33.469 1 66.25 226 PHE B N 1
ATOM 6173 C CA . PHE B 1 226 ? -1.859 -16.234 -33.469 1 66.25 226 PHE B CA 1
ATOM 6174 C C . PHE B 1 226 ? -2.447 -16.422 -32.062 1 66.25 226 PHE B C 1
ATOM 6176 O O . PHE B 1 226 ? -3.318 -15.656 -31.641 1 66.25 226 PHE B O 1
ATOM 6183 N N . VAL B 1 227 ? -1.977 -17.406 -31.375 1 68.12 227 VAL B N 1
ATOM 6184 C CA . VAL B 1 227 ? -2.475 -17.656 -30.031 1 68.12 227 VAL B CA 1
ATOM 6185 C C . VAL B 1 227 ? -2.064 -16.516 -29.094 1 68.12 227 VAL B C 1
ATOM 6187 O O . VAL B 1 227 ? -2.875 -16.047 -28.297 1 68.12 227 VAL B O 1
ATOM 6190 N N . ILE B 1 228 ? -0.855 -16.062 -29.266 1 68.31 228 ILE B N 1
ATOM 6191 C CA . ILE B 1 228 ? -0.358 -14.953 -28.453 1 68.31 228 ILE B CA 1
ATOM 6192 C C . ILE B 1 228 ? -1.184 -13.695 -28.734 1 68.31 228 ILE B C 1
ATOM 6194 O O . ILE B 1 228 ? -1.58 -12.992 -27.797 1 68.31 228 ILE B O 1
ATOM 6198 N N . PHE B 1 229 ? -1.379 -13.477 -29.984 1 72.25 229 PHE B N 1
ATOM 6199 C CA . PHE B 1 229 ? -2.168 -12.312 -30.375 1 72.25 229 PHE B CA 1
ATOM 6200 C C . PHE B 1 229 ? -3.574 -12.391 -29.797 1 72.25 229 PHE B C 1
ATOM 6202 O O . PHE B 1 229 ? -4.113 -11.391 -29.312 1 72.25 229 PHE B O 1
ATOM 6209 N N . ARG B 1 230 ? -4.074 -13.531 -29.828 1 71.44 230 ARG B N 1
ATOM 6210 C CA . ARG B 1 230 ? -5.426 -13.719 -29.312 1 71.44 230 ARG B CA 1
ATOM 6211 C C . ARG B 1 230 ? -5.465 -13.508 -27.797 1 71.44 230 ARG B C 1
ATOM 6213 O O . ARG B 1 230 ? -6.41 -12.922 -27.281 1 71.44 230 ARG B O 1
ATOM 6220 N N . MET B 1 231 ? -4.492 -14.016 -27.188 1 70.38 231 MET B N 1
ATOM 6221 C CA . MET B 1 231 ? -4.426 -13.852 -25.734 1 70.38 231 MET B CA 1
ATOM 6222 C C . MET B 1 231 ? -4.316 -12.383 -25.344 1 70.38 231 MET B C 1
ATOM 6224 O O . MET B 1 231 ? -4.996 -11.922 -24.422 1 70.38 231 MET B O 1
ATOM 6228 N N . ILE B 1 232 ? -3.549 -11.664 -26.109 1 70.88 232 ILE B N 1
ATOM 6229 C CA . ILE B 1 232 ? -3.375 -10.242 -25.859 1 70.88 232 ILE B CA 1
ATOM 6230 C C . ILE B 1 232 ? -4.668 -9.492 -26.188 1 70.88 232 ILE B C 1
ATOM 6232 O O . ILE B 1 232 ? -5.098 -8.625 -25.422 1 70.88 232 ILE B O 1
ATOM 6236 N N . ALA B 1 233 ? -5.238 -9.867 -27.281 1 73.5 233 ALA B N 1
ATOM 6237 C CA . ALA B 1 233 ? -6.48 -9.227 -27.719 1 73.5 233 ALA B CA 1
ATOM 6238 C C . ALA B 1 233 ? -7.598 -9.469 -26.703 1 73.5 233 ALA B C 1
ATOM 6240 O O . ALA B 1 233 ? -8.414 -8.578 -26.438 1 73.5 233 ALA B O 1
ATOM 6241 N N . PHE B 1 234 ? -7.59 -10.602 -26.172 1 70.94 234 PHE B N 1
ATOM 6242 C CA . PHE B 1 234 ? -8.602 -10.93 -25.172 1 70.94 234 PHE B CA 1
ATOM 6243 C C . PHE B 1 234 ? -8.391 -10.117 -23.906 1 70.94 234 PHE B C 1
ATOM 6245 O O . PHE B 1 234 ? -9.359 -9.719 -23.25 1 70.94 234 PHE B O 1
ATOM 6252 N N . LYS B 1 235 ? -7.152 -9.961 -23.609 1 71.62 235 LYS B N 1
ATOM 6253 C CA . LYS B 1 235 ? -6.824 -9.195 -22.406 1 71.62 235 LYS B CA 1
ATOM 6254 C C . LYS B 1 235 ? -7.191 -7.727 -22.578 1 71.62 235 LYS B C 1
ATOM 6256 O O . LYS B 1 235 ? -7.668 -7.09 -21.641 1 71.62 235 LYS B O 1
ATOM 6261 N N . LEU B 1 236 ? -7.043 -7.219 -23.75 1 71.44 236 LEU B N 1
ATOM 6262 C CA . LEU B 1 236 ? -7.254 -5.797 -24 1 71.44 236 LEU B CA 1
ATOM 6263 C C . LEU B 1 236 ? -8.711 -5.52 -24.359 1 71.44 236 LEU B C 1
ATOM 6265 O O . LEU B 1 236 ? -9.25 -4.465 -24.016 1 71.44 236 LEU B O 1
ATOM 6269 N N . PHE B 1 237 ? -9.281 -6.566 -25.062 1 73.75 237 PHE B N 1
ATOM 6270 C CA . PHE B 1 237 ? -10.633 -6.344 -25.562 1 73.75 237 PHE B CA 1
ATOM 6271 C C . PHE B 1 237 ? -11.516 -7.566 -25.312 1 73.75 237 PHE B C 1
ATOM 6273 O O . PHE B 1 237 ? -12.023 -8.172 -26.266 1 73.75 237 PHE B O 1
ATOM 6280 N N . PRO B 1 238 ? -11.758 -7.891 -24.141 1 68.69 238 PRO B N 1
ATOM 6281 C CA . PRO B 1 238 ? -12.516 -9.109 -23.859 1 68.69 238 PRO B CA 1
ATOM 6282 C C . PRO B 1 238 ? -13.922 -9.086 -24.469 1 68.69 238 PRO B C 1
ATOM 6284 O O . PRO B 1 238 ? -14.422 -10.117 -24.922 1 68.69 238 PRO B O 1
ATOM 6287 N N . GLY B 1 239 ? -14.492 -7.957 -24.562 1 67.12 239 GLY B N 1
ATOM 6288 C CA . GLY B 1 239 ? -15.844 -7.855 -25.109 1 67.12 239 GLY B CA 1
ATOM 6289 C C . GLY B 1 239 ? -15.922 -8.219 -26.578 1 67.12 239 GLY B C 1
ATOM 6290 O O . GLY B 1 239 ? -16.797 -8.984 -26.984 1 67.12 239 GLY B O 1
ATOM 6291 N N . ILE B 1 240 ? -14.961 -7.77 -27.312 1 70.94 240 ILE B N 1
ATOM 6292 C CA . ILE B 1 240 ? -14.961 -8.008 -28.75 1 70.94 240 ILE B CA 1
ATOM 6293 C C . ILE B 1 240 ? -14.555 -9.453 -29.031 1 70.94 240 ILE B C 1
ATOM 6295 O O . ILE B 1 240 ? -15.164 -10.125 -29.875 1 70.94 240 ILE B O 1
ATOM 6299 N N . MET B 1 241 ? -13.664 -9.898 -28.297 1 69.75 241 MET B N 1
ATOM 6300 C CA . MET B 1 241 ? -13.102 -11.211 -28.578 1 69.75 241 MET B CA 1
ATOM 6301 C C . MET B 1 241 ? -14.062 -12.32 -28.141 1 69.75 241 MET B C 1
ATOM 6303 O O . MET B 1 241 ? -14.078 -13.398 -28.734 1 69.75 241 MET B O 1
ATOM 6307 N N . SER B 1 242 ? -14.75 -11.992 -27.125 1 66.31 242 SER B N 1
ATOM 6308 C CA . SER B 1 242 ? -15.727 -12.977 -26.672 1 66.31 242 SER B CA 1
ATOM 6309 C C . SER B 1 242 ? -16.781 -13.25 -27.734 1 66.31 242 SER B C 1
ATOM 6311 O O . SER B 1 242 ? -17.359 -14.336 -27.781 1 66.31 242 SER B O 1
ATOM 6313 N N . LYS B 1 243 ? -16.875 -12.375 -28.594 1 65.94 243 LYS B N 1
ATOM 6314 C CA . LYS B 1 243 ? -17.844 -12.531 -29.656 1 65.94 243 LYS B CA 1
ATOM 6315 C C . LYS B 1 243 ? -17.266 -13.32 -30.828 1 65.94 243 LYS B C 1
ATOM 6317 O O . LYS B 1 243 ? -18 -13.914 -31.625 1 65.94 243 LYS B O 1
ATOM 6322 N N . LEU B 1 244 ? -15.922 -13.344 -30.766 1 68.12 244 LEU B N 1
ATOM 6323 C CA . LEU B 1 244 ? -15.273 -14.062 -31.844 1 68.12 244 LEU B CA 1
ATOM 6324 C C . LEU B 1 244 ? -15.117 -15.539 -31.5 1 68.12 244 LEU B C 1
ATOM 6326 O O . LEU B 1 244 ? -14.695 -15.883 -30.391 1 68.12 244 LEU B O 1
ATOM 6330 N N . ASN B 1 245 ? -16.031 -16.422 -31.594 1 60.78 245 ASN B N 1
ATOM 6331 C CA . ASN B 1 245 ? -16.219 -17.828 -31.25 1 60.78 245 ASN B CA 1
ATOM 6332 C C . ASN B 1 245 ? -15.039 -18.688 -31.672 1 60.78 245 ASN B C 1
ATOM 6334 O O . ASN B 1 245 ? -15.211 -19.75 -32.281 1 60.78 245 ASN B O 1
ATOM 6338 N N . HIS B 1 246 ? -13.82 -18.234 -31.453 1 64.62 246 HIS B N 1
ATOM 6339 C CA . HIS B 1 246 ? -12.742 -19.094 -31.906 1 64.62 246 HIS B CA 1
ATOM 6340 C C . HIS B 1 246 ? -12.086 -19.828 -30.734 1 64.62 246 HIS B C 1
ATOM 6342 O O . HIS B 1 246 ? -11.844 -19.234 -29.688 1 64.62 246 HIS B O 1
ATOM 6348 N N . ASP B 1 247 ? -11.945 -21.25 -30.938 1 67.62 247 ASP B N 1
ATOM 6349 C CA . ASP B 1 247 ? -11.312 -22.109 -29.938 1 67.62 247 ASP B CA 1
ATOM 6350 C C . ASP B 1 247 ? -9.797 -21.953 -29.953 1 67.62 247 ASP B C 1
ATOM 6352 O O . ASP B 1 247 ? -9.211 -21.656 -31 1 67.62 247 ASP B O 1
ATOM 6356 N N . ILE B 1 248 ? -9.156 -22.031 -28.859 1 67.62 248 ILE B N 1
ATOM 6357 C CA . ILE B 1 248 ? -7.703 -21.953 -28.781 1 67.62 248 ILE B CA 1
ATOM 6358 C C . ILE B 1 248 ? -7.086 -23.234 -29.328 1 67.62 248 ILE B C 1
ATOM 6360 O O . ILE B 1 248 ? -5.957 -23.234 -29.828 1 67.62 248 ILE B O 1
ATOM 6364 N N . ILE B 1 249 ? -7.918 -24.297 -29.25 1 71.25 249 ILE B N 1
ATOM 6365 C CA . ILE B 1 249 ? -7.438 -25.578 -29.781 1 71.25 249 ILE B CA 1
ATOM 6366 C C . ILE B 1 249 ? -7.637 -25.594 -31.297 1 71.25 249 ILE B C 1
ATOM 6368 O O . ILE B 1 249 ? -8.711 -25.234 -31.797 1 71.25 249 ILE B O 1
ATOM 6372 N N . GLY B 1 250 ? -6.613 -25.984 -31.969 1 74.38 250 GLY B N 1
ATOM 6373 C CA . GLY B 1 250 ? -6.707 -26.078 -33.406 1 74.38 250 GLY B CA 1
ATOM 6374 C C . GLY B 1 250 ? -7.777 -27.062 -33.875 1 74.38 250 GLY B C 1
ATOM 6375 O O . GLY B 1 250 ? -7.992 -28.094 -33.25 1 74.38 250 GLY B O 1
ATOM 6376 N N . LYS B 1 251 ? -8.445 -26.781 -34.938 1 80.44 251 LYS B N 1
ATOM 6377 C CA . LYS B 1 251 ? -9.531 -27.594 -35.469 1 80.44 251 LYS B CA 1
ATOM 6378 C C . LYS B 1 251 ? -9.047 -29 -35.812 1 80.44 251 LYS B C 1
ATOM 6380 O O . LYS B 1 251 ? -9.727 -29.984 -35.562 1 80.44 251 LYS B O 1
ATOM 6385 N N . LYS B 1 252 ? -7.891 -29.031 -36.375 1 85.69 252 LYS B N 1
ATOM 6386 C CA . LYS B 1 252 ? -7.355 -30.312 -36.812 1 85.69 252 LYS B CA 1
ATOM 6387 C C . LYS B 1 252 ? -7.09 -31.234 -35.625 1 85.69 252 LYS B C 1
ATOM 6389 O O . LYS B 1 252 ? -7.41 -32.406 -35.656 1 85.69 252 LYS B O 1
ATOM 6394 N N . GLN B 1 253 ? -6.477 -30.688 -34.625 1 85.69 253 GLN B N 1
ATOM 6395 C CA . GLN B 1 253 ? -6.164 -31.453 -33.438 1 85.69 253 GLN B CA 1
ATOM 6396 C C . GLN B 1 253 ? -7.438 -31.875 -32.688 1 85.69 253 GLN B C 1
ATOM 6398 O O . GLN B 1 253 ? -7.547 -33 -32.219 1 85.69 253 GLN B O 1
ATOM 6403 N N . LEU B 1 254 ? -8.375 -31.016 -32.656 1 85.75 254 LEU B N 1
ATOM 6404 C CA . LEU B 1 254 ? -9.641 -31.297 -32 1 85.75 254 LEU B CA 1
ATOM 6405 C C . LEU B 1 254 ? -10.375 -32.438 -32.719 1 85.75 254 LEU B C 1
ATOM 6407 O O . LEU B 1 254 ? -10.922 -33.344 -32.062 1 85.75 254 LEU B O 1
ATOM 6411 N N . GLU B 1 255 ? -10.406 -32.312 -33.969 1 89.06 255 GLU B N 1
ATOM 6412 C CA . GLU B 1 255 ? -11.078 -33.344 -34.75 1 89.06 255 GLU B CA 1
ATOM 6413 C C . GLU B 1 255 ? -10.383 -34.688 -34.594 1 89.06 255 GLU B C 1
ATOM 6415 O O . GLU B 1 255 ? -11.047 -35.719 -34.469 1 89.06 255 GLU B O 1
ATOM 6420 N N . TYR B 1 256 ? -9.125 -34.656 -34.594 1 89.56 256 TYR B N 1
ATOM 6421 C CA . TYR B 1 256 ? -8.344 -35.875 -34.438 1 89.56 256 TYR B CA 1
ATOM 6422 C C . TYR B 1 256 ? -8.648 -36.562 -33.125 1 89.56 256 TYR B C 1
ATOM 6424 O O . TYR B 1 256 ? -8.992 -37.719 -33.094 1 89.56 256 TYR B O 1
ATOM 6432 N N . PHE B 1 257 ? -8.562 -35.906 -32.062 1 87.88 257 PHE B N 1
ATOM 6433 C CA . PHE B 1 257 ? -8.742 -36.5 -30.75 1 87.88 257 PHE B CA 1
ATOM 6434 C C . PHE B 1 257 ? -10.203 -36.844 -30.516 1 87.88 257 PHE B C 1
ATOM 6436 O O . PHE B 1 257 ? -10.508 -37.844 -29.844 1 87.88 257 PHE B O 1
ATOM 6443 N N . THR B 1 258 ? -11.109 -36.031 -31.031 1 90 258 THR B N 1
ATOM 6444 C CA . THR B 1 258 ? -12.531 -36.344 -30.922 1 90 258 THR B CA 1
ATOM 6445 C C . THR B 1 258 ? -12.836 -37.688 -31.594 1 90 258 THR B C 1
ATOM 6447 O O . THR B 1 258 ? -13.578 -38.5 -31.047 1 90 258 THR B O 1
ATOM 6450 N N . ARG B 1 259 ? -12.258 -37.812 -32.719 1 92 259 ARG B N 1
ATOM 6451 C CA . ARG B 1 259 ? -12.469 -39.062 -33.438 1 92 259 ARG B CA 1
ATOM 6452 C C . ARG B 1 259 ? -11.93 -40.25 -32.688 1 92 259 ARG B C 1
ATOM 6454 O O . ARG B 1 259 ? -12.609 -41.281 -32.562 1 92 259 ARG B O 1
ATOM 6461 N N . ILE B 1 260 ? -10.766 -40.156 -32.125 1 89.06 260 ILE B N 1
ATOM 6462 C CA . ILE B 1 260 ? -10.148 -41.25 -31.375 1 89.06 260 ILE B CA 1
ATOM 6463 C C . ILE B 1 260 ? -11.023 -41.625 -30.188 1 89.06 260 ILE B C 1
ATOM 6465 O O . ILE B 1 260 ? -11.273 -42.781 -29.922 1 89.06 260 ILE B O 1
ATOM 6469 N N . ILE B 1 261 ? -11.5 -40.656 -29.5 1 89.5 261 ILE B N 1
ATOM 6470 C CA . ILE B 1 261 ? -12.297 -40.875 -28.297 1 89.5 261 ILE B CA 1
ATOM 6471 C C . ILE B 1 261 ? -13.633 -41.531 -28.672 1 89.5 261 ILE B C 1
ATOM 6473 O O . ILE B 1 261 ? -14.055 -42.5 -28.062 1 89.5 261 ILE B O 1
ATOM 6477 N N . ARG B 1 262 ? -14.195 -40.969 -29.672 1 90.62 262 ARG B N 1
ATOM 6478 C CA . ARG B 1 262 ? -15.484 -41.5 -30.125 1 90.62 262 ARG B CA 1
ATOM 6479 C C . ARG B 1 262 ? -15.359 -42.938 -30.594 1 90.62 262 ARG B C 1
ATOM 6481 O O . ARG B 1 262 ? -16.188 -43.781 -30.234 1 90.62 262 ARG B O 1
ATOM 6488 N N . ASP B 1 263 ? -14.398 -43.125 -31.375 1 91.12 263 ASP B N 1
ATOM 6489 C CA . ASP B 1 263 ? -14.172 -44.469 -31.906 1 91.12 263 ASP B CA 1
ATOM 6490 C C . ASP B 1 263 ? -13.914 -45.469 -30.766 1 91.12 263 ASP B C 1
ATOM 6492 O O . ASP B 1 263 ? -14.406 -46.594 -30.797 1 91.12 263 ASP B O 1
ATOM 6496 N N . THR B 1 264 ? -13.188 -45.062 -29.812 1 88.69 264 THR B N 1
ATOM 6497 C CA . THR B 1 264 ? -12.867 -45.938 -28.688 1 88.69 264 THR B CA 1
ATOM 6498 C C . THR B 1 264 ? -14.117 -46.25 -27.859 1 88.69 264 THR B C 1
ATOM 6500 O O . THR B 1 264 ? -14.352 -47.375 -27.484 1 88.69 264 THR B O 1
ATOM 6503 N N . VAL B 1 265 ? -14.906 -45.25 -27.609 1 88.62 265 VAL B N 1
ATOM 6504 C CA . VAL B 1 265 ? -16.125 -45.406 -26.828 1 88.62 265 VAL B CA 1
ATOM 6505 C C . VAL B 1 265 ? -17.094 -46.344 -27.562 1 88.62 265 VAL B C 1
ATOM 6507 O O . VAL B 1 265 ? -17.641 -47.25 -26.969 1 88.62 265 VAL B O 1
ATOM 6510 N N . GLU B 1 266 ? -17.188 -46.094 -28.844 1 91 266 GLU B N 1
ATOM 6511 C CA . GLU B 1 266 ? -18.109 -46.906 -29.656 1 91 266 GLU B CA 1
ATOM 6512 C C . GLU B 1 266 ? -17.656 -48.375 -29.719 1 91 266 GLU B C 1
ATOM 6514 O O . GLU B 1 266 ? -18.469 -49.281 -29.594 1 91 266 GLU B O 1
ATOM 6519 N N . THR B 1 267 ? -16.469 -48.531 -29.922 1 91.06 267 THR B N 1
ATOM 6520 C CA . THR B 1 267 ? -15.914 -49.875 -30 1 91.06 267 THR B CA 1
ATOM 6521 C C . THR B 1 267 ? -16.094 -50.625 -28.688 1 91.06 267 THR B C 1
ATOM 6523 O O . THR B 1 267 ? -16.453 -51.812 -28.672 1 91.06 267 THR B O 1
ATOM 6526 N N . ARG B 1 268 ? -15.883 -49.938 -27.578 1 89.31 268 ARG B N 1
ATOM 6527 C CA . ARG B 1 268 ? -16.016 -50.562 -26.266 1 89.31 268 ARG B CA 1
ATOM 6528 C C . ARG B 1 268 ? -17.469 -50.906 -25.969 1 89.31 268 ARG B C 1
ATOM 6530 O O . ARG B 1 268 ? -17.75 -51.969 -25.406 1 89.31 268 ARG B O 1
ATOM 6537 N N . GLU B 1 269 ? -18.312 -50.031 -26.328 1 88.44 269 GLU B N 1
ATOM 6538 C CA . GLU B 1 269 ? -19.734 -50.312 -26.109 1 88.44 269 GLU B CA 1
ATOM 6539 C C . GLU B 1 269 ? -20.219 -51.469 -26.984 1 88.44 269 GLU B C 1
ATOM 6541 O O . GLU B 1 269 ? -21 -52.312 -26.547 1 88.44 269 GLU B O 1
ATOM 6546 N N . ALA B 1 270 ? -19.703 -51.531 -28.219 1 92.25 270 ALA B N 1
ATOM 6547 C CA . ALA B 1 270 ? -20.141 -52.562 -29.172 1 92.25 270 ALA B CA 1
ATOM 6548 C C . ALA B 1 270 ? -19.562 -53.938 -28.812 1 92.25 270 ALA B C 1
ATOM 6550 O O . ALA B 1 270 ? -20.234 -54.938 -28.984 1 92.25 270 ALA B O 1
ATOM 6551 N N . ARG B 1 271 ? -18.359 -53.938 -28.203 1 92.62 271 ARG B N 1
ATOM 6552 C CA . ARG B 1 271 ? -17.656 -55.219 -28 1 92.62 271 ARG B CA 1
ATOM 6553 C C . ARG B 1 271 ? -17.625 -55.562 -26.516 1 92.62 271 ARG B C 1
ATOM 6555 O O . ARG B 1 271 ? -17.141 -56.656 -26.141 1 92.62 271 ARG B O 1
ATOM 6562 N N . GLY B 1 272 ? -18.031 -54.75 -25.703 1 88.81 272 GLY B N 1
ATOM 6563 C CA . GLY B 1 272 ? -18.062 -55 -24.266 1 88.81 272 GLY B CA 1
ATOM 6564 C C . GLY B 1 272 ? -16.672 -55.031 -23.656 1 88.81 272 GLY B C 1
ATOM 6565 O O . GLY B 1 272 ? -16.406 -55.812 -22.75 1 88.81 272 GLY B O 1
ATOM 6566 N N . ILE B 1 273 ? -15.797 -54.25 -24.203 1 87.69 273 ILE B N 1
ATOM 6567 C CA . ILE B 1 273 ? -14.43 -54.219 -23.703 1 87.69 273 ILE B CA 1
ATOM 6568 C C . ILE B 1 273 ? -14.352 -53.281 -22.484 1 87.69 273 ILE B C 1
ATOM 6570 O O . ILE B 1 273 ? -14.867 -52.188 -22.5 1 87.69 273 ILE B O 1
ATOM 6574 N N . VAL B 1 274 ? -13.758 -53.844 -21.375 1 84.88 274 VAL B N 1
ATOM 6575 C CA . VAL B 1 274 ? -13.547 -53.062 -20.172 1 84.88 274 VAL B CA 1
ATOM 6576 C C . VAL B 1 274 ? -12.047 -52.906 -19.906 1 84.88 274 VAL B C 1
ATOM 6578 O O . VAL B 1 274 ? -11.328 -53.906 -19.812 1 84.88 274 VAL B O 1
ATOM 6581 N N . ARG B 1 275 ? -11.57 -51.719 -19.906 1 84.69 275 ARG B N 1
ATOM 6582 C CA . ARG B 1 275 ? -10.18 -51.406 -19.609 1 84.69 275 ARG B CA 1
ATOM 6583 C C . ARG B 1 275 ? -10.094 -50.375 -18.484 1 84.69 275 ARG B C 1
ATOM 6585 O O . ARG B 1 275 ? -10.891 -49.438 -18.438 1 84.69 275 ARG B O 1
ATOM 6592 N N . PRO B 1 276 ? -9.227 -50.594 -17.578 1 82.31 276 PRO B N 1
ATOM 6593 C CA . PRO B 1 276 ? -9.125 -49.625 -16.453 1 82.31 276 PRO B CA 1
ATOM 6594 C C . PRO B 1 276 ? -8.422 -48.344 -16.844 1 82.31 276 PRO B C 1
ATOM 6596 O O . PRO B 1 276 ? -7.34 -48.031 -16.312 1 82.31 276 PRO B O 1
ATOM 6599 N N . ASP B 1 277 ? -9.047 -47.625 -17.688 1 82.12 277 ASP B N 1
ATOM 6600 C CA . ASP B 1 277 ? -8.508 -46.312 -18.109 1 82.12 277 ASP B CA 1
ATOM 6601 C C . ASP B 1 277 ? -9.547 -45.219 -17.938 1 82.12 277 ASP B C 1
ATOM 6603 O O . ASP B 1 277 ? -10.625 -45.438 -17.391 1 82.12 277 ASP B O 1
ATOM 6607 N N . MET B 1 278 ? -9.211 -44.062 -18.312 1 82.75 278 MET B N 1
ATOM 6608 C CA . MET B 1 278 ? -10.031 -42.875 -18.047 1 82.75 278 MET B CA 1
ATOM 6609 C C . MET B 1 278 ? -11.312 -42.906 -18.875 1 82.75 278 MET B C 1
ATOM 6611 O O . MET B 1 278 ? -12.375 -42.5 -18.406 1 82.75 278 MET B O 1
ATOM 6615 N N . ILE B 1 279 ? -11.211 -43.281 -20.078 1 84.88 279 ILE B N 1
ATOM 6616 C CA . ILE B 1 279 ? -12.398 -43.375 -20.922 1 84.88 279 ILE B CA 1
ATOM 6617 C C . ILE B 1 279 ? -13.43 -44.281 -20.266 1 84.88 279 ILE B C 1
ATOM 6619 O O . ILE B 1 279 ? -14.625 -43.969 -20.234 1 84.88 279 ILE B O 1
ATOM 6623 N N . GLN B 1 280 ? -12.938 -45.375 -19.781 1 85.88 280 GLN B N 1
ATOM 6624 C CA . GLN B 1 280 ? -13.836 -46.312 -19.109 1 85.88 280 GLN B CA 1
ATOM 6625 C C . GLN B 1 280 ? -14.508 -45.656 -17.906 1 85.88 280 GLN B C 1
ATOM 6627 O O . GLN B 1 280 ? -15.711 -45.812 -17.703 1 85.88 280 GLN B O 1
ATOM 6632 N N . LEU B 1 281 ? -13.773 -44.969 -17.219 1 82.88 281 LEU B N 1
ATOM 6633 C CA . LEU B 1 281 ? -14.289 -44.281 -16.031 1 82.88 281 LEU B CA 1
ATOM 6634 C C . LEU B 1 281 ? -15.305 -43.219 -16.422 1 82.88 281 LEU B C 1
ATOM 6636 O O . LEU B 1 281 ? -16.312 -43.031 -15.75 1 82.88 281 LEU B O 1
ATOM 6640 N N . LEU B 1 282 ? -15.023 -42.562 -17.469 1 84.56 282 LEU B N 1
ATOM 6641 C CA . LEU B 1 282 ? -15.938 -41.531 -17.938 1 84.56 282 LEU B CA 1
ATOM 6642 C C . LEU B 1 282 ? -17.219 -42.156 -18.484 1 84.56 282 LEU B C 1
ATOM 6644 O O . LEU B 1 282 ? -18.312 -41.562 -18.328 1 84.56 282 LEU B O 1
ATOM 6648 N N . MET B 1 283 ? -17.031 -43.219 -19.078 1 86.44 283 MET B N 1
ATOM 6649 C CA . MET B 1 283 ? -18.203 -43.938 -19.531 1 86.44 283 MET B CA 1
ATOM 6650 C C . MET B 1 283 ? -19.078 -44.375 -18.359 1 86.44 283 MET B C 1
ATOM 6652 O O . MET B 1 283 ? -20.297 -44.281 -18.406 1 86.44 283 MET B O 1
ATOM 6656 N N . GLU B 1 284 ? -18.375 -44.812 -17.359 1 85.19 284 GLU B N 1
ATOM 6657 C CA . GLU B 1 284 ? -19.094 -45.188 -16.141 1 85.19 284 GLU B CA 1
ATOM 6658 C C . GLU B 1 284 ? -19.766 -44 -15.492 1 85.19 284 GLU B C 1
ATOM 6660 O O . GLU B 1 284 ? -20.891 -44.094 -14.984 1 85.19 284 GLU B O 1
ATOM 6665 N N . ALA B 1 285 ? -19.062 -42.938 -15.484 1 82.94 285 ALA B N 1
ATOM 6666 C CA . ALA B 1 285 ? -19.641 -41.719 -14.953 1 82.94 285 ALA B CA 1
ATOM 6667 C C . ALA B 1 285 ? -20.875 -41.281 -15.742 1 82.94 285 ALA B C 1
ATOM 6669 O O . ALA B 1 285 ? -21.859 -40.844 -15.164 1 82.94 285 ALA B O 1
ATOM 6670 N N . ARG B 1 286 ? -20.734 -41.344 -17.031 1 82.38 286 ARG B N 1
ATOM 6671 C CA . ARG B 1 286 ? -21.844 -41 -17.922 1 82.38 286 ARG B CA 1
ATOM 6672 C C . ARG B 1 286 ? -23.062 -41.906 -17.641 1 82.38 286 ARG B C 1
ATOM 6674 O O . ARG B 1 286 ? -24.203 -41.438 -17.703 1 82.38 286 ARG B O 1
ATOM 6681 N N . LYS B 1 287 ? -22.797 -43.094 -17.312 1 81.69 287 LYS B N 1
ATOM 6682 C CA . LYS B 1 287 ? -23.859 -44.031 -17.047 1 81.69 287 LYS B CA 1
ATOM 6683 C C . LYS B 1 287 ? -24.328 -43.969 -15.594 1 81.69 287 LYS B C 1
ATOM 6685 O O . LYS B 1 287 ? -25.312 -44.594 -15.211 1 81.69 287 LYS B O 1
ATOM 6690 N N . GLY B 1 288 ? -23.641 -43.219 -14.75 1 78.06 288 GLY B N 1
ATOM 6691 C CA . GLY B 1 288 ? -24 -43.062 -13.352 1 78.06 288 GLY B CA 1
ATOM 6692 C C . GLY B 1 288 ? -23.547 -44.219 -12.484 1 78.06 288 GLY B C 1
ATOM 6693 O O . GLY B 1 288 ? -24.094 -44.438 -11.398 1 78.06 288 GLY B O 1
ATOM 6694 N N . THR B 1 289 ? -22.594 -44.938 -12.914 1 77.25 289 THR B N 1
ATOM 6695 C CA . THR B 1 289 ? -22.188 -46.125 -12.195 1 77.25 289 THR B CA 1
ATOM 6696 C C . THR B 1 289 ? -20.875 -45.875 -11.453 1 77.25 289 THR B C 1
ATOM 6698 O O . THR B 1 289 ? -20.422 -46.719 -10.672 1 77.25 289 THR B O 1
ATOM 6701 N N . LEU B 1 290 ? -20.234 -44.781 -11.75 1 77.25 290 LEU B N 1
ATOM 6702 C CA . LEU B 1 290 ? -19 -44.438 -11.047 1 77.25 290 LEU B CA 1
ATOM 6703 C C . LEU B 1 290 ? -19.297 -43.969 -9.625 1 77.25 290 LEU B C 1
ATOM 6705 O O . LEU B 1 290 ? -19.938 -42.906 -9.445 1 77.25 290 LEU B O 1
ATOM 6709 N N . LYS B 1 291 ? -19.078 -44.719 -8.562 1 69.06 291 LYS B N 1
ATOM 6710 C CA . LYS B 1 291 ? -19.422 -44.375 -7.188 1 69.06 291 LYS B CA 1
ATOM 6711 C C . LYS B 1 291 ? -18.172 -44.156 -6.344 1 69.06 291 LYS B C 1
ATOM 6713 O O . LYS B 1 291 ? -17.125 -44.781 -6.609 1 69.06 291 LYS B O 1
ATOM 6718 N N . HIS B 1 292 ? -18.297 -43.219 -5.484 1 71.19 292 HIS B N 1
ATOM 6719 C CA . HIS B 1 292 ? -17.219 -42.969 -4.543 1 71.19 292 HIS B CA 1
ATOM 6720 C C . HIS B 1 292 ? -17.016 -44.156 -3.594 1 71.19 292 HIS B C 1
ATOM 6722 O O . HIS B 1 292 ? -17.984 -44.656 -3.025 1 71.19 292 HIS B O 1
ATOM 6728 N N . GLN B 1 293 ? -15.938 -44.781 -3.73 1 60.09 293 GLN B N 1
ATOM 6729 C CA . GLN B 1 293 ? -15.633 -45.812 -2.744 1 60.09 293 GLN B CA 1
ATOM 6730 C C . GLN B 1 293 ? -14.961 -45.219 -1.512 1 60.09 293 GLN B C 1
ATOM 6732 O O . GLN B 1 293 ? -14.07 -44.375 -1.633 1 60.09 293 GLN B O 1
ATOM 6737 N N . GLN B 1 294 ? -15.734 -45.156 -0.346 1 55.09 294 GLN B N 1
ATOM 6738 C CA . GLN B 1 294 ? -15.133 -44.688 0.898 1 55.09 294 GLN B CA 1
ATOM 6739 C C . GLN B 1 294 ? -13.766 -45.344 1.122 1 55.09 294 GLN B C 1
ATOM 6741 O O . GLN B 1 294 ? -13.633 -46.562 1.129 1 55.09 294 GLN B O 1
ATOM 6746 N N . GLU B 1 295 ? -12.852 -44.75 0.538 1 56.19 295 GLU B N 1
ATOM 6747 C CA . GLU B 1 295 ? -11.531 -45.281 0.835 1 56.19 295 GLU B CA 1
ATOM 6748 C C . GLU B 1 295 ? -11.164 -45.062 2.301 1 56.19 295 GLU B C 1
ATOM 6750 O O . GLU B 1 295 ? -11.516 -44.062 2.891 1 56.19 295 GLU B O 1
ATOM 6755 N N . SER B 1 296 ? -11.086 -46.219 3.049 1 49.66 296 SER B N 1
ATOM 6756 C CA . SER B 1 296 ? -10.719 -46.156 4.457 1 49.66 296 SER B CA 1
ATOM 6757 C C . SER B 1 296 ? -9.648 -45.125 4.715 1 49.66 296 SER B C 1
ATOM 6759 O O . SER B 1 296 ? -9.789 -44.281 5.609 1 49.66 296 SER B O 1
ATOM 6761 N N . SER B 1 297 ? -8.273 -45.375 4.824 1 47.25 297 SER B N 1
ATOM 6762 C CA . SER B 1 297 ? -7.133 -44.625 5.301 1 47.25 297 SER B CA 1
ATOM 6763 C C . SER B 1 297 ? -6.312 -44.062 4.141 1 47.25 297 SER B C 1
ATOM 6765 O O . SER B 1 297 ? -5.938 -44.812 3.232 1 47.25 297 SER B O 1
ATOM 6767 N N . ASN B 1 298 ? -6.562 -42.875 3.678 1 52.78 298 ASN B N 1
ATOM 6768 C CA . ASN B 1 298 ? -5.617 -42.188 2.803 1 52.78 298 ASN B CA 1
ATOM 6769 C C . ASN B 1 298 ? -4.176 -42.406 3.248 1 52.78 298 ASN B C 1
ATOM 6771 O O . ASN B 1 298 ? -3.295 -41.594 2.938 1 52.78 298 ASN B O 1
ATOM 6775 N N . THR B 1 299 ? -3.955 -43.344 3.984 1 49.72 299 THR B N 1
ATOM 6776 C CA . THR B 1 299 ? -2.678 -43.688 4.594 1 49.72 299 THR B CA 1
ATOM 6777 C C . THR B 1 299 ? -1.688 -44.156 3.533 1 49.72 299 THR B C 1
ATOM 6779 O O . THR B 1 299 ? -1.996 -45.062 2.742 1 49.72 299 THR B O 1
ATOM 6782 N N . GLY B 1 300 ? -0.718 -43.219 3 1 55.19 300 GLY B N 1
ATOM 6783 C CA . GLY B 1 300 ? 0.454 -43.625 2.244 1 55.19 300 GLY B CA 1
ATOM 6784 C C . GLY B 1 300 ? 0.608 -42.906 0.931 1 55.19 300 GLY B C 1
ATOM 6785 O O . GLY B 1 300 ? 1.537 -43.156 0.166 1 55.19 300 GLY B O 1
ATOM 6786 N N . ALA B 1 301 ? -0.385 -41.938 0.453 1 60.69 301 ALA B N 1
ATOM 6787 C CA . ALA B 1 301 ? -0.32 -41.438 -0.914 1 60.69 301 ALA B CA 1
ATOM 6788 C C . ALA B 1 301 ? 0.779 -40.375 -1.056 1 60.69 301 ALA B C 1
ATOM 6790 O O . ALA B 1 301 ? 1.046 -39.906 -2.158 1 60.69 301 ALA B O 1
ATOM 6791 N N . GLY B 1 302 ? 1.503 -40.219 -0.073 1 74.69 302 GLY B N 1
ATOM 6792 C CA . GLY B 1 302 ? 2.621 -39.281 -0.175 1 74.69 302 GLY B CA 1
ATOM 6793 C C . GLY B 1 302 ? 2.326 -37.938 0.427 1 74.69 302 GLY B C 1
ATOM 6794 O O . GLY B 1 302 ? 1.163 -37.562 0.607 1 74.69 302 GLY B O 1
ATOM 6795 N N . PHE B 1 303 ? 3.291 -37.219 0.677 1 81.12 303 PHE B N 1
ATOM 6796 C CA . PHE B 1 303 ? 3.193 -35.938 1.354 1 81.12 303 PHE B CA 1
ATOM 6797 C C . PHE B 1 303 ? 2.484 -34.938 0.474 1 81.12 303 PHE B C 1
ATOM 6799 O O . PHE B 1 303 ? 1.726 -34.094 0.97 1 81.12 303 PHE B O 1
ATOM 6806 N N . ALA B 1 304 ? 2.666 -35.031 -0.821 1 84.25 304 ALA B N 1
ATOM 6807 C CA . ALA B 1 304 ? 2.197 -34 -1.744 1 84.25 304 ALA B CA 1
ATOM 6808 C C . ALA B 1 304 ? 0.76 -34.25 -2.182 1 84.25 304 ALA B C 1
ATOM 6810 O O . ALA B 1 304 ? 0.136 -33.438 -2.836 1 84.25 304 ALA B O 1
ATOM 6811 N N . THR B 1 305 ? 0.21 -35.375 -1.798 1 84.12 305 THR B N 1
ATOM 6812 C CA . THR B 1 305 ? -1.14 -35.719 -2.23 1 84.12 305 THR B CA 1
ATOM 6813 C C . THR B 1 305 ? -2.168 -34.781 -1.594 1 84.12 305 THR B C 1
ATOM 6815 O O . THR B 1 305 ? -2.076 -34.469 -0.406 1 84.12 305 THR B O 1
ATOM 6818 N N . VAL B 1 306 ? -3.115 -34.406 -2.41 1 85.12 306 VAL B N 1
ATOM 6819 C CA . VAL B 1 306 ? -4.133 -33.5 -1.88 1 85.12 306 VAL B CA 1
ATOM 6820 C C . VAL B 1 306 ? -5.387 -34.281 -1.511 1 85.12 306 VAL B C 1
ATOM 6822 O O . VAL B 1 306 ? -5.664 -35.344 -2.105 1 85.12 306 VAL B O 1
ATOM 6825 N N . GLU B 1 307 ? -6.082 -33.719 -0.589 1 79.75 307 GLU B N 1
ATOM 6826 C CA . GLU B 1 307 ? -7.324 -34.344 -0.14 1 79.75 307 GLU B CA 1
ATOM 6827 C C . GLU B 1 307 ? -8.523 -33.781 -0.897 1 79.75 307 GLU B C 1
ATOM 6829 O O . GLU B 1 307 ? -8.586 -32.594 -1.188 1 79.75 307 GLU B O 1
ATOM 6834 N N . GLU B 1 308 ? -9.344 -34.781 -1.209 1 82.94 308 GLU B N 1
ATOM 6835 C CA . GLU B 1 308 ? -10.547 -34.375 -1.922 1 82.94 308 GLU B CA 1
ATOM 6836 C C . GLU B 1 308 ? -11.523 -33.656 -0.99 1 82.94 308 GLU B C 1
ATOM 6838 O O . GLU B 1 308 ? -11.688 -34.031 0.164 1 82.94 308 GLU B O 1
ATOM 6843 N N . SER B 1 309 ? -12.125 -32.594 -1.486 1 85.56 309 SER B N 1
ATOM 6844 C CA . SER B 1 309 ? -13.062 -31.812 -0.698 1 85.56 309 SER B CA 1
ATOM 6845 C C . SER B 1 309 ? -14.453 -32.438 -0.701 1 85.56 309 SER B C 1
ATOM 6847 O O . SER B 1 309 ? -14.688 -33.438 -1.381 1 85.56 309 SER B O 1
ATOM 6849 N N . HIS B 1 310 ? -15.359 -31.797 0.016 1 79.56 310 HIS B N 1
ATOM 6850 C CA . HIS B 1 310 ? -16.75 -32.219 0.077 1 79.56 310 HIS B CA 1
ATOM 6851 C C . HIS B 1 310 ? -17.422 -32.125 -1.287 1 79.56 310 HIS B C 1
ATOM 6853 O O . HIS B 1 310 ? -18.344 -32.875 -1.595 1 79.56 310 HIS B O 1
ATOM 6859 N N . ILE B 1 311 ? -16.922 -31.266 -2.031 1 81.62 311 ILE B N 1
ATOM 6860 C CA . ILE B 1 311 ? -17.5 -31.062 -3.355 1 81.62 311 ILE B CA 1
ATOM 6861 C C . ILE B 1 311 ? -17.219 -32.281 -4.238 1 81.62 311 ILE B C 1
ATOM 6863 O O . ILE B 1 311 ? -18.109 -32.75 -4.934 1 81.62 311 ILE B O 1
ATOM 6867 N N . GLY B 1 312 ? -16.031 -32.688 -4.184 1 77.31 312 GLY B N 1
ATOM 6868 C CA . GLY B 1 312 ? -15.648 -33.844 -4.961 1 77.31 312 GLY B CA 1
ATOM 6869 C C . GLY B 1 312 ? -16.281 -35.125 -4.469 1 77.31 312 GLY B C 1
ATOM 6870 O O . GLY B 1 312 ? -16.344 -36.125 -5.199 1 77.31 312 GLY B O 1
ATOM 6871 N N . GLN B 1 313 ? -16.797 -35.062 -3.266 1 74.19 313 GLN B N 1
ATOM 6872 C CA . GLN B 1 313 ? -17.391 -36.25 -2.672 1 74.19 313 GLN B CA 1
ATOM 6873 C C . GLN B 1 313 ? -18.906 -36.312 -2.893 1 74.19 313 GLN B C 1
ATOM 6875 O O . GLN B 1 313 ? -19.547 -37.312 -2.594 1 74.19 313 GLN B O 1
ATOM 6880 N N . ALA B 1 314 ? -19.375 -35.188 -3.496 1 73.38 314 ALA B N 1
ATOM 6881 C CA . ALA B 1 314 ? -20.812 -35.125 -3.705 1 73.38 314 ALA B CA 1
ATOM 6882 C C . ALA B 1 314 ? -21.219 -35.875 -4.961 1 73.38 314 ALA B C 1
ATOM 6884 O O . ALA B 1 314 ? -20.516 -35.844 -5.969 1 73.38 314 ALA B O 1
ATOM 6885 N N . THR B 1 315 ? -22.266 -36.656 -4.734 1 69.56 315 THR B N 1
ATOM 6886 C CA . THR B 1 315 ? -22.781 -37.375 -5.879 1 69.56 315 THR B CA 1
ATOM 6887 C C . THR B 1 315 ? -23.562 -36.469 -6.805 1 69.56 315 THR B C 1
ATOM 6889 O O . THR B 1 315 ? -24.438 -35.719 -6.352 1 69.56 315 THR B O 1
ATOM 6892 N N . SER B 1 316 ? -22.984 -36.281 -7.988 1 70.62 316 SER B N 1
ATOM 6893 C CA . SER B 1 316 ? -23.75 -35.5 -8.945 1 70.62 316 SER B CA 1
ATOM 6894 C C . SER B 1 316 ? -24.484 -36.406 -9.93 1 70.62 316 SER B C 1
ATOM 6896 O O . SER B 1 316 ? -23.938 -37.438 -10.383 1 70.62 316 SER B O 1
ATOM 6898 N N . ASN B 1 317 ? -25.781 -36.156 -10.062 1 65.88 317 ASN B N 1
ATOM 6899 C CA . ASN B 1 317 ? -26.609 -36.938 -10.984 1 65.88 317 ASN B CA 1
ATOM 6900 C C . ASN B 1 317 ? -26.641 -36.312 -12.375 1 65.88 317 ASN B C 1
ATOM 6902 O O . ASN B 1 317 ? -27.5 -36.656 -13.188 1 65.88 317 ASN B O 1
ATOM 6906 N N . ARG B 1 318 ? -25.719 -35.562 -12.633 1 72.69 318 ARG B N 1
ATOM 6907 C CA . ARG B 1 318 ? -25.797 -34.938 -13.945 1 72.69 318 ARG B CA 1
ATOM 6908 C C . ARG B 1 318 ? -25.172 -35.812 -15.016 1 72.69 318 ARG B C 1
ATOM 6910 O O . ARG B 1 318 ? -24.062 -36.312 -14.852 1 72.69 318 ARG B O 1
ATOM 6917 N N . ALA B 1 319 ? -25.984 -36.031 -16.078 1 76.56 319 ALA B N 1
ATOM 6918 C CA . ALA B 1 319 ? -25.484 -36.812 -17.203 1 76.56 319 ALA B CA 1
ATOM 6919 C C . ALA B 1 319 ? -24.438 -36.031 -17.984 1 76.56 319 ALA B C 1
ATOM 6921 O O . ALA B 1 319 ? -24.625 -34.875 -18.281 1 76.56 319 ALA B O 1
ATOM 6922 N N . ILE B 1 320 ? -23.312 -36.688 -18.219 1 84.38 320 ILE B N 1
ATOM 6923 C CA . ILE B 1 320 ? -22.25 -36.094 -19.016 1 84.38 320 ILE B CA 1
ATOM 6924 C C . ILE B 1 320 ? -22.578 -36.219 -20.5 1 84.38 320 ILE B C 1
ATOM 6926 O O . ILE B 1 320 ? -22.875 -37.312 -21 1 84.38 320 ILE B O 1
ATOM 6930 N N . THR B 1 321 ? -22.609 -35.094 -21.156 1 86.5 321 THR B N 1
ATOM 6931 C CA . THR B 1 321 ? -22.844 -35.094 -22.609 1 86.5 321 THR B CA 1
ATOM 6932 C C . THR B 1 321 ? -21.609 -35.562 -23.359 1 86.5 321 THR B C 1
ATOM 6934 O O . THR B 1 321 ? -20.516 -35.625 -22.781 1 86.5 321 THR B O 1
ATOM 6937 N N . GLU B 1 322 ? -21.797 -35.938 -24.609 1 86.38 322 GLU B N 1
ATOM 6938 C CA . GLU B 1 322 ? -20.672 -36.438 -25.406 1 86.38 322 GLU B CA 1
ATOM 6939 C C . GLU B 1 322 ? -19.594 -35.344 -25.531 1 86.38 322 GLU B C 1
ATOM 6941 O O . GLU B 1 322 ? -18.406 -35.625 -25.344 1 86.38 322 GLU B O 1
ATOM 6946 N N . PRO B 1 323 ? -20 -34.125 -25.844 1 87.12 323 PRO B N 1
ATOM 6947 C CA . PRO B 1 323 ? -18.969 -33.094 -25.922 1 87.12 323 PRO B CA 1
ATOM 6948 C C . PRO B 1 323 ? -18.234 -32.906 -24.594 1 87.12 323 PRO B C 1
ATOM 6950 O O . PRO B 1 323 ? -17.031 -32.625 -24.594 1 87.12 323 PRO B O 1
ATOM 6953 N N . GLU B 1 324 ? -18.938 -33.094 -23.578 1 88.69 324 GLU B N 1
ATOM 6954 C CA . GLU B 1 324 ? -18.312 -32.969 -22.266 1 88.69 324 GLU B CA 1
ATOM 6955 C C . GLU B 1 324 ? -17.328 -34.125 -22.016 1 88.69 324 GLU B C 1
ATOM 6957 O O . GLU B 1 324 ? -16.266 -33.906 -21.438 1 88.69 324 GLU B O 1
ATOM 6962 N N . LEU B 1 325 ? -17.766 -35.25 -22.422 1 88.25 325 LEU B N 1
ATOM 6963 C CA . LEU B 1 325 ? -16.891 -36.406 -22.281 1 88.25 325 LEU B CA 1
ATOM 6964 C C . LEU B 1 325 ? -15.602 -36.219 -23.062 1 88.25 325 LEU B C 1
ATOM 6966 O O . LEU B 1 325 ? -14.516 -36.469 -22.547 1 88.25 325 LEU B O 1
ATOM 6970 N N . ILE B 1 326 ? -15.758 -35.75 -24.234 1 87.25 326 ILE B N 1
ATOM 6971 C CA . ILE B 1 326 ? -14.602 -35.5 -25.094 1 87.25 326 ILE B CA 1
ATOM 6972 C C . ILE B 1 326 ? -13.719 -34.406 -24.469 1 87.25 326 ILE B C 1
ATOM 6974 O O . ILE B 1 326 ? -12.492 -34.531 -24.422 1 87.25 326 ILE B O 1
ATOM 6978 N N . ALA B 1 327 ? -14.328 -33.406 -23.938 1 88.62 327 ALA B N 1
ATOM 6979 C CA . ALA B 1 327 ? -13.602 -32.312 -23.328 1 88.62 327 ALA B CA 1
ATOM 6980 C C . ALA B 1 327 ? -12.789 -32.781 -22.125 1 88.62 327 ALA B C 1
ATOM 6982 O O . ALA B 1 327 ? -11.641 -32.375 -21.953 1 88.62 327 ALA B O 1
ATOM 6983 N N . GLN B 1 328 ? -13.367 -33.594 -21.359 1 89.19 328 GLN B N 1
ATOM 6984 C CA . GLN B 1 328 ? -12.672 -34.062 -20.188 1 89.19 328 GLN B CA 1
ATOM 6985 C C . GLN B 1 328 ? -11.492 -34.969 -20.562 1 89.19 328 GLN B C 1
ATOM 6987 O O . GLN B 1 328 ? -10.43 -34.906 -19.953 1 89.19 328 GLN B O 1
ATOM 6992 N N . CYS B 1 329 ? -11.672 -35.75 -21.547 1 86.12 329 CYS B N 1
ATOM 6993 C CA . CYS B 1 329 ? -10.57 -36.562 -22.031 1 86.12 329 CYS B CA 1
ATOM 6994 C C . CYS B 1 329 ? -9.43 -35.688 -22.547 1 86.12 329 CYS B C 1
ATOM 6996 O O . CYS B 1 329 ? -8.258 -35.969 -22.297 1 86.12 329 CYS B O 1
ATOM 6998 N N . LEU B 1 330 ? -9.805 -34.719 -23.172 1 84 330 LEU B N 1
ATOM 6999 C CA . LEU B 1 330 ? -8.82 -33.812 -23.766 1 84 330 LEU B CA 1
ATOM 7000 C C . LEU B 1 330 ? -8.023 -33.094 -22.688 1 84 330 LEU B C 1
ATOM 7002 O O . LEU B 1 330 ? -6.805 -32.938 -22.812 1 84 330 LEU B O 1
ATOM 7006 N N . ILE B 1 331 ? -8.688 -32.625 -21.703 1 86.75 331 ILE B N 1
ATOM 7007 C CA . ILE B 1 331 ? -7.98 -31.875 -20.688 1 86.75 331 ILE B CA 1
ATOM 7008 C C . ILE B 1 331 ? -7.07 -32.812 -19.891 1 86.75 331 ILE B C 1
ATOM 7010 O O . ILE B 1 331 ? -5.992 -32.406 -19.438 1 86.75 331 ILE B O 1
ATOM 7014 N N . PHE B 1 332 ? -7.504 -34 -19.719 1 82.62 332 PHE B N 1
ATOM 7015 C CA . PHE B 1 332 ? -6.633 -34.969 -19.062 1 82.62 332 PHE B CA 1
ATOM 7016 C C . PHE B 1 332 ? -5.363 -35.188 -19.875 1 82.62 332 PHE B C 1
ATOM 7018 O O . PHE B 1 332 ? -4.281 -35.375 -19.312 1 82.62 332 PHE B O 1
ATOM 7025 N N . PHE B 1 333 ? -5.562 -35.219 -21.109 1 81.06 333 PHE B N 1
ATOM 7026 C CA . PHE B 1 333 ? -4.41 -35.344 -22 1 81.06 333 PHE B CA 1
ATOM 7027 C C . PHE B 1 333 ? -3.502 -34.125 -21.875 1 81.06 333 PHE B C 1
ATOM 7029 O O . PHE B 1 333 ? -2.291 -34.25 -21.688 1 81.06 333 PHE B O 1
ATOM 7036 N N . LEU B 1 334 ? -4.078 -32.969 -21.938 1 79.5 334 LEU B N 1
ATOM 7037 C CA . LEU B 1 334 ? -3.316 -31.734 -21.922 1 79.5 334 LEU B CA 1
ATOM 7038 C C . LEU B 1 334 ? -2.604 -31.562 -20.594 1 79.5 334 LEU B C 1
ATOM 7040 O O . LEU B 1 334 ? -1.444 -31.141 -20.547 1 79.5 334 LEU B O 1
ATOM 7044 N N . ALA B 1 335 ? -3.268 -31.859 -19.578 1 80.62 335 ALA B N 1
ATOM 7045 C CA . ALA B 1 335 ? -2.73 -31.672 -18.234 1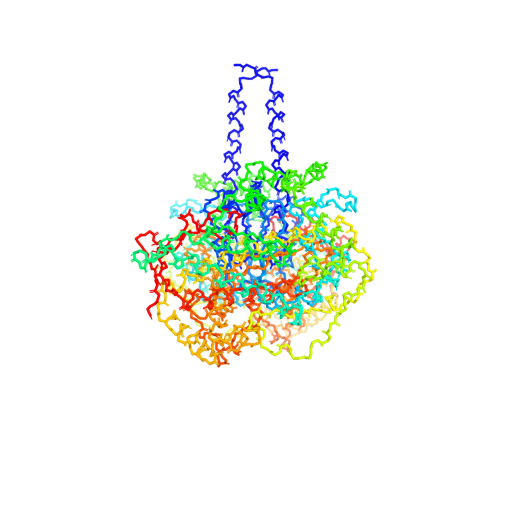 80.62 335 ALA B CA 1
ATOM 7046 C C . ALA B 1 335 ? -1.649 -32.688 -17.922 1 80.62 335 ALA B C 1
ATOM 7048 O O . ALA B 1 335 ? -0.734 -32.438 -17.141 1 80.62 335 ALA B O 1
ATOM 7049 N N . GLY B 1 336 ? -1.746 -33.844 -18.516 1 79.56 336 GLY B N 1
ATOM 7050 C CA . GLY B 1 336 ? -0.835 -34.906 -18.188 1 79.56 336 GLY B CA 1
ATOM 7051 C C . GLY B 1 336 ? 0.394 -34.938 -19.078 1 79.56 336 GLY B C 1
ATOM 7052 O O . GLY B 1 336 ? 1.371 -35.625 -18.781 1 79.56 336 GLY B O 1
ATOM 7053 N N . PHE B 1 337 ? 0.365 -34.188 -20.062 1 80.81 337 PHE B N 1
ATOM 7054 C CA . PHE B 1 337 ? 1.422 -34.281 -21.062 1 80.81 337 PHE B CA 1
ATOM 7055 C C . PHE B 1 337 ? 2.541 -33.281 -20.75 1 80.81 337 PHE B C 1
ATOM 7057 O O . PHE B 1 337 ? 3.654 -33.688 -20.406 1 80.81 337 PHE B O 1
ATOM 7064 N N . ASP B 1 338 ? 2.229 -32.094 -20.656 1 82.81 338 ASP B N 1
ATOM 7065 C CA . ASP B 1 338 ? 3.262 -31.062 -20.531 1 82.81 338 ASP B CA 1
ATOM 7066 C C . ASP B 1 338 ? 3.68 -30.859 -19.078 1 82.81 338 ASP B C 1
ATOM 7068 O O . ASP B 1 338 ? 4.867 -30.719 -18.781 1 82.81 338 ASP B O 1
ATOM 7072 N N . THR B 1 339 ? 2.783 -30.875 -18.188 1 88.5 339 THR B N 1
ATOM 7073 C CA . THR B 1 339 ? 3.055 -30.594 -16.781 1 88.5 339 THR B CA 1
ATOM 7074 C C . THR B 1 339 ? 3.891 -31.703 -16.156 1 88.5 339 THR B C 1
ATOM 7076 O O . THR B 1 339 ? 4.871 -31.438 -15.461 1 88.5 339 THR B O 1
ATOM 7079 N N . ILE B 1 340 ? 3.553 -32.906 -16.469 1 91.88 340 ILE B N 1
ATOM 7080 C CA . ILE B 1 340 ? 4.246 -34.031 -15.867 1 91.88 340 ILE B CA 1
ATOM 7081 C C . ILE B 1 340 ? 5.656 -34.156 -16.438 1 91.88 340 ILE B C 1
ATOM 7083 O O . ILE B 1 340 ? 6.605 -34.469 -15.711 1 91.88 340 ILE B O 1
ATOM 7087 N N . SER B 1 341 ? 5.758 -33.969 -17.766 1 93.5 341 SER B N 1
ATOM 7088 C CA . SER B 1 341 ? 7.074 -34.031 -18.391 1 93.5 341 SER B CA 1
ATOM 7089 C C . SER B 1 341 ? 8 -32.969 -17.812 1 93.5 341 SER B C 1
ATOM 7091 O O . SER B 1 341 ? 9.203 -33.188 -17.688 1 93.5 341 SER B O 1
ATOM 7093 N N . THR B 1 342 ? 7.41 -31.844 -17.469 1 94.56 342 THR B N 1
ATOM 7094 C CA . THR B 1 342 ? 8.188 -30.781 -16.859 1 94.56 342 THR B CA 1
ATOM 7095 C C . THR B 1 342 ? 8.703 -31.203 -15.484 1 94.56 342 THR B C 1
ATOM 7097 O O . THR B 1 342 ? 9.875 -31 -15.172 1 94.56 342 THR B O 1
ATOM 7100 N N . VAL B 1 343 ? 7.898 -31.797 -14.703 1 95.88 343 VAL B N 1
ATOM 7101 C CA . VAL B 1 343 ? 8.305 -32.25 -13.383 1 95.88 343 VAL B CA 1
ATOM 7102 C C . VAL B 1 343 ? 9.43 -33.281 -13.516 1 95.88 343 VAL B C 1
ATOM 7104 O O . VAL B 1 343 ? 10.438 -33.188 -12.812 1 95.88 343 VAL B O 1
ATOM 7107 N N . PHE B 1 344 ? 9.281 -34.219 -14.469 1 96.94 344 PHE B N 1
ATOM 7108 C CA . PHE B 1 344 ? 10.305 -35.219 -14.711 1 96.94 344 PHE B CA 1
ATOM 7109 C C . PHE B 1 344 ? 11.633 -34.562 -15.078 1 96.94 344 PHE B C 1
ATOM 7111 O O . PHE B 1 344 ? 12.688 -34.969 -14.586 1 96.94 344 PHE B O 1
ATOM 7118 N N . THR B 1 345 ? 11.492 -33.594 -15.914 1 97.38 345 THR B N 1
ATOM 7119 C CA . THR B 1 345 ? 12.68 -32.906 -16.422 1 97.38 345 THR B CA 1
ATOM 7120 C C . THR B 1 345 ? 13.469 -32.25 -15.297 1 97.38 345 THR B C 1
ATOM 7122 O O . THR B 1 345 ? 14.68 -32.469 -15.18 1 97.38 345 THR B O 1
ATOM 7125 N N . PHE B 1 346 ? 12.82 -31.594 -14.469 1 97.44 346 PHE B N 1
ATOM 7126 C CA . PHE B 1 346 ? 13.508 -30.875 -13.398 1 97.44 346 PHE B CA 1
ATOM 7127 C C . PHE B 1 346 ? 13.922 -31.828 -12.289 1 97.44 346 PHE B C 1
ATOM 7129 O O . PHE B 1 346 ? 14.914 -31.594 -11.594 1 97.44 346 PHE B O 1
ATOM 7136 N N . MET B 1 347 ? 13.188 -32.875 -12.117 1 97.81 347 MET B N 1
ATOM 7137 C CA . MET B 1 347 ? 13.617 -33.906 -11.18 1 97.81 347 MET B CA 1
ATOM 7138 C C . MET B 1 347 ? 14.93 -34.562 -11.625 1 97.81 347 MET B C 1
ATOM 7140 O O . MET B 1 347 ? 15.859 -34.688 -10.828 1 97.81 347 MET B O 1
ATOM 7144 N N . ALA B 1 348 ? 14.984 -34.906 -12.883 1 98.38 348 ALA B N 1
ATOM 7145 C CA . ALA B 1 348 ? 16.219 -35.469 -13.438 1 98.38 348 ALA B CA 1
ATOM 7146 C C . ALA B 1 348 ? 17.375 -34.469 -13.305 1 98.38 348 ALA B C 1
ATOM 7148 O O . ALA B 1 348 ? 18.5 -34.875 -12.984 1 98.38 348 ALA B O 1
ATOM 7149 N N . TYR B 1 349 ? 17.078 -33.219 -13.562 1 98.38 349 TYR B N 1
ATOM 7150 C CA . TYR B 1 349 ? 18.078 -32.156 -13.438 1 98.38 349 TYR B CA 1
ATOM 7151 C C . TYR B 1 349 ? 18.625 -32.094 -12.023 1 98.38 349 TYR B C 1
ATOM 7153 O O . TYR B 1 349 ? 19.844 -32.062 -11.828 1 98.38 349 TYR B O 1
ATOM 7161 N N . GLU B 1 350 ? 17.766 -32.125 -11.031 1 98.5 350 GLU B N 1
ATOM 7162 C CA . GLU B 1 350 ? 18.172 -32.031 -9.633 1 98.5 350 GLU B CA 1
ATOM 7163 C C . GLU B 1 350 ? 18.969 -33.281 -9.219 1 98.5 350 GLU B C 1
ATOM 7165 O O . GLU B 1 350 ? 19.938 -33.188 -8.477 1 98.5 350 GLU B O 1
ATOM 7170 N N . LEU B 1 351 ? 18.547 -34.438 -9.664 1 98.62 351 LEU B N 1
ATOM 7171 C CA . LEU B 1 351 ? 19.234 -35.656 -9.32 1 98.62 351 LEU B CA 1
ATOM 7172 C C . LEU B 1 351 ? 20.625 -35.688 -9.945 1 98.62 351 LEU B C 1
ATOM 7174 O O . LEU B 1 351 ? 21.578 -36.219 -9.344 1 98.62 351 LEU B O 1
ATOM 7178 N N . ALA B 1 352 ? 20.703 -35.156 -11.172 1 98.5 352 ALA B N 1
ATOM 7179 C CA . ALA B 1 352 ? 22 -35.062 -11.836 1 98.5 352 ALA B CA 1
ATOM 7180 C C . ALA B 1 352 ? 22.953 -34.156 -11.094 1 98.5 352 ALA B C 1
ATOM 7182 O O . ALA B 1 352 ? 24.172 -34.375 -11.07 1 98.5 352 ALA B O 1
ATOM 7183 N N . LEU B 1 353 ? 22.453 -33.094 -10.5 1 98.06 353 LEU B N 1
ATOM 7184 C CA . LEU B 1 353 ? 23.266 -32.094 -9.805 1 98.06 353 LEU B CA 1
ATOM 7185 C C . LEU B 1 353 ? 23.547 -32.531 -8.375 1 98.06 353 LEU B C 1
ATOM 7187 O O . LEU B 1 353 ? 24.516 -32.062 -7.758 1 98.06 353 LEU B O 1
ATOM 7191 N N . ASN B 1 354 ? 22.703 -33.312 -7.84 1 98.25 354 ASN B N 1
ATOM 7192 C CA . ASN B 1 354 ? 22.812 -33.781 -6.461 1 98.25 354 ASN B CA 1
ATOM 7193 C C . ASN B 1 354 ? 23.016 -35.312 -6.398 1 98.25 354 ASN B C 1
ATOM 7195 O O . ASN B 1 354 ? 22.125 -36.031 -5.988 1 98.25 354 ASN B O 1
ATOM 7199 N N . GLN B 1 355 ? 24.203 -35.719 -6.574 1 97.94 355 GLN B N 1
ATOM 7200 C CA . GLN B 1 355 ? 24.531 -37.156 -6.73 1 97.94 355 GLN B CA 1
ATOM 7201 C C . GLN B 1 355 ? 24.344 -37.906 -5.418 1 97.94 355 GLN B C 1
ATOM 7203 O O . GLN B 1 355 ? 24.031 -39.094 -5.422 1 97.94 355 GLN B O 1
ATOM 7208 N N . ASP B 1 356 ? 24.562 -37.188 -4.336 1 98 356 ASP B N 1
ATOM 7209 C CA . ASP B 1 356 ? 24.344 -37.844 -3.039 1 98 356 ASP B CA 1
ATOM 7210 C C . ASP B 1 356 ? 22.875 -38.219 -2.859 1 98 356 ASP B C 1
ATOM 7212 O O . ASP B 1 356 ? 22.578 -39.312 -2.377 1 98 356 ASP B O 1
ATOM 7216 N N . VAL B 1 357 ? 21.984 -37.375 -3.244 1 98.5 357 VAL B N 1
ATOM 7217 C CA . VAL B 1 357 ? 20.547 -37.656 -3.188 1 98.5 357 VAL B CA 1
ATOM 7218 C C . VAL B 1 357 ? 20.219 -38.812 -4.141 1 98.5 357 VAL B C 1
ATOM 7220 O O . VAL B 1 357 ? 19.453 -39.719 -3.783 1 98.5 357 VAL B O 1
ATOM 7223 N N . GLN B 1 358 ? 20.781 -38.781 -5.371 1 98.62 358 GLN B N 1
ATOM 7224 C CA . GLN B 1 358 ? 20.516 -39.812 -6.359 1 98.62 358 GLN B CA 1
ATOM 7225 C C . GLN B 1 358 ? 21 -41.188 -5.859 1 98.62 358 GLN B C 1
ATOM 7227 O O . GLN B 1 358 ? 20.312 -42.188 -6.035 1 98.62 358 GLN B O 1
ATOM 7232 N N . HIS B 1 359 ? 22.172 -41.188 -5.211 1 98.31 359 HIS B N 1
ATOM 7233 C CA . HIS B 1 359 ? 22.719 -42.438 -4.699 1 98.31 359 HIS B CA 1
ATOM 7234 C C . HIS B 1 359 ? 21.844 -43.031 -3.607 1 98.31 359 HIS B C 1
ATOM 7236 O O . HIS B 1 359 ? 21.562 -44.25 -3.609 1 98.31 359 HIS B O 1
ATOM 7242 N N . LYS B 1 360 ? 21.453 -42.188 -2.736 1 98.44 360 LYS B N 1
ATOM 7243 C CA . LYS B 1 360 ? 20.562 -42.625 -1.665 1 98.44 360 LYS B CA 1
ATOM 7244 C C . LYS B 1 360 ? 19.25 -43.156 -2.227 1 98.44 360 LYS B C 1
ATOM 7246 O O . LYS B 1 360 ? 18.719 -44.156 -1.755 1 98.44 360 LYS B O 1
ATOM 7251 N N . LEU B 1 361 ? 18.719 -42.469 -3.174 1 98.56 361 LEU B N 1
ATOM 7252 C CA . LEU B 1 361 ? 17.484 -42.906 -3.816 1 98.56 361 LEU B CA 1
ATOM 7253 C C . LEU B 1 361 ? 17.672 -44.219 -4.539 1 98.56 361 LEU B C 1
ATOM 7255 O O . LEU B 1 361 ? 16.797 -45.094 -4.477 1 98.56 361 LEU B O 1
ATOM 7259 N N . HIS B 1 362 ? 18.766 -44.344 -5.215 1 98.38 362 HIS B N 1
ATOM 7260 C CA . HIS B 1 362 ? 19.078 -45.594 -5.914 1 98.38 362 HIS B CA 1
ATOM 7261 C C . HIS B 1 362 ? 19.156 -46.781 -4.941 1 98.38 362 HIS B C 1
ATOM 7263 O O . HIS B 1 362 ? 18.703 -47.875 -5.25 1 98.38 362 HIS B O 1
ATOM 7269 N N . GLN B 1 363 ? 19.703 -46.531 -3.812 1 98.25 363 GLN B N 1
ATOM 7270 C CA . GLN B 1 363 ? 19.797 -47.594 -2.805 1 98.25 363 GLN B CA 1
ATOM 7271 C C . GLN B 1 363 ? 18.406 -48.062 -2.375 1 98.25 363 GLN B C 1
ATOM 7273 O O . GLN B 1 363 ? 18.172 -49.281 -2.252 1 98.25 363 GLN B O 1
ATOM 7278 N N . GLU B 1 364 ? 17.531 -47.156 -2.193 1 98.06 364 GLU B N 1
ATOM 7279 C CA . GLU B 1 364 ? 16.156 -47.531 -1.832 1 98.06 364 GLU B CA 1
ATOM 7280 C C . GLU B 1 364 ? 15.5 -48.312 -2.949 1 98.06 364 GLU B C 1
ATOM 7282 O O . GLU B 1 364 ? 14.82 -49.312 -2.689 1 98.06 364 GLU B O 1
ATOM 7287 N N . VAL B 1 365 ? 15.688 -47.906 -4.145 1 97.56 365 VAL B N 1
ATOM 7288 C CA . VAL B 1 365 ? 15.094 -48.531 -5.312 1 97.56 365 VAL B CA 1
ATOM 7289 C C . VAL B 1 365 ? 15.625 -49.969 -5.449 1 97.56 365 VAL B C 1
ATOM 7291 O O . VAL B 1 365 ? 14.852 -50.906 -5.672 1 97.56 365 VAL B O 1
ATOM 7294 N N . VAL B 1 366 ? 16.922 -50.156 -5.297 1 97.38 366 VAL B N 1
ATOM 7295 C CA . VAL B 1 366 ? 17.547 -51.469 -5.434 1 97.38 366 VAL B CA 1
ATOM 7296 C C . VAL B 1 366 ? 17.078 -52.406 -4.312 1 97.38 366 VAL B C 1
ATOM 7298 O O . VAL B 1 366 ? 16.766 -53.562 -4.551 1 97.38 366 VAL B O 1
ATOM 7301 N N . GLN B 1 367 ? 17.062 -51.844 -3.131 1 97.88 367 GLN B N 1
ATOM 7302 C CA . GLN B 1 367 ? 16.594 -52.656 -1.996 1 97.88 367 GLN B CA 1
ATOM 7303 C C . GLN B 1 367 ? 15.156 -53.125 -2.209 1 97.88 367 GLN B C 1
ATOM 7305 O O . GLN B 1 367 ? 14.828 -54.281 -1.906 1 97.88 367 GLN B O 1
ATOM 7310 N N . THR B 1 368 ? 14.344 -52.25 -2.67 1 97.31 368 THR B N 1
ATOM 7311 C CA . THR B 1 368 ? 12.953 -52.594 -2.938 1 97.31 368 THR B CA 1
ATOM 7312 C C . THR B 1 368 ? 12.859 -53.656 -4.039 1 97.31 368 THR B C 1
ATOM 7314 O O . THR B 1 368 ? 12.078 -54.594 -3.932 1 97.31 368 THR B O 1
ATOM 7317 N N . ASN B 1 369 ? 13.602 -53.469 -5.113 1 95.69 369 ASN B N 1
ATOM 7318 C CA . ASN B 1 369 ? 13.625 -54.438 -6.203 1 95.69 369 ASN B CA 1
ATOM 7319 C C . ASN B 1 369 ? 14.047 -55.812 -5.715 1 95.69 369 ASN B C 1
ATOM 7321 O O . ASN B 1 369 ? 13.508 -56.812 -6.164 1 95.69 369 ASN B O 1
ATOM 7325 N N . ASP B 1 370 ? 15.023 -55.844 -4.848 1 96.38 370 ASP B N 1
ATOM 7326 C CA . ASP B 1 370 ? 15.5 -57.125 -4.285 1 96.38 370 ASP B CA 1
ATOM 7327 C C . ASP B 1 370 ? 14.398 -57.812 -3.48 1 96.38 370 ASP B C 1
ATOM 7329 O O . ASP B 1 370 ? 14.25 -59.031 -3.545 1 96.38 370 ASP B O 1
ATOM 7333 N N . LEU B 1 371 ? 13.672 -57 -2.818 1 95.62 371 LEU B N 1
ATOM 7334 C CA . LEU B 1 371 ? 12.602 -57.531 -1.988 1 95.62 371 LEU B CA 1
ATOM 7335 C C . LEU B 1 371 ? 11.484 -58.125 -2.852 1 95.62 371 LEU B C 1
ATOM 7337 O O . LEU B 1 371 ? 10.758 -59 -2.42 1 95.62 371 LEU B O 1
ATOM 7341 N N . LEU B 1 372 ? 11.297 -57.594 -4.055 1 95 372 LEU B N 1
ATOM 7342 C CA . LEU B 1 372 ? 10.242 -58.031 -4.953 1 95 372 LEU B CA 1
ATOM 7343 C C . LEU B 1 372 ? 10.594 -59.375 -5.598 1 95 372 LEU B C 1
ATOM 7345 O O . LEU B 1 372 ? 9.719 -60.062 -6.121 1 95 372 LEU B O 1
ATOM 7349 N N . LYS B 1 373 ? 11.867 -59.844 -5.625 1 93.81 373 LYS B N 1
ATOM 7350 C CA . LYS B 1 373 ? 12.344 -61.125 -6.102 1 93.81 373 LYS B CA 1
ATOM 7351 C C . LYS B 1 373 ? 11.828 -61.406 -7.508 1 93.81 373 LYS B C 1
ATOM 7353 O O . LYS B 1 373 ? 11.266 -62.5 -7.754 1 93.81 373 LYS B O 1
ATOM 7358 N N . GLY B 1 374 ? 11.844 -60.5 -8.328 1 88.56 374 GLY B N 1
ATOM 7359 C CA . GLY B 1 374 ? 11.484 -60.688 -9.719 1 88.56 374 GLY B CA 1
ATOM 7360 C C . GLY B 1 374 ? 10.031 -60.375 -10.016 1 88.56 374 GLY B C 1
ATOM 7361 O O . GLY B 1 374 ? 9.617 -60.344 -11.18 1 88.56 374 GLY B O 1
ATOM 7362 N N . LYS B 1 375 ? 9.234 -60.094 -8.992 1 91.88 375 LYS B N 1
ATOM 7363 C CA . LYS B 1 375 ? 7.848 -59.656 -9.195 1 91.88 375 LYS B CA 1
ATOM 7364 C C . LYS B 1 375 ? 7.773 -58.188 -9.625 1 91.88 375 LYS B C 1
ATOM 7366 O O . LYS B 1 375 ? 8.672 -57.406 -9.336 1 91.88 375 LYS B O 1
ATOM 7371 N N . PRO B 1 376 ? 6.699 -57.938 -10.305 1 91.5 376 PRO B N 1
ATOM 7372 C CA . PRO B 1 376 ? 6.562 -56.562 -10.742 1 91.5 376 PRO B CA 1
ATOM 7373 C C . PRO B 1 376 ? 6.254 -55.594 -9.594 1 91.5 376 PRO B C 1
ATOM 7375 O O . PRO B 1 376 ? 5.645 -56 -8.602 1 91.5 376 PRO B O 1
ATOM 7378 N N . LEU B 1 377 ? 6.723 -54.375 -9.758 1 93.88 377 LEU B N 1
ATOM 7379 C CA . LEU B 1 377 ? 6.391 -53.312 -8.812 1 93.88 377 LEU B CA 1
ATOM 7380 C C . LEU B 1 377 ? 4.883 -53.094 -8.75 1 93.88 377 LEU B C 1
ATOM 7382 O O . LEU B 1 377 ? 4.215 -53.062 -9.781 1 93.88 377 LEU B O 1
ATOM 7386 N N . THR B 1 378 ? 4.301 -53 -7.57 1 93.81 378 THR B N 1
ATOM 7387 C CA . THR B 1 378 ? 2.873 -52.75 -7.398 1 93.81 378 THR B CA 1
ATOM 7388 C C . THR B 1 378 ? 2.639 -51.344 -6.844 1 93.81 378 THR B C 1
ATOM 7390 O O . THR B 1 378 ? 3.561 -50.719 -6.32 1 93.81 378 THR B O 1
ATOM 7393 N N . TYR B 1 379 ? 1.414 -50.938 -7.004 1 93.44 379 TYR B N 1
ATOM 7394 C CA . TYR B 1 379 ? 1.018 -49.625 -6.484 1 93.44 379 TYR B CA 1
ATOM 7395 C C . TYR B 1 379 ? 1.283 -49.531 -4.984 1 93.44 379 TYR B C 1
ATOM 7397 O O . TYR B 1 379 ? 1.793 -48.531 -4.5 1 93.44 379 TYR B O 1
ATOM 7405 N N . ASP B 1 380 ? 0.987 -50.562 -4.219 1 93.06 380 ASP B N 1
ATOM 7406 C CA . ASP B 1 380 ? 1.134 -50.562 -2.768 1 93.06 380 ASP B CA 1
ATOM 7407 C C . ASP B 1 380 ? 2.605 -50.5 -2.365 1 93.06 380 ASP B C 1
ATOM 7409 O O . ASP B 1 380 ? 2.967 -49.812 -1.409 1 93.06 380 ASP B O 1
ATOM 7413 N N . VAL B 1 381 ? 3.455 -51.25 -3.043 1 94.81 381 VAL B N 1
ATOM 7414 C CA . VAL B 1 381 ? 4.887 -51.219 -2.758 1 94.81 381 VAL B CA 1
ATOM 7415 C C . VAL B 1 381 ? 5.445 -49.844 -3.074 1 94.81 381 VAL B C 1
ATOM 7417 O O . VAL B 1 381 ? 6.305 -49.312 -2.348 1 94.81 381 VAL B O 1
ATOM 7420 N N . LEU B 1 382 ? 4.965 -49.25 -4.133 1 95.06 382 LEU B N 1
ATOM 7421 C CA . LEU B 1 382 ? 5.398 -47.906 -4.52 1 95.06 382 LEU B CA 1
ATOM 7422 C C . LEU B 1 382 ? 5.172 -46.906 -3.383 1 95.06 382 LEU B C 1
ATOM 7424 O O . LEU B 1 382 ? 5.984 -46.031 -3.17 1 95.06 382 LEU B O 1
ATOM 7428 N N . GLN B 1 383 ? 4.074 -47.094 -2.646 1 92.5 383 GLN B N 1
ATOM 7429 C CA . GLN B 1 383 ? 3.695 -46.188 -1.577 1 92.5 383 GLN B CA 1
ATOM 7430 C C . GLN B 1 383 ? 4.629 -46.344 -0.377 1 92.5 383 GLN B C 1
ATOM 7432 O O . GLN B 1 383 ? 4.672 -45.438 0.486 1 92.5 383 GLN B O 1
ATOM 7437 N N . THR B 1 384 ? 5.43 -47.344 -0.325 1 94.06 384 THR B N 1
ATOM 7438 C CA . THR B 1 384 ? 6.305 -47.594 0.818 1 94.06 384 THR B CA 1
ATOM 7439 C C . THR B 1 384 ? 7.68 -46.969 0.587 1 94.06 384 THR B C 1
ATOM 7441 O O . THR B 1 384 ? 8.523 -46.969 1.486 1 94.06 384 THR B O 1
ATOM 7444 N N . LEU B 1 385 ? 7.914 -46.469 -0.575 1 96.56 385 LEU B N 1
ATOM 7445 C CA . LEU B 1 385 ? 9.195 -45.844 -0.879 1 96.56 385 LEU B CA 1
ATOM 7446 C C . LEU B 1 385 ? 9.25 -44.406 -0.31 1 96.56 385 LEU B C 1
ATOM 7448 O O . LEU B 1 385 ? 8.969 -43.438 -1.018 1 96.56 385 LEU B O 1
ATOM 7452 N N . THR B 1 386 ? 9.758 -44.312 0.868 1 95.75 386 THR B N 1
ATOM 7453 C CA . THR B 1 386 ? 9.688 -43.062 1.635 1 95.75 386 THR B CA 1
ATOM 7454 C C . THR B 1 386 ? 10.656 -42.031 1.081 1 95.75 386 THR B C 1
ATOM 7456 O O . THR B 1 386 ? 10.336 -40.844 1.021 1 95.75 386 THR B O 1
ATOM 7459 N N . TYR B 1 387 ? 11.859 -42.438 0.765 1 97.69 387 TYR B N 1
ATOM 7460 C CA . TYR B 1 387 ? 12.828 -41.469 0.268 1 97.69 387 TYR B CA 1
ATOM 7461 C C . TYR B 1 387 ? 12.422 -40.938 -1.102 1 97.69 387 TYR B C 1
ATOM 7463 O O . TYR B 1 387 ? 12.609 -39.75 -1.401 1 97.69 387 TYR B O 1
ATOM 7471 N N . LEU B 1 388 ? 11.906 -41.844 -1.955 1 98 388 LEU B N 1
ATOM 7472 C CA . LEU B 1 388 ? 11.383 -41.406 -3.242 1 98 388 LEU B CA 1
ATOM 7473 C C . LEU B 1 388 ? 10.297 -40.344 -3.053 1 98 388 LEU B C 1
ATOM 7475 O O . LEU B 1 388 ? 10.258 -39.344 -3.775 1 98 388 LEU B O 1
ATOM 7479 N N . ASP B 1 389 ? 9.461 -40.562 -2.098 1 97.19 389 ASP B N 1
ATOM 7480 C CA . ASP B 1 389 ? 8.367 -39.625 -1.825 1 97.19 389 ASP B CA 1
ATOM 7481 C C . ASP B 1 389 ? 8.906 -38.25 -1.439 1 97.19 389 ASP B C 1
ATOM 7483 O O . ASP B 1 389 ? 8.391 -37.25 -1.9 1 97.19 389 ASP B O 1
ATOM 7487 N N . ILE B 1 390 ? 9.898 -38.219 -0.57 1 97.75 390 ILE B N 1
ATOM 7488 C CA . ILE B 1 390 ? 10.383 -36.906 -0.083 1 97.75 390 ILE B CA 1
ATOM 7489 C C . ILE B 1 390 ? 11.203 -36.219 -1.172 1 97.75 390 ILE B C 1
ATOM 7491 O O . ILE B 1 390 ? 11.242 -35 -1.244 1 97.75 390 ILE B O 1
ATOM 7495 N N . VAL B 1 391 ? 11.867 -37.031 -2.064 1 98.38 391 VAL B N 1
ATOM 7496 C CA . VAL B 1 391 ? 12.578 -36.438 -3.199 1 98.38 391 VAL B CA 1
ATOM 7497 C C . VAL B 1 391 ? 11.586 -35.781 -4.148 1 98.38 391 VAL B C 1
ATOM 7499 O O . VAL B 1 391 ? 11.805 -34.656 -4.602 1 98.38 391 VAL B O 1
ATOM 7502 N N . VAL B 1 392 ? 10.461 -36.438 -4.395 1 97.88 392 VAL B N 1
ATOM 7503 C CA . VAL B 1 392 ? 9.422 -35.906 -5.258 1 97.88 392 VAL B CA 1
ATOM 7504 C C . VAL B 1 392 ? 8.828 -34.656 -4.625 1 97.88 392 VAL B C 1
ATOM 7506 O O . VAL B 1 392 ? 8.617 -33.656 -5.305 1 97.88 392 VAL B O 1
ATOM 7509 N N . SER B 1 393 ? 8.586 -34.688 -3.352 1 97.75 393 SER B N 1
ATOM 7510 C CA . SER B 1 393 ? 8.008 -33.562 -2.633 1 97.75 393 SER B CA 1
ATOM 7511 C C . SER B 1 393 ? 8.914 -32.344 -2.709 1 97.75 393 SER B C 1
ATOM 7513 O O . SER B 1 393 ? 8.445 -31.219 -2.91 1 97.75 393 SER B O 1
ATOM 7515 N N . GLU B 1 394 ? 10.219 -32.562 -2.566 1 98.31 394 GLU B N 1
ATOM 7516 C CA . GLU B 1 394 ? 11.172 -31.469 -2.648 1 98.31 394 GLU B CA 1
ATOM 7517 C C . GLU B 1 394 ? 11.25 -30.906 -4.062 1 98.31 394 GLU B C 1
ATOM 7519 O O . GLU B 1 394 ? 11.398 -29.688 -4.25 1 98.31 394 GLU B O 1
ATOM 7524 N N . CYS B 1 395 ? 11.164 -31.781 -5.008 1 98.19 395 CYS B N 1
ATOM 7525 C CA . CYS B 1 395 ? 11.18 -31.328 -6.395 1 98.19 395 CYS B CA 1
ATOM 7526 C C . CYS B 1 395 ? 9.977 -30.438 -6.688 1 98.19 395 CYS B C 1
ATOM 7528 O O . CYS B 1 395 ? 10.117 -29.375 -7.305 1 98.19 395 CYS B O 1
ATOM 7530 N N . LEU B 1 396 ? 8.828 -30.844 -6.215 1 97.56 396 LEU B N 1
ATOM 7531 C CA . LEU B 1 396 ? 7.594 -30.094 -6.434 1 97.56 396 LEU B CA 1
ATOM 7532 C C . LEU B 1 396 ? 7.637 -28.766 -5.695 1 97.56 396 LEU B C 1
ATOM 7534 O O . LEU B 1 396 ? 7.066 -27.766 -6.164 1 97.56 396 LEU B O 1
ATOM 7538 N N . ARG B 1 397 ? 8.297 -28.75 -4.551 1 97.75 397 ARG B N 1
ATOM 7539 C CA . ARG B 1 397 ? 8.477 -27.5 -3.824 1 97.75 397 ARG B CA 1
ATOM 7540 C C . ARG B 1 397 ? 9.375 -26.531 -4.598 1 97.75 397 ARG B C 1
ATOM 7542 O O . ARG B 1 397 ? 9.039 -25.359 -4.781 1 97.75 397 ARG B O 1
ATOM 7549 N N . LYS B 1 398 ? 10.477 -27.016 -5.062 1 97.75 398 LYS B N 1
ATOM 7550 C CA . LYS B 1 398 ? 11.516 -26.172 -5.66 1 97.75 398 LYS B CA 1
ATOM 7551 C C . LYS B 1 398 ? 11.102 -25.688 -7.047 1 97.75 398 LYS B C 1
ATOM 7553 O O . LYS B 1 398 ? 11.469 -24.594 -7.457 1 97.75 398 LYS B O 1
ATOM 7558 N N . TRP B 1 399 ? 10.359 -26.531 -7.766 1 96.75 399 TRP B N 1
ATOM 7559 C CA . TRP B 1 399 ? 9.977 -26.188 -9.133 1 96.75 399 TRP B CA 1
ATOM 7560 C C . TRP B 1 399 ? 8.461 -26.234 -9.305 1 96.75 399 TRP B C 1
ATOM 7562 O O . TRP B 1 399 ? 7.949 -27.031 -10.102 1 96.75 399 TRP B O 1
ATOM 7572 N N . PRO B 1 400 ? 7.738 -25.344 -8.664 1 95.25 400 PRO B N 1
ATOM 7573 C CA . PRO B 1 400 ? 6.273 -25.297 -8.742 1 95.25 400 PRO B CA 1
ATOM 7574 C C . PRO B 1 400 ? 5.77 -24.453 -9.906 1 95.25 400 PRO B C 1
ATOM 7576 O O . PRO B 1 400 ? 6.562 -23.812 -10.602 1 95.25 400 PRO B O 1
ATOM 7579 N N . ALA B 1 401 ? 4.441 -24.609 -10.125 1 92.44 401 ALA B N 1
ATOM 7580 C CA . ALA B 1 401 ? 3.805 -23.562 -10.922 1 92.44 401 ALA B CA 1
ATOM 7581 C C . ALA B 1 401 ? 4.008 -22.188 -10.281 1 92.44 401 ALA B C 1
ATOM 7583 O O . ALA B 1 401 ? 4.062 -22.062 -9.055 1 92.44 401 ALA B O 1
ATOM 7584 N N . PRO B 1 402 ? 4.137 -21.172 -11.125 1 94.81 402 PRO B N 1
ATOM 7585 C CA . PRO B 1 402 ? 4.48 -19.875 -10.57 1 94.81 402 PRO B CA 1
ATOM 7586 C C . PRO B 1 402 ? 3.391 -19.312 -9.656 1 94.81 402 PRO B C 1
ATOM 7588 O O . PRO B 1 402 ? 3.686 -18.797 -8.57 1 94.81 402 PRO B O 1
ATOM 7591 N N . ALA B 1 403 ? 2.148 -19.391 -10.188 1 95.19 403 ALA B N 1
ATOM 7592 C CA . ALA B 1 403 ? 1.031 -18.844 -9.43 1 95.19 403 ALA B CA 1
ATOM 7593 C C . ALA B 1 403 ? -0.273 -19.562 -9.766 1 95.19 403 ALA B C 1
ATOM 7595 O O . ALA B 1 403 ? -0.375 -20.219 -10.797 1 95.19 403 ALA B O 1
ATOM 7596 N N . ILE B 1 404 ? -1.213 -19.484 -8.844 1 95 404 ILE B N 1
ATOM 7597 C CA . ILE B 1 404 ? -2.568 -20 -9.016 1 95 404 ILE B CA 1
ATOM 7598 C C . ILE B 1 404 ? -3.568 -18.859 -8.906 1 95 404 ILE B C 1
ATOM 7600 O O . ILE B 1 404 ? -3.43 -17.984 -8.047 1 95 404 ILE B O 1
ATOM 7604 N N . ASP B 1 405 ? -4.527 -18.812 -9.805 1 94 405 ASP B N 1
ATOM 7605 C CA . ASP B 1 405 ? -5.461 -17.703 -9.766 1 94 405 ASP B CA 1
ATOM 7606 C C . ASP B 1 405 ? -6.871 -18.172 -9.422 1 94 405 ASP B C 1
ATOM 7608 O O . ASP B 1 405 ? -7.195 -19.344 -9.586 1 94 405 ASP B O 1
ATOM 7612 N N . ARG B 1 406 ? -7.664 -17.281 -8.859 1 96.19 406 ARG B N 1
ATOM 7613 C CA . ARG B 1 406 ? -9.102 -17.406 -8.648 1 96.19 406 ARG B CA 1
ATOM 7614 C C . ARG B 1 406 ? -9.828 -16.125 -9.023 1 96.19 406 ARG B C 1
ATOM 7616 O O . ARG B 1 406 ? -9.273 -15.023 -8.891 1 96.19 406 ARG B O 1
ATOM 7623 N N . LEU B 1 407 ? -11.016 -16.312 -9.555 1 95.75 407 LEU B N 1
ATOM 7624 C CA . LEU B 1 407 ? -11.883 -15.188 -9.867 1 95.75 407 LEU B CA 1
ATOM 7625 C C . LEU B 1 407 ? -12.875 -14.93 -8.734 1 95.75 407 LEU B C 1
ATOM 7627 O O . LEU B 1 407 ? -13.523 -15.859 -8.25 1 95.75 407 LEU B O 1
ATOM 7631 N N . CYS B 1 408 ? -12.883 -13.688 -8.297 1 97.25 408 CYS B N 1
ATOM 7632 C CA . CYS B 1 408 ? -13.906 -13.305 -7.332 1 97.25 408 CYS B CA 1
ATOM 7633 C C . CYS B 1 408 ? -15.266 -13.18 -8.016 1 97.25 408 CYS B C 1
ATOM 7635 O O . CYS B 1 408 ? -15.484 -12.273 -8.812 1 97.25 408 CYS B O 1
ATOM 7637 N N . VAL B 1 409 ? -16.203 -14.016 -7.637 1 95.44 409 VAL B N 1
ATOM 7638 C CA . VAL B 1 409 ? -17.438 -14.102 -8.398 1 95.44 409 VAL B CA 1
ATOM 7639 C C . VAL B 1 409 ? -18.531 -13.273 -7.715 1 95.44 409 VAL B C 1
ATOM 7641 O O . VAL B 1 409 ? -19.562 -12.984 -8.312 1 95.44 409 VAL B O 1
ATOM 7644 N N . LYS B 1 410 ? -18.359 -12.938 -6.516 1 96.44 410 LYS B N 1
ATOM 7645 C CA . LYS B 1 410 ? -19.188 -12.023 -5.73 1 96.44 410 LYS B CA 1
ATOM 7646 C C . LYS B 1 410 ? -18.328 -11.172 -4.797 1 96.44 410 LYS B C 1
ATOM 7648 O O . LYS B 1 410 ? -17.281 -11.625 -4.324 1 96.44 410 LYS B O 1
ATOM 7653 N N . ASP B 1 411 ? -18.797 -9.945 -4.562 1 97.19 411 ASP B N 1
ATOM 7654 C CA . ASP B 1 411 ? -18.016 -9.07 -3.697 1 97.19 411 ASP B CA 1
ATOM 7655 C C . ASP B 1 411 ? -17.625 -9.781 -2.402 1 97.19 411 ASP B C 1
ATOM 7657 O O . ASP B 1 411 ? -18.438 -10.5 -1.818 1 97.19 411 ASP B O 1
ATOM 7661 N N . TYR B 1 412 ? -16.422 -9.562 -2.006 1 97.81 412 TYR B N 1
ATOM 7662 C CA . TYR B 1 412 ? -15.859 -10.273 -0.863 1 97.81 412 TYR B CA 1
ATOM 7663 C C . TYR B 1 412 ? -15.102 -9.312 0.05 1 97.81 412 TYR B C 1
ATOM 7665 O O . TYR B 1 412 ? -14.211 -8.586 -0.4 1 97.81 412 TYR B O 1
ATOM 7673 N N . VAL B 1 413 ? -15.492 -9.297 1.311 1 97.25 413 VAL B N 1
ATOM 7674 C CA . VAL B 1 413 ? -14.766 -8.5 2.299 1 97.25 413 VAL B CA 1
ATOM 7675 C C . VAL B 1 413 ? -13.641 -9.344 2.91 1 97.25 413 VAL B C 1
ATOM 7677 O O . VAL B 1 413 ? -13.898 -10.25 3.703 1 97.25 413 VAL B O 1
ATOM 7680 N N . LEU B 1 414 ? -12.453 -9.062 2.537 1 96.88 414 LEU B N 1
ATOM 7681 C CA . LEU B 1 414 ? -11.297 -9.719 3.141 1 96.88 414 LEU B CA 1
ATOM 7682 C C . LEU B 1 414 ? -10.969 -9.109 4.496 1 96.88 414 LEU B C 1
ATOM 7684 O O . LEU B 1 414 ? -10.766 -7.895 4.602 1 96.88 414 LEU B O 1
ATOM 7688 N N . ASP B 1 415 ? -11 -9.836 5.453 1 94 415 ASP B N 1
ATOM 7689 C CA . ASP B 1 415 ? -10.688 -9.461 6.828 1 94 415 ASP B CA 1
ATOM 7690 C C . ASP B 1 415 ? -9.719 -10.461 7.457 1 94 415 ASP B C 1
ATOM 7692 O O . ASP B 1 415 ? -10.078 -11.617 7.703 1 94 415 ASP B O 1
ATOM 7696 N N . ASP B 1 416 ? -8.445 -10 7.676 1 90.06 416 ASP B N 1
ATOM 7697 C CA . ASP B 1 416 ? -7.461 -10.93 8.219 1 90.06 416 ASP B CA 1
ATOM 7698 C C . ASP B 1 416 ? -7.59 -11.055 9.734 1 90.06 416 ASP B C 1
ATOM 7700 O O . ASP B 1 416 ? -6.883 -11.844 10.359 1 90.06 416 ASP B O 1
ATOM 7704 N N . GLY B 1 417 ? -8.461 -10.273 10.32 1 87.31 417 GLY B N 1
ATOM 7705 C CA . GLY B 1 417 ? -8.68 -10.312 11.758 1 87.31 417 GLY B CA 1
ATOM 7706 C C . GLY B 1 417 ? -7.621 -9.562 12.539 1 87.31 417 GLY B C 1
ATOM 7707 O O . GLY B 1 417 ? -7.648 -9.547 13.773 1 87.31 417 GLY B O 1
ATOM 7708 N N . GLU B 1 418 ? -6.672 -8.969 11.852 1 85.88 418 GLU B N 1
ATOM 7709 C CA . GLU B 1 418 ? -5.562 -8.281 12.508 1 85.88 418 GLU B CA 1
ATOM 7710 C C . GLU B 1 418 ? -5.434 -6.844 12.023 1 85.88 418 GLU B C 1
ATOM 7712 O O . GLU B 1 418 ? -4.332 -6.293 11.992 1 85.88 418 GLU B O 1
ATOM 7717 N N . GLY B 1 419 ? -6.582 -6.258 11.445 1 83.19 419 GLY B N 1
ATOM 7718 C CA . GLY B 1 419 ? -6.566 -4.852 11.086 1 83.19 419 GLY B CA 1
ATOM 7719 C C . GLY B 1 419 ? -6.641 -4.613 9.586 1 83.19 419 GLY B C 1
ATOM 7720 O O . GLY B 1 419 ? -6.977 -3.514 9.148 1 83.19 419 GLY B O 1
ATOM 7721 N N . LEU B 1 420 ? -6.242 -5.617 8.82 1 88.38 420 LEU B N 1
ATOM 7722 C CA . LEU B 1 420 ? -6.359 -5.488 7.371 1 88.38 420 LEU B CA 1
ATOM 7723 C C . LEU B 1 420 ? -7.758 -5.883 6.906 1 88.38 420 LEU B C 1
ATOM 7725 O O . LEU B 1 420 ? -8.156 -7.039 7.047 1 88.38 420 LEU B O 1
ATOM 7729 N N . LYS B 1 421 ? -8.492 -4.918 6.418 1 92.75 421 LYS B N 1
ATOM 7730 C CA . LYS B 1 421 ? -9.859 -5.16 5.965 1 92.75 421 LYS B CA 1
ATOM 7731 C C . LYS B 1 421 ? -10.188 -4.324 4.73 1 92.75 421 LYS B C 1
ATOM 7733 O O . LYS B 1 421 ? -9.984 -3.107 4.727 1 92.75 421 LYS B O 1
ATOM 7738 N N . PHE B 1 422 ? -10.609 -4.945 3.684 1 94.38 422 PHE B N 1
ATOM 7739 C CA . PHE B 1 422 ? -11.023 -4.246 2.475 1 94.38 422 PHE B CA 1
ATOM 7740 C C . PHE B 1 422 ? -11.875 -5.145 1.591 1 94.38 422 PHE B C 1
ATOM 7742 O O . PHE B 1 422 ? -11.969 -6.352 1.829 1 94.38 422 PHE B O 1
ATOM 7749 N N . THR B 1 423 ? -12.5 -4.578 0.567 1 96.56 423 THR B N 1
ATOM 7750 C CA . THR B 1 423 ? -13.391 -5.324 -0.315 1 96.56 423 THR B CA 1
ATOM 7751 C C . THR B 1 423 ? -12.68 -5.703 -1.609 1 96.56 423 THR B C 1
ATOM 7753 O O . THR B 1 423 ? -11.992 -4.875 -2.211 1 96.56 423 THR B O 1
ATOM 7756 N N . ILE B 1 424 ? -12.695 -6.957 -1.947 1 97.69 424 ILE B N 1
ATOM 7757 C CA . ILE B 1 424 ? -12.367 -7.426 -3.289 1 97.69 424 ILE B CA 1
ATOM 7758 C C . ILE B 1 424 ? -13.633 -7.445 -4.152 1 97.69 424 ILE B C 1
ATOM 7760 O O . ILE B 1 424 ? -14.562 -8.211 -3.885 1 97.69 424 ILE B O 1
ATOM 7764 N N . ASP B 1 425 ? -13.633 -6.613 -5.16 1 97.19 425 ASP B N 1
ATOM 7765 C CA . ASP B 1 425 ? -14.844 -6.453 -5.969 1 97.19 425 ASP B CA 1
ATOM 7766 C C . ASP B 1 425 ? -15.047 -7.656 -6.891 1 97.19 425 ASP B C 1
ATOM 7768 O O . ASP B 1 425 ? -14.078 -8.281 -7.324 1 97.19 425 ASP B O 1
ATOM 7772 N N . LYS B 1 426 ? -16.344 -7.973 -7.188 1 96.44 426 LYS B N 1
ATOM 7773 C CA . LYS B 1 426 ? -16.656 -8.961 -8.211 1 96.44 426 LYS B CA 1
ATOM 7774 C C . LYS B 1 426 ? -15.898 -8.68 -9.508 1 96.44 426 LYS B C 1
ATOM 7776 O O . LYS B 1 426 ? -15.805 -7.527 -9.938 1 96.44 426 LYS B O 1
ATOM 7781 N N . GLY B 1 427 ? -15.32 -9.75 -10.016 1 93.62 427 GLY B N 1
ATOM 7782 C CA . GLY B 1 427 ? -14.617 -9.594 -11.273 1 93.62 427 GLY B CA 1
ATOM 7783 C C . GLY B 1 427 ? -13.109 -9.492 -11.102 1 93.62 427 GLY B C 1
ATOM 7784 O O . GLY B 1 427 ? -12.359 -9.695 -12.055 1 93.62 427 GLY B O 1
ATOM 7785 N N . ALA B 1 428 ? -12.68 -9.141 -9.867 1 95.5 428 ALA B N 1
ATOM 7786 C CA . ALA B 1 428 ? -11.242 -9.141 -9.586 1 95.5 428 ALA B CA 1
ATOM 7787 C C . ALA B 1 428 ? -10.719 -10.562 -9.375 1 95.5 428 ALA B C 1
ATOM 7789 O O . ALA B 1 428 ? -11.5 -11.484 -9.109 1 95.5 428 ALA B O 1
ATOM 7790 N N . CYS B 1 429 ? -9.43 -10.711 -9.562 1 96.38 429 CYS B N 1
ATOM 7791 C CA . CYS B 1 429 ? -8.805 -12.016 -9.383 1 96.38 429 CYS B CA 1
ATOM 7792 C C . CYS B 1 429 ? -7.855 -12 -8.188 1 96.38 429 CYS B C 1
ATOM 7794 O O . CYS B 1 429 ? -7.43 -10.93 -7.742 1 96.38 429 CYS B O 1
ATOM 7796 N N . VAL B 1 430 ? -7.629 -13.148 -7.672 1 97.56 430 VAL B N 1
ATOM 7797 C CA . VAL B 1 430 ? -6.602 -13.32 -6.652 1 97.56 430 VAL B CA 1
ATOM 7798 C C . VAL B 1 430 ? -5.508 -14.25 -7.172 1 97.56 430 VAL B C 1
ATOM 7800 O O . VAL B 1 430 ? -5.785 -15.203 -7.898 1 97.56 430 VAL B O 1
ATOM 7803 N N . TRP B 1 431 ? -4.234 -13.906 -6.844 1 97.06 431 TRP B N 1
ATOM 7804 C CA . TRP B 1 431 ? -3.086 -14.758 -7.145 1 97.06 431 TRP B CA 1
ATOM 7805 C C . TRP B 1 431 ? -2.5 -15.352 -5.867 1 97.06 431 TRP B C 1
ATOM 7807 O O . TRP B 1 431 ? -2.322 -14.641 -4.871 1 97.06 431 TRP B O 1
ATOM 7817 N N . PHE B 1 432 ? -2.354 -16.609 -5.879 1 97.81 432 PHE B N 1
ATOM 7818 C CA . PHE B 1 432 ? -1.473 -17.266 -4.914 1 97.81 432 PHE B CA 1
ATOM 7819 C C . PHE B 1 432 ? -0.055 -17.375 -5.465 1 97.81 432 PHE B C 1
ATOM 7821 O O . PHE B 1 432 ? 0.194 -18.125 -6.414 1 97.81 432 PHE B O 1
ATOM 7828 N N . PRO B 1 433 ? 0.869 -16.594 -4.977 1 97.88 433 PRO B N 1
ATOM 7829 C CA . PRO B 1 433 ? 2.232 -16.625 -5.512 1 97.88 433 PRO B CA 1
ATOM 7830 C C . PRO B 1 433 ? 3.037 -17.828 -5.027 1 97.88 433 PRO B C 1
ATOM 7832 O O . PRO B 1 433 ? 3.971 -17.672 -4.234 1 97.88 433 PRO B O 1
ATOM 7835 N N . VAL B 1 434 ? 2.842 -18.938 -5.594 1 97.81 434 VAL B N 1
ATOM 7836 C CA . VAL B 1 434 ? 3.35 -20.219 -5.141 1 97.81 434 VAL B CA 1
ATOM 7837 C C . VAL B 1 434 ? 4.875 -20.234 -5.195 1 97.81 434 VAL B C 1
ATOM 7839 O O . VAL B 1 434 ? 5.535 -20.609 -4.227 1 97.81 434 VAL B O 1
ATOM 7842 N N . HIS B 1 435 ? 5.445 -19.797 -6.309 1 97.69 435 HIS B N 1
ATOM 7843 C CA . HIS B 1 435 ? 6.895 -19.781 -6.465 1 97.69 435 HIS B CA 1
ATOM 7844 C C . HIS B 1 435 ? 7.562 -18.938 -5.387 1 97.69 435 HIS B C 1
ATOM 7846 O O . HIS B 1 435 ? 8.641 -19.297 -4.895 1 97.69 435 HIS B O 1
ATOM 7852 N N . GLY B 1 436 ? 6.938 -17.828 -5.086 1 97.75 436 GLY B N 1
ATOM 7853 C CA . GLY B 1 436 ? 7.445 -16.969 -4.023 1 97.75 436 GLY B CA 1
ATOM 7854 C C . GLY B 1 436 ? 7.375 -17.625 -2.652 1 97.75 436 GLY B C 1
ATOM 7855 O O . GLY B 1 436 ? 8.352 -17.609 -1.904 1 97.75 436 GLY B O 1
ATOM 7856 N N . ILE B 1 437 ? 6.266 -18.266 -2.332 1 98.12 437 ILE B N 1
ATOM 7857 C CA . ILE B 1 437 ? 6.039 -18.875 -1.028 1 98.12 437 ILE B CA 1
ATOM 7858 C C . ILE B 1 437 ? 6.973 -20.078 -0.853 1 98.12 437 ILE B C 1
ATOM 7860 O O . ILE B 1 437 ? 7.586 -20.234 0.204 1 98.12 437 ILE B O 1
ATOM 7864 N N . HIS B 1 438 ? 7.125 -20.859 -1.907 1 98.06 438 HIS B N 1
ATOM 7865 C CA . HIS B 1 438 ? 7.953 -22.062 -1.851 1 98.06 438 HIS B CA 1
ATOM 7866 C C . HIS B 1 438 ? 9.43 -21.703 -1.736 1 98.06 438 HIS B C 1
ATOM 7868 O O . HIS B 1 438 ? 10.258 -22.562 -1.405 1 98.06 438 HIS B O 1
ATOM 7874 N N . ARG B 1 439 ? 9.789 -20.438 -1.931 1 97.81 439 ARG B N 1
ATOM 7875 C CA . ARG B 1 439 ? 11.18 -20 -1.834 1 97.81 439 ARG B CA 1
ATOM 7876 C C . ARG B 1 439 ? 11.352 -18.984 -0.702 1 97.81 439 ARG B C 1
ATOM 7878 O O . ARG B 1 439 ? 12.367 -18.297 -0.634 1 97.81 439 ARG B O 1
ATOM 7885 N N . ASP B 1 440 ? 10.359 -18.844 0.088 1 97.12 440 ASP B N 1
ATOM 7886 C CA . ASP B 1 440 ? 10.438 -17.969 1.262 1 97.12 440 ASP B CA 1
ATOM 7887 C C . ASP B 1 440 ? 11.172 -18.656 2.406 1 97.12 440 ASP B C 1
ATOM 7889 O O . ASP B 1 440 ? 10.734 -19.703 2.904 1 97.12 440 ASP B O 1
ATOM 7893 N N . PRO B 1 441 ? 12.266 -18.141 2.859 1 96.5 441 PRO B N 1
ATOM 7894 C CA . PRO B 1 441 ? 13.031 -18.781 3.93 1 96.5 441 PRO B CA 1
ATOM 7895 C C . PRO B 1 441 ? 12.266 -18.844 5.25 1 96.5 441 PRO B C 1
ATOM 7897 O O . PRO B 1 441 ? 12.609 -19.641 6.125 1 96.5 441 PRO B O 1
ATOM 7900 N N . LYS B 1 442 ? 11.266 -18.047 5.367 1 94 442 LYS B N 1
ATOM 7901 C CA . LYS B 1 442 ? 10.414 -18.109 6.551 1 94 442 LYS B CA 1
ATOM 7902 C C . LYS B 1 442 ? 9.719 -19.469 6.66 1 94 442 LYS B C 1
ATOM 7904 O O . LYS B 1 442 ? 9.508 -19.969 7.766 1 94 442 LYS B O 1
ATOM 7909 N N . TYR B 1 443 ? 9.43 -20.016 5.52 1 96.12 443 TYR B N 1
ATOM 7910 C CA . TYR B 1 443 ? 8.703 -21.281 5.504 1 96.12 443 TYR B CA 1
ATOM 7911 C C . TYR B 1 443 ? 9.641 -22.438 5.164 1 96.12 443 TYR B C 1
ATOM 7913 O O . TYR B 1 443 ? 9.43 -23.578 5.621 1 96.12 443 TYR B O 1
ATOM 7921 N N . TYR B 1 444 ? 10.617 -22.141 4.336 1 97.31 444 TYR B N 1
ATOM 7922 C CA . TYR B 1 444 ? 11.578 -23.141 3.908 1 97.31 444 TYR B CA 1
ATOM 7923 C C . TYR B 1 444 ? 13.008 -22.641 4.047 1 97.31 444 TYR B C 1
ATOM 7925 O O . TYR B 1 444 ? 13.555 -22.031 3.119 1 97.31 444 TYR B O 1
ATOM 7933 N N . PRO B 1 445 ? 13.641 -22.984 5.133 1 96.06 445 PRO B N 1
ATOM 7934 C CA . PRO B 1 445 ? 15.031 -22.547 5.285 1 96.06 445 PRO B CA 1
ATOM 7935 C C . PRO B 1 445 ? 15.922 -23.031 4.148 1 96.06 445 PRO B C 1
ATOM 7937 O O . PRO B 1 445 ? 15.781 -24.172 3.686 1 96.06 445 PRO B O 1
ATOM 7940 N N . ASP B 1 446 ? 16.734 -22.219 3.596 1 96.44 446 ASP B N 1
ATOM 7941 C CA . ASP B 1 446 ? 17.609 -22.516 2.467 1 96.44 446 ASP B CA 1
ATOM 7942 C C . ASP B 1 446 ? 16.812 -23 1.26 1 96.44 446 ASP B C 1
ATOM 7944 O O . ASP B 1 446 ? 17.094 -24.078 0.724 1 96.44 446 ASP B O 1
ATOM 7948 N N . PRO B 1 447 ? 15.938 -22.203 0.799 1 97.25 447 PRO B N 1
ATOM 7949 C CA . PRO B 1 447 ? 14.953 -22.656 -0.186 1 97.25 447 PRO B CA 1
ATOM 7950 C C . PRO B 1 447 ? 15.586 -23.016 -1.532 1 97.25 447 PRO B C 1
ATOM 7952 O O . PRO B 1 447 ? 14.992 -23.75 -2.324 1 97.25 447 PRO B O 1
ATOM 7955 N N . GLU B 1 448 ? 16.766 -22.547 -1.833 1 96.44 448 GLU B N 1
ATOM 7956 C CA . GLU B 1 448 ? 17.375 -22.812 -3.129 1 96.44 448 GLU B CA 1
ATOM 7957 C C . GLU B 1 448 ? 18.094 -24.156 -3.133 1 96.44 448 GLU B C 1
ATOM 7959 O O . GLU B 1 448 ? 18.406 -24.703 -4.195 1 96.44 448 GLU B O 1
ATOM 7964 N N . ARG B 1 449 ? 18.344 -24.609 -1.98 1 97.12 449 ARG B N 1
ATOM 7965 C CA . ARG B 1 449 ? 18.984 -25.922 -1.867 1 97.12 449 ARG B CA 1
ATOM 7966 C C . ARG B 1 449 ? 17.984 -27.047 -2.057 1 97.12 449 ARG B C 1
ATOM 7968 O O . ARG B 1 449 ? 16.875 -26.984 -1.541 1 97.12 449 ARG B O 1
ATOM 7975 N N . PHE B 1 450 ? 18.422 -28.031 -2.889 1 98.12 450 PHE B N 1
ATOM 7976 C CA . PHE B 1 450 ? 17.625 -29.234 -3.02 1 98.12 450 PHE B CA 1
ATOM 7977 C C . PHE B 1 450 ? 17.859 -30.172 -1.839 1 98.12 450 PHE B C 1
ATOM 7979 O O . PHE B 1 450 ? 18.859 -30.891 -1.795 1 98.12 450 PHE B O 1
ATOM 7986 N N . ASN B 1 451 ? 16.859 -30.156 -0.914 1 97.69 451 ASN B N 1
ATOM 7987 C CA . ASN B 1 451 ? 16.984 -30.906 0.328 1 97.69 451 ASN B CA 1
ATOM 7988 C C . ASN B 1 451 ? 15.727 -31.719 0.625 1 97.69 451 ASN B C 1
ATOM 7990 O O . ASN B 1 451 ? 14.875 -31.281 1.4 1 97.69 451 ASN B O 1
ATOM 7994 N N . PRO B 1 452 ? 15.711 -33.031 0.138 1 97.88 452 PRO B N 1
ATOM 7995 C CA . PRO B 1 452 ? 14.539 -33.875 0.372 1 97.88 452 PRO B CA 1
ATOM 7996 C C . PRO B 1 452 ? 14.266 -34.094 1.856 1 97.88 452 PRO B C 1
ATOM 7998 O O . PRO B 1 452 ? 13.109 -34.25 2.254 1 97.88 452 PRO B O 1
ATOM 8001 N N . GLU B 1 453 ? 15.227 -34 2.666 1 96.75 453 GLU B N 1
ATOM 8002 C CA . GLU B 1 453 ? 15.102 -34.312 4.086 1 96.75 453 GLU B CA 1
ATOM 8003 C C . GLU B 1 453 ? 14.148 -33.344 4.785 1 96.75 453 GLU B C 1
ATOM 8005 O O . GLU B 1 453 ? 13.656 -33.625 5.879 1 96.75 453 GLU B O 1
ATOM 8010 N N . ARG B 1 454 ? 13.891 -32.219 4.191 1 95.75 454 ARG B N 1
ATOM 8011 C CA . ARG B 1 454 ? 12.906 -31.281 4.73 1 95.75 454 ARG B CA 1
ATOM 8012 C C . ARG B 1 454 ? 11.555 -31.969 4.93 1 95.75 454 ARG B C 1
ATOM 8014 O O . ARG B 1 454 ? 10.789 -31.594 5.82 1 95.75 454 ARG B O 1
ATOM 8021 N N . PHE B 1 455 ? 11.359 -32.969 4.137 1 96.56 455 PHE B N 1
ATOM 8022 C CA . PHE B 1 455 ? 10.047 -33.625 4.137 1 96.56 455 PHE B CA 1
ATOM 8023 C C . PHE B 1 455 ? 10.109 -34.969 4.871 1 96.56 455 PHE B C 1
ATOM 8025 O O . PHE B 1 455 ? 9.172 -35.75 4.793 1 96.56 455 PHE B O 1
ATOM 8032 N N . SER B 1 456 ? 11.141 -35.219 5.488 1 95.12 456 SER B N 1
ATOM 8033 C CA . SER B 1 456 ? 11.266 -36.438 6.262 1 95.12 456 SER B CA 1
ATOM 8034 C C . SER B 1 456 ? 10.242 -36.5 7.395 1 95.12 456 SER B C 1
ATOM 8036 O O . SER B 1 456 ? 9.664 -35.469 7.754 1 95.12 456 SER B O 1
ATOM 8038 N N . GLU B 1 457 ? 9.992 -37.656 7.855 1 90.75 457 GLU B N 1
ATOM 8039 C CA . GLU B 1 457 ? 9.023 -37.844 8.93 1 90.75 457 GLU B CA 1
ATOM 8040 C C . GLU B 1 457 ? 9.328 -36.938 10.117 1 90.75 457 GLU B C 1
ATOM 8042 O O . GLU B 1 457 ? 8.414 -36.406 10.75 1 90.75 457 GLU B O 1
ATOM 8047 N N . THR B 1 458 ? 10.539 -36.688 10.383 1 91.06 458 THR B N 1
ATOM 8048 C CA . THR B 1 458 ? 10.969 -35.875 11.516 1 91.06 458 THR B CA 1
ATOM 8049 C C . THR B 1 458 ? 10.773 -34.406 11.227 1 91.06 458 THR B C 1
ATOM 8051 O O . THR B 1 458 ? 10.391 -33.625 12.109 1 91.06 458 THR B O 1
ATOM 8054 N N . ASN B 1 459 ? 10.969 -34.031 10.023 1 92 459 ASN B N 1
ATOM 8055 C CA . ASN B 1 459 ? 11.039 -32.625 9.703 1 92 459 ASN B CA 1
ATOM 8056 C C . ASN B 1 459 ? 9.719 -32.094 9.141 1 92 459 ASN B C 1
ATOM 8058 O O . ASN B 1 459 ? 9.453 -30.891 9.18 1 92 459 ASN B O 1
ATOM 8062 N N . ARG B 1 460 ? 8.914 -32.969 8.656 1 90.19 460 ARG B N 1
ATOM 8063 C CA . ARG B 1 460 ? 7.73 -32.562 7.922 1 90.19 460 ARG B CA 1
ATOM 8064 C C . ARG B 1 460 ? 6.734 -31.844 8.844 1 90.19 460 ARG B C 1
ATOM 8066 O O . ARG B 1 460 ? 5.922 -31.047 8.391 1 90.19 460 ARG B O 1
ATOM 8073 N N . ALA B 1 461 ? 6.832 -32.125 10.102 1 88.75 461 ALA B N 1
ATOM 8074 C CA . ALA B 1 461 ? 5.938 -31.5 11.078 1 88.75 461 ALA B CA 1
ATOM 8075 C C . ALA B 1 461 ? 6.184 -30 11.164 1 88.75 461 ALA B C 1
ATOM 8077 O O . ALA B 1 461 ? 5.293 -29.234 11.547 1 88.75 461 ALA B O 1
ATOM 8078 N N . SER B 1 462 ? 7.301 -29.594 10.789 1 90.88 462 SER B N 1
ATOM 8079 C CA . SER B 1 462 ? 7.672 -28.188 10.891 1 90.88 462 SER B CA 1
ATOM 8080 C C . SER B 1 462 ? 7.227 -27.406 9.664 1 90.88 462 SER B C 1
ATOM 8082 O O . SER B 1 462 ? 7.23 -26.172 9.672 1 90.88 462 SER B O 1
ATOM 8084 N N . ILE B 1 463 ? 6.75 -28.062 8.703 1 92.19 463 ILE B N 1
ATOM 8085 C CA . ILE B 1 463 ? 6.34 -27.391 7.473 1 92.19 463 ILE B CA 1
ATOM 8086 C C . ILE B 1 463 ? 4.91 -26.875 7.621 1 92.19 463 ILE B C 1
ATOM 8088 O O . ILE B 1 463 ? 4.008 -27.625 8.008 1 92.19 463 ILE B O 1
ATOM 8092 N N . ASN B 1 464 ? 4.73 -25.594 7.383 1 92.19 464 ASN B N 1
ATOM 8093 C CA . ASN B 1 464 ? 3.385 -25.031 7.316 1 92.19 464 ASN B CA 1
ATOM 8094 C C . ASN B 1 464 ? 2.594 -25.625 6.148 1 92.19 464 ASN B C 1
ATOM 8096 O O . ASN B 1 464 ? 2.934 -25.391 4.988 1 92.19 464 ASN B O 1
ATOM 8100 N N . PRO B 1 465 ? 1.598 -26.391 6.418 1 91.44 465 PRO B N 1
ATOM 8101 C CA . PRO B 1 465 ? 0.867 -27.047 5.332 1 91.44 465 PRO B CA 1
ATOM 8102 C C . PRO B 1 465 ? 0.279 -26.062 4.328 1 91.44 465 PRO B C 1
ATOM 8104 O O . PRO B 1 465 ? 0.166 -26.375 3.143 1 91.44 465 PRO B O 1
ATOM 8107 N N . ALA B 1 466 ? -0.009 -24.906 4.809 1 93.5 466 ALA B N 1
ATOM 8108 C CA . ALA B 1 466 ? -0.61 -23.906 3.932 1 93.5 466 ALA B CA 1
ATOM 8109 C C . ALA B 1 466 ? 0.428 -23.312 2.986 1 93.5 466 ALA B C 1
ATOM 8111 O O . ALA B 1 466 ? 0.078 -22.672 1.991 1 93.5 466 ALA B O 1
ATOM 8112 N N . ALA B 1 467 ? 1.679 -23.547 3.285 1 96.56 467 ALA B N 1
ATOM 8113 C CA . ALA B 1 467 ? 2.748 -22.969 2.48 1 96.56 467 ALA B CA 1
ATOM 8114 C C . ALA B 1 467 ? 3.227 -23.938 1.412 1 96.56 467 ALA B C 1
ATOM 8116 O O . ALA B 1 467 ? 4.094 -23.609 0.601 1 96.56 467 ALA B O 1
ATOM 8117 N N . TYR B 1 468 ? 2.688 -25.141 1.419 1 96.69 468 TYR B N 1
ATOM 8118 C CA . TYR B 1 468 ? 3.014 -26.156 0.416 1 96.69 468 TYR B CA 1
ATOM 8119 C C . TYR B 1 468 ? 1.843 -26.375 -0.535 1 96.69 468 TYR B C 1
ATOM 8121 O O . TYR B 1 468 ? 0.856 -27.016 -0.175 1 96.69 468 TYR B O 1
ATOM 8129 N N . MET B 1 469 ? 2.031 -25.859 -1.834 1 95.81 469 MET B N 1
ATOM 8130 C CA . MET B 1 469 ? 0.869 -25.875 -2.717 1 95.81 469 MET B CA 1
ATOM 8131 C C . MET B 1 469 ? 1.259 -26.328 -4.121 1 95.81 469 MET B C 1
ATOM 8133 O O . MET B 1 469 ? 0.91 -25.672 -5.105 1 95.81 469 MET B O 1
ATOM 8137 N N . PRO B 1 470 ? 1.91 -27.422 -4.223 1 95.62 470 PRO B N 1
ATOM 8138 C CA . PRO B 1 470 ? 2.279 -27.828 -5.582 1 95.62 470 PRO B CA 1
ATOM 8139 C C . PRO B 1 470 ? 1.07 -28.203 -6.434 1 95.62 470 PRO B C 1
ATOM 8141 O O . PRO B 1 470 ? 1.116 -28.094 -7.66 1 95.62 470 PRO B O 1
ATOM 8144 N N . PHE B 1 471 ? 0.014 -28.688 -5.805 1 95.5 471 PHE B N 1
ATOM 8145 C CA . PHE B 1 471 ? -1.166 -29.141 -6.531 1 95.5 471 PHE B CA 1
ATOM 8146 C C . PHE B 1 471 ? -2.357 -28.234 -6.242 1 95.5 471 PHE B C 1
ATOM 8148 O O . PHE B 1 471 ? -3.51 -28.641 -6.414 1 95.5 471 PHE B O 1
ATOM 8155 N N . GLY B 1 472 ? -2.064 -27.031 -5.77 1 94 472 GLY B N 1
ATOM 8156 C CA . GLY B 1 472 ? -3.117 -26.078 -5.465 1 94 472 GLY B CA 1
ATOM 8157 C C . GLY B 1 472 ? -3.648 -26.203 -4.051 1 94 472 GLY B C 1
ATOM 8158 O O . GLY B 1 472 ? -3.027 -26.844 -3.205 1 94 472 GLY B O 1
ATOM 8159 N N . VAL B 1 473 ? -4.762 -25.453 -3.777 1 93.94 473 VAL B N 1
ATOM 8160 C CA . VAL B 1 473 ? -5.359 -25.422 -2.445 1 93.94 473 VAL B CA 1
ATOM 8161 C C . VAL B 1 473 ? -6.879 -25.328 -2.564 1 93.94 473 VAL B C 1
ATOM 8163 O O . VAL B 1 473 ? -7.398 -24.719 -3.506 1 93.94 473 VAL B O 1
ATOM 8166 N N . GLY B 1 474 ? -7.52 -26.078 -1.631 1 93.31 474 GLY B N 1
ATOM 8167 C CA . GLY B 1 474 ? -8.969 -25.984 -1.594 1 93.31 474 GLY B CA 1
ATOM 8168 C C . GLY B 1 474 ? -9.648 -26.969 -2.529 1 93.31 474 GLY B C 1
ATOM 8169 O O . GLY B 1 474 ? -9.016 -27.891 -3.045 1 93.31 474 GLY B O 1
ATOM 8170 N N . PRO B 1 475 ? -10.875 -26.766 -2.768 1 94 475 PRO B N 1
ATOM 8171 C CA . PRO B 1 475 ? -11.664 -27.703 -3.562 1 94 475 PRO B CA 1
ATOM 8172 C C . PRO B 1 475 ? -11.219 -27.766 -5.023 1 94 475 PRO B C 1
ATOM 8174 O O . PRO B 1 475 ? -11.453 -28.766 -5.707 1 94 475 PRO B O 1
ATOM 8177 N N . ARG B 1 476 ? -10.594 -26.734 -5.512 1 93.88 476 ARG B N 1
ATOM 8178 C CA . ARG B 1 476 ? -10.164 -26.719 -6.906 1 93.88 476 ARG B CA 1
ATOM 8179 C C . ARG B 1 476 ? -8.727 -27.203 -7.047 1 93.88 476 ARG B C 1
ATOM 8181 O O . ARG B 1 476 ? -8.07 -26.922 -8.055 1 93.88 476 ARG B O 1
ATOM 8188 N N . ASN B 1 477 ? -8.242 -27.875 -6.031 1 93.88 477 ASN B N 1
ATOM 8189 C CA . ASN B 1 477 ? -6.918 -28.469 -6.156 1 93.88 477 ASN B CA 1
ATOM 8190 C C . ASN B 1 477 ? -6.863 -29.469 -7.305 1 93.88 477 ASN B C 1
ATOM 8192 O O . ASN B 1 477 ? -7.891 -29.781 -7.918 1 93.88 477 ASN B O 1
ATOM 8196 N N . CYS B 1 478 ? -5.723 -29.859 -7.652 1 93.06 478 CYS B N 1
ATOM 8197 C CA . CYS B 1 478 ? -5.531 -30.734 -8.797 1 93.06 478 CYS B CA 1
ATOM 8198 C C . CYS B 1 478 ? -6.207 -32.094 -8.562 1 93.06 478 CYS B C 1
ATOM 8200 O O . CYS B 1 478 ? -5.801 -32.844 -7.684 1 93.06 478 CYS B O 1
ATOM 8202 N N . ILE B 1 479 ? -7.137 -32.406 -9.328 1 90.25 479 ILE B N 1
ATOM 8203 C CA . ILE B 1 479 ? -7.914 -33.656 -9.219 1 90.25 479 ILE B CA 1
ATOM 8204 C C . ILE B 1 479 ? -7.023 -34.844 -9.531 1 90.25 479 ILE B C 1
ATOM 8206 O O . ILE B 1 479 ? -7.223 -35.938 -8.984 1 90.25 479 ILE B O 1
ATOM 8210 N N . GLY B 1 480 ? -6.02 -34.688 -10.312 1 91.06 480 GLY B N 1
ATOM 8211 C CA . GLY B 1 480 ? -5.16 -35.781 -10.773 1 91.06 480 GLY B CA 1
ATOM 8212 C C . GLY B 1 480 ? -3.869 -35.875 -9.984 1 91.06 480 GLY B C 1
ATOM 8213 O O . GLY B 1 480 ? -2.898 -36.469 -10.461 1 91.06 480 GLY B O 1
ATOM 8214 N N . SER B 1 481 ? -3.809 -35.312 -8.805 1 93.06 481 SER B N 1
ATOM 8215 C CA . SER B 1 481 ? -2.564 -35.281 -8.039 1 93.06 481 SER B CA 1
ATOM 8216 C C . SER B 1 481 ? -2.086 -36.719 -7.727 1 93.06 481 SER B C 1
ATOM 8218 O O . SER B 1 481 ? -0.894 -37 -7.832 1 93.06 481 SER B O 1
ATOM 8220 N N . ARG B 1 482 ? -2.982 -37.625 -7.434 1 91.75 482 ARG B N 1
ATOM 8221 C CA . ARG B 1 482 ? -2.617 -39 -7.109 1 91.75 482 ARG B CA 1
ATOM 8222 C C . ARG B 1 482 ? -2.027 -39.719 -8.328 1 91.75 482 ARG B C 1
ATOM 8224 O O . ARG B 1 482 ? -1.044 -40.438 -8.203 1 91.75 482 ARG B O 1
ATOM 8231 N N . PHE B 1 483 ? -2.688 -39.5 -9.43 1 91.62 483 PHE B N 1
ATOM 8232 C CA . PHE B 1 483 ? -2.189 -40.094 -10.672 1 91.62 483 PHE B CA 1
ATOM 8233 C C . PHE B 1 483 ? -0.809 -39.531 -11.008 1 91.62 483 PHE B C 1
ATOM 8235 O O . PHE B 1 483 ? 0.088 -40.281 -11.391 1 91.62 483 PHE B O 1
ATOM 8242 N N . ALA B 1 484 ? -0.678 -38.25 -10.906 1 93.62 484 ALA B N 1
ATOM 8243 C CA . ALA B 1 484 ? 0.59 -37.594 -11.211 1 93.62 484 ALA B CA 1
ATOM 8244 C C . ALA B 1 484 ? 1.715 -38.156 -10.336 1 93.62 484 ALA B C 1
ATOM 8246 O O . ALA B 1 484 ? 2.803 -38.469 -10.836 1 93.62 484 ALA B O 1
ATOM 8247 N N . LEU B 1 485 ? 1.466 -38.25 -9.07 1 94.81 485 LEU B N 1
ATOM 8248 C CA . LEU B 1 485 ? 2.477 -38.719 -8.133 1 94.81 485 LEU B CA 1
ATOM 8249 C C . LEU B 1 485 ? 2.84 -40.188 -8.414 1 94.81 485 LEU B C 1
ATOM 8251 O O . LEU B 1 485 ? 4.016 -40.531 -8.367 1 94.81 485 LEU B O 1
ATOM 8255 N N . MET B 1 486 ? 1.838 -40.969 -8.672 1 93.81 486 MET B N 1
ATOM 8256 C CA . MET B 1 486 ? 2.072 -42.344 -9.016 1 93.81 486 MET B CA 1
ATOM 8257 C C . MET B 1 486 ? 2.938 -42.469 -10.266 1 93.81 486 MET B C 1
ATOM 8259 O O . MET B 1 486 ? 3.891 -43.25 -10.289 1 93.81 486 MET B O 1
ATOM 8263 N N . GLU B 1 487 ? 2.545 -41.688 -11.219 1 94.19 487 GLU B N 1
ATOM 8264 C CA . GLU B 1 487 ? 3.289 -41.688 -12.477 1 94.19 487 GLU B CA 1
ATOM 8265 C C . GLU B 1 487 ? 4.742 -41.281 -12.258 1 94.19 487 GLU B C 1
ATOM 8267 O O . GLU B 1 487 ? 5.66 -41.938 -12.75 1 94.19 487 GLU B O 1
ATOM 8272 N N . ILE B 1 488 ? 4.996 -40.281 -11.531 1 95.31 488 ILE B N 1
ATOM 8273 C CA . ILE B 1 488 ? 6.336 -39.75 -11.281 1 95.31 488 ILE B CA 1
ATOM 8274 C C . ILE B 1 488 ? 7.168 -40.781 -10.547 1 95.31 488 ILE B C 1
ATOM 8276 O O . ILE B 1 488 ? 8.289 -41.094 -10.961 1 95.31 488 ILE B O 1
ATOM 8280 N N . LYS B 1 489 ? 6.629 -41.344 -9.523 1 96.38 489 LYS B N 1
ATOM 8281 C CA . LYS B 1 489 ? 7.371 -42.281 -8.695 1 96.38 489 LYS B CA 1
ATOM 8282 C C . LYS B 1 489 ? 7.68 -43.562 -9.469 1 96.38 489 LYS B C 1
ATOM 8284 O O . LYS B 1 489 ? 8.797 -44.094 -9.398 1 96.38 489 LYS B O 1
ATOM 8289 N N . ALA B 1 490 ? 6.719 -44.031 -10.258 1 96.06 490 ALA B N 1
ATOM 8290 C CA . ALA B 1 490 ? 6.891 -45.281 -11.016 1 96.06 490 ALA B CA 1
ATOM 8291 C C . ALA B 1 490 ? 8 -45.125 -12.055 1 96.06 490 ALA B C 1
ATOM 8293 O O . ALA B 1 490 ? 8.859 -46 -12.172 1 96.06 490 ALA B O 1
ATOM 8294 N N . ILE B 1 491 ? 7.938 -44.062 -12.734 1 96.5 491 ILE B N 1
ATOM 8295 C CA . ILE B 1 491 ? 8.883 -43.875 -13.828 1 96.5 491 ILE B CA 1
ATOM 8296 C C . ILE B 1 491 ? 10.281 -43.625 -13.273 1 96.5 491 ILE B C 1
ATOM 8298 O O . ILE B 1 491 ? 11.258 -44.156 -13.789 1 96.5 491 ILE B O 1
ATOM 8302 N N . VAL B 1 492 ? 10.398 -42.844 -12.242 1 97.06 492 VAL B N 1
ATOM 8303 C CA . VAL B 1 492 ? 11.695 -42.594 -11.633 1 97.06 492 VAL B CA 1
ATOM 8304 C C . VAL B 1 492 ? 12.281 -43.875 -11.07 1 97.06 492 VAL B C 1
ATOM 8306 O O . VAL B 1 492 ? 13.477 -44.156 -11.227 1 97.06 492 VAL B O 1
ATOM 8309 N N . TYR B 1 493 ? 11.445 -44.656 -10.398 1 97 493 TYR B N 1
ATOM 8310 C CA . TYR B 1 493 ? 11.859 -45.969 -9.867 1 97 493 TYR B CA 1
ATOM 8311 C C . TYR B 1 493 ? 12.469 -46.812 -10.969 1 97 493 TYR B C 1
ATOM 8313 O O . TYR B 1 493 ? 13.578 -47.344 -10.812 1 97 493 TYR B O 1
ATOM 8321 N N . GLN B 1 494 ? 11.766 -46.906 -12.086 1 96 494 GLN B N 1
ATOM 8322 C CA . GLN B 1 494 ? 12.195 -47.781 -13.172 1 96 494 GLN B CA 1
ATOM 8323 C C . GLN B 1 494 ? 13.469 -47.25 -13.828 1 96 494 GLN B C 1
ATOM 8325 O O . GLN B 1 494 ? 14.375 -48.031 -14.156 1 96 494 GLN B O 1
ATOM 8330 N N . LEU B 1 495 ? 13.555 -46 -14.055 1 97 495 LEU B N 1
ATOM 8331 C CA . LEU B 1 495 ? 14.734 -45.438 -14.695 1 97 495 LEU B CA 1
ATOM 8332 C C . LEU B 1 495 ? 15.961 -45.562 -13.812 1 97 495 LEU B C 1
ATOM 8334 O O . LEU B 1 495 ? 17.047 -45.875 -14.305 1 97 495 LEU B O 1
ATOM 8338 N N . LEU B 1 496 ? 15.82 -45.438 -12.5 1 97.44 496 LEU B N 1
ATOM 8339 C CA . LEU B 1 496 ? 16.953 -45.469 -11.594 1 97.44 496 LEU B CA 1
ATOM 8340 C C . LEU B 1 496 ? 17.469 -46.875 -11.414 1 97.44 496 LEU B C 1
ATOM 8342 O O . LEU B 1 496 ? 18.625 -47.094 -11.008 1 97.44 496 LEU B O 1
ATOM 8346 N N . LEU B 1 497 ? 16.625 -47.875 -11.648 1 95.88 497 LEU B N 1
ATOM 8347 C CA . LEU B 1 497 ? 17.094 -49.25 -11.625 1 95.88 497 LEU B CA 1
ATOM 8348 C C . LEU B 1 497 ? 18.109 -49.5 -12.727 1 95.88 497 LEU B C 1
ATOM 8350 O O . LEU B 1 497 ? 19.016 -50.312 -12.555 1 95.88 497 LEU B O 1
ATOM 8354 N N . SER B 1 498 ? 17.969 -48.75 -13.812 1 95.44 498 SER B N 1
ATOM 8355 C CA . SER B 1 498 ? 18.766 -49.094 -14.992 1 95.44 498 SER B CA 1
ATOM 8356 C C . SER B 1 498 ? 19.766 -48 -15.305 1 95.44 498 SER B C 1
ATOM 8358 O O . SER B 1 498 ? 20.781 -48.25 -15.977 1 95.44 498 SER B O 1
ATOM 8360 N N . PHE B 1 499 ? 19.484 -46.781 -14.82 1 97.81 499 PHE B N 1
ATOM 8361 C CA . PHE B 1 499 ? 20.297 -45.688 -15.281 1 97.81 499 PHE B CA 1
ATOM 8362 C C . PHE B 1 499 ? 20.656 -44.75 -14.125 1 97.81 499 PHE B C 1
ATOM 8364 O O . PHE B 1 499 ? 19.969 -44.75 -13.102 1 97.81 499 PHE B O 1
ATOM 8371 N N . SER B 1 500 ? 21.766 -44.062 -14.227 1 98 500 SER B N 1
ATOM 8372 C CA . SER B 1 500 ? 22.062 -42.875 -13.438 1 98 500 SER B CA 1
ATOM 8373 C C . SER B 1 500 ? 21.953 -41.594 -14.297 1 98 500 SER B C 1
ATOM 8375 O O . SER B 1 500 ? 22.266 -41.625 -15.484 1 98 500 SER B O 1
ATOM 8377 N N . PHE B 1 501 ? 21.422 -40.531 -13.734 1 98.38 501 PHE B N 1
ATOM 8378 C CA . PHE B 1 501 ? 21.406 -39.219 -14.375 1 98.38 501 PHE B CA 1
ATOM 8379 C C . PHE B 1 501 ? 22.703 -38.469 -14.109 1 98.38 501 PHE B C 1
ATOM 8381 O O . PHE B 1 501 ? 23.078 -38.25 -12.953 1 98.38 501 PHE B O 1
ATOM 8388 N N . GLU B 1 502 ? 23.281 -38.094 -15.148 1 98.31 502 GLU B N 1
ATOM 8389 C CA . GLU B 1 502 ? 24.562 -37.375 -14.984 1 98.31 502 GLU B CA 1
ATOM 8390 C C . GLU B 1 502 ? 24.625 -36.125 -15.852 1 98.31 502 GLU B C 1
ATOM 8392 O O . GLU B 1 502 ? 23.922 -36.031 -16.859 1 98.31 502 GLU B O 1
ATOM 8397 N N . ARG B 1 503 ? 25.469 -35.094 -15.469 1 96.5 503 ARG B N 1
ATOM 8398 C CA . ARG B 1 503 ? 25.688 -33.875 -16.234 1 96.5 503 ARG B CA 1
ATOM 8399 C C . ARG B 1 503 ? 26.5 -34.156 -17.484 1 96.5 503 ARG B C 1
ATOM 8401 O O . ARG B 1 503 ? 27.297 -35.094 -17.531 1 96.5 503 ARG B O 1
ATOM 8408 N N . THR B 1 504 ? 26.25 -33.438 -18.469 1 97.31 504 THR B N 1
ATOM 8409 C CA . THR B 1 504 ? 27.078 -33.344 -19.672 1 97.31 504 THR B CA 1
ATOM 8410 C C . THR B 1 504 ? 27.625 -31.953 -19.875 1 97.31 504 THR B C 1
ATOM 8412 O O . THR B 1 504 ? 27.359 -31.047 -19.062 1 97.31 504 THR B O 1
ATOM 8415 N N . GLU B 1 505 ? 28.391 -31.797 -20.984 1 95.75 505 GLU B N 1
ATOM 8416 C CA . GLU B 1 505 ? 28.922 -30.469 -21.312 1 95.75 505 GLU B CA 1
ATOM 8417 C C . GLU B 1 505 ? 27.812 -29.5 -21.656 1 95.75 505 GLU B C 1
ATOM 8419 O O . GLU B 1 505 ? 27.953 -28.281 -21.484 1 95.75 505 GLU B O 1
ATOM 8424 N N . GLN B 1 506 ? 26.719 -30.016 -21.984 1 95.88 506 GLN B N 1
ATOM 8425 C CA . GLN B 1 506 ? 25.609 -29.172 -22.438 1 95.88 506 GLN B CA 1
ATOM 8426 C C . GLN B 1 506 ? 24.672 -28.844 -21.281 1 95.88 506 GLN B C 1
ATOM 8428 O O . GLN B 1 506 ? 23.734 -28.047 -21.438 1 95.88 506 GLN B O 1
ATOM 8433 N N . THR B 1 507 ? 24.938 -29.438 -20.156 1 97 507 THR B N 1
ATOM 8434 C CA . THR B 1 507 ? 24.078 -29.156 -19 1 97 507 THR B CA 1
ATOM 8435 C C . THR B 1 507 ? 24.328 -27.766 -18.453 1 97 507 THR B C 1
ATOM 8437 O O . THR B 1 507 ? 25.438 -27.469 -17.969 1 97 507 THR B O 1
ATOM 8440 N N . GLU B 1 508 ? 23.312 -26.938 -18.516 1 95.94 508 GLU B N 1
ATOM 8441 C CA . GLU B 1 508 ? 23.453 -25.562 -18.031 1 95.94 508 GLU B CA 1
ATOM 8442 C C . GLU B 1 508 ? 23.234 -25.5 -16.516 1 95.94 508 GLU B C 1
ATOM 8444 O O . GLU B 1 508 ? 22.203 -25.953 -16.016 1 95.94 508 GLU B O 1
ATOM 8449 N N . VAL B 1 509 ? 24.219 -24.906 -15.805 1 95.31 509 VAL B N 1
ATOM 8450 C CA . VAL B 1 509 ? 24.141 -24.719 -14.359 1 95.31 509 VAL B CA 1
ATOM 8451 C C . VAL B 1 509 ? 24.531 -23.281 -14.016 1 95.31 509 VAL B C 1
ATOM 8453 O O . VAL B 1 509 ? 25.672 -22.875 -14.211 1 95.31 509 VAL B O 1
ATOM 8456 N N . PRO B 1 510 ? 23.672 -22.422 -13.531 1 93.69 510 PRO B N 1
ATOM 8457 C CA . PRO B 1 510 ? 22.266 -22.719 -13.234 1 93.69 510 PRO B CA 1
ATOM 8458 C C . PRO B 1 510 ? 21.391 -22.734 -14.484 1 93.69 510 PRO B C 1
ATOM 8460 O O . PRO B 1 510 ? 21.75 -22.141 -15.508 1 93.69 510 PRO B O 1
ATOM 8463 N N . ILE B 1 511 ? 20.312 -23.438 -14.391 1 94.69 511 ILE B N 1
ATOM 8464 C CA . ILE B 1 511 ? 19.359 -23.547 -15.5 1 94.69 511 ILE B CA 1
ATOM 8465 C C . ILE B 1 511 ? 18.734 -22.172 -15.781 1 94.69 511 ILE B C 1
ATOM 8467 O O . ILE B 1 511 ? 18.438 -21.422 -14.852 1 94.69 511 ILE B O 1
ATOM 8471 N N . GLN B 1 512 ? 18.594 -21.859 -17.062 1 93.88 512 GLN B N 1
ATOM 8472 C CA . GLN B 1 512 ? 17.906 -20.641 -17.469 1 93.88 512 GLN B CA 1
ATOM 8473 C C . GLN B 1 512 ? 16.469 -20.938 -17.906 1 93.88 512 GLN B C 1
ATOM 8475 O O . GLN B 1 512 ? 16.25 -21.719 -18.828 1 93.88 512 GLN B O 1
ATOM 8480 N N . LEU B 1 513 ? 15.562 -20.281 -17.25 1 93.5 513 LEU B N 1
ATOM 8481 C CA . LEU B 1 513 ? 14.156 -20.531 -17.516 1 93.5 513 LEU B CA 1
ATOM 8482 C C . LEU B 1 513 ? 13.68 -19.734 -18.719 1 93.5 513 LEU B C 1
ATOM 8484 O O . LEU B 1 513 ? 14.141 -18.609 -18.938 1 93.5 513 LEU B O 1
ATOM 8488 N N . ALA B 1 514 ? 12.797 -20.359 -19.391 1 90.75 514 ALA B N 1
ATOM 8489 C CA . ALA B 1 514 ? 12.188 -19.688 -20.531 1 90.75 514 ALA B CA 1
ATOM 8490 C C . ALA B 1 514 ? 11.445 -18.422 -20.094 1 90.75 514 ALA B C 1
ATOM 8492 O O . ALA B 1 514 ? 10.789 -18.422 -19.047 1 90.75 514 ALA B O 1
ATOM 8493 N N . LYS B 1 515 ? 11.508 -17.422 -20.969 1 88.75 515 LYS B N 1
ATOM 8494 C CA . LYS B 1 515 ? 10.938 -16.125 -20.609 1 88.75 515 LYS B CA 1
ATOM 8495 C C . LYS B 1 515 ? 9.516 -15.984 -21.156 1 88.75 515 LYS B C 1
ATOM 8497 O O . LYS B 1 515 ? 9.18 -16.562 -22.188 1 88.75 515 LYS B O 1
ATOM 8502 N N . GLY B 1 516 ? 8.695 -15.164 -20.422 1 82.06 516 GLY B N 1
ATOM 8503 C CA . GLY B 1 516 ? 7.32 -14.93 -20.828 1 82.06 516 GLY B CA 1
ATOM 8504 C C . GLY B 1 516 ? 6.309 -15.703 -20.016 1 82.06 516 GLY B C 1
ATOM 8505 O O . GLY B 1 516 ? 6.664 -16.344 -19.016 1 82.06 516 GLY B O 1
ATOM 8506 N N . PHE B 1 517 ? 5.023 -15.555 -20.391 1 76.5 517 PHE B N 1
ATOM 8507 C CA . PHE B 1 517 ? 3.941 -16.281 -19.734 1 76.5 517 PHE B CA 1
ATOM 8508 C C . PHE B 1 517 ? 3.867 -17.703 -20.234 1 76.5 517 PHE B C 1
ATOM 8510 O O . PHE B 1 517 ? 2.92 -18.078 -20.938 1 76.5 517 PHE B O 1
ATOM 8517 N N . VAL B 1 518 ? 4.891 -18.438 -19.906 1 72.25 518 VAL B N 1
ATOM 8518 C CA . VAL B 1 518 ? 4.973 -19.828 -20.328 1 72.25 518 VAL B CA 1
ATOM 8519 C C . VAL B 1 518 ? 5.164 -20.719 -19.109 1 72.25 518 VAL B C 1
ATOM 8521 O O . VAL B 1 518 ? 5.543 -20.25 -18.031 1 72.25 518 VAL B O 1
ATOM 8524 N N . ASN B 1 519 ? 4.801 -21.938 -19.328 1 78.25 519 ASN B N 1
ATOM 8525 C CA . ASN B 1 519 ? 5.043 -22.906 -18.281 1 78.25 519 ASN B CA 1
ATOM 8526 C C . ASN B 1 519 ? 6.531 -23.062 -17.984 1 78.25 519 ASN B C 1
ATOM 8528 O O . ASN B 1 519 ? 7.371 -22.672 -18.797 1 78.25 519 ASN B O 1
ATOM 8532 N N . LEU B 1 520 ? 6.809 -23.531 -16.922 1 87.69 520 LEU B N 1
ATOM 8533 C CA . LEU B 1 520 ? 8.18 -23.766 -16.5 1 87.69 520 LEU B CA 1
ATOM 8534 C C . LEU B 1 520 ? 8.945 -24.562 -17.562 1 87.69 520 LEU B C 1
ATOM 8536 O O . LEU B 1 520 ? 8.547 -25.672 -17.922 1 87.69 520 LEU B O 1
ATOM 8540 N N . ALA B 1 521 ? 9.914 -23.922 -18.188 1 88.69 521 ALA B N 1
ATOM 8541 C CA . ALA B 1 521 ? 10.742 -24.531 -19.234 1 88.69 521 ALA B CA 1
ATOM 8542 C C . ALA B 1 521 ? 12.133 -23.906 -19.266 1 88.69 521 ALA B C 1
ATOM 8544 O O . ALA B 1 521 ? 12.336 -22.797 -18.766 1 88.69 521 ALA B O 1
ATOM 8545 N N . SER B 1 522 ? 13.039 -24.656 -19.766 1 92.44 522 SER B N 1
ATOM 8546 C CA . SER B 1 522 ? 14.398 -24.156 -19.953 1 92.44 522 SER B CA 1
ATOM 8547 C C . SER B 1 522 ? 14.57 -23.5 -21.312 1 92.44 522 SER B C 1
ATOM 8549 O O . SER B 1 522 ? 13.992 -23.953 -22.297 1 92.44 522 SER B O 1
ATOM 8551 N N . VAL B 1 523 ? 15.328 -22.516 -21.359 1 90.25 523 VAL B N 1
ATOM 8552 C CA . VAL B 1 523 ? 15.578 -21.781 -22.594 1 90.25 523 VAL B CA 1
ATOM 8553 C C . VAL B 1 523 ? 16.312 -22.672 -23.578 1 90.25 523 VAL B C 1
ATOM 8555 O O . VAL B 1 523 ? 15.961 -22.734 -24.766 1 90.25 523 VAL B O 1
ATOM 8558 N N . ASN B 1 524 ? 17.266 -23.422 -23.125 1 91.88 524 ASN B N 1
ATOM 8559 C CA . ASN B 1 524 ? 18.156 -24.172 -24 1 91.88 524 ASN B CA 1
ATOM 8560 C C . ASN B 1 524 ? 17.938 -25.672 -23.859 1 91.88 524 ASN B C 1
ATOM 8562 O O . ASN B 1 524 ? 18.766 -26.469 -24.312 1 91.88 524 ASN B O 1
ATOM 8566 N N . GLY B 1 525 ? 16.891 -26.047 -23.203 1 93.56 525 GLY B N 1
ATOM 8567 C CA . GLY B 1 525 ? 16.672 -27.453 -22.922 1 93.56 525 GLY B CA 1
ATOM 8568 C C . GLY B 1 525 ? 17.5 -27.969 -21.766 1 93.56 525 GLY B C 1
ATOM 8569 O O . GLY B 1 525 ? 18.406 -27.281 -21.281 1 93.56 525 GLY B O 1
ATOM 8570 N N . VAL B 1 526 ? 17.172 -29.109 -21.328 1 97.12 526 VAL B N 1
ATOM 8571 C CA . VAL B 1 526 ? 17.922 -29.781 -20.266 1 97.12 526 VAL B CA 1
ATOM 8572 C C . VAL B 1 526 ? 18.578 -31.047 -20.828 1 97.12 526 VAL B C 1
ATOM 8574 O O . VAL B 1 526 ? 17.906 -32.031 -21.109 1 97.12 526 VAL B O 1
ATOM 8577 N N . HIS B 1 527 ? 19.906 -30.984 -20.953 1 97.88 527 HIS B N 1
ATOM 8578 C CA . HIS B 1 527 ? 20.656 -32.094 -21.531 1 97.88 527 HIS B CA 1
ATOM 8579 C C . HIS B 1 527 ? 21.391 -32.875 -20.453 1 97.88 527 HIS B C 1
ATOM 8581 O O . HIS B 1 527 ? 22.234 -32.344 -19.75 1 97.88 527 HIS B O 1
ATOM 8587 N N . LEU B 1 528 ? 21.031 -34.156 -20.312 1 98.31 528 LEU B N 1
ATOM 8588 C CA . LEU B 1 528 ? 21.656 -35.031 -19.328 1 98.31 528 LEU B CA 1
ATOM 8589 C C . LEU B 1 528 ? 22.094 -36.344 -19.969 1 98.31 528 LEU B C 1
ATOM 8591 O O . LEU B 1 528 ? 21.672 -36.688 -21.062 1 98.31 528 LEU B O 1
ATOM 8595 N N . ARG B 1 529 ? 23.047 -36.969 -19.266 1 96.75 529 ARG B N 1
ATOM 8596 C CA . ARG B 1 529 ? 23.531 -38.281 -19.641 1 96.75 529 ARG B CA 1
ATOM 8597 C C . ARG B 1 529 ? 22.844 -39.375 -18.812 1 96.75 529 ARG B C 1
ATOM 8599 O O . ARG B 1 529 ? 22.812 -39.312 -17.578 1 96.75 529 ARG B O 1
ATOM 8606 N N . LEU B 1 530 ? 22.125 -40.312 -19.547 1 97.94 530 LEU B N 1
ATOM 8607 C CA . LEU B 1 530 ? 21.672 -41.562 -18.922 1 97.94 530 LEU B CA 1
ATOM 8608 C C . LEU B 1 530 ? 22.734 -42.625 -19.016 1 97.94 530 LEU B C 1
ATOM 8610 O O . LEU B 1 530 ? 22.922 -43.219 -20.078 1 97.94 530 LEU B O 1
ATOM 8614 N N . LYS B 1 531 ? 23.281 -42.906 -17.953 1 98.06 531 LYS B N 1
ATOM 8615 C CA . LYS B 1 531 ? 24.344 -43.906 -17.906 1 98.06 531 LYS B CA 1
ATOM 8616 C C . LYS B 1 531 ? 23.828 -45.25 -17.375 1 98.06 531 LYS B C 1
ATOM 8618 O O . LYS B 1 531 ? 23.172 -45.281 -16.328 1 98.06 531 LYS B O 1
ATOM 8623 N N . LEU B 1 532 ? 24.156 -46.344 -18.047 1 96.75 532 LEU B N 1
ATOM 8624 C CA . LEU B 1 532 ? 23.719 -47.688 -17.641 1 96.75 532 LEU B CA 1
ATOM 8625 C C . LEU B 1 532 ? 24.344 -48.062 -16.297 1 96.75 532 LEU B C 1
ATOM 8627 O O . LEU B 1 532 ? 25.531 -47.812 -16.062 1 96.75 532 LEU B O 1
ATOM 8631 N N . ARG B 1 533 ? 23.469 -48.531 -15.461 1 92.62 533 ARG B N 1
ATOM 8632 C CA . ARG B 1 533 ? 23.969 -49.031 -14.188 1 92.62 533 ARG B CA 1
ATOM 8633 C C . ARG B 1 533 ? 24.375 -50.5 -14.305 1 92.62 533 ARG B C 1
ATOM 8635 O O . ARG B 1 533 ? 23.734 -51.281 -15.031 1 92.62 533 ARG B O 1
ATOM 8642 N N . VAL B 1 534 ? 25.594 -50.875 -13.852 1 73.56 534 VAL B N 1
ATOM 8643 C CA . VAL B 1 534 ? 26.109 -52.25 -13.914 1 73.56 534 VAL B CA 1
ATOM 8644 C C . VAL B 1 534 ? 25.562 -53.062 -12.742 1 73.56 534 VAL B C 1
ATOM 8646 O O . VAL B 1 534 ? 25.359 -52.531 -11.648 1 73.56 534 VAL B O 1
#

Foldseek 3Di:
DDDDPVVVVVVVVVVVVLQCVQCVLVCVQVVAPAAEAAQDGLAKRCVCQAVQVFALLVVLQVVLVVDPPGQWYWTDGRNFIAIEGNDLVLQQCPFAVVVLQFVAFDQQQADPPPPPQPALQCLALNNDDDPSNLQVLQLQLLCQDPVLLQQLLVVLLVLLVVLLVLLCVVCVPVQWDKDQLLLVLLQSLQQSLCCQAQVDHDDCSVVVPDPSSVLLVVQPPCVPPVNSVLSSCCSNPVPVSNVVSDYSGDPVSLVVLLVSLVVSLVVCVVPVDAGSHNSNSLVCSLVQNSARDPPPDPPQLFDQDDDADPSNNDRRPDHQDSSSSSSHSVVSSNCRRNVLSLLLQQLLVQCQVVVVLLVVLLVLLVVLVVVCVPDTDGLVSLSVSHSLRLSSQLSLLLAAWQKDKTFRQAKDWRDPVPPRTDIDHHSHMYIHGLSNLSQDCVQPNPSNDRDSCCCPPVNVVSHDPSSRQRQHHHNPGNSNRSVSSSSSSSNSSSLSNFWGKHDDPQADVPFDFGGHHDHTAGPRGGMIMTGTDD/DDDDPVVVVVVVVVVVVLQCVQCVLVCVQVVAPAAEAAQDGLAKRCVCQAVQVFALLVVLQVVLVVDPPGQWYWTDGRNFIAIEGNDLVLQQCPFAVVVLQFVAFDQQQAPPPPPPQPALQCLALNNDDDPSNLQVLQLQLLCQDPVLLQQLLVVLLVLLVVLLVLLCVVCVPVQWDKDQLLLVLLQSLQQSLCCQAQVDHDDCSVVVPDPSSVLLVVQQPCVPPVNSVLSSCCSNPVPVSNVVSDYSGDPVSLVVLLVSLVVSLVVCVVPVDAGSHNSNSLVCSLVQNSARDPDPDPPQLFDQDDDADPSNNDRRPDHQDSSSSSSHSVVSSNCRRNVLSLLLQQLLVQCQVVVVLLVVLLVLLVVLVVVCVPPGDGPVSLSVSHSLRLSSQLSLLLAAWQKDKTFRQAKDWRDPVPPRTDIDHHSHMYIHGLSNLSQDCVQPNPSNDRDSCCCPPVNVVSHDPSSRQRQHHHNPGNSNRSVSSSSSSSNSSSLSNFWGKHDDPQADVPFDFGGHHDTTAGPRGGMIMTGTDD

Secondary structure (DSSP, 8-state):
-EEETHHHHHHHHHHHHHHHHHHGGGGGGGGSSS-B---BTTTBT-HHHHTTSSBHHHHHHHHHHHTTT-SEEEEEETTEEEEEE--HHHHHIIIIITGGGS-B---SS-----TT---GGGGSTTT--HHHHHHHHHHHGGGGSHHHHHHHHHHHHHHHHHHHHHHHHHHTTTTEEEEEHHHHHHHHHHHHHHHHHH-----TTT-TT-HHHHHHHHHT-TT-HHHHHHHHHHHH-HHHHHHS---SS-HHHHHHHHHHHHHHHHHHHHHT---SSHHHHHHHHHHT-------S--TTS-TTPPPP-HHHHS---PPPPHHHHHHHHHHHHHHHHHHHHHHHHHHHHHHHH-HHHHHHHHHHHHHHHHHHTTPPP-HHHHTT-HHHHHHHHHHHHHS--S-EEEE--S-EEEE-SSS-EEEE-TT-EEEE-HHHHTT-TTTSSSTTS--GGGGSTTTGGGS-GGG--TT-SSTTS-TTHHHHHHHHHHHHHHHHHHEEEEE-TT--SSPPBPPBS--S-BSS--EEEEEEP-/-EEETHHHHHHHHHHHHHHHHHHGGGGGGGGSSS-B---BTTTBT-HHHHTTSSBHHHHHHHHHHHTTT-SEEEEEETTEEEEEE--HHHHHIIIIITGGGS-B---SS-----TT---GGGGSTTT--HHHHHHHHHHHGGGGSHHHHHHHHHHHHHHHHHHHHHHHHHHTTTSEEEEEHHHHHHHHHHHHHHHHHH-----TTT-TT-HHHHHHHHHT-TT-HHHHHHHHHHHH-HHHHHHS---SS-HHHHHHHHHHHHHHHHHHHHHT---SSHHHHHHHHHHT-------S--TTS-TTPPPP-HHHHS---PPPPHHHHHHHHHHHHHHHHHHHHHHHHHHHHHHHH-HHHHHHHHHHHHHHHHHHTTPPP-HHHHTT-HHHHHHHHHHHHHS--S-EEEE--S-EEEE-SSS-EEEE-TT-EEEE-HHHHHT-TTTSSSTTS--GGGGSTTTGGGS-GGG--TT-SSTTS-TTHHHHHHHHHHHHHHHHHHEEEEE-TT--SSPPBPPBS--S-BSS--EEEEEEP-